Protein AF-A0A2S6EY50-F1 (afdb_monomer_lite)

Radius of gyration: 41.44 Å; chains: 1; bounding box: 105×92×117 Å

Organism: Legionella pneumophila (NCBI:txid446)

Secondary structure (DSSP, 8-state):
----------S--------HHHHHHHHHHHHHHHS-TTTT-TTGGG-HHHHHHHTT-HHHHHHHHHHTHHHHHHHHHHHHHS---TTS--HHHHHHHHHHHHHHHHHHHHHHHS-S--GGGGS---HHHHHHHHHHHHHHHTT--PPPHHHHHHHHHHHHHHHHTTT----EEEE---TT-HHHHHHHHHHHHHTPPTT-EEEEEEEGGGSS-EEEEEEEE-TTSPEEEEEEESS--THHHHHHHHHHHHHHHTT--EEEEEEE-----SSS-HHHHHHHHHHHHTTSSSGGGTS-SS----HHHHH--EEEEESSSS-EEEEE-SSGGGSEE--GGGS-HHHHTT-S-HHHHHHHHHH-TT--S-HHHHHHHHHHHTT--GGGHHHHSHHHHHHHHHHHHHHHHHHHHHHHHHHHHHTT-HHHHHHHTT----HIIIIIT-TTS-HHHHHHHHHHHHHHHHHHTT--TT--HHHHHTS-HHHHHHHHHHHHHHHHHHHTS-HHHHHHHHHTTT-TT-GGG---HHHHHHTT--S---HHHHHHHHS-HHHHHHHHHH----GGGS---TTGGGTTSSS---HHHHHHHHHHHHHHH--SSSHHHHHHHHHHHHHHHHHHHHPPP-PPEEEEEE-TT--HHHHHHHHHT-TT-SEEEEEETTS-EEEEETTSSSSEEE----HHHHHHHHHHHHHHHHHH---------SSS--EEEEES---HHHHHHHHHHTT--SS-HHHHHHHHHHHHHHHHHHHHHHHHHTT-HHHHHHHHHHHHHHHH-S-HHHHTTSPPPHHHHHHHHHHHHHHHHHHHHHHSGGGHHHHHHHHHHHHHHHHHHHTTSPPPHHHHHHHHHT-PPP---SS---PPPPEEEEGGGTEEEEEEESS-TTT-EEEEEEETTTTPP---TTSEEEEE---TTTHHHHHHHHHHHHHHHT--EEEEE-HHHHHHHHT-S--TTTT-SEEEESGGGTT--HHHHHHHHHHHHHHHHHHTPPPS-SS--TTSEE-SSSEEEEEHHHHTT-TTS-HHHHHHHTT-GGG-TTTTEEEETTTTEEEE---------

Foldseek 3Di:
DDDDDDDDPDDDPPPDPDLLLLLLLLLLLLLCVVPNLCVPPPPQPPDPQSVCSVVSPSLVSSLVCLLVVLLVVQLVVLPVVDPDDSNDGDPVNSVSNSVSVVLVVVLVVLVVVQAQFDLVQLVDLALLSLLVLLVQLVCVLVVNAFQFLNNCSSVQSSVQVSCVSSVALEHEEEFDFAQPFQLLSLLSVLVVLVPADEQHWYKYFGDGSRDSFTKIWIWHQYNVREIEIEIEWAQLDPSVLVSVLSNVVNNVVVVGHYAAAYERANLDHDSHYRSLLRVVLCVSCSSDSHSCVLADPDDDADVPQLPDQWDWDDPDPVDIDIDGGDCSVVYGHDYNLRGRLSSLLSRLDLVSSLVSLVVHPPRSDRSVSSSVSQCVVQVADPVPSCCSRPSNVVSSVSSVSSSVNSVVSSVVSVVVVCVLQVVLVCLVVVHQDPLCVVQVVDPVDDLVRSLVNLLVSLVSLCSSLVAALCDDLVSLLVDDLSSLVNLLVSLLSSLLSLLVDPPVRSVVVLVLLLPSRDSLSHDRVVSCVVVVVDDGDQSLRSNCVRHDLVVLLVSQLPDDRRPSNHDDLQCQVQLVDLAAGALVVLVVSLVVQCVSNVPDPPSLQVSLVVNLVSVVVSLVSLDDDDQFEFEKEFEPPDDPVNVLVVQLVDPLHQWYWYAYPVGWIWIAHPQAVVRIGTQDADPVLSVVLVVLLVVQCVVVVDDPDDDDDDDPTGMTISGRGDDLVSQLSNCVSRLHHRDYSSSLSSLSNLLSCLQVSLVSLLSNCVPPLLVSLVSCVVCVCSSPSDRPSSCVVRPDDPVSVVSVVSSVVSNVVNVVVVVCVVVVVVVVVVVVVVVVVVVVVCVPDDQDLLNVQLVVLPPDDDDPDPDDDPDAFDKADDVVLQWIWGWDADPDPQAGIKIKIFGNPPAQDPDPLQFKKKAFFFQLVCQSVLRSQVVVLCSVLVAGMKMADRSRNNVCCLVDSPVLCHLRRMMGGCRSPVVDALVSVQVSVVSSQVSCVVSVTDGSDQDHQQQWAQFARGITMHGCQACVPHSNQGVVRSCVSSVCQVVPSQNQWHQDPVVRGIDGDDPPDDDDD

InterPro domains:
  IPR005083 Serine/Threonine acetyltransferase YopJ-like [PF03421] (152-401)
  IPR038498 OspF/SpvC superfamily [G3DSA:3.30.2430.10] (868-1051)

Sequence (1073 aa):
MTSGKEESTLASQRLSKVKYSLDMAKLIIACNNKKTIFGDIKDQQNIELVKLIKNNDVEKLAYWLHFNSFVKYQLKKVIKSDAVEIGNPSTDLINKVNSILLNYLKEQQIKVKLDKYVASDFSTKDYLRLHEIAESFKRMTLGSSPVKSNDVLPLLNAKNRRLNALGRSQNFVAVSCANYASQSTVRKLAKNIKNLKKGERKQYVYYHFNENHAIGFDVEKDSNGVYKIFCFESAGDFKHYEALDLLYKDLSSLGLKFELKSCRSQLQKDQYNCSIFTMSALSELGKYEHVFDYLPEQYEEDQEPKHTKEVKIPVSLIQERVVKLDAMDKIGWIKLADMPTKIIAMNQSYHAMEASLKQSKDFDLDPATFCGLHKEKYHFEPNKAESTKYIDRRRKNIFQRVTLSIKTIEQEAYLEFLKNLPLLASINNGEVPDFKKEITDNKSMSLDEKLAYIEKLFFVIAEEKKIRRFSSSNDLKNMQPYYLKSLLLLRNEYLRLLSLKPREDYEKYFQNSEDSKSLLGYQLESACRELSIVGIESLQSVFKECFPKDFVIEYYHQNNYYEDLKIKNPIMEFFTKTTILDASKVSKELAVFEKEYGNGSDSSLFITTKILDFMNGAIRSCVFHEHSTSLIKAASGIEPDALLKSISSLPSVSNAYIFTDDGKFYFYHKENTPQLKEIVLDQQRLQKIIEIAKKEIKCTGYNPEEQFSLGNETVKEVSSFFRRPALNQISLLVECAPYSNKEKVKIYNIMEVREIYLQYLSKLLSKDKMLAAKHWNEWKKYLLDSLDVMKKDYPISQPVQDVIRKLDEAEKEFLTSSGQNNQSIQSKMQIALTRVIEKTHSFFKSKTLKDIITDYYYKEPEEVSDYGDSRPYANENHDNLNFKLKMFHVQDPKNTRWIEYERCKPPVVRNNELDWKFNLSIHKDDLPKAFPIIAELATRMNLGVFKVMSQGQANRVQNSTDKKMIGREVVLYCNPNKEFDASKWIDIIIEIENSLKKAGVRTSTDSCPSSNKKLGKYTSYTHEEWTHKRMDIAFTEGIVETALEDEDLFSDYEYSESSESPVKKTMTSKKLE

pLDDT: mean 82.59, std 14.67, range [25.67, 96.81]

Structure (mmCIF, N/CA/C/O backbone):
data_AF-A0A2S6EY50-F1
#
_entry.id   AF-A0A2S6EY50-F1
#
loop_
_atom_site.group_PDB
_atom_site.id
_atom_site.type_symbol
_atom_site.label_atom_id
_atom_site.label_alt_id
_atom_site.label_comp_id
_atom_site.label_asym_id
_atom_site.label_entity_id
_atom_site.label_seq_id
_atom_site.pdbx_PDB_ins_code
_atom_site.Cartn_x
_atom_site.Cartn_y
_atom_site.Cartn_z
_atom_site.occupancy
_atom_site.B_iso_or_equiv
_atom_site.auth_seq_id
_atom_site.auth_comp_id
_atom_site.auth_asym_id
_atom_site.auth_atom_id
_atom_site.pdbx_PDB_model_num
ATOM 1 N N . MET A 1 1 ? -52.257 56.921 56.110 1.00 36.34 1 MET A N 1
ATOM 2 C CA . MET A 1 1 ? -53.076 55.699 56.184 1.00 36.34 1 MET A CA 1
ATOM 3 C C . MET A 1 1 ? -52.451 54.713 55.190 1.00 36.34 1 MET A C 1
ATOM 5 O O . MET A 1 1 ? -52.796 54.798 54.026 1.00 36.34 1 MET A O 1
ATOM 9 N N . THR A 1 2 ? -51.384 53.928 55.431 1.00 29.80 2 THR A N 1
ATOM 10 C CA . THR A 1 2 ? -50.938 53.123 56.604 1.00 29.80 2 THR A CA 1
ATOM 11 C C . THR A 1 2 ? -52.097 52.333 57.206 1.00 29.80 2 THR A C 1
ATOM 13 O O . THR A 1 2 ? -53.101 52.954 57.528 1.00 29.80 2 THR A O 1
ATOM 16 N N . SER A 1 3 ? -52.094 51.007 57.356 1.00 29.00 3 SER A N 1
ATOM 17 C CA . SER A 1 3 ? -51.100 49.912 57.494 1.00 29.00 3 SER A CA 1
ATOM 18 C C . SER A 1 3 ? -51.759 48.613 56.938 1.00 29.00 3 SER A C 1
ATOM 20 O O . SER A 1 3 ? -52.964 48.621 56.725 1.00 29.00 3 SER A O 1
ATOM 22 N N . GLY A 1 4 ? -51.136 47.479 56.589 1.00 28.72 4 GLY A N 1
ATOM 23 C CA . GLY A 1 4 ? -50.000 46.726 57.134 1.00 28.72 4 GLY A CA 1
ATOM 24 C C . GLY A 1 4 ? -50.482 45.335 57.619 1.00 28.72 4 GLY A C 1
ATOM 25 O O . GLY A 1 4 ? -51.558 45.273 58.210 1.00 28.72 4 GLY A O 1
ATOM 26 N N . LYS A 1 5 ? -49.651 44.290 57.400 1.00 31.19 5 LYS A N 1
ATOM 27 C CA . LYS A 1 5 ? -49.636 42.891 57.930 1.00 31.19 5 LYS A CA 1
ATOM 28 C C . LYS A 1 5 ? -49.916 41.767 56.924 1.00 31.19 5 LYS A C 1
ATOM 30 O O . LYS A 1 5 ? -50.859 41.859 56.155 1.00 31.19 5 LYS A O 1
ATOM 35 N N . GLU A 1 6 ? -49.276 40.601 56.985 1.00 30.45 6 GLU A N 1
ATOM 36 C CA . GLU A 1 6 ? -47.940 40.134 57.408 1.00 30.45 6 GLU A CA 1
ATOM 37 C C . GLU A 1 6 ? -47.941 38.614 57.141 1.00 30.45 6 GLU A C 1
ATOM 39 O O . GLU A 1 6 ? -48.917 37.932 57.434 1.00 30.45 6 GLU A O 1
ATOM 44 N N . GLU A 1 7 ? -46.856 38.144 56.533 1.00 30.19 7 GLU A N 1
ATOM 45 C CA . GLU A 1 7 ? -46.173 36.851 56.686 1.00 30.19 7 GLU A CA 1
ATOM 46 C C . GLU A 1 7 ? -46.937 35.536 56.963 1.00 30.19 7 GLU A C 1
ATOM 48 O O . GLU A 1 7 ? -47.446 35.259 58.043 1.00 30.19 7 GLU A O 1
ATOM 53 N N . SER A 1 8 ? -46.759 34.609 56.016 1.00 25.67 8 SER A N 1
ATOM 54 C CA . SER A 1 8 ? -46.537 33.181 56.280 1.00 25.67 8 SER A CA 1
ATOM 55 C C . SER A 1 8 ? -45.513 32.658 55.260 1.00 25.67 8 SER A C 1
ATOM 57 O O . SER A 1 8 ? -45.819 31.865 54.370 1.00 25.67 8 SER A O 1
ATOM 59 N N . THR A 1 9 ? -44.279 33.152 55.360 1.00 30.80 9 THR A N 1
ATOM 60 C CA . THR A 1 9 ? -43.109 32.650 54.621 1.00 30.80 9 THR A CA 1
ATOM 61 C C . THR A 1 9 ? -42.271 31.790 55.557 1.00 30.80 9 THR A C 1
ATOM 63 O O . THR A 1 9 ? -41.308 32.258 56.150 1.00 30.80 9 THR A O 1
ATOM 66 N N . LEU A 1 10 ? -42.628 30.515 55.694 1.00 32.75 10 LEU A N 1
ATOM 67 C CA . LEU A 1 10 ? -41.773 29.496 56.302 1.00 32.75 10 LEU A CA 1
ATOM 68 C C . LEU A 1 10 ? -41.990 28.171 55.560 1.00 32.75 10 LEU A C 1
ATOM 70 O O . LEU A 1 10 ? -43.116 27.717 55.404 1.00 32.75 10 LEU A O 1
ATOM 74 N N . ALA A 1 11 ? -40.871 27.577 55.131 1.00 31.48 11 ALA A N 1
ATOM 75 C CA . ALA A 1 11 ? -40.711 26.259 54.504 1.00 31.48 11 ALA A CA 1
ATOM 76 C C . ALA A 1 11 ? -40.969 26.129 52.984 1.00 31.48 11 ALA A C 1
ATOM 78 O O . ALA A 1 11 ? -41.945 25.533 52.556 1.00 31.48 11 ALA A O 1
ATOM 79 N N . SER A 1 12 ? -40.000 26.562 52.160 1.00 29.45 12 SER A N 1
ATOM 80 C CA . SER A 1 12 ? -39.599 25.811 50.940 1.00 29.45 12 SER A CA 1
ATOM 81 C C . SER A 1 12 ? -38.230 26.231 50.352 1.00 29.45 12 SER A C 1
ATOM 83 O O . SER A 1 12 ? -37.932 25.963 49.189 1.00 29.45 12 SER A O 1
ATOM 85 N N . GLN A 1 13 ? -37.349 26.879 51.121 1.00 30.89 13 GLN A N 1
ATOM 86 C CA . GLN A 1 13 ? -35.990 27.209 50.667 1.00 30.89 13 GLN A CA 1
ATOM 87 C C . GLN A 1 13 ? -34.940 26.391 51.422 1.00 30.89 13 GLN A C 1
ATOM 89 O O . GLN A 1 13 ? -34.247 26.910 52.287 1.00 30.89 13 GLN A O 1
ATOM 94 N N . ARG A 1 14 ? -34.800 25.105 51.074 1.00 31.17 14 ARG A N 1
ATOM 95 C CA . ARG A 1 14 ? -33.561 24.326 51.268 1.00 31.17 14 ARG A CA 1
ATOM 96 C C . ARG A 1 14 ? -33.470 23.188 50.250 1.00 31.17 14 ARG A C 1
ATOM 98 O O . ARG A 1 14 ? -33.683 22.036 50.587 1.00 31.17 14 ARG A O 1
ATOM 105 N N . LEU A 1 15 ? -33.091 23.520 49.022 1.00 30.31 15 LEU A N 1
ATOM 106 C CA . LEU A 1 15 ? -32.315 22.636 48.143 1.00 30.31 15 LEU A CA 1
ATOM 107 C C . LEU A 1 15 ? -31.273 23.519 47.441 1.00 30.31 15 LEU A C 1
ATOM 109 O O . LEU A 1 15 ? -31.321 23.772 46.240 1.00 30.31 15 LEU A O 1
ATOM 113 N N . SER A 1 16 ? -30.357 24.082 48.235 1.00 31.67 16 SER A N 1
ATOM 114 C CA . SER A 1 16 ? -29.127 24.666 47.703 1.00 31.67 16 SER A CA 1
ATOM 115 C C . SER A 1 16 ? -28.309 23.555 47.034 1.00 31.67 16 SER A C 1
ATOM 117 O O . SER A 1 16 ? -28.288 22.421 47.508 1.00 31.67 16 SER A O 1
ATOM 119 N N . LYS A 1 17 ? -27.673 23.882 45.902 1.00 36.69 17 LYS A N 1
ATOM 120 C CA . LYS A 1 17 ? -26.815 23.006 45.083 1.00 36.69 17 LYS A CA 1
ATOM 121 C C . LYS A 1 17 ? -25.927 22.094 45.949 1.00 36.69 17 LYS A C 1
ATOM 123 O O . LYS A 1 17 ? -24.896 22.530 46.457 1.00 36.69 17 LYS A O 1
ATOM 128 N N . VAL A 1 18 ? -26.326 20.831 46.098 1.00 40.50 18 VAL A N 1
ATOM 129 C CA . VAL A 1 18 ? -25.564 19.798 46.813 1.00 40.50 18 VAL A CA 1
ATOM 130 C C . VAL A 1 18 ? -24.322 19.434 45.994 1.00 40.50 18 VAL A C 1
ATOM 132 O O . VAL A 1 18 ? -24.441 19.065 44.825 1.00 40.50 18 VAL A O 1
ATOM 135 N N . LYS A 1 19 ? -23.127 19.522 46.595 1.00 54.59 19 LYS A N 1
ATOM 136 C CA . LYS A 1 19 ? -21.876 18.990 46.024 1.00 54.59 19 LYS A CA 1
ATOM 137 C C . LYS A 1 19 ? -21.849 17.460 46.195 1.00 54.59 19 LYS A C 1
ATOM 139 O O . LYS A 1 19 ? -21.228 16.937 47.120 1.00 54.59 19 LYS A O 1
ATOM 144 N N . TYR A 1 20 ? -22.551 16.753 45.310 1.00 76.44 20 TYR A N 1
ATOM 145 C CA . TYR A 1 20 ? -22.767 15.301 45.339 1.00 76.44 20 TYR A CA 1
ATOM 146 C C . TYR A 1 20 ? -21.503 14.433 45.536 1.00 76.44 20 TYR A C 1
ATOM 148 O O . TYR A 1 20 ? -21.590 13.422 46.226 1.00 76.44 20 TYR A O 1
ATOM 156 N N . SER A 1 21 ? -20.336 14.759 44.968 1.00 87.69 21 SER A N 1
ATOM 157 C CA . SER A 1 21 ? -19.137 13.903 45.028 1.00 87.69 21 SER A CA 1
ATOM 158 C C . SER A 1 21 ? -18.362 13.995 46.346 1.00 87.69 21 SER A C 1
ATOM 160 O O . SER A 1 21 ? -17.913 12.967 46.854 1.00 87.69 21 SER A O 1
ATOM 162 N N . LEU A 1 22 ? -18.229 15.191 46.932 1.00 89.56 22 LEU A N 1
ATOM 163 C CA . LEU A 1 22 ? -17.631 15.374 48.263 1.00 89.56 22 LEU A CA 1
ATOM 164 C C . LEU A 1 22 ? -18.503 14.727 49.339 1.00 89.56 22 LEU A C 1
ATOM 166 O O . LEU A 1 22 ? -17.995 14.088 50.260 1.00 89.56 22 LEU A O 1
ATOM 170 N N . ASP A 1 23 ? -19.818 14.847 49.193 1.00 88.50 23 ASP A N 1
ATOM 171 C CA . ASP A 1 23 ? -20.774 14.224 50.098 1.00 88.50 23 ASP A CA 1
ATOM 172 C C . ASP A 1 23 ? -20.793 12.693 49.942 1.00 88.50 23 ASP A C 1
ATOM 174 O O . ASP A 1 23 ? -20.802 11.979 50.945 1.00 88.50 23 ASP A O 1
ATOM 178 N N . MET A 1 24 ? -20.652 12.167 48.716 1.00 90.75 24 MET A N 1
ATOM 179 C CA . MET A 1 24 ? -20.391 10.737 48.483 1.00 90.75 24 MET A CA 1
ATOM 180 C C . MET A 1 24 ? -19.086 10.264 49.134 1.00 90.75 24 MET A C 1
ATOM 182 O O . MET A 1 24 ? -19.060 9.193 49.735 1.00 90.75 24 MET A O 1
ATOM 186 N N . ALA A 1 25 ? -18.002 11.037 49.035 1.00 93.19 25 ALA A N 1
ATOM 187 C CA . ALA A 1 25 ? -16.725 10.688 49.656 1.00 93.19 25 ALA A CA 1
ATOM 188 C C . ALA A 1 25 ? -16.843 10.612 51.190 1.00 93.19 25 ALA A C 1
ATOM 190 O O . ALA A 1 25 ? -16.392 9.636 51.794 1.00 93.19 25 ALA A O 1
ATOM 191 N N . LYS A 1 26 ? -17.527 11.582 51.814 1.00 93.06 26 LYS A N 1
ATOM 192 C CA . LYS A 1 26 ? -17.846 11.552 53.253 1.00 93.06 26 LYS A CA 1
ATOM 193 C C . LYS A 1 26 ? -18.708 10.345 53.622 1.00 93.06 26 LYS A C 1
ATOM 195 O O . LYS A 1 26 ? -18.419 9.689 54.618 1.00 93.06 26 LYS A O 1
ATOM 200 N N . LEU A 1 27 ? -19.719 10.022 52.812 1.00 90.62 27 LEU A N 1
ATOM 201 C CA . LEU A 1 27 ? -20.578 8.856 53.028 1.00 90.62 27 LEU A CA 1
ATOM 202 C C . LEU A 1 27 ? -19.773 7.549 53.009 1.00 90.62 27 LEU A C 1
ATOM 204 O O . LEU A 1 27 ? -19.968 6.707 53.882 1.00 90.62 27 LEU A O 1
ATOM 208 N N . ILE A 1 28 ? -18.853 7.378 52.053 1.00 92.81 28 ILE A N 1
ATOM 209 C CA . ILE A 1 28 ? -17.983 6.191 51.979 1.00 92.81 28 ILE A CA 1
ATOM 210 C C . ILE A 1 28 ? -17.145 6.052 53.258 1.00 92.81 28 ILE A C 1
ATOM 212 O O . ILE A 1 28 ? -17.060 4.959 53.820 1.00 92.81 28 ILE A O 1
ATOM 216 N N . ILE A 1 29 ? -16.556 7.151 53.737 1.00 92.44 29 ILE A N 1
ATOM 217 C CA . ILE A 1 29 ? -15.769 7.169 54.979 1.00 92.44 29 ILE A CA 1
ATOM 218 C C . ILE A 1 29 ? -16.653 6.828 56.188 1.00 92.44 29 ILE A C 1
ATOM 220 O O . ILE A 1 29 ? -16.290 5.969 56.991 1.00 92.44 29 ILE A O 1
ATOM 224 N N . ALA A 1 30 ? -17.845 7.423 56.290 1.00 89.88 30 ALA A N 1
ATOM 225 C CA . ALA A 1 30 ? -18.796 7.135 57.364 1.00 89.88 30 ALA A CA 1
ATOM 226 C C . ALA A 1 30 ? -19.247 5.662 57.365 1.00 89.88 30 ALA A C 1
ATOM 228 O O . ALA A 1 30 ? -19.295 5.030 58.423 1.00 89.88 30 ALA A O 1
ATOM 229 N N . CYS A 1 31 ? -19.510 5.085 56.186 1.00 89.38 31 CYS A N 1
ATOM 230 C CA . CYS A 1 31 ? -19.821 3.661 56.040 1.00 89.38 31 CYS A CA 1
ATOM 231 C C . CYS A 1 31 ? -18.663 2.788 56.541 1.00 89.38 31 CYS A C 1
ATOM 233 O O . CYS A 1 31 ? -18.899 1.853 57.305 1.00 89.38 31 CYS A O 1
ATOM 235 N N . ASN A 1 32 ? -17.418 3.126 56.178 1.00 88.56 32 ASN A N 1
ATOM 236 C CA . ASN A 1 32 ? -16.232 2.395 56.624 1.00 88.56 32 ASN A CA 1
ATOM 237 C C . ASN A 1 32 ? -16.004 2.468 58.138 1.00 88.56 32 ASN A C 1
ATOM 239 O O . ASN A 1 32 ? -15.608 1.468 58.735 1.00 88.56 32 ASN A O 1
ATOM 243 N N . ASN A 1 33 ? -16.263 3.623 58.753 1.00 88.06 33 ASN A N 1
ATOM 244 C CA . ASN A 1 33 ? -16.094 3.812 60.195 1.00 88.06 33 ASN A CA 1
ATOM 245 C C . ASN A 1 33 ? -17.110 2.999 61.008 1.00 88.06 33 ASN A C 1
ATOM 247 O O . ASN A 1 33 ? -16.776 2.507 62.080 1.00 88.06 33 ASN A O 1
ATOM 251 N N . LYS A 1 34 ? -18.334 2.822 60.492 1.00 85.06 34 LYS A N 1
ATOM 252 C CA . LYS A 1 34 ? -19.365 1.990 61.135 1.00 85.06 34 LYS A CA 1
ATOM 253 C C . LYS A 1 34 ? -19.182 0.494 60.891 1.00 85.06 34 LYS A C 1
ATOM 255 O O . LYS A 1 34 ? -19.425 -0.312 61.782 1.00 85.06 34 LYS A O 1
ATOM 260 N N . LYS A 1 35 ? -18.804 0.114 59.671 1.00 82.88 35 LYS A N 1
ATOM 261 C CA . LYS A 1 35 ? -18.556 -1.273 59.275 1.00 82.88 35 LYS A CA 1
ATOM 262 C C . LYS A 1 35 ? -17.387 -1.280 58.310 1.00 82.88 35 LYS A C 1
ATOM 264 O O . LYS A 1 35 ? -17.539 -0.893 57.150 1.00 82.88 35 LYS A O 1
ATOM 269 N N . THR A 1 36 ? -16.234 -1.736 58.792 1.00 80.12 36 THR A N 1
ATOM 270 C CA . THR A 1 36 ? -15.002 -1.767 58.002 1.00 80.12 36 THR A CA 1
ATOM 271 C C . THR A 1 36 ? -15.253 -2.468 56.672 1.00 80.12 36 THR A C 1
ATOM 273 O O . THR A 1 36 ? -15.616 -3.642 56.633 1.00 80.12 36 THR A O 1
ATOM 276 N N . ILE A 1 37 ? -15.067 -1.739 55.570 1.00 73.56 37 ILE A N 1
ATOM 277 C CA . ILE A 1 37 ? -15.469 -2.208 54.234 1.00 73.56 37 ILE A CA 1
ATOM 278 C C . ILE A 1 37 ? -14.564 -3.356 53.767 1.00 73.56 37 ILE A C 1
ATOM 280 O O . ILE A 1 37 ? -14.992 -4.214 53.001 1.00 73.56 37 ILE A O 1
ATOM 284 N N . PHE A 1 38 ? -13.308 -3.381 54.229 1.00 71.19 38 PHE A N 1
ATOM 285 C CA . PHE A 1 38 ? -12.239 -4.182 53.623 1.00 71.19 38 PHE A CA 1
ATOM 286 C C . PHE A 1 38 ? -11.620 -5.252 54.530 1.00 71.19 38 PHE A C 1
ATOM 288 O O . PHE A 1 38 ? -10.571 -5.764 54.160 1.00 71.19 38 PHE A O 1
ATOM 295 N N . GLY A 1 39 ? -12.224 -5.596 55.676 1.00 61.50 39 GLY A N 1
ATOM 296 C CA . GLY A 1 39 ? -11.611 -6.434 56.727 1.00 61.50 39 GLY A CA 1
ATOM 297 C C . GLY A 1 39 ? -10.899 -7.713 56.249 1.00 61.50 39 GLY A C 1
ATOM 298 O O . GLY A 1 39 ? -9.824 -8.024 56.753 1.00 61.50 39 GLY A O 1
ATOM 299 N N . ASP A 1 40 ? -11.415 -8.373 55.207 1.00 60.41 40 ASP A N 1
ATOM 300 C CA . ASP A 1 40 ? -10.971 -9.711 54.778 1.00 60.41 40 ASP A CA 1
ATOM 301 C C . ASP A 1 40 ? -9.980 -9.734 53.592 1.00 60.41 40 ASP A C 1
ATOM 303 O O . ASP A 1 40 ? -9.587 -10.800 53.114 1.00 60.41 40 ASP A O 1
ATOM 307 N N . ILE A 1 41 ? -9.561 -8.577 53.062 1.00 64.50 41 ILE A N 1
ATOM 308 C CA . ILE A 1 41 ? -8.687 -8.528 51.874 1.00 64.50 41 ILE A CA 1
ATOM 309 C C . ILE A 1 41 ? -7.208 -8.577 52.299 1.00 64.50 41 ILE A C 1
ATOM 311 O O . ILE A 1 41 ? -6.703 -7.618 52.874 1.00 64.50 41 ILE A O 1
ATOM 315 N N . LYS A 1 42 ? -6.484 -9.661 51.983 1.00 56.66 42 LYS A N 1
ATOM 316 C CA . LYS A 1 42 ? -5.089 -9.883 52.434 1.00 56.66 42 LYS A CA 1
ATOM 317 C C . LYS A 1 42 ? -4.035 -8.899 51.868 1.00 56.66 42 LYS A C 1
ATOM 319 O O . LYS A 1 42 ? -3.017 -8.704 52.515 1.00 56.66 42 LYS A O 1
ATOM 324 N N . ASP A 1 43 ? -4.313 -8.196 50.758 1.00 58.91 43 ASP A N 1
ATOM 325 C CA . ASP A 1 43 ? -3.380 -7.261 50.076 1.00 58.91 43 ASP A CA 1
ATOM 326 C C . ASP A 1 43 ? -3.865 -5.789 50.044 1.00 58.91 43 ASP A C 1
ATOM 328 O O . ASP A 1 43 ? -3.773 -5.080 49.038 1.00 58.91 43 ASP A O 1
ATOM 332 N N . GLN A 1 44 ? -4.431 -5.297 51.149 1.00 60.56 44 GLN A N 1
ATOM 333 C CA . GLN A 1 44 ? -5.057 -3.963 51.229 1.00 60.56 44 GLN A CA 1
ATOM 334 C C . GLN A 1 44 ? -4.118 -2.768 50.995 1.00 60.56 44 GLN A C 1
ATOM 336 O O . GLN A 1 44 ? -4.579 -1.706 50.574 1.00 60.56 44 GLN A O 1
ATOM 341 N N . GLN A 1 45 ? -2.823 -2.892 51.301 1.00 53.94 45 GLN A N 1
ATOM 342 C CA . GLN A 1 45 ? -1.935 -1.728 51.419 1.00 53.94 45 GLN A CA 1
ATOM 343 C C . GLN A 1 45 ? -1.566 -1.071 50.083 1.00 53.94 45 GLN A C 1
ATOM 345 O O . GLN A 1 45 ? -1.147 0.079 50.088 1.00 53.94 45 GLN A O 1
ATOM 350 N N . ASN A 1 46 ? -1.754 -1.734 48.939 1.00 56.59 46 ASN A N 1
ATOM 351 C CA . ASN A 1 46 ? -1.329 -1.206 47.633 1.00 56.59 46 ASN A CA 1
ATOM 352 C C . ASN A 1 46 ? -2.457 -0.585 46.796 1.00 56.59 46 ASN A C 1
ATOM 354 O O . ASN A 1 46 ? -2.212 -0.094 45.695 1.00 56.59 46 ASN A O 1
ATOM 358 N N . ILE A 1 47 ? -3.688 -0.556 47.310 1.00 78.12 47 ILE A N 1
ATOM 359 C CA . ILE A 1 47 ? -4.849 -0.077 46.557 1.00 78.12 47 ILE A CA 1
ATOM 360 C C . ILE A 1 47 ? -5.148 1.383 46.910 1.00 78.12 47 ILE A C 1
ATOM 362 O O . ILE A 1 47 ? -5.460 1.697 48.055 1.00 78.12 47 ILE A O 1
ATOM 366 N N . GLU A 1 48 ? -5.111 2.266 45.905 1.00 87.69 48 GLU A N 1
ATOM 367 C CA . GLU A 1 48 ? -5.364 3.713 46.042 1.00 87.69 48 GLU A CA 1
ATOM 368 C C . GLU A 1 48 ? -6.649 4.009 46.832 1.00 87.69 48 GLU A C 1
ATOM 370 O O . GLU A 1 48 ? -6.597 4.719 47.829 1.00 87.69 48 GLU A O 1
ATOM 375 N N . LEU A 1 49 ? -7.775 3.389 46.458 1.00 89.81 49 LEU A N 1
ATOM 376 C CA . LEU A 1 49 ? -9.068 3.565 47.133 1.00 89.81 49 LEU A CA 1
ATOM 377 C C . LEU A 1 49 ? -8.997 3.267 48.642 1.00 89.81 49 LEU A C 1
ATOM 379 O O . LEU A 1 49 ? -9.542 4.017 49.445 1.00 89.81 49 LEU A O 1
ATOM 383 N N . VAL A 1 50 ? -8.307 2.191 49.030 1.00 86.94 50 VAL A N 1
ATOM 384 C CA . VAL A 1 50 ? -8.193 1.783 50.438 1.00 86.94 50 VAL A CA 1
ATOM 385 C C . VAL A 1 50 ? -7.360 2.796 51.224 1.00 86.94 50 VAL A C 1
ATOM 387 O O . VAL A 1 50 ? -7.737 3.145 52.341 1.00 86.94 50 VAL A O 1
ATOM 390 N N . LYS A 1 51 ? -6.266 3.305 50.638 1.00 87.75 51 LYS A N 1
ATOM 391 C CA . LYS A 1 51 ? -5.442 4.358 51.255 1.00 87.75 51 LYS A CA 1
ATOM 392 C C . LYS A 1 51 ? -6.246 5.636 51.480 1.00 87.75 51 LYS A C 1
ATOM 394 O O . LYS A 1 51 ? -6.206 6.185 52.574 1.00 87.75 51 LYS A O 1
ATOM 399 N N . LEU A 1 52 ? -7.001 6.072 50.470 1.00 91.56 52 LEU A N 1
ATOM 400 C CA . LEU A 1 52 ? -7.819 7.287 50.547 1.00 91.56 52 LEU A CA 1
ATOM 401 C C . LEU A 1 52 ? -8.876 7.197 51.656 1.00 91.56 52 LEU A C 1
ATOM 403 O O . LEU A 1 52 ? -9.038 8.141 52.424 1.00 91.56 52 LEU A O 1
ATOM 407 N N . ILE A 1 53 ? -9.540 6.043 51.786 1.00 90.69 53 ILE A N 1
ATOM 408 C CA . ILE A 1 53 ? -10.552 5.814 52.828 1.00 90.69 53 ILE A CA 1
ATOM 409 C C . ILE A 1 53 ? -9.911 5.751 54.222 1.00 90.69 53 ILE A C 1
ATOM 411 O O . ILE A 1 53 ? -10.403 6.406 55.133 1.00 90.69 53 ILE A O 1
ATOM 415 N N . LYS A 1 54 ? -8.804 5.012 54.402 1.00 86.88 54 LYS A N 1
ATOM 416 C CA . LYS A 1 54 ? -8.122 4.898 55.710 1.00 86.88 54 LYS A CA 1
ATOM 417 C C . LYS A 1 54 ? -7.536 6.225 56.194 1.00 86.88 54 LYS A C 1
ATOM 419 O O . LYS A 1 54 ? -7.546 6.486 57.391 1.00 86.88 54 LYS A O 1
ATOM 424 N N . ASN A 1 55 ? -7.058 7.058 55.271 1.00 89.81 55 ASN A N 1
ATOM 425 C CA . ASN A 1 55 ? -6.511 8.377 55.585 1.00 89.81 55 ASN A CA 1
ATOM 426 C C . ASN A 1 55 ? -7.596 9.452 55.772 1.00 89.81 55 ASN A C 1
ATOM 428 O O . ASN A 1 55 ? -7.255 10.599 56.040 1.00 89.81 55 ASN A O 1
ATOM 432 N N . ASN A 1 56 ? -8.882 9.106 55.618 1.00 91.25 56 ASN A N 1
ATOM 433 C CA . ASN A 1 56 ? -10.004 10.049 55.628 1.00 91.25 56 ASN A CA 1
ATOM 434 C C . ASN A 1 56 ? -9.831 11.222 54.632 1.00 91.25 56 ASN A C 1
ATOM 436 O O . ASN A 1 56 ? -10.279 12.338 54.891 1.00 91.25 56 ASN A O 1
ATOM 440 N N . ASP A 1 57 ? -9.188 10.979 53.482 1.00 92.88 57 ASP A N 1
ATOM 441 C CA . ASP A 1 57 ? -8.882 12.012 52.483 1.00 92.88 57 ASP A CA 1
ATOM 442 C C . ASP A 1 57 ? -10.083 12.243 51.550 1.00 92.88 57 ASP A C 1
ATOM 444 O O . ASP A 1 57 ? -10.211 11.640 50.480 1.00 92.88 57 ASP A O 1
ATOM 448 N N . VAL A 1 58 ? -11.004 13.103 51.993 1.00 92.19 58 VAL A N 1
ATOM 449 C CA . VAL A 1 58 ? -12.269 13.400 51.298 1.00 92.19 58 VAL A CA 1
ATOM 450 C C . VAL A 1 58 ? -12.034 13.984 49.901 1.00 92.19 58 VAL A C 1
ATOM 452 O O . VAL A 1 58 ? -12.728 13.609 48.955 1.00 92.19 58 VAL A O 1
ATOM 455 N N . GLU A 1 59 ? -11.069 14.893 49.750 1.00 90.69 59 GLU A N 1
ATOM 456 C CA . GLU A 1 59 ? -10.835 15.619 48.497 1.00 90.69 59 GLU A CA 1
ATOM 457 C C . GLU A 1 59 ? -10.246 14.701 47.421 1.00 90.69 59 GLU A C 1
ATOM 459 O O . GLU A 1 59 ? -10.789 14.610 46.311 1.00 90.69 59 GLU A O 1
ATOM 464 N N . LYS A 1 60 ? -9.198 13.933 47.753 1.00 92.75 60 LYS A N 1
ATOM 465 C CA . LYS A 1 60 ? -8.629 12.963 46.807 1.00 92.75 60 LYS A CA 1
ATOM 466 C C . LYS A 1 60 ? -9.592 11.808 46.529 1.00 92.75 60 LYS A C 1
ATOM 468 O O . LYS A 1 60 ? -9.598 11.286 45.411 1.00 92.75 60 LYS A O 1
ATOM 473 N N . LEU A 1 61 ? -10.451 11.431 47.483 1.00 94.06 61 LEU A N 1
ATOM 474 C CA . LEU A 1 61 ? -11.514 10.447 47.253 1.00 94.06 61 LEU A CA 1
ATOM 475 C C . LEU A 1 61 ? -12.600 10.975 46.300 1.00 94.06 61 LEU A C 1
ATOM 477 O O . LEU A 1 61 ? -13.047 10.236 45.421 1.00 94.06 61 LEU A O 1
ATOM 481 N N . ALA A 1 62 ? -12.978 12.252 46.390 1.00 92.94 62 ALA A N 1
ATOM 482 C CA . ALA A 1 62 ? -13.901 12.867 45.436 1.00 92.94 62 ALA A CA 1
ATOM 483 C C . ALA A 1 62 ? -13.295 12.955 44.022 1.00 92.94 62 ALA A C 1
ATOM 485 O O . ALA A 1 62 ? -13.959 12.610 43.040 1.00 92.94 62 ALA A O 1
ATOM 486 N N . TYR A 1 63 ? -12.011 13.317 43.902 1.00 94.38 63 TYR A N 1
ATOM 487 C CA . TYR A 1 63 ? -11.273 13.223 42.635 1.00 94.38 63 TYR A CA 1
ATOM 488 C C . TYR A 1 63 ? -11.291 11.789 42.078 1.00 94.38 63 TYR A C 1
ATOM 490 O O . TYR A 1 63 ? -11.580 11.566 40.896 1.00 94.38 63 TYR A O 1
ATOM 498 N N . TRP A 1 64 ? -11.031 10.801 42.939 1.00 94.88 64 TRP A N 1
ATOM 499 C CA . TRP A 1 64 ? -11.043 9.390 42.571 1.00 94.88 64 TRP A CA 1
ATOM 500 C C . TRP A 1 64 ? -12.413 8.940 42.047 1.00 94.88 64 TRP A C 1
ATOM 502 O O . TRP A 1 64 ? -12.460 8.209 41.054 1.00 94.88 64 TRP A O 1
ATOM 512 N N . LEU A 1 65 ? -13.512 9.395 42.658 1.00 94.12 65 LEU A N 1
ATOM 513 C CA . LEU A 1 65 ? -14.881 9.100 42.220 1.00 94.12 65 LEU A CA 1
ATOM 514 C C . LEU A 1 65 ? -15.168 9.662 40.824 1.00 94.12 65 LEU A C 1
ATOM 516 O O . LEU A 1 65 ? -15.695 8.945 39.976 1.00 94.12 65 LEU A O 1
ATOM 520 N N . HIS A 1 66 ? -14.770 10.906 40.549 1.00 92.38 66 HIS A N 1
ATOM 521 C CA . HIS A 1 66 ? -14.908 11.497 39.212 1.00 92.38 66 HIS A CA 1
ATOM 522 C C . HIS A 1 66 ? -14.108 10.724 38.161 1.00 92.38 66 HIS A C 1
ATOM 524 O O . HIS A 1 66 ? -14.635 10.374 37.105 1.00 92.38 66 HIS A O 1
ATOM 530 N N . PHE A 1 67 ? -12.854 10.372 38.455 1.00 91.56 67 PHE A N 1
ATOM 531 C CA . PHE A 1 67 ? -12.046 9.577 37.527 1.00 91.56 67 PHE A CA 1
ATOM 532 C C . PHE A 1 67 ? -12.588 8.143 37.340 1.00 91.56 67 PHE A C 1
ATOM 534 O O . PHE A 1 67 ? -12.469 7.559 36.259 1.00 91.56 67 PHE A O 1
ATOM 541 N N . ASN A 1 68 ? -13.229 7.576 38.366 1.00 92.88 68 ASN A N 1
ATOM 542 C CA . ASN A 1 68 ? -13.922 6.287 38.325 1.00 92.88 68 ASN A CA 1
ATOM 543 C C . ASN A 1 68 ? -15.437 6.469 38.151 1.00 92.88 68 ASN A C 1
ATOM 545 O O . ASN A 1 68 ? -16.228 5.887 38.892 1.00 92.88 68 ASN A O 1
ATOM 549 N N . SER A 1 69 ? -15.819 7.239 37.127 1.00 89.81 69 SER A N 1
ATOM 550 C CA . SER A 1 69 ? -17.198 7.661 36.827 1.00 89.81 69 SER A CA 1
ATOM 551 C C . SER A 1 69 ? -18.274 6.571 36.953 1.00 89.81 69 SER A C 1
ATOM 553 O O . SER A 1 69 ? -19.328 6.834 37.521 1.00 89.81 69 SER A O 1
ATOM 555 N N . PHE A 1 70 ? -18.001 5.328 36.540 1.00 91.00 70 PHE A N 1
ATOM 556 C CA . PHE A 1 70 ? -18.940 4.215 36.724 1.00 91.00 70 PHE A CA 1
ATOM 557 C C . PHE A 1 70 ? -19.242 3.890 38.201 1.00 91.00 70 PHE A C 1
ATOM 559 O O . PHE A 1 70 ? -20.388 3.632 38.554 1.00 91.00 70 PHE A O 1
ATOM 566 N N . VAL A 1 71 ? -18.240 3.924 39.087 1.00 92.81 71 VAL A N 1
ATOM 567 C CA . VAL A 1 71 ? -18.446 3.695 40.531 1.00 92.81 71 VAL A CA 1
ATOM 568 C C . VAL A 1 71 ? -19.274 4.834 41.121 1.00 92.81 71 VAL A C 1
ATOM 570 O O . VAL A 1 71 ? -20.245 4.580 41.829 1.00 92.81 71 VAL A O 1
ATOM 573 N N . LYS A 1 72 ? -18.944 6.083 40.768 1.00 91.88 72 LYS A N 1
ATOM 574 C CA . LYS A 1 72 ? -19.736 7.265 41.140 1.00 91.88 72 LYS A CA 1
ATOM 575 C C . LYS A 1 72 ? -21.186 7.135 40.665 1.00 91.88 72 LYS A C 1
ATOM 577 O O . LYS A 1 72 ? -22.101 7.400 41.435 1.00 91.88 72 LYS A O 1
ATOM 582 N N . TYR A 1 73 ? -21.404 6.687 39.431 1.00 90.19 73 TYR A N 1
ATOM 583 C CA . TYR A 1 73 ? -22.732 6.461 38.863 1.00 90.19 73 TYR A CA 1
ATOM 584 C C . TYR A 1 73 ? -23.546 5.429 39.659 1.00 90.19 73 TYR A C 1
ATOM 586 O O . TYR A 1 73 ? -24.689 5.703 40.024 1.00 90.19 73 TYR A O 1
ATOM 594 N N . GLN A 1 74 ? -22.950 4.281 39.995 1.00 90.88 74 GLN A N 1
ATOM 595 C CA . GLN A 1 74 ? -23.612 3.252 40.807 1.00 90.88 74 GLN A CA 1
ATOM 596 C C . GLN A 1 74 ? -23.967 3.768 42.209 1.00 90.88 74 GLN A C 1
ATOM 598 O O . GLN A 1 74 ? -25.079 3.558 42.689 1.00 90.88 74 GLN A O 1
ATOM 603 N N . LEU A 1 75 ? -23.060 4.518 42.842 1.00 90.50 75 LEU A N 1
ATOM 604 C CA . LEU A 1 75 ? -23.324 5.151 44.137 1.00 90.50 75 LEU A CA 1
ATOM 605 C C . LEU A 1 75 ? -24.442 6.198 44.041 1.00 90.50 75 LEU A C 1
ATOM 607 O O . LEU A 1 75 ? -25.314 6.245 44.904 1.00 90.50 75 LEU A O 1
ATOM 611 N N . LYS A 1 76 ? -24.471 6.995 42.967 1.00 87.56 76 LYS A N 1
ATOM 612 C CA . LYS A 1 76 ? -25.529 7.983 42.709 1.00 87.56 76 LYS A CA 1
ATOM 613 C C . LYS A 1 76 ? -26.905 7.328 42.586 1.00 87.56 76 LYS A C 1
ATOM 615 O O . LYS A 1 76 ? -27.864 7.883 43.113 1.00 87.56 76 LYS A O 1
ATOM 620 N N . LYS A 1 77 ? -27.007 6.162 41.933 1.00 86.31 77 LYS A N 1
ATOM 621 C CA . LYS A 1 77 ? -28.261 5.390 41.846 1.00 86.31 77 LYS A CA 1
ATOM 622 C C . LYS A 1 77 ? -28.769 4.989 43.229 1.00 86.31 77 LYS A C 1
ATOM 624 O O . LYS A 1 77 ? -29.926 5.247 43.536 1.00 86.31 77 LYS A O 1
ATOM 629 N N . VAL A 1 78 ? -27.890 4.441 44.068 1.00 85.00 78 VAL A N 1
ATOM 630 C CA . VAL A 1 78 ? -28.232 4.044 45.443 1.00 85.00 78 VAL A CA 1
ATOM 631 C C . VAL A 1 78 ? -28.668 5.247 46.286 1.00 85.00 78 VAL A C 1
ATOM 633 O O . VAL A 1 78 ? -29.676 5.185 46.981 1.00 85.00 78 VAL A O 1
ATOM 636 N N . ILE A 1 79 ? -27.951 6.368 46.187 1.00 82.06 79 ILE A N 1
ATOM 637 C CA . ILE A 1 79 ? -28.249 7.576 46.970 1.00 82.06 79 ILE A CA 1
ATOM 638 C C . ILE A 1 79 ? -29.561 8.232 46.532 1.00 82.06 79 ILE A C 1
ATOM 640 O O . ILE A 1 79 ? -30.283 8.747 47.371 1.00 82.06 79 ILE A O 1
ATOM 644 N N . LYS A 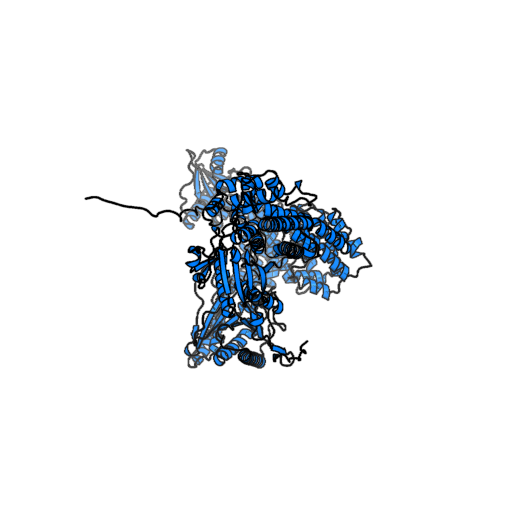1 80 ? -29.894 8.218 45.237 1.00 77.06 80 LYS A N 1
ATOM 645 C CA . LYS A 1 80 ? -31.177 8.750 44.751 1.00 77.06 80 LYS A CA 1
ATOM 646 C C . LYS A 1 80 ? -32.378 7.898 45.172 1.00 77.06 80 LYS A C 1
ATOM 648 O O . LYS A 1 80 ? -33.479 8.431 45.235 1.00 77.06 80 LYS A O 1
ATOM 653 N N . SER A 1 81 ? -32.182 6.600 45.413 1.00 68.19 81 SER A N 1
ATOM 654 C CA . SER A 1 81 ? -33.260 5.688 45.815 1.00 68.19 81 SER A CA 1
ATOM 655 C C . SER A 1 81 ? -33.585 5.708 47.312 1.00 68.19 81 SER A C 1
ATOM 657 O O . SER A 1 81 ? -34.652 5.237 47.686 1.00 68.19 81 SER A O 1
ATOM 659 N N . ASP A 1 82 ? -32.698 6.243 48.156 1.00 64.12 82 ASP A N 1
ATOM 660 C CA . ASP A 1 82 ? -32.826 6.209 49.616 1.00 64.12 82 ASP A CA 1
ATOM 661 C C . ASP A 1 82 ? -32.827 7.646 50.191 1.00 64.12 82 ASP A C 1
ATOM 663 O O . ASP A 1 82 ? -32.169 8.540 49.662 1.00 64.12 82 ASP A O 1
ATOM 667 N N . ALA A 1 83 ? -33.526 7.901 51.304 1.00 64.88 83 ALA A N 1
ATOM 668 C CA . ALA A 1 83 ? -33.336 9.142 52.062 1.00 64.88 83 ALA A CA 1
ATOM 669 C C . ALA A 1 83 ? -31.990 9.065 52.807 1.00 64.88 83 ALA A C 1
ATOM 671 O O . ALA A 1 83 ? -31.835 8.269 53.734 1.00 64.88 83 ALA A O 1
ATOM 672 N N . VAL A 1 84 ? -30.988 9.837 52.371 1.00 68.94 84 VAL A N 1
ATOM 673 C CA . VAL A 1 84 ? -29.599 9.674 52.836 1.00 68.94 84 VAL A CA 1
ATOM 674 C C . VAL A 1 84 ? -29.213 10.696 53.903 1.00 68.94 84 VAL A C 1
ATOM 676 O O . VAL A 1 84 ? -29.100 11.888 53.627 1.00 68.94 84 VAL A O 1
ATOM 679 N N . GLU A 1 85 ? -28.887 10.205 55.101 1.00 77.56 85 GLU A N 1
ATOM 680 C CA . GLU A 1 85 ? -28.187 10.965 56.140 1.00 77.56 85 GLU A CA 1
ATOM 681 C C . GLU A 1 85 ? -26.688 10.602 56.137 1.00 77.56 85 GLU A C 1
ATOM 683 O O . GLU A 1 85 ? -26.289 9.512 56.547 1.00 77.56 85 GLU A O 1
ATOM 688 N N . ILE A 1 86 ? -25.835 11.512 55.650 1.00 79.31 86 ILE A N 1
ATOM 689 C CA . ILE A 1 86 ? -24.404 11.243 55.384 1.00 79.31 86 ILE A CA 1
ATOM 690 C C . ILE A 1 86 ? -23.626 10.876 56.656 1.00 79.31 86 ILE A C 1
ATOM 692 O O . ILE A 1 86 ? -22.779 9.985 56.626 1.00 79.31 86 ILE A O 1
ATOM 696 N N . GLY A 1 87 ? -23.889 11.570 57.768 1.00 76.50 87 GLY A N 1
ATOM 697 C CA . GLY A 1 87 ? -23.171 11.366 59.031 1.00 76.50 87 GLY A CA 1
ATOM 698 C C . GLY A 1 87 ? -23.576 10.092 59.775 1.00 76.50 87 GLY A C 1
ATOM 699 O O . GLY A 1 87 ? -22.816 9.597 60.605 1.00 76.50 87 GLY A O 1
ATOM 700 N N . ASN A 1 88 ? -24.749 9.535 59.462 1.00 82.38 88 ASN A N 1
ATOM 701 C CA . ASN A 1 88 ? -25.327 8.402 60.171 1.00 82.38 88 ASN A CA 1
ATOM 702 C C . ASN A 1 88 ? -26.023 7.426 59.199 1.00 82.38 88 ASN A C 1
ATOM 704 O O . ASN A 1 88 ? -27.226 7.201 59.308 1.00 82.38 88 ASN A O 1
ATOM 708 N N . PRO A 1 89 ? -25.292 6.794 58.259 1.00 84.50 89 PRO A N 1
ATOM 709 C CA . PRO A 1 89 ? -25.919 5.963 57.235 1.00 84.50 89 PRO A CA 1
ATOM 710 C C . PRO A 1 89 ? -26.598 4.730 57.846 1.00 84.50 89 PRO A C 1
ATOM 712 O O . PRO A 1 89 ? -26.088 4.156 58.820 1.00 84.50 89 PRO A O 1
ATOM 715 N N . SER A 1 90 ? -27.734 4.328 57.269 1.00 85.88 90 SER A N 1
ATOM 716 C CA . SER A 1 90 ? -28.478 3.122 57.651 1.00 85.88 90 SER A CA 1
ATOM 717 C C . SER A 1 90 ? -27.707 1.846 57.296 1.00 85.88 90 SER A C 1
ATOM 719 O O . SER A 1 90 ? -26.853 1.846 56.407 1.00 85.88 90 SER A O 1
ATOM 721 N N . THR A 1 91 ? -28.017 0.731 57.963 1.00 86.50 91 THR A N 1
ATOM 722 C CA . THR A 1 91 ? -27.372 -0.570 57.704 1.00 86.50 91 THR A CA 1
ATOM 723 C C . THR A 1 91 ? -27.523 -1.017 56.247 1.00 86.50 91 THR A C 1
ATOM 725 O O . THR A 1 91 ? -26.565 -1.516 55.655 1.00 86.50 91 THR A O 1
ATOM 728 N N . ASP A 1 92 ? -28.688 -0.782 55.643 1.00 87.12 92 ASP A N 1
ATOM 729 C CA . ASP A 1 92 ? -28.950 -1.122 54.242 1.00 87.12 92 ASP A CA 1
ATOM 730 C C . ASP A 1 92 ? -28.100 -0.288 53.284 1.00 87.12 92 ASP A C 1
ATOM 732 O O . ASP A 1 92 ? -27.470 -0.842 52.380 1.00 87.12 92 ASP A O 1
ATOM 736 N N . LEU A 1 93 ? -28.007 1.026 53.517 1.00 86.31 93 LEU A N 1
ATOM 737 C CA . LEU A 1 93 ? -27.163 1.911 52.718 1.00 86.31 93 LEU A CA 1
ATOM 738 C C . LEU A 1 93 ? -25.683 1.519 52.833 1.00 86.31 93 LEU A C 1
ATOM 740 O O . LEU A 1 93 ? -24.996 1.425 51.815 1.00 86.31 93 LEU A O 1
ATOM 744 N N . ILE A 1 94 ? -25.210 1.210 54.048 1.00 88.56 94 ILE A N 1
ATOM 745 C CA . ILE A 1 94 ? -23.849 0.703 54.290 1.00 88.56 94 ILE A CA 1
ATOM 746 C C . ILE A 1 94 ? -23.606 -0.571 53.473 1.00 88.56 94 ILE A C 1
ATOM 748 O O . ILE A 1 94 ? -22.592 -0.679 52.785 1.00 88.56 94 ILE A O 1
ATOM 752 N N . ASN A 1 95 ? -24.531 -1.533 53.502 1.00 88.94 95 ASN A N 1
ATOM 753 C CA . ASN A 1 95 ? -24.385 -2.785 52.761 1.00 88.94 95 ASN A CA 1
ATOM 754 C C . ASN A 1 95 ? -24.369 -2.558 51.235 1.00 88.94 95 ASN A C 1
ATOM 756 O O . ASN A 1 95 ? -23.529 -3.149 50.550 1.00 88.94 95 ASN A O 1
ATOM 760 N N . LYS A 1 96 ? -25.227 -1.675 50.698 1.00 90.31 96 LYS A N 1
ATOM 761 C CA . LYS A 1 96 ? -25.247 -1.317 49.266 1.00 90.31 96 LYS A CA 1
ATOM 762 C C . LYS A 1 96 ? -23.940 -0.637 48.828 1.00 90.31 96 LYS A C 1
ATOM 764 O O . LYS A 1 96 ? -23.337 -1.057 47.838 1.00 90.31 96 LYS A O 1
ATOM 769 N N . VAL A 1 97 ? -23.464 0.365 49.578 1.00 90.38 97 VAL A N 1
ATOM 770 C CA . VAL A 1 97 ? -22.195 1.070 49.300 1.00 90.38 97 VAL A CA 1
ATOM 771 C C . VAL A 1 97 ? -21.012 0.102 49.372 1.00 90.38 97 VAL A C 1
ATOM 773 O O . VAL A 1 97 ? -20.206 0.043 48.440 1.00 90.38 97 VAL A O 1
ATOM 776 N N . ASN A 1 98 ? -20.937 -0.714 50.426 1.00 89.50 98 ASN A N 1
ATOM 777 C CA . ASN A 1 98 ? -19.866 -1.694 50.599 1.00 89.50 98 ASN A CA 1
ATOM 778 C C . ASN A 1 98 ? -19.850 -2.719 49.459 1.00 89.50 98 ASN A C 1
ATOM 780 O O . ASN A 1 98 ? -18.778 -3.037 48.950 1.00 89.50 98 ASN A O 1
ATOM 784 N N . SER A 1 99 ? -21.019 -3.189 49.011 1.00 90.75 99 SER A N 1
ATOM 785 C CA . SER A 1 99 ? -21.138 -4.113 47.876 1.00 90.75 99 SER A CA 1
ATOM 786 C C . SER A 1 99 ? -20.544 -3.527 46.589 1.00 90.75 99 SER A C 1
ATOM 788 O O . SER A 1 99 ? -19.725 -4.175 45.933 1.00 90.75 99 SER A O 1
ATOM 790 N N . ILE A 1 100 ? -20.863 -2.267 46.262 1.00 92.12 100 ILE A N 1
ATOM 791 C CA . ILE A 1 100 ? -20.323 -1.577 45.076 1.00 92.12 100 ILE A CA 1
ATOM 792 C C . ILE A 1 100 ? -18.790 -1.492 45.139 1.00 92.12 100 ILE A C 1
ATOM 794 O O . ILE A 1 100 ? -18.103 -1.823 44.167 1.00 92.12 100 ILE A O 1
ATOM 798 N N . LEU A 1 101 ? -18.239 -1.076 46.282 1.00 91.69 101 LEU A N 1
ATOM 799 C CA . LEU A 1 101 ? -16.792 -0.914 46.449 1.00 91.69 101 LEU A CA 1
ATOM 800 C C . LEU A 1 101 ? -16.059 -2.264 46.457 1.00 91.69 101 LEU A C 1
ATOM 802 O O . LEU A 1 101 ? -15.013 -2.396 45.819 1.00 91.69 101 LEU A O 1
ATOM 806 N N . LEU A 1 102 ? -16.617 -3.287 47.110 1.00 88.25 102 LEU A N 1
ATOM 807 C CA . LEU A 1 102 ? -16.066 -4.644 47.106 1.00 88.25 102 LEU A CA 1
ATOM 808 C C . LEU A 1 102 ? -16.060 -5.250 45.699 1.00 88.25 102 LEU A C 1
ATOM 810 O O . LEU A 1 102 ? -15.065 -5.863 45.310 1.00 88.25 102 LEU A O 1
ATOM 814 N N . ASN A 1 103 ? -17.115 -5.042 44.910 1.00 88.44 103 ASN A N 1
ATOM 815 C CA . ASN A 1 103 ? -17.166 -5.495 43.519 1.00 88.44 103 ASN A CA 1
ATOM 816 C C . ASN A 1 103 ? -16.089 -4.815 42.663 1.00 88.44 103 ASN A C 1
ATOM 818 O O . ASN A 1 103 ? -15.386 -5.493 41.910 1.00 88.44 103 ASN A O 1
ATOM 822 N N . TYR A 1 104 ? -15.883 -3.504 42.835 1.00 89.69 104 TYR A N 1
ATOM 823 C CA . TYR A 1 104 ? -14.780 -2.796 42.181 1.00 89.69 104 TYR A CA 1
ATOM 824 C C . TYR A 1 104 ? -13.415 -3.411 42.538 1.00 89.69 104 TYR A C 1
ATOM 826 O O . TYR A 1 104 ? -12.596 -3.645 41.648 1.00 89.69 104 TYR A O 1
ATOM 834 N N . LEU A 1 105 ? -13.164 -3.707 43.818 1.00 86.81 105 LEU A N 1
ATOM 835 C CA . LEU A 1 105 ? -11.896 -4.290 44.268 1.00 86.81 105 LEU A CA 1
ATOM 836 C C . LEU A 1 105 ? -11.665 -5.706 43.733 1.00 86.81 105 LEU A C 1
ATOM 838 O O . LEU A 1 105 ? -10.572 -5.989 43.237 1.00 86.81 105 LEU A O 1
ATOM 842 N N . LYS A 1 106 ? -12.690 -6.567 43.774 1.00 85.88 106 LYS A N 1
ATOM 843 C CA . LYS A 1 106 ? -12.643 -7.913 43.181 1.00 85.88 106 LYS A CA 1
ATOM 844 C C . LYS A 1 106 ? -12.273 -7.840 41.699 1.00 85.88 106 LYS A C 1
ATOM 846 O O . LYS A 1 106 ? -11.384 -8.558 41.246 1.00 85.88 106 LYS A O 1
ATOM 851 N N . GLU A 1 107 ? -12.876 -6.912 40.955 1.00 87.25 107 GLU A N 1
ATOM 852 C CA . GLU A 1 107 ? -12.552 -6.705 39.541 1.00 87.25 107 GLU A CA 1
ATOM 853 C C . GLU A 1 107 ? -11.081 -6.296 39.332 1.00 87.25 107 GLU A C 1
ATOM 855 O O . GLU A 1 107 ? -10.422 -6.799 38.418 1.00 87.25 107 GLU A O 1
ATOM 860 N N . GLN A 1 108 ? -10.532 -5.407 40.172 1.00 86.81 108 GLN A N 1
ATOM 861 C CA . GLN A 1 108 ? -9.114 -5.029 40.082 1.00 86.81 108 GLN A CA 1
ATOM 862 C C . GLN A 1 108 ? -8.182 -6.212 40.370 1.00 86.81 108 GLN A C 1
ATOM 864 O O . GLN A 1 108 ? -7.197 -6.387 39.654 1.00 86.81 108 GLN A O 1
ATOM 869 N N . GLN A 1 109 ? -8.503 -7.050 41.358 1.00 85.12 109 GLN A N 1
ATOM 870 C CA . GLN A 1 109 ? -7.718 -8.247 41.677 1.00 85.12 109 GLN A CA 1
ATOM 871 C C . GLN A 1 109 ? -7.708 -9.248 40.517 1.00 85.12 109 GLN A C 1
ATOM 873 O O . GLN A 1 109 ? -6.644 -9.744 40.144 1.00 85.12 109 GLN A O 1
ATOM 878 N N . ILE A 1 110 ? -8.862 -9.495 39.886 1.00 87.75 110 ILE A N 1
ATOM 879 C CA . ILE A 1 110 ? -8.940 -10.361 38.699 1.00 87.75 110 ILE A CA 1
ATOM 880 C C . ILE A 1 110 ? -8.093 -9.769 37.562 1.00 87.75 110 ILE A C 1
ATOM 882 O O . ILE A 1 110 ? -7.281 -10.465 36.957 1.00 87.75 110 ILE A O 1
ATOM 886 N N . LYS A 1 111 ? -8.188 -8.458 37.305 1.00 87.94 111 LYS A N 1
ATOM 887 C CA . LYS A 1 111 ? -7.419 -7.775 36.245 1.00 87.94 111 LYS A CA 1
ATOM 888 C C . LYS A 1 111 ? -5.901 -7.865 36.387 1.00 87.94 111 LYS A C 1
ATOM 890 O O . LYS A 1 111 ? -5.214 -7.729 35.365 1.00 87.94 111 LYS A O 1
ATOM 895 N N . VAL A 1 112 ? -5.391 -7.999 37.612 1.00 86.62 112 VAL A N 1
ATOM 896 C CA . VAL A 1 112 ? -3.959 -8.186 37.892 1.00 86.62 112 VAL A CA 1
ATOM 897 C C . VAL A 1 112 ? -3.511 -9.590 37.489 1.00 86.62 112 VAL A C 1
ATOM 899 O O . VAL A 1 112 ? -2.445 -9.710 36.899 1.00 86.62 112 VAL A O 1
ATOM 902 N N . LYS A 1 113 ? -4.350 -10.611 37.710 1.00 88.50 113 LYS A N 1
ATOM 903 C CA . LYS A 1 113 ? -4.064 -12.017 37.369 1.00 88.50 113 LYS A CA 1
ATOM 904 C C . LYS A 1 113 ? -4.178 -12.338 35.875 1.00 88.50 113 LYS A C 1
ATOM 906 O O . LYS A 1 113 ? -3.639 -13.338 35.430 1.00 88.50 113 LYS A O 1
ATOM 911 N N . LEU A 1 114 ? -4.898 -11.519 35.104 1.00 90.44 114 LEU A N 1
ATOM 912 C CA . LEU A 1 114 ? -5.081 -11.739 33.667 1.00 90.44 114 LEU A CA 1
ATOM 913 C C . LEU A 1 114 ? -3.885 -11.242 32.843 1.00 90.44 114 LEU A C 1
ATOM 915 O O . LEU A 1 114 ? -3.576 -10.036 32.851 1.00 90.44 114 LEU A O 1
ATOM 919 N N . ASP A 1 115 ? -3.328 -12.149 32.036 1.00 90.69 115 ASP A N 1
ATOM 920 C CA . ASP A 1 115 ? -2.299 -11.854 31.038 1.00 90.69 115 ASP A CA 1
ATOM 921 C C . ASP A 1 115 ? -2.738 -10.752 30.081 1.00 90.69 115 ASP A C 1
ATOM 923 O O . ASP A 1 115 ? -3.879 -10.721 29.599 1.00 90.69 115 ASP A O 1
ATOM 927 N N . LYS A 1 116 ? -1.819 -9.822 29.797 1.00 90.50 116 LYS A N 1
ATOM 928 C CA . LYS A 1 116 ? -2.115 -8.661 28.949 1.00 90.50 116 LYS A CA 1
ATOM 929 C C . LYS A 1 116 ? -2.295 -9.052 27.490 1.00 90.50 116 LYS A C 1
ATOM 931 O O . LYS A 1 116 ? -3.284 -8.602 26.923 1.00 90.50 116 LYS A O 1
ATOM 936 N N . TYR A 1 117 ? -1.404 -9.887 26.963 1.00 93.12 117 TYR A N 1
ATOM 937 C CA . TYR A 1 117 ? -1.430 -10.427 25.605 1.00 93.12 117 TYR A CA 1
ATOM 938 C C . TYR A 1 117 ? -0.920 -11.869 25.632 1.00 93.12 117 TYR A C 1
ATOM 940 O O . TYR A 1 117 ? -0.021 -12.173 26.414 1.00 93.12 117 TYR A O 1
ATOM 948 N N . VAL A 1 118 ? -1.498 -12.731 24.802 1.00 92.31 118 VAL A N 1
ATOM 949 C CA . VAL A 1 118 ? -1.113 -14.142 24.628 1.00 92.31 118 VAL A CA 1
ATOM 950 C C . VAL A 1 118 ? -1.039 -14.487 23.138 1.00 92.31 118 VAL A C 1
ATOM 952 O O . VAL A 1 118 ? -1.552 -13.739 22.309 1.00 92.31 118 VAL A O 1
ATOM 955 N N . ALA A 1 119 ? -0.444 -15.631 22.783 1.00 90.12 119 ALA A N 1
ATOM 956 C CA . ALA A 1 119 ? -0.258 -16.042 21.385 1.00 90.12 119 ALA A CA 1
ATOM 957 C C . ALA A 1 119 ? -1.561 -16.061 20.563 1.00 90.12 119 ALA A C 1
ATOM 959 O O . ALA A 1 119 ? -1.575 -15.620 19.417 1.00 90.12 119 ALA A O 1
ATOM 960 N N . SER A 1 120 ? -2.680 -16.497 21.155 1.00 91.06 120 SER A N 1
ATOM 961 C CA . SER A 1 120 ? -3.976 -16.533 20.463 1.00 91.06 120 SER A CA 1
ATOM 962 C C . SER A 1 120 ? -4.550 -15.151 20.130 1.00 91.06 120 SER A C 1
ATOM 964 O O . SER A 1 120 ? -5.431 -15.066 19.278 1.00 91.06 120 SER A O 1
ATOM 966 N N . ASP A 1 121 ? -4.047 -14.067 20.733 1.00 92.19 121 ASP A N 1
ATOM 967 C CA . ASP A 1 121 ? -4.529 -12.715 20.439 1.00 92.19 121 ASP A CA 1
ATOM 968 C C . ASP A 1 121 ? -4.060 -12.232 19.044 1.00 92.19 121 ASP A C 1
ATOM 970 O O . ASP A 1 121 ? -4.740 -11.421 18.417 1.00 92.19 121 ASP A O 1
ATOM 974 N N . PHE A 1 122 ? -2.947 -12.753 18.510 1.00 89.00 122 PHE A N 1
ATOM 975 C CA . PHE A 1 122 ? -2.320 -12.277 17.263 1.00 89.00 122 PHE A CA 1
ATOM 976 C C . PHE A 1 122 ? -2.887 -12.896 15.978 1.00 89.00 122 PHE A C 1
ATOM 978 O O . PHE A 1 122 ? -2.488 -12.508 14.886 1.00 89.00 122 PHE A O 1
ATOM 985 N N . SER A 1 123 ? -3.846 -13.824 16.080 1.00 84.00 123 SER A N 1
ATOM 986 C CA . SER A 1 123 ? -4.516 -14.488 14.940 1.00 84.00 123 SER A CA 1
ATOM 987 C C . SER A 1 123 ? -3.595 -15.277 13.989 1.00 84.00 123 SER A C 1
ATOM 989 O O . SER A 1 123 ? -4.058 -15.803 12.981 1.00 84.00 123 SER A O 1
ATOM 991 N N . THR A 1 124 ? -2.301 -15.394 14.297 1.00 84.88 124 THR A N 1
ATOM 992 C CA . THR A 1 124 ? -1.307 -16.137 13.518 1.00 84.88 124 THR A CA 1
ATOM 993 C C . THR A 1 124 ? -0.257 -16.750 14.442 1.00 84.88 124 THR A C 1
ATOM 995 O O . THR A 1 124 ? 0.031 -16.211 15.510 1.00 84.88 124 THR A O 1
ATOM 998 N N . LYS A 1 125 ? 0.308 -17.884 14.021 1.00 86.06 125 LYS A N 1
ATOM 999 C CA . LYS A 1 125 ? 1.509 -18.499 14.613 1.00 86.06 125 LYS A CA 1
ATOM 1000 C C . LYS A 1 125 ? 2.716 -18.440 13.670 1.00 86.06 125 LYS A C 1
ATOM 1002 O O . LYS A 1 125 ? 3.786 -18.913 14.027 1.00 86.06 125 LYS A O 1
ATOM 1007 N N . ASP A 1 126 ? 2.522 -17.907 12.463 1.00 87.69 126 ASP A N 1
ATOM 1008 C CA . ASP A 1 126 ? 3.581 -17.754 11.471 1.00 87.69 126 ASP A CA 1
ATOM 1009 C C . ASP A 1 126 ? 4.609 -16.718 11.937 1.00 87.69 126 ASP A C 1
ATOM 1011 O O . ASP A 1 126 ? 4.238 -15.610 12.335 1.00 87.69 126 ASP A O 1
ATOM 1015 N N . TYR A 1 127 ? 5.886 -17.096 11.891 1.00 88.25 127 TYR A N 1
ATOM 1016 C CA . TYR A 1 127 ? 6.987 -16.276 12.385 1.00 88.25 127 TYR A CA 1
ATOM 1017 C C . TYR A 1 127 ? 7.088 -14.935 11.649 1.00 88.25 127 TYR A C 1
ATOM 1019 O O . TYR A 1 127 ? 7.154 -13.905 12.315 1.00 88.25 127 TYR A O 1
ATOM 1027 N N . LEU A 1 128 ? 7.041 -14.923 10.311 1.00 85.38 128 LEU A N 1
ATOM 1028 C CA . LEU A 1 128 ? 7.196 -13.692 9.529 1.00 85.38 128 LEU A CA 1
ATOM 1029 C C . LEU A 1 128 ? 6.073 -12.706 9.844 1.00 85.38 128 LEU A C 1
ATOM 1031 O O . LEU A 1 128 ? 6.335 -11.558 10.197 1.00 85.38 128 LEU A O 1
ATOM 1035 N N . ARG A 1 129 ? 4.821 -13.178 9.856 1.00 85.94 129 ARG A N 1
ATOM 1036 C CA . ARG A 1 129 ? 3.681 -12.330 10.235 1.00 85.94 129 ARG A CA 1
ATOM 1037 C C . ARG A 1 129 ? 3.790 -11.809 11.670 1.00 85.94 129 ARG A C 1
ATOM 1039 O O . ARG A 1 129 ? 3.438 -10.660 11.931 1.00 85.94 129 ARG A O 1
ATOM 1046 N N . LEU A 1 130 ? 4.261 -12.624 12.617 1.00 89.19 130 LEU A N 1
ATOM 1047 C CA . LEU A 1 130 ? 4.491 -12.175 13.997 1.00 89.19 130 LEU A CA 1
ATOM 1048 C C . LEU A 1 130 ? 5.611 -11.130 14.073 1.00 89.19 130 LEU A C 1
ATOM 1050 O O . LEU A 1 130 ? 5.440 -10.125 14.764 1.00 89.19 130 LEU A O 1
ATOM 1054 N N . HIS A 1 131 ? 6.708 -11.331 13.342 1.00 87.94 131 HIS A N 1
ATOM 1055 C CA . HIS A 1 131 ? 7.827 -10.395 13.251 1.00 87.94 131 HIS A CA 1
ATOM 1056 C C . HIS A 1 131 ? 7.382 -9.043 12.674 1.00 87.94 131 HIS A C 1
ATOM 1058 O O . HIS A 1 131 ? 7.686 -7.988 13.236 1.00 87.94 131 HIS A O 1
ATOM 1064 N N . GLU A 1 132 ? 6.576 -9.051 11.608 1.00 85.25 132 GLU A N 1
ATOM 1065 C CA . GLU A 1 132 ? 5.992 -7.838 11.027 1.00 85.25 132 GLU A CA 1
ATOM 1066 C C . GLU A 1 132 ? 5.138 -7.065 12.040 1.00 85.25 132 GLU A C 1
ATOM 1068 O O . GLU A 1 132 ? 5.288 -5.844 12.181 1.00 85.25 132 GLU A O 1
ATOM 1073 N N . ILE A 1 133 ? 4.272 -7.771 12.778 1.00 87.12 133 ILE A N 1
ATOM 1074 C CA . ILE A 1 133 ? 3.445 -7.182 13.839 1.00 87.12 133 ILE A CA 1
ATOM 1075 C C . ILE A 1 133 ? 4.342 -6.606 14.946 1.00 87.12 133 ILE A C 1
ATOM 1077 O O . ILE A 1 133 ? 4.133 -5.468 15.381 1.00 87.12 133 ILE A O 1
ATOM 1081 N N . ALA A 1 134 ? 5.363 -7.346 15.386 1.00 87.75 134 ALA A N 1
ATOM 1082 C CA . ALA A 1 134 ? 6.286 -6.922 16.437 1.00 87.75 134 ALA A CA 1
ATOM 1083 C C . ALA A 1 134 ? 7.024 -5.635 16.052 1.00 87.75 134 ALA A C 1
ATOM 1085 O O . ALA A 1 134 ? 7.038 -4.658 16.811 1.00 87.75 134 ALA A O 1
ATOM 1086 N N . GLU A 1 135 ? 7.570 -5.597 14.839 1.00 85.50 135 GLU A N 1
ATOM 1087 C CA . GLU A 1 135 ? 8.244 -4.429 14.288 1.00 85.50 135 GLU A CA 1
ATOM 1088 C C . GLU A 1 135 ? 7.276 -3.253 14.075 1.00 85.50 135 GLU A C 1
ATOM 1090 O O . GLU A 1 135 ? 7.666 -2.099 14.273 1.00 85.50 135 GLU A O 1
ATOM 1095 N N . SER A 1 136 ? 6.005 -3.508 13.734 1.00 85.94 136 SER A N 1
ATOM 1096 C CA . SER A 1 136 ? 4.955 -2.477 13.672 1.00 85.94 136 SER A CA 1
ATOM 1097 C C . SER A 1 136 ? 4.756 -1.796 15.030 1.00 85.94 136 SER A C 1
ATOM 1099 O O . SER A 1 136 ? 4.929 -0.579 15.153 1.00 85.94 136 SER A O 1
ATOM 1101 N N . PHE A 1 137 ? 4.527 -2.573 16.093 1.00 86.81 137 PHE A N 1
ATOM 1102 C CA . PHE A 1 137 ? 4.349 -2.040 17.450 1.00 86.81 137 PHE A CA 1
ATOM 1103 C C . PHE A 1 137 ? 5.613 -1.386 18.024 1.00 86.81 137 PHE A C 1
ATOM 1105 O O . PHE A 1 137 ? 5.532 -0.405 18.773 1.00 86.81 137 PHE A O 1
ATOM 1112 N N . LYS A 1 138 ? 6.798 -1.879 17.658 1.00 85.56 138 LYS A N 1
ATOM 1113 C CA . LYS A 1 138 ? 8.074 -1.262 18.037 1.00 85.56 138 LYS A CA 1
ATOM 1114 C C . LYS A 1 138 ? 8.228 0.129 17.419 1.00 85.56 138 LYS A C 1
ATOM 1116 O O . LYS A 1 138 ? 8.551 1.071 18.141 1.00 85.56 138 LYS A O 1
ATOM 1121 N N . ARG A 1 139 ? 7.911 0.299 16.128 1.00 82.44 139 ARG A N 1
ATOM 1122 C CA . ARG A 1 139 ? 7.893 1.623 15.471 1.00 82.44 139 ARG A CA 1
ATOM 1123 C C . ARG A 1 139 ? 6.887 2.574 16.119 1.00 82.44 139 ARG A C 1
ATOM 1125 O O . ARG A 1 139 ? 7.211 3.738 16.343 1.00 82.44 139 ARG A O 1
ATOM 1132 N N . MET A 1 140 ? 5.701 2.084 16.485 1.00 82.19 140 MET A N 1
ATOM 1133 C CA . MET A 1 140 ? 4.699 2.884 17.208 1.00 82.19 140 MET A CA 1
ATOM 1134 C C . MET A 1 140 ? 5.188 3.313 18.598 1.00 82.19 140 MET A C 1
ATOM 1136 O O . MET A 1 140 ? 4.936 4.438 19.026 1.00 82.19 140 MET A O 1
ATOM 1140 N N . THR A 1 141 ? 5.936 2.453 19.298 1.00 78.44 141 THR A N 1
ATOM 1141 C CA . THR A 1 141 ? 6.546 2.783 20.599 1.00 78.44 141 THR A CA 1
ATOM 1142 C C . THR A 1 141 ? 7.560 3.925 20.485 1.00 78.44 141 THR A C 1
ATOM 1144 O O . THR A 1 141 ? 7.660 4.746 21.398 1.00 78.44 141 THR A O 1
ATOM 1147 N N . LEU A 1 142 ? 8.277 3.996 19.361 1.00 71.12 142 LEU A N 1
ATOM 1148 C CA . LEU A 1 142 ? 9.235 5.059 19.039 1.00 71.12 142 LEU A CA 1
ATOM 1149 C C . LEU A 1 142 ? 8.568 6.331 18.476 1.00 71.12 142 LEU A C 1
ATOM 1151 O O . LEU A 1 142 ? 9.260 7.303 18.194 1.00 71.12 142 LEU A O 1
ATOM 1155 N N . GLY A 1 143 ? 7.236 6.344 18.330 1.00 67.94 143 GLY A N 1
ATOM 1156 C CA . GLY A 1 143 ? 6.475 7.477 17.792 1.00 67.94 143 GLY A CA 1
ATOM 1157 C C . GLY A 1 143 ? 6.532 7.612 16.267 1.00 67.94 143 GLY A C 1
ATOM 1158 O O . GLY A 1 143 ? 6.127 8.637 15.734 1.00 67.94 143 GLY A O 1
ATOM 1159 N N . SER A 1 144 ? 7.028 6.596 15.555 1.00 65.81 144 SER A N 1
ATOM 1160 C CA . SER A 1 144 ? 7.345 6.681 14.122 1.00 65.81 144 SER A CA 1
ATOM 1161 C C . SER A 1 144 ? 6.224 6.200 13.193 1.00 65.81 144 SER A C 1
ATOM 1163 O O . SER A 1 144 ? 6.387 6.234 11.974 1.00 65.81 144 SER A O 1
ATOM 1165 N N . SER A 1 145 ? 5.113 5.666 13.712 1.00 73.25 145 SER A N 1
ATOM 1166 C CA . SER A 1 145 ? 4.025 5.130 12.877 1.00 73.25 145 SER A CA 1
ATOM 1167 C C . SER A 1 145 ? 2.656 5.176 13.579 1.00 73.25 145 SER A C 1
ATOM 1169 O O . SER A 1 145 ? 2.601 4.932 14.784 1.00 73.25 145 SER A O 1
ATOM 1171 N N . PRO A 1 146 ? 1.561 5.465 12.847 1.00 74.06 146 PRO A N 1
ATOM 1172 C CA . PRO A 1 146 ? 0.182 5.369 13.338 1.00 74.06 146 PRO A CA 1
ATOM 1173 C C . PRO A 1 146 ? -0.303 3.918 13.451 1.00 74.06 146 PRO A C 1
ATOM 1175 O O . PRO A 1 146 ? 0.211 3.041 12.758 1.00 74.06 146 PRO A O 1
ATOM 1178 N N . VAL A 1 147 ? -1.346 3.691 14.258 1.00 76.94 147 VAL A N 1
ATOM 1179 C CA . VAL A 1 147 ? -2.059 2.399 14.331 1.00 76.94 147 VAL A CA 1
ATOM 1180 C C . VAL A 1 147 ? -3.024 2.263 13.150 1.00 76.94 147 VAL A C 1
ATOM 1182 O O . VAL A 1 147 ? -3.991 3.024 13.069 1.00 76.94 147 VAL A O 1
ATOM 1185 N N . LYS A 1 148 ? -2.813 1.272 12.277 1.00 76.44 148 LYS A N 1
ATOM 1186 C CA . LYS A 1 148 ? -3.735 0.950 11.174 1.00 76.44 148 LYS A CA 1
ATOM 1187 C C . LYS A 1 148 ? -4.785 -0.077 11.605 1.00 76.44 148 LYS A C 1
ATOM 1189 O O . LYS A 1 148 ? -4.692 -0.671 12.679 1.00 76.44 148 LYS A O 1
ATOM 1194 N N . SER A 1 149 ? -5.780 -0.310 10.753 1.00 75.25 149 SER A N 1
ATOM 1195 C CA . SER A 1 149 ? -6.810 -1.343 10.950 1.00 75.25 149 SER A CA 1
ATOM 1196 C C . SER A 1 149 ? -6.215 -2.733 11.209 1.00 75.25 149 SER A C 1
ATOM 1198 O O . SER A 1 149 ? -6.588 -3.386 12.178 1.00 75.25 149 SER A O 1
ATOM 1200 N N . ASN A 1 150 ? -5.222 -3.153 10.422 1.00 74.12 150 ASN A N 1
ATOM 1201 C CA . ASN A 1 150 ? -4.580 -4.462 10.579 1.00 74.12 150 ASN A CA 1
ATOM 1202 C C . ASN A 1 150 ? -3.805 -4.592 11.904 1.00 74.12 150 ASN A C 1
ATOM 1204 O O . ASN A 1 150 ? -3.720 -5.684 12.462 1.00 74.12 150 ASN A O 1
ATOM 1208 N N . ASP A 1 151 ? -3.289 -3.484 12.444 1.00 79.69 151 ASP A N 1
ATOM 1209 C CA . ASP A 1 151 ? -2.535 -3.480 13.701 1.00 79.69 151 ASP A CA 1
ATOM 1210 C C . ASP A 1 151 ? -3.449 -3.563 14.940 1.00 79.69 151 ASP A C 1
ATOM 1212 O O . ASP A 1 151 ? -2.979 -3.847 16.042 1.00 79.69 151 ASP A O 1
ATOM 1216 N N . VAL A 1 152 ? -4.757 -3.296 14.809 1.00 85.75 152 VAL A N 1
ATOM 1217 C CA . VAL A 1 152 ? -5.659 -3.209 15.972 1.00 85.75 152 VAL A CA 1
ATOM 1218 C C . VAL A 1 152 ? -6.149 -4.567 16.462 1.00 85.75 152 VAL A C 1
ATOM 1220 O O . VAL A 1 152 ? -6.492 -4.698 17.638 1.00 85.75 152 VAL A O 1
ATOM 1223 N N . LEU A 1 153 ? -6.191 -5.581 15.593 1.00 87.94 153 LEU A N 1
ATOM 1224 C CA . LEU A 1 153 ? -6.787 -6.882 15.912 1.00 87.94 153 LEU A CA 1
ATOM 1225 C C . LEU A 1 153 ? -6.189 -7.522 17.178 1.00 87.94 153 LEU A C 1
ATOM 1227 O O . LEU A 1 153 ? -6.976 -7.909 18.047 1.00 87.94 153 LEU A O 1
ATOM 1231 N N . PRO A 1 154 ? -4.854 -7.538 17.389 1.00 90.25 154 PRO A N 1
ATOM 1232 C CA . PRO A 1 154 ? -4.280 -8.038 18.638 1.00 90.25 154 PRO A CA 1
ATOM 1233 C C . PRO A 1 154 ? -4.770 -7.284 19.880 1.00 90.25 154 PRO A C 1
ATOM 1235 O O . PRO A 1 154 ? -4.991 -7.881 20.936 1.00 90.25 154 PRO A O 1
ATOM 1238 N N . LEU A 1 155 ? -4.989 -5.970 19.761 1.00 91.25 155 LEU A N 1
ATOM 1239 C CA . LEU A 1 155 ? -5.496 -5.142 20.855 1.00 91.25 155 LEU A CA 1
ATOM 1240 C C . LEU A 1 155 ? -6.957 -5.474 21.177 1.00 91.25 155 LEU A C 1
ATOM 1242 O O . LEU A 1 155 ? -7.320 -5.528 22.355 1.00 91.25 155 LEU A O 1
ATOM 1246 N N . LEU A 1 156 ? -7.787 -5.700 20.153 1.00 91.56 156 LEU A N 1
ATOM 1247 C CA . LEU A 1 156 ? -9.197 -6.064 20.316 1.00 91.56 156 LEU A CA 1
ATOM 1248 C C . LEU A 1 156 ? -9.353 -7.475 20.884 1.00 91.56 156 LEU A C 1
ATOM 1250 O O . LEU A 1 156 ? -10.076 -7.653 21.861 1.00 91.56 156 LEU A O 1
ATOM 1254 N N . ASN A 1 157 ? -8.628 -8.456 20.347 1.00 91.94 157 ASN A N 1
ATOM 1255 C CA . ASN A 1 157 ? -8.692 -9.847 20.798 1.00 91.94 157 ASN A CA 1
ATOM 1256 C C . ASN A 1 157 ? -8.298 -9.976 22.274 1.00 91.94 157 ASN A C 1
ATOM 1258 O O . ASN A 1 157 ? -9.068 -10.499 23.086 1.00 91.94 157 ASN A O 1
ATOM 1262 N N . ALA A 1 158 ? -7.164 -9.378 22.655 1.00 92.25 158 ALA A N 1
ATOM 1263 C CA . ALA A 1 158 ? -6.719 -9.342 24.044 1.00 92.25 158 ALA A CA 1
ATOM 1264 C C . ALA A 1 158 ? -7.733 -8.640 24.956 1.00 92.25 158 ALA A C 1
ATOM 1266 O O . ALA A 1 158 ? -7.947 -9.030 26.110 1.00 92.25 158 ALA A O 1
ATOM 1267 N N . LYS A 1 159 ? -8.382 -7.585 24.453 1.00 91.31 159 LYS A N 1
ATOM 1268 C CA . LYS A 1 159 ? -9.414 -6.861 25.188 1.00 91.31 159 LYS A CA 1
ATOM 1269 C C . LYS A 1 159 ? -10.660 -7.719 25.403 1.00 91.31 159 LYS A C 1
ATOM 1271 O O . LYS A 1 159 ? -11.093 -7.825 26.549 1.00 91.31 159 LYS A O 1
ATOM 1276 N N . ASN A 1 160 ? -11.187 -8.344 24.354 1.00 92.06 160 ASN A N 1
ATOM 1277 C CA . ASN A 1 160 ? -12.372 -9.202 24.393 1.00 92.06 160 ASN A CA 1
ATOM 1278 C C . ASN A 1 160 ? -12.162 -10.406 25.307 1.00 92.06 160 ASN A C 1
ATOM 1280 O O . ASN A 1 160 ? -12.958 -10.633 26.214 1.00 92.06 160 ASN A O 1
ATOM 1284 N N . ARG A 1 161 ? -11.027 -11.104 25.173 1.00 92.44 161 ARG A N 1
ATOM 1285 C CA . ARG A 1 161 ? -10.643 -12.207 26.067 1.00 92.44 161 ARG A CA 1
ATOM 1286 C C . ARG A 1 161 ? -10.688 -11.783 27.534 1.00 92.44 161 ARG A C 1
ATOM 1288 O O . ARG A 1 161 ? -11.251 -12.475 28.380 1.00 92.44 161 ARG A O 1
ATOM 1295 N N . ARG A 1 162 ? -10.117 -10.617 27.845 1.00 91.25 162 ARG A N 1
ATOM 1296 C CA . ARG A 1 162 ? -10.083 -10.093 29.216 1.00 91.25 162 ARG A CA 1
ATOM 1297 C C . ARG A 1 162 ? -11.442 -9.590 29.699 1.00 91.25 162 ARG A C 1
ATOM 1299 O O . ARG A 1 162 ? -11.673 -9.625 30.899 1.00 91.25 162 ARG A O 1
ATOM 1306 N N . LEU A 1 163 ? -12.321 -9.113 28.819 1.00 88.25 163 LEU A N 1
ATOM 1307 C CA . LEU A 1 163 ? -13.694 -8.735 29.171 1.00 88.25 163 LEU A CA 1
ATOM 1308 C C . LEU A 1 163 ? -14.552 -9.968 29.466 1.00 88.25 163 LEU A C 1
ATOM 1310 O O . LEU A 1 163 ? -15.218 -9.989 30.500 1.00 88.25 163 LEU A O 1
ATOM 1314 N N . ASN A 1 164 ? -14.434 -11.016 28.650 1.00 88.88 164 ASN A N 1
ATOM 1315 C CA . ASN A 1 164 ? -15.087 -12.304 28.882 1.00 88.88 164 ASN A CA 1
ATOM 1316 C C . ASN A 1 164 ? -14.653 -12.912 30.223 1.00 88.88 164 ASN A C 1
ATOM 1318 O O . ASN A 1 164 ? -15.494 -13.324 31.015 1.00 88.88 164 ASN A O 1
ATOM 1322 N N . ALA A 1 165 ? -13.354 -12.872 30.542 1.00 89.50 165 ALA A N 1
ATOM 1323 C CA . ALA A 1 165 ? -12.835 -13.328 31.836 1.00 89.50 165 ALA A CA 1
ATOM 1324 C C . ALA A 1 165 ? -13.324 -12.491 33.039 1.00 89.50 165 ALA A C 1
ATOM 1326 O O . ALA A 1 165 ? -13.242 -12.938 34.180 1.00 89.50 165 ALA A O 1
ATOM 1327 N N . LEU A 1 166 ? -13.823 -11.274 32.797 1.00 85.69 166 LEU A N 1
ATOM 1328 C CA . LEU A 1 166 ? -14.464 -10.421 33.801 1.00 85.69 166 LEU A CA 1
ATOM 1329 C C . LEU A 1 166 ? -15.998 -10.560 33.804 1.00 85.69 166 LEU A C 1
ATOM 1331 O O . LEU A 1 166 ? -16.658 -9.793 34.500 1.00 85.69 166 LEU A O 1
ATOM 1335 N N . GLY A 1 167 ? -16.564 -11.488 33.024 1.00 82.88 167 GLY A N 1
ATOM 1336 C CA . GLY A 1 167 ? -18.009 -11.703 32.924 1.00 82.88 167 GLY A CA 1
ATOM 1337 C C . GLY A 1 167 ? -18.764 -10.572 32.222 1.00 82.88 167 GLY A C 1
ATOM 1338 O O . GLY A 1 167 ? -19.933 -10.346 32.516 1.00 82.88 167 GLY A O 1
ATOM 1339 N N . ARG A 1 168 ? -18.108 -9.815 31.332 1.00 79.12 168 ARG A N 1
ATOM 1340 C CA . ARG A 1 168 ? -18.741 -8.720 30.581 1.00 79.12 168 ARG A CA 1
ATOM 1341 C C . ARG A 1 168 ? -19.150 -9.185 29.189 1.00 79.12 168 ARG A C 1
ATOM 1343 O O . ARG A 1 168 ? -18.354 -9.810 28.503 1.00 79.12 168 ARG A O 1
ATOM 1350 N N . SER A 1 169 ? -20.350 -8.800 28.760 1.00 69.44 169 SER A N 1
ATOM 1351 C CA . SER A 1 169 ? -20.911 -9.106 27.434 1.00 69.44 169 SER A CA 1
ATOM 1352 C C . SER A 1 169 ? -20.365 -8.231 26.296 1.00 69.44 169 SER A C 1
ATOM 1354 O O . SER A 1 169 ? -20.669 -8.478 25.133 1.00 69.44 169 SER A O 1
ATOM 1356 N N . GLN A 1 170 ? -19.562 -7.209 26.611 1.00 74.38 170 GLN A N 1
ATOM 1357 C CA . GLN A 1 170 ? -18.966 -6.304 25.625 1.00 74.38 170 GLN A CA 1
ATOM 1358 C C . GLN A 1 170 ? -18.030 -7.061 24.680 1.00 74.38 170 GLN A C 1
ATOM 1360 O O . GLN A 1 170 ? -17.017 -7.610 25.118 1.00 74.38 170 GLN A O 1
ATOM 1365 N N . ASN A 1 171 ? -18.322 -6.996 23.383 1.00 85.00 171 ASN A N 1
ATOM 1366 C CA . ASN A 1 171 ? -17.466 -7.539 22.338 1.00 85.00 171 ASN A CA 1
ATOM 1367 C C . ASN A 1 171 ? -17.073 -6.436 21.349 1.00 85.00 171 ASN A C 1
ATOM 1369 O O . ASN A 1 171 ? -17.940 -5.839 20.707 1.00 85.00 171 ASN A O 1
ATOM 1373 N N . PHE A 1 172 ? -15.772 -6.170 21.251 1.00 90.69 172 PHE A N 1
ATOM 1374 C CA . PHE A 1 172 ? -15.190 -5.253 20.281 1.00 90.69 172 PHE A CA 1
ATOM 1375 C C . PHE A 1 172 ? -14.998 -5.942 18.932 1.00 90.69 172 PHE A C 1
ATOM 1377 O O . PHE A 1 172 ? -14.368 -6.995 18.857 1.00 90.69 172 PHE A O 1
ATOM 1384 N N . VAL A 1 173 ? -15.456 -5.304 17.862 1.00 91.81 173 VAL A N 1
ATOM 1385 C CA . VAL A 1 173 ? -15.323 -5.796 16.488 1.00 91.81 173 VAL A CA 1
ATOM 1386 C C . VAL A 1 173 ? -14.702 -4.700 15.626 1.00 91.81 173 VAL A C 1
ATOM 1388 O O . VAL A 1 173 ? -15.219 -3.586 15.573 1.00 91.81 173 VAL A O 1
ATOM 1391 N N . ALA A 1 174 ? -13.590 -4.991 14.949 1.00 89.69 174 ALA A N 1
ATOM 1392 C CA . ALA A 1 174 ? -13.067 -4.092 13.921 1.00 89.69 174 ALA A CA 1
ATOM 1393 C C . ALA A 1 174 ? -13.943 -4.190 12.667 1.00 89.69 174 ALA A C 1
ATOM 1395 O O . ALA A 1 174 ? -14.265 -5.292 12.222 1.00 89.69 174 ALA A O 1
ATOM 1396 N N . VAL A 1 175 ? -14.316 -3.045 12.097 1.00 89.12 175 VAL A N 1
ATOM 1397 C CA . VAL A 1 175 ? -15.056 -2.969 10.833 1.00 89.12 175 VAL A CA 1
ATOM 1398 C C . VAL A 1 175 ? -14.263 -2.110 9.861 1.00 89.12 175 VAL A C 1
ATOM 1400 O O . VAL A 1 175 ? -14.028 -0.927 10.104 1.00 89.12 175 VAL A O 1
ATOM 1403 N N . SER A 1 176 ? -13.850 -2.725 8.761 1.00 84.69 176 SER A N 1
ATOM 1404 C CA . SER A 1 176 ? -13.137 -2.092 7.657 1.00 84.69 176 SER A CA 1
ATOM 1405 C C . SER A 1 176 ? -13.487 -2.797 6.345 1.00 84.69 176 SER A C 1
ATOM 1407 O O . SER A 1 176 ? -13.835 -3.985 6.346 1.00 84.69 176 SER A O 1
ATOM 1409 N N . CYS A 1 177 ? -13.357 -2.059 5.248 1.00 75.31 177 CYS A N 1
ATOM 1410 C CA . CYS A 1 177 ? -13.222 -2.574 3.886 1.00 75.31 177 CYS A CA 1
ATOM 1411 C C . CYS A 1 177 ? -11.934 -1.994 3.280 1.00 75.31 177 CYS A C 1
ATOM 1413 O O . CYS A 1 177 ? -11.249 -1.188 3.913 1.00 75.31 177 CYS A O 1
ATOM 1415 N N . ALA A 1 178 ? -11.602 -2.364 2.045 1.00 65.31 178 ALA A N 1
ATOM 1416 C CA . ALA A 1 178 ? -10.444 -1.819 1.340 1.00 65.31 178 ALA A CA 1
ATOM 1417 C C . ALA A 1 178 ? -10.488 -0.277 1.179 1.00 65.31 178 ALA A C 1
ATOM 1419 O O . ALA A 1 178 ? -11.550 0.347 1.206 1.00 65.31 178 ALA A O 1
ATOM 1420 N N . ASN A 1 179 ? -9.311 0.340 0.978 1.00 56.75 179 ASN A N 1
ATOM 1421 C CA . ASN A 1 179 ? -9.032 1.787 1.111 1.00 56.75 179 ASN A CA 1
ATOM 1422 C C . ASN A 1 179 ? -9.772 2.752 0.149 1.00 56.75 179 ASN A C 1
ATOM 1424 O O . ASN A 1 179 ? -9.319 3.870 -0.097 1.00 56.75 179 ASN A O 1
ATOM 1428 N N . TYR A 1 180 ? -10.843 2.330 -0.506 1.00 52.69 180 TYR A N 1
ATOM 1429 C CA . TYR A 1 180 ? -11.614 3.132 -1.461 1.00 52.69 180 TYR A CA 1
ATOM 1430 C C . TYR A 1 180 ? -13.130 3.014 -1.249 1.00 52.69 180 TYR A C 1
ATOM 1432 O O . TYR A 1 180 ? -13.878 3.718 -1.914 1.00 52.69 180 TYR A O 1
ATOM 1440 N N . ALA A 1 181 ? -13.572 2.176 -0.308 1.00 55.81 181 ALA A N 1
ATOM 1441 C CA . ALA A 1 181 ? -14.952 1.717 -0.196 1.00 55.81 181 ALA A CA 1
ATOM 1442 C C . ALA A 1 181 ? -15.616 2.204 1.111 1.00 55.81 181 ALA A C 1
ATOM 1444 O O . ALA A 1 181 ? -15.987 1.404 1.978 1.00 55.81 181 ALA A O 1
ATOM 1445 N N . SER A 1 182 ? -15.722 3.528 1.314 1.00 68.12 182 SER A N 1
ATOM 1446 C CA . SER A 1 182 ? -16.328 4.086 2.540 1.00 68.12 182 SER A CA 1
ATOM 1447 C C . SER A 1 182 ? -17.791 3.674 2.687 1.00 68.12 182 SER A C 1
ATOM 1449 O O . SER A 1 182 ? -18.192 3.246 3.767 1.00 68.12 182 SER A O 1
ATOM 1451 N N . GLN A 1 183 ? -18.560 3.708 1.595 1.00 79.38 183 GLN A N 1
ATOM 1452 C CA . GLN A 1 183 ? -19.951 3.263 1.593 1.00 79.38 183 GLN A CA 1
ATOM 1453 C C . GLN A 1 183 ? -20.064 1.766 1.900 1.00 79.38 183 GLN A C 1
ATOM 1455 O O . GLN A 1 183 ? -20.846 1.389 2.764 1.00 79.38 183 GLN A O 1
ATOM 1460 N N . SER A 1 184 ? -19.219 0.919 1.306 1.00 79.69 184 SER A N 1
ATOM 1461 C CA . SER A 1 184 ? -19.183 -0.519 1.617 1.00 79.69 184 SER A CA 1
ATOM 1462 C C . SER A 1 184 ? -18.831 -0.801 3.083 1.00 79.69 184 SER A C 1
ATOM 1464 O O . SER A 1 184 ? -19.423 -1.678 3.709 1.00 79.69 184 SER A O 1
ATOM 1466 N N . THR A 1 185 ? -17.931 -0.011 3.682 1.00 83.81 185 THR A N 1
ATOM 1467 C CA . THR A 1 185 ? -17.609 -0.140 5.115 1.00 83.81 185 THR A CA 1
ATOM 1468 C C . THR A 1 185 ? -18.830 0.173 5.984 1.00 83.81 185 THR A C 1
ATOM 1470 O O . THR A 1 185 ? -19.082 -0.515 6.977 1.00 83.81 185 THR A O 1
ATOM 1473 N N . VAL A 1 186 ? -19.618 1.185 5.605 1.00 89.00 186 VAL A N 1
ATOM 1474 C CA . VAL A 1 186 ? -20.879 1.522 6.281 1.00 89.00 186 VAL A CA 1
ATOM 1475 C C . VAL A 1 186 ? -21.937 0.440 6.068 1.00 89.00 186 VAL A C 1
ATOM 1477 O O . VAL A 1 186 ? -22.539 0.017 7.053 1.00 89.00 186 VAL A O 1
ATOM 1480 N N . ARG A 1 187 ? -22.099 -0.095 4.851 1.00 87.19 187 ARG A N 1
ATOM 1481 C CA . ARG A 1 187 ? -23.003 -1.230 4.580 1.00 87.19 187 ARG A CA 1
ATOM 1482 C C . ARG A 1 187 ? -22.654 -2.436 5.452 1.00 87.19 187 ARG A C 1
ATOM 1484 O O . ARG A 1 187 ? -23.529 -3.017 6.095 1.00 87.19 187 ARG A O 1
ATOM 1491 N N . LYS A 1 188 ? -21.362 -2.769 5.561 1.00 88.94 188 LYS A N 1
ATOM 1492 C CA . LYS A 1 188 ? -20.849 -3.840 6.435 1.00 88.94 188 LYS A CA 1
ATOM 1493 C C . LYS A 1 188 ? -21.201 -3.584 7.903 1.00 88.94 188 LYS A C 1
ATOM 1495 O O . LYS A 1 188 ? -21.630 -4.502 8.604 1.00 88.94 188 LYS A O 1
ATOM 1500 N N . LEU A 1 189 ? -21.084 -2.339 8.374 1.00 92.81 189 LEU A N 1
ATOM 1501 C CA . LEU A 1 189 ? -21.534 -1.946 9.712 1.00 92.81 189 LEU A CA 1
ATOM 1502 C C . LEU A 1 189 ? -23.060 -2.088 9.868 1.00 92.81 189 LEU A C 1
ATOM 1504 O O . LEU A 1 189 ? -23.507 -2.702 10.833 1.00 92.81 189 LEU A O 1
ATOM 1508 N N . ALA A 1 190 ? -23.859 -1.590 8.923 1.00 93.69 190 ALA A N 1
ATOM 1509 C CA . ALA A 1 190 ? -25.319 -1.667 8.958 1.00 93.69 190 ALA A CA 1
ATOM 1510 C C . ALA A 1 190 ? -25.824 -3.123 8.969 1.00 93.69 190 ALA A C 1
ATOM 1512 O O . ALA A 1 190 ? -26.695 -3.468 9.771 1.00 93.69 190 ALA A O 1
ATOM 1513 N N . LYS A 1 191 ? -25.222 -4.009 8.163 1.00 91.00 191 LYS A N 1
ATOM 1514 C CA . LYS A 1 191 ? -25.502 -5.457 8.150 1.00 91.00 191 LYS A CA 1
ATOM 1515 C C . LYS A 1 191 ? -25.155 -6.107 9.493 1.00 91.00 191 LYS A C 1
ATOM 1517 O O . LYS A 1 191 ? -25.960 -6.860 10.043 1.00 91.00 191 LYS A O 1
ATOM 1522 N N . ASN A 1 192 ? -24.007 -5.754 10.076 1.00 92.25 192 ASN A N 1
ATOM 1523 C CA . ASN A 1 192 ? -23.626 -6.209 11.415 1.00 92.25 192 ASN A CA 1
ATOM 1524 C C . ASN A 1 192 ? -24.614 -5.754 12.499 1.00 92.25 192 ASN A C 1
ATOM 1526 O O . ASN A 1 192 ? -24.923 -6.543 13.392 1.00 92.25 192 ASN A O 1
ATOM 1530 N N . ILE A 1 193 ? -25.123 -4.520 12.412 1.00 94.94 193 ILE A N 1
ATOM 1531 C CA . ILE A 1 193 ? -26.144 -3.987 13.324 1.00 94.94 193 ILE A CA 1
ATOM 1532 C C . ILE A 1 193 ? -27.463 -4.742 13.144 1.00 94.94 193 ILE A C 1
ATOM 1534 O O . ILE A 1 193 ? -28.004 -5.258 14.120 1.00 94.94 193 ILE A O 1
ATOM 1538 N N . LYS A 1 194 ? -27.956 -4.886 11.907 1.00 93.88 194 LYS A N 1
ATOM 1539 C CA . LYS A 1 194 ? -29.193 -5.622 11.584 1.00 93.88 194 LYS A CA 1
ATOM 1540 C C . LYS A 1 194 ? -29.207 -7.018 12.216 1.00 93.88 194 LYS A C 1
ATOM 1542 O O . LYS A 1 194 ? -30.217 -7.412 12.800 1.00 93.88 194 LYS A O 1
ATOM 1547 N N . ASN A 1 195 ? -28.073 -7.716 12.161 1.00 92.38 195 ASN A N 1
ATOM 1548 C CA . ASN A 1 195 ? -27.916 -9.093 12.630 1.00 92.38 195 ASN A CA 1
ATOM 1549 C C . ASN A 1 195 ? -27.806 -9.254 14.158 1.00 92.38 195 ASN A C 1
ATOM 1551 O O . ASN A 1 195 ? -27.703 -10.386 14.634 1.00 92.38 195 ASN A O 1
ATOM 1555 N N . LEU A 1 196 ? -27.848 -8.169 14.940 1.00 93.25 196 LEU A N 1
ATOM 1556 C CA . LEU A 1 196 ? -27.896 -8.268 16.400 1.00 93.25 196 LEU A CA 1
ATOM 1557 C C . LEU A 1 196 ? -29.194 -8.942 16.876 1.00 93.25 196 LEU A C 1
ATOM 1559 O O . LEU A 1 196 ? -30.309 -8.625 16.430 1.00 93.25 196 LEU A O 1
ATOM 1563 N N . LYS A 1 197 ? -29.046 -9.864 17.829 1.00 92.75 197 LYS A N 1
ATOM 1564 C CA . LYS A 1 197 ? -30.157 -10.495 18.552 1.00 92.75 197 LYS A CA 1
ATOM 1565 C C . LYS A 1 197 ? -30.759 -9.511 19.558 1.00 92.75 197 LYS A C 1
ATOM 1567 O O . LYS A 1 197 ? -30.114 -8.555 19.975 1.00 92.75 197 LYS A O 1
ATOM 1572 N N . LYS A 1 198 ? -32.018 -9.726 19.954 1.00 92.06 198 LYS A N 1
ATOM 1573 C CA . LYS A 1 198 ? -32.645 -8.918 21.016 1.00 92.06 198 LYS A CA 1
ATOM 1574 C C . LYS A 1 198 ? -31.858 -9.078 22.323 1.00 92.06 198 LYS A C 1
ATOM 1576 O O . LYS A 1 198 ? -31.536 -10.204 22.696 1.00 92.06 198 LYS A O 1
ATOM 1581 N N . GLY A 1 199 ? -31.561 -7.966 22.989 1.00 87.25 199 GLY A N 1
ATOM 1582 C CA . GLY A 1 199 ? -30.705 -7.890 24.175 1.00 87.25 199 GLY A CA 1
ATOM 1583 C C . GLY A 1 199 ? -29.202 -7.992 23.888 1.00 87.25 199 GLY A C 1
ATOM 1584 O O . GLY A 1 199 ? -28.407 -8.000 24.825 1.00 87.25 199 GLY A O 1
ATOM 1585 N N . GLU A 1 200 ? -28.784 -8.102 22.622 1.00 89.69 200 GLU A N 1
ATOM 1586 C CA . GLU A 1 200 ? -27.366 -8.159 22.266 1.00 89.69 200 GLU A CA 1
ATOM 1587 C C . GLU A 1 200 ? -26.779 -6.751 22.140 1.00 89.69 200 GLU A C 1
ATOM 1589 O O . GLU A 1 200 ? -27.360 -5.870 21.500 1.00 89.69 200 GLU A O 1
ATOM 1594 N N . ARG A 1 201 ? -25.583 -6.574 22.710 1.00 90.88 201 ARG A N 1
ATOM 1595 C CA . ARG A 1 201 ? -24.792 -5.348 22.627 1.00 90.88 201 ARG A CA 1
ATOM 1596 C C . ARG A 1 201 ? -23.405 -5.638 22.061 1.00 90.88 201 ARG A C 1
ATOM 1598 O O . ARG A 1 201 ? -22.724 -6.555 22.522 1.00 90.88 201 ARG A O 1
ATOM 1605 N N . LYS A 1 202 ? -22.966 -4.845 21.085 1.00 93.44 202 LYS A N 1
ATOM 1606 C CA . LYS A 1 202 ? -21.628 -4.916 20.478 1.00 93.44 202 LYS A CA 1
ATOM 1607 C C . LYS A 1 202 ? -21.011 -3.533 20.352 1.00 93.44 202 LYS A C 1
ATOM 1609 O O . LYS A 1 202 ? -21.709 -2.534 20.213 1.00 93.44 202 LYS A O 1
ATOM 1614 N N . GLN A 1 203 ? -19.684 -3.492 20.379 1.00 94.25 203 GLN A N 1
ATOM 1615 C CA . GLN A 1 203 ? -18.919 -2.274 20.148 1.00 94.25 203 GLN A CA 1
ATOM 1616 C C . GLN A 1 203 ? -18.099 -2.434 18.870 1.00 94.25 203 GLN A C 1
ATOM 1618 O O . GLN A 1 203 ? -17.359 -3.403 18.725 1.00 94.25 203 GLN A O 1
ATOM 1623 N N . TYR A 1 204 ? -18.212 -1.492 17.942 1.00 94.31 204 TYR A N 1
ATOM 1624 C CA . TYR A 1 204 ? -17.507 -1.528 16.668 1.00 94.31 204 TYR A CA 1
ATOM 1625 C C . TYR A 1 204 ? -16.437 -0.440 16.618 1.00 94.31 204 TYR A C 1
ATOM 1627 O O . TYR A 1 204 ? -16.688 0.711 16.972 1.00 94.31 204 TYR A O 1
ATOM 1635 N N . VAL A 1 205 ? -15.239 -0.805 16.165 1.00 92.69 205 VAL A N 1
ATOM 1636 C CA . VAL A 1 205 ? -14.177 0.138 15.800 1.00 92.69 205 VAL A CA 1
ATOM 1637 C C . VAL A 1 205 ? -14.163 0.218 14.278 1.00 92.69 205 VAL A C 1
ATOM 1639 O O . VAL A 1 205 ? -13.665 -0.682 13.605 1.00 92.69 205 VAL A O 1
ATOM 1642 N N . TYR A 1 206 ? -14.780 1.267 13.752 1.00 91.31 206 TYR A N 1
ATOM 1643 C CA . TYR A 1 206 ? -14.971 1.516 12.329 1.00 91.31 206 TYR A CA 1
ATOM 1644 C C . TYR A 1 206 ? -13.777 2.281 11.756 1.00 91.31 206 TYR A C 1
ATOM 1646 O O . TYR A 1 206 ? -13.450 3.359 12.249 1.00 91.31 206 TYR A O 1
ATOM 1654 N N . TYR A 1 207 ? -13.151 1.761 10.701 1.00 86.50 207 TYR A N 1
ATOM 1655 C CA . TYR A 1 207 ? -12.038 2.413 10.007 1.00 86.50 207 TYR A CA 1
ATOM 1656 C C . TYR A 1 207 ? -12.501 3.001 8.678 1.00 86.50 207 TYR A C 1
ATOM 1658 O O . TYR A 1 207 ? -12.786 2.275 7.726 1.00 86.50 207 TYR A O 1
ATOM 1666 N N . HIS A 1 208 ? -12.542 4.329 8.599 1.00 77.06 208 HIS A N 1
ATOM 1667 C CA . HIS A 1 208 ? -12.952 5.019 7.380 1.00 77.06 208 HIS A CA 1
ATOM 1668 C C . HIS A 1 208 ? -11.830 4.945 6.328 1.00 77.06 208 HIS A C 1
ATOM 1670 O O . HIS A 1 208 ? -10.683 5.262 6.638 1.00 77.06 208 HIS A O 1
ATOM 1676 N N . PHE A 1 209 ? -12.141 4.494 5.105 1.00 70.38 209 PHE A N 1
ATOM 1677 C CA . PHE A 1 209 ? -11.163 4.254 4.024 1.00 70.38 209 PHE A CA 1
ATOM 1678 C C . PHE A 1 209 ? -9.948 3.397 4.431 1.00 70.38 209 PHE A C 1
ATOM 1680 O O . PHE A 1 209 ? -8.884 3.505 3.820 1.00 70.38 209 PHE A O 1
ATOM 1687 N N . ASN A 1 210 ? -10.086 2.539 5.450 1.00 65.88 210 ASN A N 1
ATOM 1688 C CA . ASN A 1 210 ? -8.979 1.740 5.990 1.00 65.88 210 ASN A CA 1
ATOM 1689 C C . ASN A 1 210 ? -7.746 2.585 6.394 1.00 65.88 210 ASN A C 1
ATOM 1691 O O . ASN A 1 210 ? -6.604 2.119 6.342 1.00 65.88 210 ASN A O 1
ATOM 1695 N N . GLU A 1 211 ? -7.967 3.858 6.729 1.00 68.88 211 GLU A N 1
ATOM 1696 C CA . GLU A 1 211 ? -6.918 4.801 7.099 1.00 68.88 211 GLU A CA 1
ATOM 1697 C C . GLU A 1 211 ? -6.543 4.671 8.586 1.00 68.88 211 GLU A C 1
ATOM 1699 O O . GLU A 1 211 ? -7.030 3.812 9.318 1.00 68.88 211 GLU A O 1
ATOM 1704 N N . ASN A 1 212 ? -5.681 5.569 9.064 1.00 73.62 212 ASN A N 1
ATOM 1705 C CA . ASN A 1 212 ? -5.310 5.680 10.480 1.00 73.62 212 ASN A CA 1
ATOM 1706 C C . ASN A 1 212 ? -6.440 6.267 11.356 1.00 73.62 212 ASN A C 1
ATOM 1708 O O . ASN A 1 212 ? -6.268 6.444 12.566 1.00 73.62 212 ASN A O 1
ATOM 1712 N N . HIS A 1 213 ? -7.577 6.617 10.747 1.00 83.94 213 HIS A N 1
ATOM 1713 C CA . HIS A 1 213 ? -8.724 7.208 11.418 1.00 83.94 213 HIS A CA 1
ATOM 1714 C C . HIS A 1 213 ? -9.754 6.138 11.807 1.00 83.94 213 HIS A C 1
ATOM 1716 O O . HIS A 1 213 ? -10.101 5.273 11.002 1.00 83.94 213 HIS A O 1
ATOM 1722 N N . ALA A 1 214 ? -10.254 6.214 13.044 1.00 87.81 214 ALA A N 1
ATOM 1723 C CA . ALA A 1 214 ? -11.182 5.236 13.601 1.00 87.81 214 ALA A CA 1
ATOM 1724 C C . ALA A 1 214 ? -12.321 5.904 14.382 1.00 87.81 214 ALA A C 1
ATOM 1726 O O . ALA A 1 214 ? -12.075 6.711 15.282 1.00 87.81 214 ALA A O 1
ATOM 1727 N N . ILE A 1 215 ? -13.549 5.479 14.092 1.00 91.88 215 ILE A N 1
ATOM 1728 C CA . ILE A 1 215 ? -14.799 5.923 14.715 1.00 91.88 215 ILE A CA 1
ATOM 1729 C C . ILE A 1 215 ? -15.339 4.779 15.579 1.00 91.88 215 ILE A C 1
ATOM 1731 O O . ILE A 1 215 ? -15.249 3.609 15.208 1.00 91.88 215 ILE A O 1
ATOM 1735 N N . GLY A 1 216 ? -15.860 5.089 16.761 1.00 94.31 216 GLY A N 1
ATOM 1736 C CA . GLY A 1 216 ? -16.407 4.094 17.677 1.00 94.31 216 GLY A CA 1
ATOM 1737 C C . GLY A 1 216 ? -17.918 4.047 17.625 1.00 94.31 216 GLY A C 1
ATOM 1738 O O . GLY A 1 216 ? -18.552 5.087 17.724 1.00 94.31 216 GLY A O 1
ATOM 1739 N N . PHE A 1 217 ? -18.489 2.850 17.573 1.00 95.62 217 PHE A N 1
ATOM 1740 C CA . PHE A 1 217 ? -19.925 2.642 17.726 1.00 95.62 217 PHE A CA 1
ATOM 1741 C C . PHE A 1 217 ? -20.189 1.713 18.904 1.00 95.62 217 PHE A C 1
ATOM 1743 O O . PHE A 1 217 ? -19.558 0.667 19.025 1.00 95.62 217 PHE A O 1
ATOM 1750 N N . ASP A 1 218 ? -21.127 2.080 19.762 1.00 94.56 218 ASP A N 1
ATOM 1751 C CA . ASP A 1 218 ? -21.706 1.223 20.790 1.00 94.56 218 ASP A CA 1
ATOM 1752 C C . ASP A 1 218 ? -23.162 0.975 20.407 1.00 94.56 218 ASP A C 1
ATOM 1754 O O . ASP A 1 218 ? -23.927 1.930 20.253 1.00 94.56 218 ASP A O 1
ATOM 1758 N N . VAL A 1 219 ? -23.512 -0.285 20.154 1.00 94.88 219 VAL A N 1
ATOM 1759 C CA . VAL A 1 219 ? -24.809 -0.653 19.590 1.00 94.88 219 VAL A CA 1
ATOM 1760 C C . VAL A 1 219 ? -25.460 -1.720 20.439 1.00 94.88 219 VAL A C 1
ATOM 1762 O O . VAL A 1 219 ? -24.894 -2.796 20.629 1.00 94.88 219 VAL A O 1
ATOM 1765 N N . GLU A 1 220 ? -26.682 -1.448 20.872 1.00 93.19 220 GLU A N 1
ATOM 1766 C CA . GLU A 1 220 ? -27.559 -2.415 21.518 1.00 93.19 220 GLU A CA 1
ATOM 1767 C C . GLU A 1 220 ? -28.859 -2.546 20.729 1.00 93.19 220 GLU A C 1
ATOM 1769 O O . GLU A 1 220 ? -29.416 -1.555 20.256 1.00 93.19 220 GLU A O 1
ATOM 1774 N N . LYS A 1 221 ? -29.371 -3.771 20.611 1.00 94.00 221 LYS A N 1
ATOM 1775 C CA . LYS A 1 221 ? -30.763 -4.002 20.226 1.00 94.00 221 LYS A CA 1
ATOM 1776 C C . LYS A 1 221 ? -31.563 -4.306 21.480 1.00 94.00 221 LYS A C 1
ATOM 1778 O O . LYS A 1 221 ? -31.409 -5.384 22.051 1.00 94.00 221 LYS A O 1
ATOM 1783 N N . ASP A 1 222 ? -32.414 -3.377 21.896 1.00 90.50 222 ASP A N 1
ATOM 1784 C CA . ASP A 1 222 ? -33.148 -3.521 23.149 1.00 90.50 222 ASP A CA 1
ATOM 1785 C C . ASP A 1 222 ? -34.212 -4.640 23.087 1.00 90.50 222 ASP A C 1
ATOM 1787 O O . ASP A 1 222 ? -34.453 -5.280 22.053 1.00 90.50 222 ASP A O 1
ATOM 1791 N N . SER A 1 223 ? -34.866 -4.904 24.220 1.00 88.50 223 SER A N 1
ATOM 1792 C CA . SER A 1 223 ? -35.923 -5.919 24.333 1.00 88.50 223 SER A CA 1
ATOM 1793 C C . SER A 1 223 ? -37.136 -5.639 23.430 1.00 88.50 223 SER A C 1
ATOM 1795 O O . SER A 1 223 ? -37.779 -6.582 22.952 1.00 88.50 223 SER A O 1
ATOM 1797 N N . ASN A 1 224 ? -37.402 -4.365 23.123 1.00 89.50 224 ASN A N 1
ATOM 1798 C CA . ASN A 1 224 ? -38.458 -3.919 22.213 1.00 89.50 224 ASN A CA 1
ATOM 1799 C C . ASN A 1 224 ? -38.053 -4.038 20.732 1.00 89.50 224 ASN A C 1
ATOM 1801 O O . ASN A 1 224 ? -38.889 -3.873 19.843 1.00 89.50 224 ASN A O 1
ATOM 1805 N N . GLY A 1 225 ? -36.793 -4.380 20.450 1.00 90.12 225 GLY A N 1
ATOM 1806 C CA . GLY A 1 225 ? -36.245 -4.499 19.104 1.00 90.12 225 GLY A CA 1
ATOM 1807 C C . GLY A 1 225 ? -35.831 -3.166 18.480 1.00 90.12 225 GLY A C 1
ATOM 1808 O O . GLY A 1 225 ? -35.627 -3.132 17.267 1.00 90.12 225 GLY A O 1
ATOM 1809 N N . VAL A 1 226 ? -35.713 -2.098 19.274 1.00 94.88 226 VAL A N 1
ATOM 1810 C CA . VAL A 1 226 ? -35.181 -0.801 18.841 1.00 94.88 226 VAL A CA 1
ATOM 1811 C C . VAL A 1 226 ? -33.660 -0.820 18.971 1.00 94.88 226 VAL A C 1
ATOM 1813 O O . VAL A 1 226 ? -33.111 -1.224 19.997 1.00 94.88 226 VAL A O 1
ATOM 1816 N N . TYR A 1 227 ? -32.969 -0.387 17.920 1.00 96.06 227 TYR A N 1
ATOM 1817 C CA . TYR A 1 227 ? -31.516 -0.264 17.927 1.00 96.06 227 TYR A CA 1
ATOM 1818 C C . TYR A 1 227 ? -31.111 1.065 18.554 1.00 96.06 227 TYR A C 1
ATOM 1820 O O . TYR A 1 227 ? -31.434 2.130 18.033 1.00 96.06 227 TYR A O 1
ATOM 1828 N N . LYS A 1 228 ? -30.374 1.014 19.655 1.00 95.06 228 LYS A N 1
ATOM 1829 C CA . LYS A 1 228 ? -29.772 2.187 20.281 1.00 95.06 228 LYS A CA 1
ATOM 1830 C C . LYS A 1 228 ? -28.309 2.246 19.872 1.00 95.06 228 LYS A C 1
ATOM 1832 O O . LYS A 1 228 ? -27.541 1.332 20.165 1.00 95.06 228 LYS A O 1
ATOM 1837 N N . ILE A 1 229 ? -27.945 3.297 19.146 1.00 96.12 229 ILE A N 1
ATOM 1838 C CA . ILE A 1 229 ? -26.626 3.454 18.537 1.00 96.12 229 ILE A CA 1
ATOM 1839 C C . ILE A 1 229 ? -25.996 4.725 19.088 1.00 96.12 229 ILE A C 1
ATOM 1841 O O . ILE A 1 229 ? -26.517 5.827 18.908 1.00 96.12 229 ILE A O 1
ATOM 1845 N N . PHE A 1 230 ? -24.848 4.577 19.736 1.00 96.12 230 PHE A N 1
ATOM 1846 C CA . PHE A 1 230 ? -24.020 5.696 20.151 1.00 96.12 230 PHE A CA 1
ATOM 1847 C C . PHE A 1 230 ? -22.716 5.710 19.367 1.00 96.12 230 PHE A C 1
ATOM 1849 O O . PHE A 1 230 ? -21.950 4.749 19.404 1.00 96.12 230 PHE A O 1
ATOM 1856 N N . CYS A 1 231 ? -22.451 6.816 18.688 1.00 96.25 231 CYS A N 1
ATOM 1857 C CA . CYS A 1 231 ? -21.219 7.052 17.963 1.00 96.25 231 CYS A CA 1
ATOM 1858 C C . CYS A 1 231 ? -20.280 7.965 18.762 1.00 96.25 231 CYS A C 1
ATOM 1860 O O . CYS A 1 231 ? -20.692 8.975 19.335 1.00 96.25 231 CYS A O 1
ATOM 1862 N N . PHE A 1 232 ? -19.000 7.618 18.790 1.00 94.88 232 PHE A N 1
ATOM 1863 C CA . PHE A 1 232 ? -17.946 8.401 19.411 1.00 94.88 232 PHE A CA 1
ATOM 1864 C C . PHE A 1 232 ? -16.806 8.613 18.426 1.00 94.88 232 PHE A C 1
ATOM 1866 O O . PHE A 1 232 ? -16.208 7.651 17.940 1.00 94.88 232 PHE A O 1
ATOM 1873 N N . GLU A 1 233 ? -16.446 9.870 18.199 1.00 93.06 233 GLU A N 1
ATOM 1874 C CA . GLU A 1 233 ? -15.337 10.221 17.326 1.00 93.06 233 GLU A CA 1
ATOM 1875 C C . GLU A 1 233 ? -14.345 11.142 18.047 1.00 93.06 233 GLU A C 1
ATOM 1877 O O . GLU A 1 233 ? -14.708 12.106 18.734 1.00 93.06 233 GLU A O 1
ATOM 1882 N N . SER A 1 234 ? -13.063 10.770 17.975 1.00 90.56 234 SER A N 1
ATOM 1883 C CA . SER A 1 234 ? -12.021 11.353 18.818 1.00 90.56 234 SER A CA 1
ATOM 1884 C C . SER A 1 234 ? -11.348 12.596 18.243 1.00 90.56 234 SER A C 1
ATOM 1886 O O . SER A 1 234 ? -10.884 13.413 19.030 1.00 90.56 234 SER A O 1
ATOM 1888 N N . ALA A 1 235 ? -11.238 12.728 16.923 1.00 87.69 235 ALA A N 1
ATOM 1889 C CA . ALA A 1 235 ? -10.374 13.700 16.249 1.00 87.69 235 ALA A CA 1
ATOM 1890 C C . ALA A 1 235 ? -11.100 14.964 15.770 1.00 87.69 235 ALA A C 1
ATOM 1892 O O . ALA A 1 235 ? -10.481 15.994 15.518 1.00 87.69 235 ALA A O 1
ATOM 1893 N N . GLY A 1 236 ? -12.421 14.909 15.650 1.00 84.31 236 GLY A N 1
ATOM 1894 C CA . GLY A 1 236 ? -13.203 15.921 14.966 1.00 84.31 236 GLY A CA 1
ATOM 1895 C C . GLY A 1 236 ? -13.141 15.826 13.443 1.00 84.31 236 GLY A C 1
ATOM 1896 O O . GLY A 1 236 ? -13.397 16.846 12.803 1.00 84.31 236 GLY A O 1
ATOM 1897 N N . ASP A 1 237 ? -12.808 14.666 12.871 1.00 85.75 237 ASP A N 1
ATOM 1898 C CA . ASP A 1 237 ? -12.648 14.483 11.421 1.00 85.75 237 ASP A CA 1
ATOM 1899 C C . ASP A 1 237 ? -13.992 14.617 10.673 1.00 85.75 237 ASP A C 1
ATOM 1901 O O . ASP A 1 237 ? -15.021 14.097 11.108 1.00 85.75 237 ASP A O 1
ATOM 1905 N N . PHE A 1 238 ? -13.996 15.298 9.523 1.00 84.31 238 PHE A N 1
ATOM 1906 C CA . PHE A 1 238 ? -15.193 15.486 8.696 1.00 84.31 238 PHE A CA 1
ATOM 1907 C C . PHE A 1 238 ? -15.733 14.180 8.090 1.00 84.31 238 PHE A C 1
ATOM 1909 O O . PHE A 1 238 ? -16.932 14.086 7.824 1.00 84.31 238 PHE A O 1
ATOM 1916 N N . LYS A 1 239 ? -14.892 13.148 7.932 1.00 85.69 239 LYS A N 1
ATOM 1917 C CA . LYS A 1 239 ? -15.293 11.794 7.495 1.00 85.69 239 LYS A CA 1
ATOM 1918 C C . LYS A 1 239 ? -16.320 11.152 8.430 1.00 85.69 239 LYS A C 1
ATOM 1920 O O . LYS A 1 239 ? -17.087 10.286 8.012 1.00 85.69 239 LYS A O 1
ATOM 1925 N N . HIS A 1 240 ? -16.365 11.594 9.686 1.00 89.44 240 HIS A N 1
ATOM 1926 C CA . HIS A 1 240 ? -17.372 11.185 10.656 1.00 89.44 240 HIS A CA 1
ATOM 1927 C C . HIS A 1 240 ? -18.795 11.517 10.204 1.00 89.44 240 HIS A C 1
ATOM 1929 O O . HIS A 1 240 ? -19.687 10.679 10.324 1.00 89.44 240 HIS A O 1
ATOM 1935 N N . TYR A 1 241 ? -19.000 12.718 9.659 1.00 91.38 241 TYR A N 1
ATOM 1936 C CA . TYR A 1 241 ? -20.319 13.173 9.229 1.00 91.38 241 TYR A CA 1
ATOM 1937 C C . TYR A 1 241 ? -20.857 12.328 8.081 1.00 91.38 241 TYR A C 1
ATOM 1939 O O . TYR A 1 241 ? -22.007 11.901 8.118 1.00 91.38 241 TYR A O 1
ATOM 1947 N N . GLU A 1 242 ? -20.007 12.022 7.102 1.00 89.19 242 GLU A N 1
ATOM 1948 C CA . GLU A 1 242 ? -20.382 11.128 6.012 1.00 89.19 242 GLU A CA 1
ATOM 1949 C C . GLU A 1 242 ? -20.702 9.718 6.520 1.00 89.19 242 GLU A C 1
ATOM 1951 O O . GLU A 1 242 ? -21.720 9.150 6.133 1.00 89.19 242 GLU A O 1
ATOM 1956 N N . ALA A 1 243 ? -19.864 9.152 7.396 1.00 90.62 243 ALA A N 1
ATOM 1957 C CA . ALA A 1 243 ? -20.098 7.812 7.930 1.00 90.62 243 ALA A CA 1
ATOM 1958 C C . ALA A 1 243 ? -21.457 7.712 8.646 1.00 90.62 243 ALA A C 1
ATOM 1960 O O . ALA A 1 243 ? -22.168 6.723 8.483 1.00 90.62 243 ALA A O 1
ATOM 1961 N N . LEU A 1 244 ? -21.837 8.747 9.401 1.00 94.00 244 LEU A N 1
ATOM 1962 C CA . LEU A 1 244 ? -23.135 8.822 10.069 1.00 94.00 244 LEU A CA 1
ATOM 1963 C C . LEU A 1 244 ? -24.304 9.025 9.104 1.00 94.00 244 LEU A C 1
ATOM 1965 O O . LEU A 1 244 ? -25.343 8.395 9.285 1.00 94.00 244 LEU A O 1
ATOM 1969 N N . ASP A 1 245 ? -24.149 9.892 8.100 1.00 93.00 245 ASP A N 1
ATOM 1970 C CA . ASP A 1 245 ? -25.184 10.146 7.095 1.00 93.00 245 ASP A CA 1
ATOM 1971 C C . ASP A 1 245 ? -25.519 8.872 6.314 1.00 93.00 245 ASP A C 1
ATOM 1973 O O . ASP A 1 245 ? -26.685 8.482 6.212 1.00 93.00 245 ASP A O 1
ATOM 1977 N N . LEU A 1 246 ? -24.480 8.181 5.838 1.00 91.19 246 LEU A N 1
ATOM 1978 C CA . LEU A 1 246 ? -24.607 6.903 5.147 1.00 91.19 246 LEU A CA 1
ATOM 1979 C C . LEU A 1 246 ? -25.217 5.840 6.064 1.00 91.19 246 LEU A C 1
ATOM 1981 O O . LEU A 1 246 ? -26.140 5.146 5.650 1.00 91.19 246 LEU A O 1
ATOM 1985 N N . LEU A 1 247 ? -24.769 5.747 7.323 1.00 94.69 247 LEU A N 1
ATOM 1986 C CA . LEU A 1 247 ? -25.298 4.752 8.257 1.00 94.69 247 LEU A CA 1
ATOM 1987 C C . LEU A 1 247 ? -26.783 4.993 8.531 1.00 94.69 247 LEU A C 1
ATOM 1989 O O . LEU A 1 247 ? -27.568 4.049 8.544 1.00 94.69 247 LEU A O 1
ATOM 1993 N N . TYR A 1 248 ? -27.186 6.251 8.718 1.00 95.94 248 TYR A N 1
ATOM 1994 C CA . TYR A 1 248 ? -28.589 6.605 8.906 1.00 95.94 248 TYR A CA 1
ATOM 1995 C C . TYR A 1 248 ? -29.431 6.191 7.692 1.00 95.94 248 TYR A C 1
ATOM 1997 O O . TYR A 1 248 ? -30.501 5.595 7.856 1.00 95.94 248 TYR A O 1
ATOM 2005 N N . LYS A 1 249 ? -28.954 6.493 6.477 1.00 92.62 249 LYS A N 1
ATOM 2006 C CA . LYS A 1 249 ? -29.623 6.138 5.217 1.00 92.62 249 LYS A CA 1
ATOM 2007 C C . LYS A 1 249 ? -29.756 4.622 5.054 1.00 92.62 249 LYS A C 1
ATOM 2009 O O . LYS A 1 249 ? -30.859 4.158 4.772 1.00 92.62 249 LYS A O 1
ATOM 2014 N N . ASP A 1 250 ? -28.694 3.864 5.319 1.00 91.56 250 ASP A N 1
ATOM 2015 C CA . ASP A 1 250 ? -28.684 2.400 5.204 1.00 91.56 250 ASP A CA 1
ATOM 2016 C C . ASP A 1 250 ? -29.584 1.727 6.253 1.00 91.56 250 ASP A C 1
ATOM 2018 O O . ASP A 1 250 ? -30.359 0.827 5.940 1.00 91.56 250 ASP A O 1
ATOM 2022 N N . LEU A 1 251 ? -29.561 2.173 7.512 1.00 95.19 251 LEU A N 1
ATOM 2023 C CA . LEU A 1 251 ? -30.456 1.618 8.536 1.00 95.19 251 LEU A CA 1
ATOM 2024 C C . LEU A 1 251 ? -31.930 1.944 8.246 1.00 95.19 251 LEU A C 1
ATOM 2026 O O . LEU A 1 251 ? -32.809 1.118 8.509 1.00 95.19 251 LEU A O 1
ATOM 2030 N N . SER A 1 252 ? -32.198 3.127 7.682 1.00 94.50 252 SER A N 1
ATOM 2031 C CA . SER A 1 252 ? -33.544 3.543 7.272 1.00 94.50 252 SER A CA 1
ATOM 2032 C C . SER A 1 252 ? -34.050 2.738 6.076 1.00 94.50 252 SER A C 1
ATOM 2034 O O . SER A 1 252 ? -35.201 2.303 6.087 1.00 94.50 252 SER A O 1
ATOM 2036 N N . SER A 1 253 ? -33.208 2.500 5.064 1.00 90.19 253 SER A N 1
ATOM 2037 C CA . SER A 1 253 ? -33.573 1.699 3.886 1.00 90.19 253 SER A CA 1
ATOM 2038 C C . SER A 1 253 ? -33.845 0.236 4.249 1.00 90.19 253 SER A C 1
ATOM 2040 O O . SER A 1 253 ? -34.721 -0.393 3.662 1.00 90.19 253 SER A O 1
ATOM 2042 N N . LEU A 1 254 ? -33.176 -0.278 5.286 1.00 89.62 254 LEU A N 1
ATOM 2043 C CA . LEU A 1 254 ? -33.433 -1.595 5.872 1.00 89.62 254 LEU A CA 1
ATOM 2044 C C . LEU A 1 254 ? -34.716 -1.665 6.726 1.00 89.62 254 LEU A C 1
ATOM 2046 O O . LEU A 1 254 ? -35.035 -2.737 7.246 1.00 89.62 254 LEU A O 1
ATOM 2050 N N . GLY A 1 255 ? -35.442 -0.555 6.906 1.00 92.31 255 GLY A N 1
ATOM 2051 C CA . GLY A 1 255 ? -36.684 -0.502 7.683 1.00 92.31 255 GLY A CA 1
ATOM 2052 C C . GLY A 1 255 ? -36.493 -0.721 9.189 1.00 92.31 255 GLY A C 1
ATOM 2053 O O . GLY A 1 255 ? -37.420 -1.157 9.876 1.00 92.31 255 GLY A O 1
ATOM 2054 N N . LEU A 1 256 ? -35.292 -0.467 9.718 1.00 94.12 256 LEU A N 1
ATOM 2055 C CA . LEU A 1 256 ? -34.986 -0.681 11.132 1.00 94.12 256 LEU A CA 1
ATOM 2056 C C . LEU A 1 256 ? -35.504 0.484 11.987 1.00 94.12 256 LEU A C 1
ATOM 2058 O O . LEU A 1 256 ? -35.441 1.645 11.594 1.00 94.12 256 LEU A O 1
ATOM 2062 N N . LYS A 1 257 ? -35.984 0.181 13.199 1.00 95.81 257 LYS A N 1
ATOM 2063 C CA . LYS A 1 257 ? -36.308 1.198 14.212 1.00 95.81 257 LYS A CA 1
ATOM 2064 C C . LYS A 1 257 ? -35.063 1.483 15.037 1.00 95.81 257 LYS A C 1
ATOM 2066 O O . LYS A 1 257 ? -34.596 0.584 15.735 1.00 95.81 257 LYS A O 1
ATOM 2071 N N . PHE A 1 258 ? -34.529 2.698 14.970 1.00 96.56 258 PHE A N 1
ATOM 2072 C CA . PHE A 1 258 ? -33.289 3.034 15.662 1.00 96.56 258 PHE A CA 1
ATOM 2073 C C . PHE A 1 258 ? -33.270 4.457 16.229 1.00 96.56 258 PHE A C 1
ATOM 2075 O O . PHE A 1 258 ? -33.958 5.349 15.740 1.00 96.56 258 PHE A O 1
ATOM 2082 N N . GLU A 1 259 ? -32.444 4.649 17.254 1.00 95.62 259 GLU A N 1
ATOM 2083 C CA . GLU A 1 259 ? -32.065 5.934 17.835 1.00 95.62 259 GLU A CA 1
ATOM 2084 C C . GLU A 1 259 ? -30.545 6.088 17.696 1.00 95.62 259 GLU A C 1
ATOM 2086 O O . GLU A 1 259 ? -29.788 5.260 18.209 1.00 95.62 259 GLU A O 1
ATOM 2091 N N . LEU A 1 260 ? -30.097 7.135 16.995 1.00 95.81 260 LEU A N 1
ATOM 2092 C CA . LEU A 1 260 ? -28.681 7.407 16.745 1.00 95.81 260 LEU A CA 1
ATOM 2093 C C . LEU A 1 260 ? -28.253 8.697 17.450 1.00 95.81 260 LEU A C 1
ATOM 2095 O O . LEU A 1 260 ? -28.746 9.782 17.138 1.00 95.81 260 LEU A O 1
ATOM 2099 N N . LYS A 1 261 ? -27.303 8.570 18.378 1.00 95.62 261 LYS A N 1
ATOM 2100 C CA . LYS A 1 261 ? -26.647 9.693 19.059 1.00 95.62 261 LYS A CA 1
ATOM 2101 C C . LYS A 1 261 ? -25.159 9.701 18.747 1.00 95.62 261 LYS A C 1
ATOM 2103 O O . LYS A 1 261 ? -24.563 8.636 18.613 1.00 95.62 261 LYS A O 1
ATOM 2108 N N . SER A 1 262 ? -24.545 10.875 18.653 1.00 95.44 262 SER A N 1
ATOM 2109 C CA . SER A 1 262 ? -23.120 11.002 18.343 1.00 95.44 262 SER A CA 1
ATOM 2110 C C . SER A 1 262 ? -22.422 12.073 19.172 1.00 95.44 262 SER A C 1
ATOM 2112 O O . SER A 1 262 ? -22.993 13.126 19.438 1.00 95.44 262 SER A O 1
ATOM 2114 N N . CYS A 1 263 ? -21.171 11.821 19.555 1.00 94.06 263 CYS A N 1
ATOM 2115 C CA . CYS A 1 263 ? -20.283 12.797 20.176 1.00 94.06 263 CYS A CA 1
ATOM 2116 C C . CYS A 1 263 ? -19.026 13.004 19.319 1.00 94.06 263 CYS A C 1
ATOM 2118 O O . CYS A 1 263 ? -18.214 12.088 19.160 1.00 94.06 263 CYS A O 1
ATOM 2120 N N . ARG A 1 264 ? -18.843 14.229 18.808 1.00 91.25 264 ARG A N 1
ATOM 2121 C CA . ARG A 1 264 ? -17.604 14.692 18.164 1.00 91.25 264 ARG A CA 1
ATOM 2122 C C . ARG A 1 264 ? -16.734 15.364 19.221 1.00 91.25 264 ARG A C 1
ATOM 2124 O O . ARG A 1 264 ? -17.012 16.478 19.649 1.00 91.25 264 ARG A O 1
ATOM 2131 N N . SER A 1 265 ? -15.701 14.671 19.683 1.00 88.56 265 SER A N 1
ATOM 2132 C CA . SER A 1 265 ? -15.045 15.042 20.943 1.00 88.56 265 SER A CA 1
ATOM 2133 C C . SER A 1 265 ? -13.798 15.922 20.797 1.00 88.56 265 SER A C 1
ATOM 2135 O O . SER A 1 265 ? -13.442 16.610 21.752 1.00 88.56 265 SER A O 1
ATOM 2137 N N . GLN A 1 266 ? -13.120 15.895 19.639 1.00 88.44 266 GLN A N 1
ATOM 2138 C CA . GLN A 1 266 ? -11.847 16.607 19.397 1.00 88.44 266 GLN A CA 1
ATOM 2139 C C . GLN A 1 266 ? -10.778 16.378 20.496 1.00 88.44 266 GLN A C 1
ATOM 2141 O O . GLN A 1 266 ? -9.928 17.232 20.771 1.00 88.44 266 GLN A O 1
ATOM 2146 N N . LEU A 1 267 ? -10.832 15.228 21.178 1.00 88.62 267 LEU A N 1
ATOM 2147 C CA . LEU A 1 267 ? -9.872 14.849 22.218 1.00 88.62 267 LEU A CA 1
ATOM 2148 C C . LEU A 1 267 ? -8.494 14.529 21.639 1.00 88.62 267 LEU A C 1
ATOM 2150 O O . LEU A 1 267 ? -7.491 14.726 22.328 1.00 88.62 267 LEU A O 1
ATOM 2154 N N . GLN A 1 268 ? -8.470 14.019 20.411 1.00 83.62 268 GLN A N 1
ATOM 2155 C CA . GLN A 1 268 ? -7.290 13.615 19.672 1.00 83.62 268 GLN A CA 1
ATOM 2156 C C . GLN A 1 268 ? -6.953 14.699 18.639 1.00 83.62 268 GLN A C 1
ATOM 2158 O O . GLN A 1 268 ? -7.803 15.124 17.870 1.00 83.62 268 GLN A O 1
ATOM 2163 N N . LYS A 1 269 ? -5.721 15.204 18.688 1.00 75.19 269 LYS A N 1
ATOM 2164 C CA . LYS A 1 269 ? -5.222 16.316 17.862 1.00 75.19 269 LYS A CA 1
ATOM 2165 C C . LYS A 1 269 ? -3.990 15.941 17.039 1.00 75.19 269 LYS A C 1
ATOM 2167 O O . LYS A 1 269 ? -3.603 16.693 16.152 1.00 75.19 269 LYS A O 1
ATOM 2172 N N . ASP A 1 270 ? -3.357 14.808 17.349 1.00 70.25 270 ASP A N 1
ATOM 2173 C CA . ASP A 1 270 ? -2.290 14.232 16.523 1.00 70.25 270 ASP A CA 1
ATOM 2174 C C . ASP A 1 270 ? -2.872 13.453 15.323 1.00 70.25 270 ASP A C 1
ATOM 2176 O O . ASP A 1 270 ? -4.079 13.308 15.211 1.00 70.25 270 ASP A O 1
ATOM 2180 N N . GLN A 1 271 ? -2.068 12.959 14.380 1.00 60.28 271 GLN A N 1
ATOM 2181 C CA . GLN A 1 271 ? -2.586 12.164 13.246 1.00 60.28 271 GLN A CA 1
ATOM 2182 C C . GLN A 1 271 ? -2.565 10.647 13.509 1.00 60.28 271 GLN A C 1
ATOM 2184 O O . GLN A 1 271 ? -2.867 9.855 12.617 1.00 60.28 271 GLN A O 1
ATOM 2189 N N . TYR A 1 272 ? -2.172 10.209 14.711 1.00 64.69 272 TYR A N 1
ATOM 2190 C CA . TYR A 1 272 ? -1.568 8.883 14.859 1.00 64.69 272 TYR A CA 1
ATOM 2191 C C . TYR A 1 272 ? -2.382 7.863 15.671 1.00 64.69 272 TYR A C 1
ATOM 2193 O O . TYR A 1 272 ? -2.001 6.692 15.689 1.00 64.69 272 TYR A O 1
ATOM 2201 N N . ASN A 1 273 ? -3.468 8.256 16.361 1.00 73.31 273 ASN A N 1
ATOM 2202 C CA . ASN A 1 273 ? -3.988 7.442 17.480 1.00 73.31 273 ASN A CA 1
ATOM 2203 C C . ASN A 1 273 ? -5.505 7.376 17.672 1.00 73.31 273 ASN A C 1
ATOM 2205 O O . ASN A 1 273 ? -5.945 6.958 18.747 1.00 73.31 273 ASN A O 1
ATOM 2209 N N . CYS A 1 274 ? -6.309 7.738 16.672 1.00 83.31 274 CYS A N 1
ATOM 2210 C CA . CYS A 1 274 ? -7.774 7.730 16.787 1.00 83.31 274 CYS A CA 1
ATOM 2211 C C . CYS A 1 274 ? -8.315 6.416 17.384 1.00 83.31 274 CYS A C 1
ATOM 2213 O O . CYS A 1 274 ? -9.108 6.436 18.322 1.00 83.31 274 CYS A O 1
ATOM 2215 N N . SER A 1 275 ? -7.798 5.264 16.946 1.00 86.88 275 SER A N 1
ATOM 2216 C CA . SER A 1 275 ? -8.216 3.941 17.436 1.00 86.88 275 SER A CA 1
ATOM 2217 C C . SER A 1 275 ? -8.024 3.749 18.946 1.00 86.88 275 SER A C 1
ATOM 2219 O O . SER A 1 275 ? -8.912 3.222 19.613 1.00 86.88 275 SER A O 1
ATOM 2221 N N . ILE A 1 276 ? -6.919 4.224 19.532 1.00 88.38 276 ILE A N 1
ATOM 2222 C CA . ILE A 1 276 ? -6.641 4.086 20.973 1.00 88.38 276 ILE A CA 1
ATOM 2223 C C . ILE A 1 276 ? -7.577 4.961 21.813 1.00 88.38 276 ILE A C 1
ATOM 2225 O O . ILE A 1 276 ? -8.040 4.520 22.876 1.00 88.38 276 ILE A O 1
ATOM 2229 N N . PHE A 1 277 ? -7.864 6.181 21.348 1.00 90.75 277 PHE A N 1
ATOM 2230 C CA . PHE A 1 277 ? -8.827 7.082 21.988 1.00 90.75 277 PHE A CA 1
ATOM 2231 C C . PHE A 1 277 ? -10.229 6.481 21.926 1.00 90.75 277 PHE A C 1
ATOM 2233 O O . PHE A 1 277 ? -10.865 6.299 22.966 1.00 90.75 277 PHE A O 1
ATOM 2240 N N . THR A 1 278 ? -10.651 6.074 20.731 1.00 91.81 278 THR A N 1
ATOM 2241 C CA . THR A 1 278 ? -11.937 5.433 20.462 1.00 91.81 278 THR A CA 1
ATOM 2242 C C . THR A 1 278 ? -12.135 4.174 21.309 1.00 91.81 278 THR A C 1
ATOM 2244 O O . THR A 1 278 ? -13.101 4.078 22.064 1.00 91.81 278 THR A O 1
ATOM 2247 N N . MET A 1 279 ? -11.181 3.237 21.309 1.00 91.44 279 MET A N 1
ATOM 2248 C CA . MET A 1 279 ? -11.243 2.031 22.146 1.00 91.44 279 MET A CA 1
ATOM 2249 C C . MET A 1 279 ? -11.285 2.347 23.646 1.00 91.44 279 MET A C 1
ATOM 2251 O O . MET A 1 279 ? -11.910 1.618 24.424 1.00 91.44 279 MET A O 1
ATOM 2255 N N . SER A 1 280 ? -10.591 3.402 24.086 1.00 91.50 280 SER A N 1
ATOM 2256 C CA . SER A 1 280 ? -10.572 3.810 25.494 1.00 91.50 280 SER A CA 1
ATOM 2257 C C . SER A 1 280 ? -11.897 4.437 25.926 1.00 91.50 280 SER A C 1
ATOM 2259 O O . SER A 1 280 ? -12.356 4.119 27.025 1.00 91.50 280 SER A O 1
ATOM 2261 N N . ALA A 1 281 ? -12.526 5.240 25.063 1.00 93.12 281 ALA A N 1
ATOM 2262 C CA . ALA A 1 281 ? -13.868 5.780 25.264 1.00 93.12 281 ALA A CA 1
ATOM 2263 C C . ALA A 1 281 ? -14.910 4.656 25.312 1.00 93.12 281 ALA A C 1
ATOM 2265 O O . ALA A 1 281 ? -15.565 4.482 26.337 1.00 93.12 281 ALA A O 1
ATOM 2266 N N . LEU A 1 282 ? -14.972 3.811 24.278 1.00 93.06 282 LEU A N 1
ATOM 2267 C CA . LEU A 1 282 ? -15.876 2.657 24.221 1.00 93.06 282 LEU A CA 1
ATOM 2268 C C . LEU A 1 282 ? -15.693 1.727 25.429 1.00 93.06 282 LEU A C 1
ATOM 2270 O O . LEU A 1 282 ? -16.662 1.284 26.031 1.00 93.06 282 LEU A O 1
ATOM 2274 N N . SER A 1 283 ? -14.456 1.496 25.881 1.00 91.00 283 SER A N 1
ATOM 2275 C CA . SER A 1 283 ? -14.195 0.711 27.099 1.00 91.00 283 SER A CA 1
ATOM 2276 C C . SER A 1 283 ? -14.786 1.317 28.375 1.00 91.00 283 SER A C 1
ATOM 2278 O O . SER A 1 283 ? -15.011 0.588 29.344 1.00 91.00 283 SER A O 1
ATOM 2280 N N . GLU A 1 284 ? -14.922 2.642 28.443 1.00 90.88 284 GLU A N 1
ATOM 2281 C CA . GLU A 1 284 ? -15.567 3.312 29.571 1.00 90.88 284 GLU A CA 1
ATOM 2282 C C . GLU A 1 284 ? -17.089 3.239 29.441 1.00 90.88 284 GLU A C 1
ATOM 2284 O O . GLU A 1 284 ? -17.744 2.840 30.401 1.00 90.88 284 GLU A O 1
ATOM 2289 N N . LEU A 1 285 ? -17.624 3.527 28.251 1.00 90.88 285 LEU A N 1
ATOM 2290 C CA . LEU A 1 285 ? -19.060 3.473 27.942 1.00 90.88 285 LEU A CA 1
ATOM 2291 C C . LEU A 1 285 ? -19.634 2.052 28.058 1.00 90.88 285 LEU A C 1
ATOM 2293 O O . LEU A 1 285 ? -20.766 1.859 28.495 1.00 90.88 285 LEU A O 1
ATOM 2297 N N . GLY A 1 286 ? -18.816 1.041 27.767 1.00 88.56 286 GLY A N 1
ATOM 2298 C CA . GLY A 1 286 ? -19.171 -0.367 27.904 1.00 88.56 286 GLY A CA 1
ATOM 2299 C C . GLY A 1 286 ? -19.602 -0.735 29.323 1.00 88.56 286 GLY A C 1
ATOM 2300 O O . GLY A 1 286 ? -20.432 -1.615 29.497 1.00 88.56 286 GLY A O 1
ATOM 2301 N N . LYS A 1 287 ? -19.068 -0.067 30.354 1.00 87.81 287 LYS A N 1
ATOM 2302 C CA . LYS A 1 287 ? -19.338 -0.417 31.759 1.00 87.81 287 LYS A CA 1
ATOM 2303 C C . LYS A 1 287 ? -20.780 -0.170 32.194 1.00 87.81 287 LYS A C 1
ATOM 2305 O O . LYS A 1 287 ? -21.221 -0.820 33.135 1.00 87.81 287 LYS A O 1
ATOM 2310 N N . TYR A 1 288 ? -21.453 0.792 31.576 1.00 88.00 288 TYR A N 1
ATOM 2311 C CA . TYR A 1 288 ? -22.860 1.085 31.839 1.00 88.00 288 TYR A CA 1
ATOM 2312 C C . TYR A 1 288 ? -23.726 -0.023 31.241 1.00 88.00 288 TYR A C 1
ATOM 2314 O O . TYR A 1 288 ? -23.268 -0.705 30.331 1.00 88.00 288 TYR A O 1
ATOM 2322 N N . GLU A 1 289 ? -24.938 -0.227 31.752 1.00 82.81 289 GLU A N 1
ATOM 2323 C CA . GLU A 1 289 ? -25.859 -1.241 31.216 1.00 82.81 289 GLU A CA 1
ATOM 2324 C C . GLU A 1 289 ? -26.205 -0.910 29.761 1.00 82.81 289 GLU A C 1
ATOM 2326 O O . GLU A 1 289 ? -25.885 -1.694 28.867 1.00 82.81 289 GLU A O 1
ATOM 2331 N N . HIS A 1 290 ? -26.622 0.334 29.526 1.00 83.19 290 HIS A N 1
ATOM 2332 C CA . HIS A 1 290 ? -26.621 0.984 28.228 1.00 83.19 290 HIS A CA 1
ATOM 2333 C C . HIS A 1 290 ? -25.920 2.354 28.295 1.00 83.19 290 HIS A C 1
ATOM 2335 O O . HIS A 1 290 ? -25.901 3.032 29.324 1.00 83.19 290 HIS A O 1
ATOM 2341 N N . VAL A 1 291 ? -25.318 2.796 27.188 1.00 83.50 291 VAL A N 1
ATOM 2342 C CA . VAL A 1 291 ? -24.584 4.075 27.136 1.00 83.50 291 VAL A CA 1
ATOM 2343 C C . VAL A 1 291 ? -25.486 5.287 27.391 1.00 83.50 291 VAL A C 1
ATOM 2345 O O . VAL A 1 291 ? -25.068 6.244 28.044 1.00 83.50 291 VAL A O 1
ATOM 2348 N N . PHE A 1 292 ? -26.746 5.225 26.950 1.00 87.25 292 PHE A N 1
ATOM 2349 C CA . PHE A 1 292 ? -27.723 6.287 27.216 1.00 87.25 292 PHE A CA 1
ATOM 2350 C C . PHE A 1 292 ? -28.091 6.395 28.698 1.00 87.25 292 PHE A C 1
ATOM 2352 O O . PHE A 1 292 ? -28.508 7.468 29.109 1.00 87.25 292 PHE A O 1
ATOM 2359 N N . ASP A 1 293 ? -27.875 5.358 29.515 1.00 84.50 293 ASP A N 1
ATOM 2360 C CA . ASP A 1 293 ? -28.222 5.403 30.943 1.00 84.50 293 ASP A CA 1
ATOM 2361 C C . ASP A 1 293 ? -27.311 6.333 31.748 1.00 84.50 293 ASP A C 1
ATOM 2363 O O . ASP A 1 293 ? -27.627 6.676 32.891 1.00 84.50 293 ASP A O 1
ATOM 2367 N N . TYR A 1 294 ? -26.142 6.673 31.198 1.00 85.00 294 TYR A N 1
ATOM 2368 C CA . TYR A 1 294 ? -25.268 7.694 31.765 1.00 85.00 294 TYR A CA 1
ATOM 2369 C C . TYR A 1 294 ? -25.646 9.102 31.297 1.00 85.00 294 TYR A C 1
ATOM 2371 O O . TYR A 1 294 ? -25.433 10.061 32.041 1.00 85.00 294 TYR A O 1
ATOM 2379 N N . LEU A 1 295 ? -26.177 9.236 30.076 1.00 82.88 295 LEU A N 1
ATOM 2380 C CA . LEU A 1 295 ? -26.522 10.539 29.521 1.00 82.88 295 LEU A CA 1
ATOM 2381 C C . LEU A 1 295 ? -27.624 11.200 30.368 1.00 82.88 295 LEU A C 1
ATOM 2383 O O . LEU A 1 295 ? -28.493 10.506 30.901 1.00 82.88 295 LEU A O 1
ATOM 2387 N N . PRO A 1 296 ? -27.610 12.535 30.512 1.00 72.25 296 PRO A N 1
ATOM 2388 C CA . PRO A 1 296 ? -28.688 13.236 31.197 1.00 72.25 296 PRO A CA 1
ATOM 2389 C C . PRO A 1 296 ? -30.027 12.984 30.491 1.00 72.25 296 PRO A C 1
ATOM 2391 O O . PRO A 1 296 ? -30.070 12.950 29.263 1.00 72.25 296 PRO A O 1
ATOM 2394 N N . GLU A 1 297 ? -31.130 12.893 31.241 1.00 69.88 297 GLU A N 1
ATOM 2395 C CA . GLU A 1 297 ? -32.482 12.817 30.651 1.00 69.88 297 GLU A CA 1
ATOM 2396 C C . GLU A 1 297 ? -32.784 14.032 29.758 1.00 69.88 297 GLU A C 1
ATOM 2398 O O . GLU A 1 297 ? -33.455 13.908 28.738 1.00 69.88 297 GLU A O 1
ATOM 2403 N N . GLN A 1 298 ? -32.243 15.199 30.123 1.00 73.75 298 GLN A N 1
ATOM 2404 C CA . GLN A 1 298 ? -32.267 16.421 29.324 1.00 73.75 298 GLN A CA 1
ATOM 2405 C C . GLN A 1 298 ? -30.841 16.951 29.163 1.00 73.75 298 GLN A C 1
ATOM 2407 O O . GLN A 1 298 ? -30.208 17.368 30.138 1.00 73.75 298 GLN A O 1
ATOM 2412 N N . TYR A 1 299 ? -30.339 16.953 27.931 1.00 79.69 299 TYR A N 1
ATOM 2413 C CA . TYR A 1 299 ? -29.055 17.546 27.563 1.00 79.69 299 TYR A CA 1
ATOM 2414 C C . TYR A 1 299 ? -29.251 18.560 26.434 1.00 79.69 299 TYR A C 1
ATOM 2416 O O . TYR A 1 299 ? -30.225 18.508 25.686 1.00 79.69 299 TYR A O 1
ATOM 2424 N N . GLU A 1 300 ? -28.329 19.513 26.335 1.00 85.25 300 GLU A N 1
ATOM 2425 C CA . GLU A 1 300 ? -28.333 20.484 25.243 1.00 85.25 300 GLU A CA 1
ATOM 2426 C C . GLU A 1 300 ? -27.531 19.928 24.077 1.00 85.25 300 GLU A C 1
ATOM 2428 O O . GLU A 1 300 ? -26.331 19.682 24.211 1.00 85.25 300 GLU A O 1
ATOM 2433 N N . GLU A 1 301 ? -28.184 19.768 22.930 1.00 89.12 301 GLU A N 1
ATOM 2434 C CA . GLU A 1 301 ? -27.512 19.290 21.729 1.00 89.12 301 GLU A CA 1
ATOM 2435 C C . GLU A 1 301 ? -26.443 20.268 21.234 1.00 89.12 301 GLU A C 1
ATOM 2437 O O . GLU A 1 301 ? -26.604 21.493 21.306 1.00 89.12 301 GLU A O 1
ATOM 2442 N N . ASP A 1 302 ? -25.363 19.715 20.686 1.00 88.56 302 ASP A N 1
ATOM 2443 C CA . ASP A 1 302 ? -24.403 20.485 19.900 1.00 88.56 302 ASP A CA 1
ATOM 2444 C C . ASP A 1 302 ? -25.037 20.900 18.560 1.00 88.56 302 ASP A C 1
ATOM 2446 O O . ASP A 1 302 ? -25.401 20.057 17.737 1.00 88.56 302 ASP A O 1
ATOM 2450 N N . GLN A 1 303 ? -25.213 22.209 18.358 1.00 88.88 303 GLN A N 1
ATOM 2451 C CA . GLN A 1 303 ? -25.918 22.748 17.193 1.00 88.88 303 GLN A CA 1
ATOM 2452 C C . GLN A 1 303 ? -25.031 22.831 15.944 1.00 88.88 303 GLN A C 1
ATOM 2454 O O . GLN A 1 303 ? -25.557 22.778 14.833 1.00 88.88 303 GLN A O 1
ATOM 2459 N N . GLU A 1 304 ? -23.703 22.941 16.087 1.00 88.50 304 GLU A N 1
ATOM 2460 C CA . GLU A 1 304 ? -22.793 23.089 14.937 1.00 88.50 304 GLU A CA 1
ATOM 2461 C C . GLU A 1 304 ? -22.885 21.875 13.981 1.00 88.50 304 GLU A C 1
ATOM 2463 O O . GLU A 1 304 ? -23.178 22.069 12.794 1.00 88.50 304 GLU A O 1
ATOM 2468 N N . PRO A 1 305 ? -22.758 20.619 14.458 1.00 88.88 305 PRO A N 1
ATOM 2469 C CA . PRO A 1 305 ? -22.977 19.434 13.628 1.00 88.88 305 PRO A CA 1
ATOM 2470 C C . PRO A 1 305 ? -24.359 19.383 12.971 1.00 88.88 305 PRO A C 1
ATOM 2472 O O . PRO A 1 305 ? -24.487 19.041 11.796 1.00 88.88 305 PRO A O 1
ATOM 2475 N N . LYS A 1 306 ? -25.401 19.762 13.718 1.00 88.94 306 LYS A N 1
ATOM 2476 C CA . LYS A 1 306 ? -26.805 19.651 13.306 1.00 88.94 306 LYS A CA 1
ATOM 2477 C C . LYS A 1 306 ? -27.132 20.505 12.078 1.00 88.94 306 LYS A C 1
ATOM 2479 O O . LYS A 1 306 ? -27.937 20.110 11.234 1.00 88.94 306 LYS A O 1
ATOM 2484 N N . HIS A 1 307 ? -26.493 21.669 11.971 1.00 90.19 307 HIS A N 1
ATOM 2485 C CA . HIS A 1 307 ? -26.666 22.602 10.857 1.00 90.19 307 HIS A CA 1
ATOM 2486 C C . HIS A 1 307 ? -25.705 22.355 9.686 1.00 90.19 307 HIS A C 1
ATOM 2488 O O . HIS A 1 307 ? -25.822 23.015 8.653 1.00 90.19 307 HIS A O 1
ATOM 2494 N N . THR A 1 308 ? -24.785 21.395 9.803 1.00 90.69 308 THR A N 1
ATOM 2495 C CA . THR A 1 308 ? -23.847 21.066 8.726 1.00 90.69 308 THR A CA 1
ATOM 2496 C C . THR A 1 308 ? -24.576 20.308 7.611 1.00 90.69 308 THR A C 1
ATOM 2498 O O . THR A 1 308 ? -25.071 19.202 7.818 1.00 90.69 308 THR A O 1
ATOM 2501 N N . LYS A 1 309 ? -24.656 20.905 6.415 1.00 91.94 309 LYS A N 1
ATOM 2502 C CA . LYS A 1 309 ? -25.315 20.311 5.230 1.00 91.94 309 LYS A CA 1
ATOM 2503 C C . LYS A 1 309 ? -24.343 19.812 4.162 1.00 91.94 309 LYS A C 1
ATOM 2505 O O . LYS A 1 309 ? -24.738 19.061 3.274 1.00 91.94 309 LYS A O 1
ATOM 2510 N N . GLU A 1 310 ? -23.080 20.211 4.244 1.00 92.69 310 GLU A N 1
ATOM 2511 C CA . GLU A 1 310 ? -22.052 19.857 3.273 1.00 92.69 310 GLU A CA 1
ATOM 2512 C C . GLU A 1 310 ? -20.680 19.793 3.950 1.00 92.69 310 GLU A C 1
ATOM 2514 O O . GLU A 1 310 ? -20.377 20.619 4.813 1.00 92.69 310 GLU A O 1
ATOM 2519 N N . VAL A 1 311 ? -19.848 18.827 3.552 1.00 89.50 311 VAL A N 1
ATOM 2520 C CA . VAL A 1 311 ? -18.446 18.710 3.984 1.00 89.50 311 VAL A CA 1
ATOM 2521 C C . VAL A 1 311 ? -17.525 18.414 2.805 1.00 89.50 311 VAL A C 1
ATOM 2523 O O . VAL A 1 311 ? -17.917 17.759 1.839 1.00 89.50 311 VAL A O 1
ATOM 2526 N N . LYS A 1 312 ? -16.275 18.878 2.892 1.00 86.88 312 LYS A N 1
ATOM 2527 C CA . LYS A 1 312 ? -15.221 18.579 1.915 1.00 86.88 312 LYS A CA 1
ATOM 2528 C C . LYS A 1 312 ? -14.312 17.482 2.456 1.00 86.88 312 LYS A C 1
ATOM 2530 O O . LYS A 1 312 ? -13.801 17.601 3.567 1.00 86.88 312 LYS A O 1
ATOM 2535 N N . ILE A 1 313 ? -14.120 16.418 1.679 1.00 80.12 313 ILE A N 1
ATOM 2536 C CA . ILE A 1 313 ? -13.273 15.275 2.034 1.00 80.12 313 ILE A CA 1
ATOM 2537 C C . ILE A 1 313 ? -12.090 15.211 1.059 1.00 80.12 313 ILE A C 1
ATOM 2539 O O . ILE A 1 313 ? -12.318 15.101 -0.150 1.00 80.12 313 ILE A O 1
ATOM 2543 N N . PRO A 1 314 ? -10.836 15.246 1.541 1.00 68.50 314 PRO A N 1
ATOM 2544 C CA . PRO A 1 314 ? -9.666 15.104 0.681 1.00 68.50 314 PRO A CA 1
ATOM 2545 C C . PRO A 1 314 ? -9.607 13.692 0.082 1.00 68.50 314 PRO A C 1
ATOM 2547 O O . PRO A 1 314 ? -9.701 12.697 0.799 1.00 68.50 314 PRO A O 1
ATOM 2550 N N . VAL A 1 315 ? -9.460 13.614 -1.242 1.00 65.00 315 VAL A N 1
ATOM 2551 C CA . VAL A 1 315 ? -9.299 12.370 -2.021 1.00 65.00 315 VAL A CA 1
ATOM 2552 C C . VAL A 1 315 ? -7.827 12.159 -2.397 1.00 65.00 315 VAL A C 1
ATOM 2554 O O . VAL A 1 315 ? -7.354 11.026 -2.462 1.00 65.00 315 VAL A O 1
ATOM 2557 N N . SER A 1 316 ? -7.085 13.248 -2.617 1.00 57.25 316 SER A N 1
ATOM 2558 C CA . SER A 1 316 ? -5.636 13.259 -2.846 1.00 57.25 316 SER A CA 1
ATOM 2559 C C . SER A 1 316 ? -5.025 14.575 -2.346 1.00 57.25 316 SER A C 1
ATOM 2561 O O . SER A 1 316 ? -5.744 15.444 -1.859 1.00 57.25 316 SER A O 1
ATOM 2563 N N . LEU A 1 317 ? -3.706 14.754 -2.500 1.00 55.12 317 LEU A N 1
ATOM 2564 C CA . LEU A 1 317 ? -3.015 16.006 -2.148 1.00 55.12 317 LEU A CA 1
ATOM 2565 C C . LEU A 1 317 ? -3.552 17.244 -2.890 1.00 55.12 317 LEU A C 1
ATOM 2567 O O . LEU A 1 317 ? -3.298 18.359 -2.451 1.00 55.12 317 LEU A O 1
ATOM 2571 N N . ILE A 1 318 ? -4.257 17.058 -4.011 1.00 56.31 318 ILE A N 1
ATOM 2572 C CA . ILE A 1 318 ? -4.680 18.146 -4.911 1.00 56.31 318 ILE A CA 1
ATOM 2573 C C . ILE A 1 318 ? -6.197 18.112 -5.173 1.00 56.31 318 ILE A C 1
ATOM 2575 O O . ILE A 1 318 ? -6.737 19.003 -5.823 1.00 56.31 318 ILE A O 1
ATOM 2579 N N . GLN A 1 319 ? -6.910 17.089 -4.687 1.00 60.03 319 GLN A N 1
ATOM 2580 C CA . GLN A 1 319 ? -8.321 16.876 -5.002 1.00 60.03 319 GLN A CA 1
ATOM 2581 C C . GLN A 1 319 ? -9.151 16.666 -3.737 1.00 60.03 319 GLN A C 1
ATOM 2583 O O . GLN A 1 319 ? -8.867 15.783 -2.929 1.00 60.03 319 GLN A O 1
ATOM 2588 N N . GLU A 1 320 ? -10.235 17.428 -3.624 1.00 76.62 320 GLU A N 1
ATOM 2589 C CA . GLU A 1 320 ? -11.265 17.277 -2.598 1.00 76.62 320 GLU A CA 1
ATOM 2590 C C . GLU A 1 320 ? -12.596 16.912 -3.257 1.00 76.62 320 GLU A C 1
ATOM 2592 O O . GLU A 1 320 ? -12.916 17.401 -4.344 1.00 76.62 320 GLU A O 1
ATOM 2597 N N . ARG A 1 321 ? -13.392 16.069 -2.594 1.00 81.94 321 ARG A N 1
ATOM 2598 C CA . ARG A 1 321 ? -14.784 15.824 -2.977 1.00 81.94 321 ARG A CA 1
ATOM 2599 C C . ARG A 1 321 ? -15.730 16.488 -1.994 1.00 81.94 321 ARG A C 1
ATOM 2601 O O . ARG A 1 321 ? -15.511 16.468 -0.786 1.00 81.94 321 ARG A O 1
ATOM 2608 N N . VAL A 1 322 ? -16.806 17.032 -2.534 1.00 85.44 322 VAL A N 1
ATOM 2609 C CA . VAL A 1 322 ? -17.896 17.624 -1.766 1.00 85.44 322 VAL A CA 1
ATOM 2610 C C . VAL A 1 322 ? -18.943 16.551 -1.474 1.00 85.44 322 VAL A C 1
ATOM 2612 O O . VAL A 1 322 ? -19.404 15.876 -2.395 1.00 85.44 322 VAL A O 1
ATOM 2615 N N . VAL A 1 323 ? -19.326 16.403 -0.207 1.00 84.88 323 VAL A N 1
ATOM 2616 C CA . VAL A 1 323 ? -20.348 15.456 0.257 1.00 84.88 323 VAL A CA 1
ATOM 2617 C C . VAL A 1 323 ? -21.514 16.225 0.857 1.00 84.88 323 VAL A C 1
ATOM 2619 O O . VAL A 1 323 ? -21.326 17.005 1.789 1.00 84.88 323 VAL A O 1
ATOM 2622 N N . LYS A 1 324 ? -22.720 15.987 0.334 1.00 90.56 324 LYS A N 1
ATOM 2623 C CA . LYS A 1 324 ? -23.971 16.524 0.884 1.00 90.56 324 LYS A CA 1
ATOM 2624 C C . LYS A 1 324 ? -24.503 15.607 1.980 1.00 90.56 324 LYS A C 1
ATOM 2626 O O . LYS A 1 324 ? -24.449 14.389 1.829 1.00 90.56 324 LYS A O 1
ATOM 2631 N N . LEU A 1 325 ? -25.010 16.204 3.054 1.00 91.94 325 LEU A N 1
ATOM 2632 C CA . LEU A 1 325 ? -25.455 15.510 4.258 1.00 91.94 325 LEU A CA 1
ATOM 2633 C C . LEU A 1 325 ? -26.936 15.812 4.517 1.00 91.94 325 LEU A C 1
ATOM 2635 O O . LEU A 1 325 ? -27.320 16.970 4.698 1.00 91.94 325 LEU A O 1
ATOM 2639 N N . ASP A 1 326 ? -27.758 14.765 4.575 1.00 91.94 326 ASP A N 1
ATOM 2640 C CA . ASP A 1 326 ? -29.222 14.868 4.634 1.00 91.94 326 ASP A CA 1
ATOM 2641 C C . ASP A 1 326 ? -29.802 14.423 5.986 1.00 91.94 326 ASP A C 1
ATOM 2643 O O . ASP A 1 326 ? -30.970 14.681 6.273 1.00 91.94 326 ASP A O 1
ATOM 2647 N N . ALA A 1 327 ? -29.015 13.726 6.812 1.00 93.19 327 ALA A N 1
ATOM 2648 C CA . ALA A 1 327 ? -29.477 13.130 8.065 1.00 93.19 327 ALA A CA 1
ATOM 2649 C C . ALA A 1 327 ? -28.962 13.826 9.337 1.00 93.19 327 ALA A C 1
ATOM 2651 O O . ALA A 1 327 ? -29.327 13.408 10.435 1.00 93.19 327 ALA A O 1
ATOM 2652 N N . MET A 1 328 ? -28.132 14.873 9.234 1.00 93.56 328 MET A N 1
ATOM 2653 C CA . MET A 1 328 ? -27.462 15.467 10.408 1.00 93.56 328 MET A CA 1
ATOM 2654 C C . MET A 1 328 ? -28.431 16.034 11.452 1.00 93.56 328 MET A C 1
ATOM 2656 O O . MET A 1 328 ? -28.141 15.969 12.644 1.00 93.56 328 MET A O 1
ATOM 2660 N N . ASP A 1 329 ? -29.593 16.539 11.033 1.00 92.75 329 ASP A N 1
ATOM 2661 C CA . ASP A 1 329 ? -30.648 17.047 11.920 1.00 92.75 329 ASP A CA 1
ATOM 2662 C C . ASP A 1 329 ? -31.450 15.949 12.634 1.00 92.75 329 ASP A C 1
ATOM 2664 O O . ASP A 1 329 ? -32.151 16.238 13.604 1.00 92.75 329 ASP A O 1
ATOM 2668 N N . LYS A 1 330 ? -31.312 14.694 12.190 1.00 94.69 330 LYS A N 1
ATOM 2669 C CA . LYS A 1 330 ? -31.992 13.512 12.741 1.00 94.69 330 LYS A CA 1
ATOM 2670 C C . LYS A 1 330 ? -31.132 12.743 13.748 1.00 94.69 330 LYS A C 1
ATOM 2672 O O . LYS A 1 330 ? -31.588 11.747 14.307 1.00 94.69 330 LYS A O 1
ATOM 2677 N N . ILE A 1 331 ? -29.888 13.174 13.947 1.00 94.81 331 ILE A N 1
ATOM 2678 C CA . ILE A 1 331 ? -28.923 12.575 14.872 1.00 94.81 331 ILE A CA 1
ATOM 2679 C C . ILE A 1 331 ? -28.891 13.415 16.146 1.00 94.81 331 ILE A C 1
ATOM 2681 O O . ILE A 1 331 ? -28.766 14.637 16.083 1.00 94.81 331 ILE A O 1
ATOM 2685 N N . GLY A 1 332 ? -28.968 12.764 17.308 1.00 94.50 332 GLY A N 1
ATOM 2686 C CA . GLY A 1 332 ? -28.811 13.449 18.590 1.00 94.50 332 GLY A CA 1
ATOM 2687 C C . GLY A 1 332 ? -27.339 13.758 18.870 1.00 94.50 332 GLY A C 1
ATOM 2688 O O . GLY A 1 332 ? -26.540 12.842 19.066 1.00 94.50 332 GLY A O 1
ATOM 2689 N N . TRP A 1 333 ? -26.961 15.034 18.907 1.00 93.88 333 TRP A N 1
ATOM 2690 C CA . TRP A 1 333 ? -25.561 15.445 19.066 1.00 93.88 333 TRP A CA 1
ATOM 2691 C C . TRP A 1 333 ? -25.203 15.740 20.520 1.00 93.88 333 TRP A C 1
ATOM 2693 O O . TRP A 1 333 ? -25.707 16.691 21.111 1.00 93.88 333 TRP A O 1
ATOM 2703 N N . ILE A 1 334 ? -24.309 14.939 21.100 1.00 93.56 334 ILE A N 1
ATOM 2704 C CA . ILE A 1 334 ? -23.904 15.037 22.503 1.00 93.56 334 ILE A CA 1
ATOM 2705 C C . ILE A 1 334 ? -22.594 15.813 22.634 1.00 93.56 334 ILE A C 1
ATOM 2707 O O . ILE A 1 334 ? -21.582 15.458 22.021 1.00 93.56 334 ILE A O 1
ATOM 2711 N N . LYS A 1 335 ? -22.584 16.831 23.499 1.00 92.62 335 LYS A N 1
ATOM 2712 C CA . LYS A 1 335 ? -21.375 17.595 23.829 1.00 92.62 335 LYS A CA 1
ATOM 2713 C C . LYS A 1 335 ? -20.400 16.738 24.639 1.00 92.62 335 LYS A C 1
ATOM 2715 O O . LYS A 1 335 ? -20.800 15.937 25.483 1.00 92.62 335 LYS A O 1
ATOM 2720 N N . LEU A 1 336 ? -19.096 16.970 24.467 1.00 92.12 336 LEU A N 1
ATOM 2721 C CA . LEU A 1 336 ? -18.064 16.311 25.282 1.00 92.12 336 LEU A CA 1
ATOM 2722 C C . LEU A 1 336 ? -18.265 16.553 26.792 1.00 92.12 336 LEU A C 1
ATOM 2724 O O . LEU A 1 336 ? -17.956 15.677 27.594 1.00 92.12 336 LEU A O 1
ATOM 2728 N N . ALA A 1 337 ? -18.797 17.713 27.186 1.00 92.06 337 ALA A N 1
ATOM 2729 C CA . ALA A 1 337 ? -19.058 18.057 28.586 1.00 92.06 337 ALA A CA 1
ATOM 2730 C C . ALA A 1 337 ? -20.092 17.137 29.273 1.00 92.06 337 ALA A C 1
ATOM 2732 O O . ALA A 1 337 ? -20.073 17.011 30.499 1.00 92.06 337 ALA A O 1
ATOM 2733 N N . ASP A 1 338 ? -20.949 16.465 28.499 1.00 90.88 338 ASP A N 1
ATOM 2734 C CA . ASP A 1 338 ? -21.948 15.511 28.998 1.00 90.88 338 ASP A CA 1
ATOM 2735 C C . ASP A 1 338 ? -21.428 14.058 29.011 1.00 90.88 338 ASP A C 1
ATOM 2737 O O . ASP A 1 338 ? -22.125 13.140 29.445 1.00 90.88 338 ASP A O 1
ATOM 2741 N N . MET A 1 339 ? -20.191 13.824 28.555 1.00 91.81 339 MET A N 1
ATOM 2742 C CA . MET A 1 339 ? -19.534 12.516 28.633 1.00 91.81 339 MET A CA 1
ATOM 2743 C C . MET A 1 339 ? -18.965 12.253 30.036 1.00 91.81 339 MET A C 1
ATOM 2745 O O . MET A 1 339 ? -18.647 13.193 30.767 1.00 91.81 339 MET A O 1
ATOM 2749 N N . PRO A 1 340 ? -18.729 10.978 30.411 1.00 91.81 340 PRO A N 1
ATOM 2750 C CA . PRO A 1 340 ? -18.064 10.647 31.664 1.00 91.81 340 PRO A CA 1
ATOM 2751 C C . PRO A 1 340 ? -16.762 11.426 31.872 1.00 91.81 340 PRO A C 1
ATOM 2753 O O . PRO A 1 340 ? -15.927 11.494 30.968 1.00 91.81 340 PRO A O 1
ATOM 2756 N N . THR A 1 341 ? -16.517 11.920 33.092 1.00 92.56 341 THR A N 1
ATOM 2757 C CA . THR A 1 341 ? -15.320 12.720 33.433 1.00 92.56 341 THR A CA 1
ATOM 2758 C C . THR A 1 341 ? -14.010 12.062 33.003 1.00 92.56 341 THR A C 1
ATOM 2760 O O . THR A 1 341 ? -13.052 12.731 32.625 1.00 92.56 341 THR A O 1
ATOM 2763 N N . LYS A 1 342 ? -13.950 10.728 33.011 1.00 92.31 342 LYS A N 1
ATOM 2764 C CA . LYS A 1 342 ? -12.779 9.987 32.543 1.00 92.31 342 LYS A CA 1
ATOM 2765 C C . LYS A 1 342 ? -12.521 10.134 31.040 1.00 92.31 342 LYS A C 1
ATOM 2767 O O . LYS A 1 342 ? -11.361 10.125 30.642 1.00 92.31 342 LYS A O 1
ATOM 2772 N N . ILE A 1 343 ? -13.571 10.253 30.226 1.00 94.00 343 ILE A N 1
ATOM 2773 C CA . ILE A 1 343 ? -13.469 10.550 28.792 1.00 94.00 343 ILE A CA 1
ATOM 2774 C C . ILE A 1 34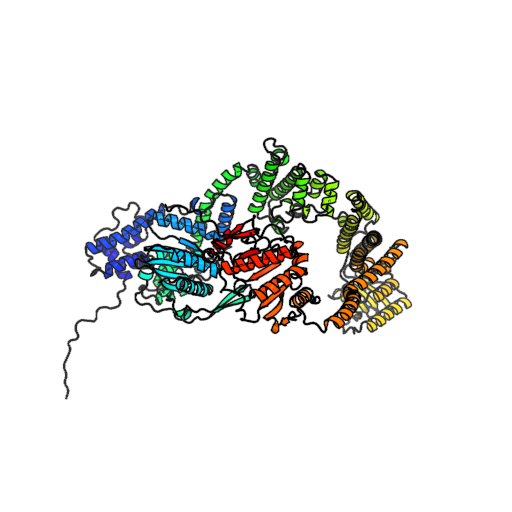3 ? -12.975 11.985 28.606 1.00 94.00 343 ILE A C 1
ATOM 2776 O O . ILE A 1 343 ? -12.004 12.192 27.883 1.00 94.00 343 ILE A O 1
ATOM 2780 N N . ILE A 1 344 ? -13.541 12.949 29.341 1.00 94.12 344 ILE A N 1
ATOM 2781 C CA . ILE A 1 344 ? -13.079 14.350 29.339 1.00 94.12 344 ILE A CA 1
ATOM 2782 C C . ILE A 1 344 ? -11.589 14.441 29.724 1.00 94.12 344 ILE A C 1
ATOM 2784 O O . ILE A 1 344 ? -10.815 15.155 29.087 1.00 94.12 344 ILE A O 1
ATOM 2788 N N . ALA A 1 345 ? -11.150 13.655 30.711 1.00 92.69 345 ALA A N 1
ATOM 2789 C CA . ALA A 1 345 ? -9.758 13.596 31.159 1.00 92.69 345 ALA A CA 1
ATOM 2790 C C . ALA A 1 345 ? -8.777 13.005 30.122 1.00 92.69 345 ALA A C 1
ATOM 2792 O O . ALA A 1 345 ? -7.564 13.080 30.316 1.00 92.69 345 ALA A O 1
ATOM 2793 N N . MET A 1 346 ? -9.263 12.426 29.016 1.00 92.50 346 MET A N 1
ATOM 2794 C CA . MET A 1 346 ? -8.411 11.998 27.898 1.00 92.50 346 MET A CA 1
ATOM 2795 C C . MET A 1 346 ? -7.994 13.151 26.980 1.00 92.50 346 MET A C 1
ATOM 2797 O O . MET A 1 346 ? -7.166 12.925 26.104 1.00 92.50 346 MET A O 1
ATOM 2801 N N . ASN A 1 347 ? -8.545 14.360 27.144 1.00 89.44 347 ASN A N 1
ATOM 2802 C CA . ASN A 1 347 ? -8.241 15.499 26.272 1.00 89.44 347 ASN A CA 1
ATOM 2803 C C . ASN A 1 347 ? -6.731 15.728 26.208 1.00 89.44 347 ASN A C 1
ATOM 2805 O O . ASN A 1 347 ? -6.084 15.627 27.242 1.00 89.44 347 ASN A O 1
ATOM 2809 N N . GLN A 1 348 ? -6.155 16.078 25.055 1.00 85.12 348 GLN A N 1
ATOM 2810 C CA . GLN A 1 348 ? -4.717 16.356 24.938 1.00 85.12 348 GLN A CA 1
ATOM 2811 C C . GLN A 1 348 ? -4.283 17.717 25.521 1.00 85.12 348 GLN A C 1
ATOM 2813 O O . GLN A 1 348 ? -3.154 17.859 25.986 1.00 85.12 348 GLN A O 1
ATOM 2818 N N . SER A 1 349 ? -5.200 18.670 25.737 1.00 87.25 349 SER A N 1
ATOM 2819 C CA . SER A 1 349 ? -4.937 19.947 26.436 1.00 87.25 349 SER A CA 1
ATOM 2820 C C . SER A 1 349 ? -5.590 20.010 27.824 1.00 87.25 349 SER A C 1
ATOM 2822 O O . SER A 1 349 ? -6.759 19.676 27.981 1.00 87.25 349 SER A O 1
ATOM 2824 N N . TYR A 1 350 ? -4.831 20.389 28.864 1.00 90.75 350 TYR A N 1
ATOM 2825 C CA . TYR A 1 350 ? -5.404 20.592 30.209 1.00 90.75 350 TYR A CA 1
ATOM 2826 C C . TYR A 1 350 ? -6.337 21.804 30.252 1.00 90.75 350 TYR A C 1
ATOM 2828 O O . TYR A 1 350 ? -7.329 21.765 30.962 1.00 90.75 350 TYR A O 1
ATOM 2836 N N . HIS A 1 351 ? -6.072 22.831 29.442 1.00 91.44 351 HIS A N 1
ATOM 2837 C CA . HIS A 1 351 ? -6.974 23.972 29.302 1.00 91.44 351 HIS A CA 1
ATOM 2838 C C . HIS A 1 351 ? -8.320 23.544 28.697 1.00 91.44 351 HIS A C 1
ATOM 2840 O O . HIS A 1 351 ? -9.379 23.890 29.208 1.00 91.44 351 HIS A O 1
ATOM 2846 N N . ALA A 1 352 ? -8.295 22.745 27.624 1.00 91.12 352 ALA A N 1
ATOM 2847 C CA . ALA A 1 352 ? -9.525 22.247 27.002 1.00 91.12 352 ALA A CA 1
ATOM 2848 C C . ALA A 1 352 ? -10.277 21.253 27.908 1.00 91.12 352 ALA A C 1
ATOM 2850 O O . ALA A 1 352 ? -11.507 21.259 27.948 1.00 91.12 352 ALA A O 1
ATOM 2851 N N . MET A 1 353 ? -9.541 20.439 28.673 1.00 93.38 353 MET A N 1
ATOM 2852 C CA . MET A 1 353 ? -10.103 19.593 29.726 1.00 93.38 353 MET A CA 1
ATOM 2853 C C . MET A 1 353 ? -10.826 20.435 30.783 1.00 93.38 353 MET A C 1
ATOM 2855 O O . MET A 1 353 ? -11.996 20.191 31.048 1.00 93.38 353 MET A O 1
ATOM 2859 N N . GLU A 1 354 ? -10.166 21.449 31.345 1.00 95.75 354 GLU A N 1
ATOM 2860 C CA . GLU A 1 354 ? -10.747 22.340 32.352 1.00 95.75 354 GLU A CA 1
ATOM 2861 C C . GLU A 1 354 ? -11.999 23.057 31.826 1.00 95.75 354 GLU A C 1
ATOM 2863 O O . GLU A 1 354 ? -13.019 23.095 32.512 1.00 95.75 354 GLU A O 1
ATOM 2868 N N . ALA A 1 355 ? -11.959 23.562 30.589 1.00 94.81 355 ALA A N 1
ATOM 2869 C CA . ALA A 1 355 ? -13.108 24.190 29.938 1.00 94.81 355 ALA A CA 1
ATOM 2870 C C . ALA A 1 355 ? -14.296 23.223 29.789 1.00 94.81 355 ALA A C 1
ATOM 2872 O O . ALA A 1 355 ? -15.430 23.592 30.088 1.00 94.81 355 ALA A O 1
ATOM 2873 N N . SER A 1 356 ? -14.034 21.972 29.399 1.00 93.62 356 SER A N 1
ATOM 2874 C CA . SER A 1 356 ? -15.072 20.937 29.283 1.00 93.62 356 SER A CA 1
ATOM 2875 C C . SER A 1 356 ? -15.664 20.570 30.650 1.00 93.62 356 SER A C 1
ATOM 2877 O O . SER A 1 356 ? -16.871 20.385 30.770 1.00 93.62 356 SER A O 1
ATOM 2879 N N . LEU A 1 357 ? -14.834 20.510 31.699 1.00 94.06 357 LEU A N 1
ATOM 2880 C CA . LEU A 1 357 ? -15.285 20.253 33.071 1.00 94.06 357 LEU A CA 1
ATOM 2881 C C . LEU A 1 357 ? -16.143 21.399 33.623 1.00 94.06 357 LEU A C 1
ATOM 2883 O O . LEU A 1 357 ? -17.146 21.128 34.272 1.00 94.06 357 LEU A O 1
ATOM 2887 N N . LYS A 1 358 ? -15.804 22.663 33.323 1.00 94.00 358 LYS A N 1
ATOM 2888 C CA . LYS A 1 358 ? -16.612 23.842 33.705 1.00 94.00 358 LYS A CA 1
ATOM 2889 C C . LYS A 1 358 ? -18.029 23.800 33.132 1.00 94.00 358 LYS A C 1
ATOM 2891 O O . LYS A 1 358 ? -18.953 24.308 33.757 1.00 94.00 358 LYS A O 1
ATOM 2896 N N . GLN A 1 359 ? -18.187 23.221 31.945 1.00 91.38 359 GLN A N 1
ATOM 2897 C CA . GLN A 1 359 ? -19.478 23.092 31.267 1.00 91.38 359 GLN A CA 1
ATOM 2898 C C . GLN A 1 359 ? -20.260 21.841 31.700 1.00 91.38 359 GLN A C 1
ATOM 2900 O O . GLN A 1 359 ? -21.452 21.740 31.419 1.00 91.38 359 GLN A O 1
ATOM 2905 N N . SER A 1 360 ? -19.610 20.882 32.365 1.00 89.19 360 SER A N 1
ATOM 2906 C CA . SER A 1 360 ? -20.214 19.593 32.696 1.00 89.19 360 SER A CA 1
ATOM 2907 C C . SER A 1 360 ? -21.196 19.704 33.861 1.00 89.19 360 SER A C 1
ATOM 2909 O O . SER A 1 360 ? -20.829 20.089 34.970 1.00 89.19 360 SER A O 1
ATOM 2911 N N . LYS A 1 361 ? -22.450 19.292 33.637 1.00 82.69 361 LYS A N 1
ATOM 2912 C CA . LYS A 1 361 ? -23.511 19.320 34.662 1.00 82.69 361 LYS A CA 1
ATOM 2913 C C . LYS A 1 361 ? -23.333 18.250 35.752 1.00 82.69 361 LYS A C 1
ATOM 2915 O O . LYS A 1 361 ? -23.860 18.410 36.850 1.00 82.69 361 LYS A O 1
ATOM 2920 N N . ASP A 1 362 ? -22.610 17.161 35.470 1.00 79.69 362 ASP A N 1
ATOM 2921 C CA . ASP A 1 362 ? -22.311 16.095 36.448 1.00 79.69 362 ASP A CA 1
ATOM 2922 C C . ASP A 1 362 ? -20.999 16.353 37.221 1.00 79.69 362 ASP A C 1
ATOM 2924 O O . ASP A 1 362 ? -20.649 15.587 38.127 1.00 79.69 362 ASP A O 1
ATOM 2928 N N . PHE A 1 363 ? -20.269 17.425 36.892 1.00 88.50 363 PHE A N 1
ATOM 2929 C CA . PHE A 1 363 ? -19.018 17.799 37.542 1.00 88.50 363 PHE A CA 1
ATOM 2930 C C . PHE A 1 363 ? -19.233 18.875 38.616 1.00 88.50 363 PHE A C 1
ATOM 2932 O O . PHE A 1 363 ? -19.805 19.927 38.359 1.00 88.50 363 PHE A O 1
ATOM 2939 N N . ASP A 1 364 ? -18.780 18.604 39.841 1.00 87.56 364 ASP A N 1
ATOM 2940 C CA . ASP A 1 364 ? -19.077 19.421 41.029 1.00 87.56 364 ASP A CA 1
ATOM 2941 C C . ASP A 1 364 ? -17.857 19.691 41.931 1.00 87.56 364 ASP A C 1
ATOM 2943 O O . ASP A 1 364 ? -17.995 20.249 43.024 1.00 87.56 364 ASP A O 1
ATOM 2947 N N . LEU A 1 365 ? -16.662 19.306 41.476 1.00 88.75 365 LEU A N 1
ATOM 2948 C CA . LEU A 1 365 ? -15.399 19.777 42.040 1.00 88.75 365 LEU A CA 1
ATOM 2949 C C . LEU A 1 365 ? -14.960 21.067 41.348 1.00 88.75 365 LEU A C 1
ATOM 2951 O O . LEU A 1 365 ? -15.474 21.421 40.290 1.00 88.75 365 LEU A O 1
ATOM 2955 N N . ASP A 1 366 ? -13.975 21.751 41.926 1.00 90.75 366 ASP A N 1
ATOM 2956 C CA . ASP A 1 366 ? -13.287 22.815 41.202 1.00 90.75 366 ASP A CA 1
ATOM 2957 C C . ASP A 1 366 ? -12.463 22.215 40.034 1.00 90.75 366 ASP A C 1
ATOM 2959 O O . ASP A 1 366 ? -11.639 21.315 40.257 1.00 90.75 366 ASP A O 1
ATOM 2963 N N . PRO A 1 367 ? -12.677 22.658 38.777 1.00 94.19 367 PRO A N 1
ATOM 2964 C CA . PRO A 1 367 ? -11.959 22.133 37.616 1.00 94.19 367 PRO A CA 1
ATOM 2965 C C . PRO A 1 367 ? -10.437 22.300 37.691 1.00 94.19 367 PRO A C 1
ATOM 2967 O O . PRO A 1 367 ? -9.714 21.411 37.227 1.00 94.19 367 PRO A O 1
ATOM 2970 N N . ALA A 1 368 ? -9.940 23.393 38.283 1.00 94.19 368 ALA A N 1
ATOM 2971 C CA . ALA A 1 368 ? -8.506 23.631 38.419 1.00 94.19 368 ALA A CA 1
ATOM 2972 C C . ALA A 1 368 ? -7.892 22.680 39.457 1.00 94.19 368 ALA A C 1
ATOM 2974 O O . ALA A 1 368 ? -6.870 22.049 39.168 1.00 94.19 368 ALA A O 1
ATOM 2975 N N . THR A 1 369 ? -8.564 22.466 40.594 1.00 91.56 369 THR A N 1
ATOM 2976 C CA . THR A 1 369 ? -8.196 21.444 41.587 1.00 91.56 369 THR A CA 1
ATOM 2977 C C . THR A 1 369 ? -8.138 20.049 40.965 1.00 91.56 369 THR A C 1
ATOM 2979 O O . THR A 1 369 ? -7.142 19.339 41.125 1.00 91.56 369 THR A O 1
ATOM 2982 N N . PHE A 1 370 ? -9.155 19.648 40.192 1.00 94.38 370 PHE A N 1
ATOM 2983 C CA . PHE A 1 370 ? -9.148 18.342 39.521 1.00 94.38 370 PHE A CA 1
ATOM 2984 C C . PHE A 1 370 ? -7.985 18.214 38.535 1.00 94.38 370 PHE A C 1
ATOM 2986 O O . PHE A 1 370 ? -7.307 17.186 38.518 1.00 94.38 370 PHE A O 1
ATOM 2993 N N . CYS A 1 371 ? -7.716 19.251 37.737 1.00 94.62 371 CYS A N 1
ATOM 2994 C CA . CYS A 1 371 ? -6.566 19.269 36.835 1.00 94.62 371 CYS A CA 1
ATOM 2995 C C . CYS A 1 371 ? -5.235 19.170 37.596 1.00 94.62 371 CYS A C 1
ATOM 2997 O O . CYS A 1 371 ? -4.341 18.460 37.139 1.00 94.62 371 CYS A O 1
ATOM 2999 N N . GLY A 1 372 ? -5.104 19.836 38.748 1.00 94.25 372 GLY A N 1
ATOM 3000 C CA . GLY A 1 372 ? -3.933 19.753 39.626 1.00 94.25 372 GLY A CA 1
ATOM 3001 C C . GLY A 1 372 ? -3.680 18.329 40.126 1.00 94.25 372 GLY A C 1
ATOM 3002 O O . GLY A 1 372 ? -2.613 17.768 39.873 1.00 94.25 372 GLY A O 1
ATOM 3003 N N . LEU A 1 373 ? -4.697 17.700 40.722 1.00 93.31 373 LEU A N 1
ATOM 3004 C CA . LEU A 1 373 ? -4.628 16.309 41.193 1.00 93.31 373 LEU A CA 1
ATOM 3005 C C . LEU A 1 373 ? -4.386 15.315 40.043 1.00 93.31 373 LEU A C 1
ATOM 3007 O O . LEU A 1 373 ? -3.672 14.322 40.198 1.00 93.31 373 LEU A O 1
ATOM 3011 N N . HIS A 1 374 ? -4.942 15.584 38.858 1.00 93.69 374 HIS A N 1
ATOM 3012 C CA . HIS A 1 374 ? -4.706 14.766 37.669 1.00 93.69 374 HIS A CA 1
ATOM 3013 C C . HIS A 1 374 ? -3.255 14.854 37.184 1.00 93.69 374 HIS A C 1
ATOM 3015 O O . HIS A 1 374 ? -2.648 13.825 36.877 1.00 93.69 374 HIS A O 1
ATOM 3021 N N . LYS A 1 375 ? -2.677 16.062 37.166 1.00 93.88 375 LYS A N 1
ATOM 3022 C CA . LYS A 1 375 ? -1.260 16.285 36.847 1.00 93.88 375 LYS A CA 1
ATOM 3023 C C . LYS A 1 375 ? -0.343 15.582 37.845 1.00 93.88 375 LYS A C 1
ATOM 3025 O O . LYS A 1 375 ? 0.586 14.910 37.404 1.00 93.88 375 LYS A O 1
ATOM 3030 N N . GLU A 1 376 ? -0.629 15.682 39.145 1.00 92.19 376 GLU A N 1
ATOM 3031 C CA . GLU A 1 376 ? 0.120 14.997 40.211 1.00 92.19 376 GLU A CA 1
ATOM 3032 C C . GLU A 1 376 ? 0.103 13.477 39.993 1.00 92.19 376 GLU A C 1
ATOM 3034 O O . GLU A 1 376 ? 1.157 12.849 39.871 1.00 92.19 376 GLU A O 1
ATOM 3039 N N . LYS A 1 377 ? -1.093 12.891 39.835 1.00 89.69 377 LYS A N 1
ATOM 3040 C CA . LYS A 1 377 ? -1.278 11.442 39.654 1.00 89.69 377 LYS A CA 1
ATOM 3041 C C . LYS A 1 377 ? -0.534 10.882 38.444 1.00 89.69 377 LYS A C 1
ATOM 3043 O O . LYS A 1 377 ? -0.061 9.746 38.477 1.00 89.69 377 LYS A O 1
ATOM 3048 N N . TYR A 1 378 ? -0.470 11.649 37.359 1.00 88.69 378 TYR A N 1
ATOM 3049 C CA . TYR A 1 378 ? 0.176 11.226 36.121 1.00 88.69 378 TYR A CA 1
ATOM 3050 C C . TYR A 1 378 ? 1.547 11.867 35.899 1.00 88.69 378 TYR A C 1
ATOM 3052 O O . TYR A 1 378 ? 2.067 11.737 34.791 1.00 88.69 378 TYR A O 1
ATOM 3060 N N . HIS A 1 379 ? 2.163 12.449 36.934 1.00 91.00 379 HIS A N 1
ATOM 3061 C CA . HIS A 1 379 ? 3.502 13.052 36.884 1.00 91.00 379 HIS A CA 1
ATOM 3062 C C . HIS A 1 379 ? 3.698 13.919 35.632 1.00 91.00 379 HIS A C 1
ATOM 3064 O O . HIS A 1 379 ? 4.616 13.708 34.842 1.00 91.00 379 HIS A O 1
ATOM 3070 N N . PHE A 1 380 ? 2.751 14.826 35.396 1.00 91.06 380 PHE A N 1
ATOM 3071 C CA . PHE A 1 380 ? 2.768 15.677 34.215 1.00 91.06 380 PHE A CA 1
ATOM 3072 C C . PHE A 1 380 ? 3.945 16.656 34.261 1.00 91.06 380 PHE A C 1
ATOM 3074 O O . PHE A 1 380 ? 4.104 17.397 35.229 1.00 91.06 380 PHE A O 1
ATOM 3081 N N . GLU A 1 381 ? 4.706 16.715 33.171 1.00 89.56 381 GLU A N 1
ATOM 3082 C CA . GLU A 1 381 ? 5.793 17.672 32.981 1.00 89.56 381 GLU A CA 1
ATOM 3083 C C . GLU A 1 381 ? 5.412 18.634 31.845 1.00 89.56 381 GLU A C 1
ATOM 3085 O O . GLU A 1 381 ? 5.242 18.175 30.710 1.00 89.56 381 GLU A O 1
ATOM 3090 N N . PRO A 1 382 ? 5.310 19.957 32.092 1.00 85.81 382 PRO A N 1
ATOM 3091 C CA . PRO A 1 382 ? 4.967 20.936 31.056 1.00 85.81 382 PRO A CA 1
ATOM 3092 C C . PRO A 1 382 ? 5.874 20.851 29.822 1.00 85.81 382 PRO A C 1
ATOM 3094 O O . PRO A 1 382 ? 5.388 20.860 28.695 1.00 85.81 382 PRO A O 1
ATOM 3097 N N . ASN A 1 383 ? 7.177 20.652 30.040 1.00 86.06 383 ASN A N 1
ATOM 3098 C CA . ASN A 1 383 ? 8.189 20.571 28.982 1.00 86.06 383 ASN A CA 1
ATOM 3099 C C . ASN A 1 383 ? 8.147 19.245 28.196 1.00 86.06 383 ASN A C 1
ATOM 3101 O O . ASN A 1 383 ? 8.862 19.092 27.212 1.00 86.06 383 ASN A O 1
ATOM 3105 N N . LYS A 1 384 ? 7.333 18.271 28.627 1.00 83.38 384 LYS A N 1
ATOM 3106 C CA . LYS A 1 384 ? 7.136 16.972 27.963 1.00 83.38 384 LYS A CA 1
ATOM 3107 C C . LYS A 1 384 ? 5.650 16.627 27.848 1.00 83.38 384 LYS A C 1
ATOM 3109 O O . LYS A 1 384 ? 5.265 15.462 28.021 1.00 83.38 384 LYS A O 1
ATOM 3114 N N . ALA A 1 385 ? 4.810 17.633 27.601 1.00 75.75 385 ALA A N 1
ATOM 3115 C CA . ALA A 1 385 ? 3.356 17.502 27.671 1.00 75.75 385 ALA A CA 1
ATOM 3116 C C . ALA A 1 385 ? 2.802 16.341 26.821 1.00 75.75 385 ALA A C 1
ATOM 3118 O O . ALA A 1 385 ? 1.942 15.599 27.293 1.00 75.75 385 ALA A O 1
ATOM 3119 N N . GLU A 1 386 ? 3.364 16.122 25.630 1.00 73.44 386 GLU A N 1
ATOM 3120 C CA . GLU A 1 386 ? 2.951 15.079 24.675 1.00 73.44 386 GLU A CA 1
ATOM 3121 C C . GLU A 1 386 ? 3.257 13.642 25.128 1.00 73.44 386 GLU A C 1
ATOM 3123 O O . GLU A 1 386 ? 2.700 12.684 24.600 1.00 73.44 386 GLU A O 1
ATOM 3128 N N . SER A 1 387 ? 4.154 13.460 26.103 1.00 76.44 387 SER A N 1
ATOM 3129 C CA . SER A 1 387 ? 4.564 12.129 26.581 1.00 76.44 387 SER A CA 1
ATOM 3130 C C . SER A 1 387 ? 4.137 11.830 28.018 1.00 76.44 387 SER A C 1
ATOM 3132 O O . SER A 1 387 ? 4.097 10.664 28.422 1.00 76.44 387 SER A O 1
ATOM 3134 N N . THR A 1 388 ? 3.808 12.865 28.797 1.00 84.25 388 THR A N 1
ATOM 3135 C CA . THR A 1 388 ? 3.465 12.736 30.223 1.00 84.25 388 THR A CA 1
ATOM 3136 C C . THR A 1 388 ? 1.971 12.851 30.500 1.00 84.25 388 THR A C 1
ATOM 3138 O O . THR A 1 388 ? 1.526 12.563 31.613 1.00 84.25 388 THR A O 1
ATOM 3141 N N . LYS A 1 389 ? 1.154 13.186 29.497 1.00 87.81 389 LYS A N 1
ATOM 3142 C CA . LYS A 1 389 ? -0.295 13.199 29.666 1.00 87.81 389 LYS A CA 1
ATOM 3143 C C . LYS A 1 389 ? -0.890 11.797 29.802 1.00 87.81 389 LYS A C 1
ATOM 3145 O O . LYS A 1 389 ? -0.381 10.827 29.246 1.00 87.81 389 LYS A O 1
ATOM 3150 N N . TYR A 1 390 ? -2.005 11.694 30.531 1.00 89.06 390 TYR A N 1
ATOM 3151 C CA . TYR A 1 390 ? -2.712 10.444 30.814 1.00 89.06 390 TYR A CA 1
ATOM 3152 C C . TYR A 1 390 ? -2.883 9.529 29.590 1.00 89.06 390 TYR A C 1
ATOM 3154 O O . TYR A 1 390 ? -2.489 8.358 29.640 1.00 89.06 390 TYR A O 1
ATOM 3162 N N . ILE A 1 391 ? -3.473 10.039 28.505 1.00 87.00 391 ILE A N 1
ATOM 3163 C CA . ILE A 1 391 ? -3.804 9.216 27.337 1.00 87.00 391 ILE A CA 1
ATOM 3164 C C . ILE A 1 391 ? -2.553 8.796 26.556 1.00 87.00 391 ILE A C 1
ATOM 3166 O O . ILE A 1 391 ? -2.447 7.636 26.158 1.00 87.00 391 ILE A O 1
ATOM 3170 N N . ASP A 1 392 ? -1.554 9.671 26.447 1.00 84.38 392 ASP A N 1
ATOM 3171 C CA . ASP A 1 392 ? -0.294 9.377 25.763 1.00 84.38 392 ASP A CA 1
ATOM 3172 C C . ASP A 1 392 ? 0.563 8.380 26.557 1.00 84.38 392 ASP A C 1
ATOM 3174 O O . ASP A 1 392 ? 1.113 7.430 25.992 1.00 84.38 392 ASP A O 1
ATOM 3178 N N . ARG A 1 393 ? 0.592 8.497 27.893 1.00 86.31 393 ARG A N 1
ATOM 3179 C CA . ARG A 1 393 ? 1.194 7.483 28.775 1.00 86.31 393 ARG A CA 1
ATOM 3180 C C . ARG A 1 393 ? 0.479 6.143 28.641 1.00 86.31 393 ARG A C 1
ATOM 3182 O O . ARG A 1 393 ? 1.128 5.099 28.592 1.00 86.31 393 ARG A O 1
ATOM 3189 N N . ARG A 1 394 ? -0.856 6.145 28.570 1.00 87.50 394 ARG A N 1
ATOM 3190 C CA . ARG A 1 394 ? -1.650 4.926 28.352 1.00 87.50 394 ARG A CA 1
ATOM 3191 C C . ARG A 1 394 ? -1.313 4.283 27.007 1.00 87.50 394 ARG A C 1
ATOM 3193 O O . ARG A 1 394 ? -1.083 3.077 26.990 1.00 87.50 394 ARG A O 1
ATOM 3200 N N . ARG A 1 395 ? -1.235 5.065 25.927 1.00 85.75 395 ARG A N 1
ATOM 3201 C CA . ARG A 1 395 ? -0.799 4.622 24.594 1.00 85.75 395 ARG A CA 1
ATOM 3202 C C . ARG A 1 395 ? 0.587 3.979 24.652 1.00 85.75 395 ARG A C 1
ATOM 3204 O O . ARG A 1 395 ? 0.734 2.818 24.281 1.00 85.75 395 ARG A O 1
ATOM 3211 N N . LYS A 1 396 ? 1.578 4.686 25.204 1.00 85.81 396 LYS A N 1
ATOM 3212 C CA . LYS A 1 396 ? 2.952 4.179 25.360 1.00 85.81 396 LYS A CA 1
ATOM 3213 C C . LYS A 1 396 ? 2.986 2.856 26.129 1.00 85.81 396 LYS A C 1
ATOM 3215 O O . LYS A 1 396 ? 3.619 1.905 25.687 1.00 85.81 396 LYS A O 1
ATOM 3220 N N . ASN A 1 397 ? 2.243 2.766 27.231 1.00 88.25 397 ASN A N 1
ATOM 3221 C CA . ASN A 1 397 ? 2.150 1.545 28.032 1.00 88.25 397 ASN A CA 1
ATOM 3222 C C . ASN A 1 397 ? 1.483 0.381 27.280 1.00 88.25 397 ASN A C 1
ATOM 3224 O O . ASN A 1 397 ? 1.828 -0.772 27.532 1.00 88.25 397 ASN A O 1
ATOM 3228 N N . ILE A 1 398 ? 0.506 0.652 26.406 1.00 89.19 398 ILE A N 1
ATOM 3229 C CA . ILE A 1 398 ? -0.112 -0.373 25.553 1.00 89.19 398 ILE A CA 1
ATOM 3230 C C . ILE A 1 398 ? 0.946 -0.940 24.612 1.00 89.19 398 ILE A C 1
ATOM 3232 O O . ILE A 1 398 ? 1.165 -2.148 24.642 1.00 89.19 398 ILE A O 1
ATOM 3236 N N . PHE A 1 399 ? 1.634 -0.083 23.855 1.00 89.38 399 PHE A N 1
ATOM 3237 C CA . PHE A 1 399 ? 2.624 -0.525 22.872 1.00 89.38 399 PHE A CA 1
ATOM 3238 C C . PHE A 1 399 ? 3.805 -1.241 23.526 1.00 89.38 399 PHE A C 1
ATOM 3240 O O . PHE A 1 399 ? 4.125 -2.353 23.127 1.00 89.38 399 PHE A O 1
ATOM 3247 N N . GLN A 1 400 ? 4.352 -0.700 24.619 1.00 89.31 400 GLN A N 1
ATOM 3248 C CA . GLN A 1 400 ? 5.420 -1.363 25.375 1.00 89.31 400 GLN A CA 1
ATOM 3249 C C . GLN A 1 400 ? 5.019 -2.764 25.845 1.00 89.31 400 GLN A C 1
ATOM 3251 O O . GLN A 1 400 ? 5.815 -3.694 25.763 1.00 89.31 400 GLN A O 1
ATOM 3256 N N . ARG A 1 401 ? 3.782 -2.940 26.326 1.00 90.94 401 ARG A N 1
ATOM 3257 C CA . ARG A 1 401 ? 3.299 -4.255 26.766 1.00 90.94 401 ARG A CA 1
ATOM 3258 C C . ARG A 1 401 ? 3.110 -5.221 25.605 1.00 90.94 401 ARG A C 1
ATOM 3260 O O . ARG A 1 401 ? 3.444 -6.384 25.774 1.00 90.94 401 ARG A O 1
ATOM 3267 N N . VAL A 1 402 ? 2.607 -4.757 24.458 1.00 91.12 402 VAL A N 1
ATOM 3268 C CA . VAL A 1 402 ? 2.516 -5.601 23.255 1.00 91.12 402 VAL A CA 1
ATOM 3269 C C . VAL A 1 402 ? 3.911 -6.028 22.817 1.00 91.12 402 VAL A C 1
ATOM 3271 O O . VAL A 1 402 ? 4.143 -7.219 22.673 1.00 91.12 402 VAL A O 1
ATOM 3274 N N . THR A 1 403 ? 4.852 -5.087 22.687 1.00 89.94 403 THR A N 1
ATOM 3275 C CA . THR A 1 403 ? 6.237 -5.366 22.278 1.00 89.94 403 THR A CA 1
ATOM 3276 C C . THR A 1 403 ? 6.942 -6.333 23.231 1.00 89.94 403 THR A C 1
ATOM 3278 O O . THR A 1 403 ? 7.658 -7.221 22.782 1.00 89.94 403 THR A O 1
ATOM 3281 N N . LEU A 1 404 ? 6.728 -6.203 24.543 1.00 90.31 404 LEU A N 1
ATOM 3282 C CA . LEU A 1 404 ? 7.281 -7.144 25.520 1.00 90.31 404 LEU A CA 1
ATOM 3283 C C . LEU A 1 404 ? 6.661 -8.540 25.391 1.00 90.31 404 LEU A C 1
ATOM 3285 O O . LEU A 1 404 ? 7.393 -9.523 25.401 1.00 90.31 404 LEU A O 1
ATOM 3289 N N . SER A 1 405 ? 5.335 -8.632 25.262 1.00 90.88 405 SER A N 1
ATOM 3290 C CA . SER A 1 405 ? 4.641 -9.919 25.159 1.00 90.88 405 SER A CA 1
ATOM 3291 C C . SER A 1 405 ? 4.912 -10.636 23.837 1.00 90.88 405 SER A C 1
ATOM 3293 O O . SER A 1 405 ? 5.114 -11.847 23.840 1.00 90.88 405 SER A O 1
ATOM 3295 N N . ILE A 1 406 ? 4.936 -9.910 22.713 1.00 91.12 406 ILE A N 1
ATOM 3296 C CA . ILE A 1 406 ? 5.150 -10.515 21.395 1.00 91.12 406 ILE A CA 1
ATOM 3297 C C . ILE A 1 406 ? 6.567 -11.057 21.247 1.00 91.12 406 ILE A C 1
ATOM 3299 O O . ILE A 1 406 ? 6.727 -12.078 20.603 1.00 91.12 406 ILE A O 1
ATOM 3303 N N . LYS A 1 407 ? 7.572 -10.463 21.906 1.00 89.88 407 LYS A N 1
ATOM 3304 C CA . LYS A 1 407 ? 8.965 -10.926 21.824 1.00 89.88 407 LYS A CA 1
ATOM 3305 C C . LYS A 1 407 ? 9.116 -12.409 22.184 1.00 89.88 407 LYS A C 1
ATOM 3307 O O . LYS A 1 407 ? 9.811 -13.135 21.485 1.00 89.88 407 LYS A O 1
ATOM 3312 N N . THR A 1 408 ? 8.474 -12.864 23.262 1.00 89.19 408 THR A N 1
ATOM 3313 C CA . THR A 1 408 ? 8.533 -14.277 23.674 1.00 89.19 408 THR A CA 1
ATOM 3314 C C . THR A 1 408 ? 7.784 -15.176 22.691 1.00 89.19 408 THR A C 1
ATOM 3316 O O . THR A 1 408 ? 8.302 -16.213 22.297 1.00 89.19 408 THR A O 1
ATOM 3319 N N . ILE A 1 409 ? 6.602 -14.746 22.241 1.00 91.81 409 ILE A N 1
ATOM 3320 C CA . ILE A 1 409 ? 5.762 -15.492 21.289 1.00 91.81 409 ILE A CA 1
ATOM 3321 C C . ILE A 1 409 ? 6.469 -15.635 19.931 1.00 91.81 409 ILE A C 1
ATOM 3323 O O . ILE A 1 409 ? 6.482 -16.705 19.333 1.00 91.81 409 ILE A O 1
ATOM 3327 N N . GLU A 1 410 ? 7.079 -14.553 19.454 1.00 91.25 410 GLU A N 1
ATOM 3328 C CA . GLU A 1 410 ? 7.871 -14.501 18.230 1.00 91.25 410 GLU A CA 1
ATOM 3329 C C . GLU A 1 410 ? 9.107 -15.395 18.339 1.00 91.25 410 GLU A C 1
ATOM 3331 O O . GLU A 1 410 ? 9.409 -16.118 17.399 1.00 91.25 410 GLU A O 1
ATOM 3336 N N . GLN A 1 411 ? 9.794 -15.402 19.487 1.00 90.69 411 GLN A N 1
ATOM 3337 C CA . GLN A 1 411 ? 10.950 -16.270 19.708 1.00 90.69 411 GLN A CA 1
ATOM 3338 C C . GLN A 1 411 ? 10.567 -17.757 19.666 1.00 90.69 411 GLN A C 1
ATOM 3340 O O . GLN A 1 411 ? 11.280 -18.551 19.058 1.00 90.69 411 GLN A O 1
ATOM 3345 N N . GLU A 1 412 ? 9.439 -18.140 20.266 1.00 90.81 412 GLU A N 1
ATOM 3346 C CA . GLU A 1 412 ? 8.911 -19.507 20.170 1.00 90.81 412 GLU A CA 1
ATOM 3347 C C . GLU A 1 412 ? 8.556 -19.872 18.720 1.00 90.81 412 GLU A C 1
ATOM 3349 O O . GLU A 1 412 ? 8.947 -20.937 18.238 1.00 90.81 412 GLU A O 1
ATOM 3354 N N . ALA A 1 413 ? 7.881 -18.970 17.998 1.00 90.75 413 ALA A N 1
ATOM 3355 C CA . ALA A 1 413 ? 7.552 -19.164 16.587 1.00 90.75 413 ALA A CA 1
ATOM 3356 C C . ALA A 1 413 ? 8.809 -19.263 15.708 1.00 90.75 413 ALA A C 1
ATOM 3358 O O . ALA A 1 413 ? 8.860 -20.095 14.806 1.00 90.75 413 ALA A O 1
ATOM 3359 N N . TYR A 1 414 ? 9.838 -18.463 15.993 1.00 90.56 414 TYR A N 1
ATOM 3360 C CA . TYR A 1 414 ? 11.121 -18.489 15.298 1.00 90.56 414 TYR A CA 1
ATOM 3361 C C . TYR A 1 414 ? 11.846 -19.823 15.499 1.00 90.56 414 TYR A C 1
ATOM 3363 O O . TYR A 1 414 ? 12.315 -20.412 14.531 1.00 90.56 414 TYR A O 1
ATOM 3371 N N . LEU A 1 415 ? 11.893 -20.350 16.728 1.00 91.62 415 LEU A N 1
ATOM 3372 C CA . LEU A 1 415 ? 12.508 -21.655 17.002 1.00 91.62 415 LEU A CA 1
ATOM 3373 C C . LEU A 1 415 ? 11.800 -22.798 16.261 1.00 91.62 415 LEU A C 1
ATOM 3375 O O . LEU A 1 415 ? 12.465 -23.698 15.750 1.00 91.62 415 LEU A O 1
ATOM 3379 N N . GLU A 1 416 ? 10.470 -22.757 16.166 1.00 90.69 416 GLU A N 1
ATOM 3380 C CA . GLU A 1 416 ? 9.714 -23.724 15.364 1.00 90.69 416 GLU A CA 1
ATOM 3381 C C . GLU A 1 416 ? 9.974 -23.540 13.863 1.00 90.69 416 GLU A C 1
ATOM 3383 O O . GLU A 1 416 ? 10.147 -24.510 13.126 1.00 90.69 416 GLU A O 1
ATOM 3388 N N . PHE A 1 417 ? 10.063 -22.290 13.408 1.00 90.69 417 PHE A N 1
ATOM 3389 C CA . PHE A 1 417 ? 10.348 -21.951 12.020 1.00 90.69 417 PHE A CA 1
ATOM 3390 C C . PHE A 1 417 ? 11.739 -22.430 11.577 1.00 90.69 417 PHE A C 1
ATOM 3392 O O . PHE A 1 417 ? 11.877 -22.999 10.492 1.00 90.69 417 PHE A O 1
ATOM 3399 N N . LEU A 1 418 ? 12.746 -22.299 12.447 1.00 91.06 418 LEU A N 1
ATOM 3400 C CA . LEU A 1 418 ? 14.116 -22.757 12.213 1.00 91.06 418 LEU A CA 1
ATOM 3401 C C . LEU A 1 418 ? 14.231 -24.268 11.999 1.00 91.06 418 LEU A C 1
ATOM 3403 O O . LEU A 1 418 ? 15.127 -24.694 11.276 1.00 91.06 418 LEU A O 1
ATOM 3407 N N . LYS A 1 419 ? 13.320 -25.088 12.541 1.00 89.44 419 LYS A N 1
ATOM 3408 C CA . LYS A 1 419 ? 13.310 -26.537 12.258 1.00 89.44 419 LYS A CA 1
ATOM 3409 C C . LYS A 1 419 ? 13.148 -26.832 10.766 1.00 89.44 419 LYS A C 1
ATOM 3411 O O . LYS A 1 419 ? 13.675 -27.826 10.283 1.00 89.44 419 LYS A O 1
ATOM 3416 N N . ASN A 1 420 ? 12.449 -25.956 10.042 1.00 87.38 420 ASN A N 1
ATOM 3417 C CA . ASN A 1 420 ? 12.220 -26.077 8.602 1.00 87.38 420 ASN A CA 1
ATOM 3418 C C . ASN A 1 420 ? 13.243 -25.305 7.753 1.00 87.38 420 ASN A C 1
ATOM 3420 O O . ASN A 1 420 ? 13.258 -25.473 6.538 1.00 87.38 420 ASN A O 1
ATOM 3424 N N . LEU A 1 421 ? 14.052 -24.433 8.362 1.00 91.69 421 LEU A N 1
ATOM 3425 C CA . LEU A 1 421 ? 15.072 -23.608 7.701 1.00 91.69 421 LEU A CA 1
ATOM 3426 C C . LEU A 1 421 ? 16.332 -23.508 8.581 1.00 91.69 421 LEU A C 1
ATOM 3428 O O . LEU A 1 421 ? 16.691 -22.413 9.021 1.00 91.69 421 LEU A O 1
ATOM 3432 N N . PRO A 1 422 ? 17.024 -24.624 8.868 1.00 91.12 422 PRO A N 1
ATOM 3433 C CA . PRO A 1 422 ? 18.143 -24.639 9.812 1.00 91.12 422 PRO A CA 1
ATOM 3434 C C . PRO A 1 422 ? 19.280 -23.684 9.421 1.00 91.12 422 PRO A C 1
ATOM 3436 O O . PRO A 1 422 ? 19.889 -23.064 10.291 1.00 91.12 422 PRO A O 1
ATOM 3439 N N . LEU A 1 423 ? 19.521 -23.487 8.118 1.00 94.69 423 LEU A N 1
ATOM 3440 C CA . LEU A 1 423 ? 20.571 -22.581 7.632 1.00 94.69 423 LEU A CA 1
ATOM 3441 C C . LEU A 1 423 ? 20.307 -21.106 7.969 1.00 94.69 423 LEU A C 1
ATOM 3443 O O . LEU A 1 423 ? 21.255 -20.327 8.060 1.00 94.69 423 LEU A O 1
ATOM 3447 N N . LEU A 1 424 ? 19.046 -20.717 8.199 1.00 93.12 424 LEU A N 1
ATOM 3448 C CA . LEU A 1 424 ? 18.706 -19.357 8.618 1.00 93.12 424 LEU A CA 1
ATOM 3449 C C . LEU A 1 424 ? 19.336 -19.018 9.974 1.00 93.12 424 LEU A C 1
ATOM 3451 O O . LEU A 1 424 ? 19.792 -17.893 10.166 1.00 93.12 424 LEU A O 1
ATOM 3455 N N . ALA A 1 425 ? 19.416 -19.988 10.893 1.00 90.88 425 ALA A N 1
ATOM 3456 C CA . ALA A 1 425 ? 20.020 -19.786 12.208 1.00 90.88 425 ALA A CA 1
ATOM 3457 C C . ALA A 1 425 ? 21.509 -19.428 12.096 1.00 90.88 425 ALA A C 1
ATOM 3459 O O . ALA A 1 425 ? 21.948 -18.453 12.701 1.00 90.88 425 ALA A O 1
ATOM 3460 N N . SER A 1 426 ? 22.264 -20.173 11.281 1.00 91.94 426 SER A N 1
ATOM 3461 C CA . SER A 1 426 ? 23.680 -19.893 11.006 1.00 91.94 426 SER A CA 1
ATOM 3462 C C . SER A 1 426 ? 23.875 -18.515 10.376 1.00 91.94 426 SER A C 1
ATOM 3464 O O . SER A 1 426 ? 24.699 -17.733 10.849 1.00 91.94 426 SER A O 1
ATOM 3466 N N . ILE A 1 427 ? 23.062 -18.168 9.371 1.00 93.62 427 ILE A N 1
ATOM 3467 C CA . ILE A 1 427 ? 23.135 -16.854 8.713 1.00 93.62 427 ILE A CA 1
ATOM 3468 C C . ILE A 1 427 ? 22.846 -15.726 9.707 1.00 93.62 427 ILE A C 1
ATOM 3470 O O . ILE A 1 427 ? 23.581 -14.740 9.758 1.00 93.62 427 ILE A O 1
ATOM 3474 N N . ASN A 1 428 ? 21.818 -15.878 10.544 1.00 89.31 428 ASN A N 1
ATOM 3475 C CA . ASN A 1 428 ? 21.469 -14.889 11.564 1.00 89.31 428 ASN A CA 1
ATOM 3476 C C . ASN A 1 428 ? 22.545 -14.749 12.660 1.00 89.31 428 ASN A C 1
ATOM 3478 O O . ASN A 1 428 ? 22.658 -13.677 13.256 1.00 89.31 428 ASN A O 1
ATOM 3482 N N . ASN A 1 429 ? 23.382 -15.771 12.867 1.00 89.75 429 ASN A N 1
ATOM 3483 C CA . ASN A 1 429 ? 24.559 -15.726 13.742 1.00 89.75 429 ASN A CA 1
ATOM 3484 C C . ASN A 1 429 ? 25.813 -15.127 13.070 1.00 89.75 429 ASN A C 1
ATOM 3486 O O . ASN A 1 429 ? 26.865 -15.048 13.702 1.00 89.75 429 ASN A O 1
ATOM 3490 N N . GLY A 1 430 ? 25.713 -14.666 11.819 1.00 91.00 430 GLY A N 1
ATOM 3491 C CA . GLY A 1 430 ? 26.815 -14.040 11.084 1.00 91.00 430 GLY A CA 1
ATOM 3492 C C . GLY A 1 430 ? 27.677 -15.008 10.273 1.00 91.00 430 GLY A C 1
ATOM 3493 O O . GLY A 1 430 ? 28.705 -14.597 9.734 1.00 91.00 430 GLY A O 1
ATOM 3494 N N . GLU A 1 431 ? 27.276 -16.274 10.165 1.00 92.94 431 GLU A N 1
ATOM 3495 C CA . GLU A 1 431 ? 27.962 -17.272 9.346 1.00 92.94 431 GLU A CA 1
ATOM 3496 C C . GLU A 1 431 ? 27.461 -17.226 7.894 1.00 92.94 431 GLU A C 1
ATOM 3498 O O . GLU A 1 431 ? 26.337 -16.817 7.611 1.00 92.94 431 GLU A O 1
ATOM 3503 N N . VAL A 1 432 ? 28.290 -17.671 6.948 1.00 92.62 432 VAL A N 1
ATOM 3504 C CA . VAL A 1 432 ? 27.873 -17.899 5.557 1.00 92.62 432 VAL A CA 1
ATOM 3505 C C . VAL A 1 432 ? 27.992 -19.398 5.294 1.00 92.62 432 VAL A C 1
ATOM 3507 O O . VAL A 1 432 ? 29.115 -19.871 5.100 1.00 92.62 432 VAL A O 1
ATOM 3510 N N . PRO A 1 433 ? 26.878 -20.153 5.333 1.00 93.75 433 PRO A N 1
ATOM 3511 C CA . PRO A 1 433 ? 26.898 -21.589 5.092 1.00 93.75 433 PRO A CA 1
ATOM 3512 C C . PRO A 1 433 ? 27.457 -21.948 3.713 1.00 93.75 433 PRO A C 1
ATOM 3514 O O . PRO A 1 433 ? 27.324 -21.192 2.748 1.00 93.75 433 PRO A O 1
ATOM 3517 N N . ASP A 1 434 ? 28.024 -23.147 3.606 1.00 94.00 434 ASP A N 1
ATOM 3518 C CA . ASP A 1 434 ? 28.356 -23.747 2.316 1.00 94.00 434 ASP A CA 1
ATOM 3519 C C . ASP A 1 434 ? 27.073 -24.290 1.668 1.00 94.00 434 ASP A C 1
ATOM 3521 O O . ASP A 1 434 ? 26.713 -25.456 1.820 1.00 94.00 434 ASP A O 1
ATOM 3525 N N . PHE A 1 435 ? 26.337 -23.419 0.974 1.00 95.44 435 PHE A N 1
ATOM 3526 C CA . PHE A 1 435 ? 25.050 -23.776 0.367 1.00 95.44 435 PHE A CA 1
ATOM 3527 C C . PHE A 1 435 ? 25.153 -24.915 -0.649 1.00 95.44 435 PHE A C 1
ATOM 3529 O O . PHE A 1 435 ? 24.195 -25.675 -0.798 1.00 95.44 435 PHE A O 1
ATOM 3536 N N . LYS A 1 436 ? 26.308 -25.078 -1.304 1.00 94.00 436 LYS A N 1
ATOM 3537 C CA . LYS A 1 436 ? 26.530 -26.204 -2.208 1.00 94.00 436 LYS A CA 1
ATOM 3538 C C . LYS A 1 436 ? 26.505 -27.512 -1.423 1.00 94.00 436 LYS A C 1
ATOM 3540 O O . LYS A 1 436 ? 25.730 -28.404 -1.750 1.00 94.00 436 LYS A O 1
ATOM 3545 N N . LYS A 1 437 ? 27.287 -27.605 -0.347 1.00 95.44 437 LYS A N 1
ATOM 3546 C CA . LYS A 1 437 ? 27.324 -28.801 0.503 1.00 95.44 437 LYS A CA 1
ATOM 3547 C C . LYS A 1 437 ? 25.982 -29.070 1.195 1.00 95.44 437 LYS A C 1
ATOM 3549 O O . LYS A 1 437 ? 25.520 -30.208 1.223 1.00 95.44 437 LYS A O 1
ATOM 3554 N N . GLU A 1 438 ? 25.372 -28.034 1.764 1.00 95.44 438 GLU A N 1
ATOM 3555 C CA . GLU A 1 438 ? 24.184 -28.165 2.618 1.00 95.44 438 GLU A CA 1
ATOM 3556 C C . GLU A 1 438 ? 22.882 -28.376 1.821 1.00 95.44 438 GLU A C 1
ATOM 3558 O O . GLU A 1 438 ? 21.955 -29.023 2.313 1.00 95.44 438 GLU A O 1
ATOM 3563 N N . ILE A 1 439 ? 22.801 -27.853 0.588 1.00 95.38 439 ILE A N 1
ATOM 3564 C CA . ILE A 1 439 ? 21.591 -27.903 -0.250 1.00 95.38 439 ILE A CA 1
ATOM 3565 C C . ILE A 1 439 ? 21.852 -28.670 -1.549 1.00 95.38 439 ILE A C 1
ATOM 3567 O O . ILE A 1 439 ? 21.213 -29.693 -1.796 1.00 95.38 439 ILE A O 1
ATOM 3571 N N . THR A 1 440 ? 22.777 -28.200 -2.387 1.00 91.56 440 THR A N 1
ATOM 3572 C CA . THR A 1 440 ? 22.991 -28.742 -3.742 1.00 91.56 440 THR A CA 1
ATOM 3573 C C . THR A 1 440 ? 23.411 -30.214 -3.712 1.00 91.56 440 THR A C 1
ATOM 3575 O O . THR A 1 440 ? 22.802 -31.042 -4.394 1.00 91.56 440 THR A O 1
ATOM 3578 N N . ASP A 1 441 ? 24.350 -30.576 -2.842 1.00 94.38 441 ASP A N 1
ATOM 3579 C CA . ASP A 1 441 ? 24.893 -31.931 -2.699 1.00 94.38 441 ASP A CA 1
ATOM 3580 C C . ASP A 1 441 ? 24.060 -32.816 -1.747 1.00 94.38 441 ASP A C 1
ATOM 3582 O O . ASP A 1 441 ? 24.325 -34.014 -1.595 1.00 94.38 441 ASP A O 1
ATOM 3586 N N . ASN A 1 442 ? 23.013 -32.262 -1.125 1.00 93.25 442 ASN A N 1
ATOM 3587 C CA . ASN A 1 442 ? 22.165 -32.991 -0.190 1.00 93.25 442 ASN A CA 1
ATOM 3588 C C . ASN A 1 442 ? 21.316 -34.042 -0.924 1.00 93.25 442 ASN A C 1
ATOM 3590 O O . ASN A 1 442 ? 20.406 -33.719 -1.688 1.00 93.25 442 ASN A O 1
ATOM 3594 N N . LYS A 1 443 ? 21.609 -35.324 -0.689 1.00 92.81 443 LYS A N 1
ATOM 3595 C CA . LYS A 1 443 ? 20.922 -36.453 -1.343 1.00 92.81 443 LYS A CA 1
ATOM 3596 C C . LYS A 1 443 ? 19.531 -36.748 -0.780 1.00 92.81 443 LYS A C 1
ATOM 3598 O O . LYS A 1 443 ? 18.785 -37.487 -1.410 1.00 92.81 443 LYS A O 1
ATOM 3603 N N . SER A 1 444 ? 19.199 -36.213 0.397 1.00 93.12 444 SER A N 1
ATOM 3604 C CA . SER A 1 444 ? 17.888 -36.423 1.028 1.00 93.12 444 SER A CA 1
ATOM 3605 C C . SER A 1 444 ? 16.783 -35.545 0.438 1.00 93.12 444 SER A C 1
ATOM 3607 O O . SER A 1 444 ? 15.613 -35.842 0.646 1.00 93.12 444 SER A O 1
ATOM 3609 N N . MET A 1 445 ? 17.151 -34.500 -0.310 1.00 93.31 445 MET A N 1
ATOM 3610 C CA . MET A 1 445 ? 16.221 -33.581 -0.960 1.00 93.31 445 MET A CA 1
ATOM 3611 C C . MET A 1 445 ? 16.179 -33.848 -2.466 1.00 93.31 445 MET A C 1
ATOM 3613 O O . MET A 1 445 ? 17.218 -33.960 -3.125 1.00 93.31 445 MET A O 1
ATOM 3617 N N . SER A 1 446 ? 14.977 -33.892 -3.026 1.00 96.38 446 SER A N 1
ATOM 3618 C CA . SER A 1 446 ? 14.752 -33.822 -4.468 1.00 96.38 446 SER A CA 1
ATOM 3619 C C . SER A 1 446 ? 15.141 -32.448 -5.031 1.00 96.38 446 SER A C 1
ATOM 3621 O O . SER A 1 446 ? 15.334 -31.477 -4.297 1.00 96.38 446 SER A O 1
ATOM 3623 N N . LEU A 1 447 ? 15.256 -32.347 -6.358 1.00 95.25 447 LEU A N 1
ATOM 3624 C CA . LEU A 1 447 ? 15.588 -31.084 -7.024 1.00 95.25 447 LEU A CA 1
ATOM 3625 C C . LEU A 1 447 ? 14.558 -29.978 -6.728 1.00 95.25 447 LEU A C 1
ATOM 3627 O O . LEU A 1 447 ? 14.943 -28.845 -6.449 1.00 95.25 447 LEU A O 1
ATOM 3631 N N . ASP A 1 448 ? 13.266 -30.316 -6.740 1.00 93.75 448 ASP A N 1
ATOM 3632 C CA . ASP A 1 448 ? 12.183 -29.377 -6.423 1.00 93.75 448 ASP A CA 1
ATOM 3633 C C . ASP A 1 448 ? 12.225 -28.908 -4.971 1.00 93.75 448 ASP A C 1
ATOM 3635 O O . ASP A 1 448 ? 12.076 -27.718 -4.700 1.00 93.75 448 ASP A O 1
ATOM 3639 N N . GLU A 1 449 ? 12.502 -29.816 -4.034 1.00 95.06 449 GLU A N 1
ATOM 3640 C CA . GLU A 1 449 ? 12.658 -29.457 -2.623 1.00 95.06 449 GLU A CA 1
ATOM 3641 C C . GLU A 1 449 ? 13.852 -28.523 -2.405 1.00 95.06 449 GLU A C 1
ATOM 3643 O O . GLU A 1 449 ? 13.752 -27.592 -1.609 1.00 95.06 449 GLU A O 1
ATOM 3648 N N . LYS A 1 450 ? 14.963 -28.712 -3.131 1.00 96.81 450 LYS A N 1
ATOM 3649 C CA . LYS A 1 450 ? 16.129 -27.811 -3.067 1.00 96.81 450 LYS A CA 1
ATOM 3650 C C . LYS A 1 450 ? 15.799 -26.412 -3.577 1.00 96.81 450 LYS A C 1
ATOM 3652 O O . LYS A 1 450 ? 16.119 -25.434 -2.902 1.00 96.81 450 LYS A O 1
ATOM 3657 N N . LEU A 1 451 ? 15.142 -26.316 -4.735 1.00 94.81 451 LEU A N 1
ATOM 3658 C CA . LEU A 1 451 ? 14.720 -25.038 -5.318 1.00 94.81 451 LEU A CA 1
ATOM 3659 C C . LEU A 1 451 ? 13.753 -24.299 -4.382 1.00 94.81 451 LEU A C 1
ATOM 3661 O O . LEU A 1 451 ? 13.998 -23.140 -4.047 1.00 94.81 451 LEU A O 1
ATOM 3665 N N . ALA A 1 452 ? 12.723 -24.990 -3.882 1.00 93.19 452 ALA A N 1
ATOM 3666 C CA . ALA A 1 452 ? 11.747 -24.422 -2.953 1.00 93.19 452 ALA A CA 1
ATOM 3667 C C . ALA A 1 452 ? 12.380 -24.005 -1.613 1.00 93.19 452 ALA A C 1
ATOM 3669 O O . ALA A 1 452 ? 12.020 -22.972 -1.043 1.00 93.19 452 ALA A O 1
ATOM 3670 N N . TYR A 1 453 ? 13.344 -24.779 -1.105 1.00 94.94 453 TYR A N 1
ATOM 3671 C CA . TYR A 1 453 ? 14.072 -24.443 0.118 1.00 94.94 453 TYR A CA 1
ATOM 3672 C C . TYR A 1 453 ? 14.921 -23.177 -0.056 1.00 94.94 453 TYR A C 1
ATOM 3674 O O . TYR A 1 453 ? 14.877 -22.297 0.806 1.00 94.94 453 TYR A O 1
ATOM 3682 N N . ILE A 1 454 ? 15.651 -23.047 -1.174 1.00 96.44 454 ILE A N 1
ATOM 3683 C CA . ILE A 1 454 ? 16.432 -21.838 -1.472 1.00 96.44 454 ILE A CA 1
ATOM 3684 C C . ILE A 1 454 ? 15.520 -20.625 -1.633 1.00 96.44 454 ILE A C 1
ATOM 3686 O O . ILE A 1 454 ? 15.812 -19.589 -1.042 1.00 96.44 454 ILE A O 1
ATOM 3690 N N . GLU A 1 455 ? 14.416 -20.741 -2.377 1.00 93.44 455 GLU A N 1
ATOM 3691 C CA . GLU A 1 455 ? 13.438 -19.654 -2.514 1.00 93.44 455 GLU A CA 1
ATOM 3692 C C . GLU A 1 455 ? 12.934 -19.195 -1.152 1.00 93.44 455 GLU A C 1
ATOM 3694 O O . GLU A 1 455 ? 13.006 -18.010 -0.826 1.00 93.44 455 GLU A O 1
ATOM 3699 N N . LYS A 1 456 ? 12.482 -20.139 -0.323 1.00 92.44 456 LYS A N 1
ATOM 3700 C CA . LYS A 1 456 ? 11.962 -19.830 1.005 1.00 92.44 456 LYS A CA 1
ATOM 3701 C C . LYS A 1 456 ? 13.022 -19.154 1.877 1.00 92.44 456 LYS A C 1
ATOM 3703 O O . LYS A 1 456 ? 12.728 -18.137 2.498 1.00 92.44 456 LYS A O 1
ATOM 3708 N N . LEU A 1 457 ? 14.249 -19.677 1.904 1.00 94.94 457 LEU A N 1
ATOM 3709 C CA . LEU A 1 457 ? 15.349 -19.100 2.678 1.00 94.94 457 LEU A CA 1
ATOM 3710 C C . LEU A 1 457 ? 15.730 -17.699 2.177 1.00 94.94 457 LEU A C 1
ATOM 3712 O O . LEU A 1 457 ? 15.906 -16.784 2.981 1.00 94.94 457 LEU A O 1
ATOM 3716 N N . PHE A 1 458 ? 15.815 -17.514 0.859 1.00 94.81 458 PHE A N 1
ATOM 3717 C CA . PHE A 1 458 ? 16.127 -16.232 0.235 1.00 94.81 458 PHE A CA 1
ATOM 3718 C C . PHE A 1 458 ? 15.069 -15.177 0.573 1.00 94.81 458 PHE A C 1
ATOM 3720 O O . PHE A 1 458 ? 15.416 -14.088 1.033 1.00 94.81 458 PHE A O 1
ATOM 3727 N N . PHE A 1 459 ? 13.783 -15.493 0.382 1.00 91.31 459 PHE A N 1
ATOM 3728 C CA . PHE A 1 459 ? 12.699 -14.537 0.616 1.00 91.31 459 PHE A CA 1
ATOM 3729 C C . PHE A 1 459 ? 12.530 -14.184 2.087 1.00 91.31 459 PHE A C 1
ATOM 3731 O O . PHE A 1 459 ? 12.324 -13.014 2.385 1.00 91.31 459 PHE A O 1
ATOM 3738 N N . VAL A 1 460 ? 12.719 -15.139 3.001 1.00 91.00 460 VAL A N 1
ATOM 3739 C CA . VAL A 1 460 ? 12.732 -14.864 4.446 1.00 91.00 460 VAL A CA 1
ATOM 3740 C C . VAL A 1 460 ? 13.808 -13.840 4.803 1.00 91.00 460 VAL A C 1
ATOM 3742 O O . VAL A 1 460 ? 13.513 -12.843 5.456 1.00 91.00 460 VAL A O 1
ATOM 3745 N N . ILE A 1 461 ? 15.048 -14.040 4.340 1.00 91.00 461 ILE A N 1
ATOM 3746 C CA . ILE A 1 461 ? 16.146 -13.103 4.619 1.00 91.00 461 ILE A CA 1
ATOM 3747 C C . ILE A 1 461 ? 15.850 -11.740 3.980 1.00 91.00 461 ILE A C 1
ATOM 3749 O O . ILE A 1 461 ? 16.034 -10.701 4.616 1.00 91.00 461 ILE A O 1
ATOM 3753 N N . ALA A 1 462 ? 15.378 -11.724 2.731 1.00 89.31 462 ALA A N 1
ATOM 3754 C CA . ALA A 1 462 ? 15.035 -10.488 2.041 1.00 89.31 462 ALA A CA 1
ATOM 3755 C C . ALA A 1 462 ? 13.924 -9.710 2.771 1.00 89.31 462 ALA A C 1
ATOM 3757 O O . ALA A 1 462 ? 14.036 -8.495 2.923 1.00 89.31 462 ALA A O 1
ATOM 3758 N N . GLU A 1 463 ? 12.893 -10.392 3.267 1.00 85.88 463 GLU A N 1
ATOM 3759 C CA . GLU A 1 463 ? 11.770 -9.799 3.997 1.00 85.88 463 GLU A CA 1
ATOM 3760 C C . GLU A 1 463 ? 12.197 -9.272 5.374 1.00 85.88 463 GLU A C 1
ATOM 3762 O O . GLU A 1 463 ? 12.009 -8.084 5.654 1.00 85.88 463 GLU A O 1
ATOM 3767 N N . GLU A 1 464 ? 12.880 -10.093 6.185 1.00 83.62 464 GLU A N 1
ATOM 3768 C CA . GLU A 1 464 ? 13.415 -9.693 7.497 1.00 83.62 464 GLU A CA 1
ATOM 3769 C C . GLU A 1 464 ? 14.316 -8.455 7.393 1.00 83.62 464 GLU A C 1
ATOM 3771 O O . GLU A 1 464 ? 14.277 -7.561 8.244 1.00 83.62 464 GLU A O 1
ATOM 3776 N N . LYS A 1 465 ? 15.148 -8.385 6.343 1.00 85.00 465 LYS A N 1
ATOM 3777 C CA . LYS A 1 465 ? 16.089 -7.273 6.137 1.00 85.00 465 LYS A CA 1
ATOM 3778 C C . LYS A 1 465 ? 15.550 -6.174 5.222 1.00 85.00 465 LYS A C 1
ATOM 3780 O O . LYS A 1 465 ? 16.287 -5.238 4.914 1.00 85.00 465 LYS A O 1
ATOM 3785 N N . LYS A 1 466 ? 14.272 -6.244 4.829 1.00 81.12 466 LYS A N 1
ATOM 3786 C CA . LYS A 1 466 ? 13.569 -5.254 3.988 1.00 81.12 466 LYS A CA 1
ATOM 3787 C C . LYS A 1 466 ? 14.258 -4.973 2.647 1.00 81.12 466 LYS A C 1
ATOM 3789 O O . LYS A 1 466 ? 14.199 -3.857 2.128 1.00 81.12 466 LYS A O 1
ATOM 3794 N N . ILE A 1 467 ? 14.882 -5.992 2.071 1.00 82.94 467 ILE A N 1
ATOM 3795 C CA . ILE A 1 467 ? 15.482 -5.954 0.741 1.00 82.94 467 ILE A CA 1
ATOM 3796 C C . ILE A 1 467 ? 14.372 -6.129 -0.284 1.00 82.94 467 ILE A C 1
ATOM 3798 O O . ILE A 1 467 ? 13.619 -7.101 -0.269 1.00 82.94 467 ILE A O 1
ATOM 3802 N N . ARG A 1 468 ? 14.286 -5.181 -1.208 1.00 82.00 468 ARG A N 1
ATOM 3803 C CA . ARG A 1 468 ? 13.356 -5.200 -2.332 1.00 82.00 468 ARG A CA 1
ATOM 3804 C C . ARG A 1 468 ? 14.129 -5.441 -3.619 1.00 82.00 468 ARG A C 1
ATOM 3806 O O . ARG A 1 468 ? 15.314 -5.130 -3.713 1.00 82.00 468 ARG A O 1
ATOM 3813 N N . ARG A 1 469 ? 13.413 -5.903 -4.644 1.00 75.19 469 ARG A N 1
ATOM 3814 C CA . ARG A 1 469 ? 13.939 -6.114 -6.002 1.00 75.19 469 ARG A CA 1
ATOM 3815 C C . ARG A 1 469 ? 14.746 -4.913 -6.528 1.00 75.19 469 ARG A C 1
ATOM 3817 O O . ARG A 1 469 ? 15.808 -5.098 -7.110 1.00 75.19 469 ARG A O 1
ATOM 3824 N N . PHE A 1 470 ? 14.244 -3.703 -6.263 1.00 75.25 470 PHE A N 1
ATOM 3825 C CA . PHE A 1 470 ? 14.824 -2.416 -6.668 1.00 75.25 470 PHE A CA 1
ATOM 3826 C C . PHE A 1 470 ? 15.285 -1.573 -5.466 1.00 75.25 470 PHE A C 1
ATOM 3828 O O . PHE A 1 470 ? 15.110 -0.354 -5.460 1.00 75.25 470 PHE A O 1
ATOM 3835 N N . SER A 1 471 ? 15.786 -2.209 -4.402 1.00 72.69 471 SER A N 1
ATOM 3836 C CA . SER A 1 471 ? 16.380 -1.472 -3.281 1.00 72.69 471 SER A CA 1
ATOM 3837 C C . SER A 1 471 ? 17.486 -0.543 -3.780 1.00 72.69 471 SER A C 1
ATOM 3839 O O . SER A 1 471 ? 18.313 -0.942 -4.599 1.00 72.69 471 SER A O 1
ATOM 3841 N N . SER A 1 472 ? 17.505 0.698 -3.288 1.00 62.91 472 SER A N 1
ATOM 3842 C CA . SER A 1 472 ? 18.569 1.629 -3.656 1.00 62.91 472 SER A CA 1
ATOM 3843 C C . SER A 1 472 ? 19.907 1.134 -3.100 1.00 62.91 472 SER A C 1
ATOM 3845 O O . SER A 1 472 ? 19.951 0.474 -2.057 1.00 62.91 472 SER A O 1
ATOM 3847 N N . SER A 1 473 ? 21.021 1.479 -3.752 1.00 65.25 473 SER A N 1
ATOM 3848 C CA . SER A 1 473 ? 22.355 1.128 -3.241 1.00 65.25 473 SER A CA 1
ATOM 3849 C C . SER A 1 473 ? 22.590 1.669 -1.826 1.00 65.25 473 SER A C 1
ATOM 3851 O O . SER A 1 473 ? 23.279 1.036 -1.032 1.00 65.25 473 SER A O 1
ATOM 3853 N N . ASN A 1 474 ? 21.952 2.785 -1.462 1.00 66.25 474 ASN A N 1
ATOM 3854 C CA . ASN A 1 474 ? 22.016 3.352 -0.115 1.00 66.25 474 ASN A CA 1
ATOM 3855 C C . ASN A 1 474 ? 21.300 2.500 0.943 1.00 66.25 474 ASN A C 1
ATOM 3857 O O . ASN A 1 474 ? 21.801 2.398 2.062 1.00 66.25 474 ASN A O 1
ATOM 3861 N N . ASP A 1 475 ? 20.182 1.854 0.602 1.00 70.00 475 ASP A N 1
ATOM 3862 C CA . ASP A 1 475 ? 19.480 0.958 1.531 1.00 70.00 475 ASP A CA 1
ATOM 3863 C C . ASP A 1 475 ? 20.321 -0.291 1.830 1.00 70.00 475 ASP A C 1
ATOM 3865 O O . ASP A 1 475 ? 20.383 -0.756 2.969 1.00 70.00 475 ASP A O 1
ATOM 3869 N N . LEU A 1 476 ? 21.018 -0.803 0.811 1.00 74.88 476 LEU A N 1
ATOM 3870 C CA . LEU A 1 476 ? 21.840 -2.011 0.907 1.00 74.88 476 LEU A CA 1
ATOM 3871 C C . LEU A 1 476 ? 23.199 -1.760 1.580 1.00 74.88 476 LEU A C 1
ATOM 3873 O O . LEU A 1 476 ? 23.725 -2.663 2.225 1.00 74.88 476 LEU A O 1
ATOM 3877 N N . LYS A 1 477 ? 23.748 -0.538 1.512 1.00 70.44 477 LYS A N 1
ATOM 3878 C CA . LYS A 1 477 ? 25.012 -0.157 2.182 1.00 70.44 477 LYS A CA 1
ATOM 3879 C C . LYS A 1 477 ? 24.995 -0.323 3.695 1.00 70.44 477 LYS A C 1
ATOM 3881 O O . LYS A 1 477 ? 26.027 -0.612 4.289 1.00 70.44 477 LYS A O 1
ATOM 3886 N N . ASN A 1 478 ? 23.835 -0.132 4.317 1.00 72.25 478 ASN A N 1
ATOM 3887 C CA . ASN A 1 478 ? 23.688 -0.241 5.768 1.00 72.25 478 ASN A CA 1
ATOM 3888 C C . ASN A 1 478 ? 23.550 -1.698 6.244 1.00 72.25 478 ASN A C 1
ATOM 3890 O O . ASN A 1 478 ? 23.406 -1.951 7.441 1.00 72.25 478 ASN A O 1
ATOM 3894 N N . MET A 1 479 ? 23.560 -2.662 5.319 1.00 80.94 479 MET A N 1
ATOM 3895 C CA . MET A 1 479 ? 23.394 -4.073 5.624 1.00 80.94 479 MET A CA 1
ATOM 3896 C C . MET A 1 479 ? 24.710 -4.733 6.023 1.00 80.94 479 MET A C 1
ATOM 3898 O O . MET A 1 479 ? 25.778 -4.417 5.504 1.00 80.94 479 MET A O 1
ATOM 3902 N N . GLN A 1 480 ? 24.620 -5.717 6.917 1.00 86.50 480 GLN A N 1
ATOM 3903 C CA . GLN A 1 480 ? 25.778 -6.532 7.254 1.00 86.50 480 GLN A CA 1
ATOM 3904 C C . GLN A 1 480 ? 26.233 -7.361 6.035 1.00 86.50 480 GLN A C 1
ATOM 3906 O O . GLN A 1 480 ? 25.391 -8.014 5.406 1.00 86.50 480 GLN A O 1
ATOM 3911 N N . PRO A 1 481 ? 27.544 -7.402 5.717 1.00 88.06 481 PRO A N 1
ATOM 3912 C CA . PRO A 1 481 ? 28.054 -8.049 4.505 1.00 88.06 481 PRO A CA 1
ATOM 3913 C C . PRO A 1 481 ? 27.663 -9.523 4.340 1.00 88.06 481 PRO A C 1
ATOM 3915 O O . PRO A 1 481 ? 27.466 -9.987 3.217 1.00 88.06 481 PRO A O 1
ATOM 3918 N N . TYR A 1 482 ? 27.522 -10.267 5.442 1.00 88.88 482 TYR A N 1
ATOM 3919 C CA . TYR A 1 482 ? 27.200 -11.695 5.404 1.00 88.88 482 TYR A CA 1
ATOM 3920 C C . TYR A 1 482 ? 25.774 -11.988 4.902 1.00 88.88 482 TYR A C 1
ATOM 3922 O O . TYR A 1 482 ? 25.579 -13.015 4.253 1.00 88.88 482 TYR A O 1
ATOM 3930 N N . TYR A 1 483 ? 24.794 -11.091 5.102 1.00 91.50 483 TYR A N 1
ATOM 3931 C CA . TYR A 1 483 ? 23.445 -11.262 4.536 1.00 91.50 483 TYR A CA 1
ATOM 3932 C C . TYR A 1 483 ? 23.462 -11.109 3.017 1.00 91.50 483 TYR A C 1
ATOM 3934 O O . TYR A 1 483 ? 22.951 -11.970 2.305 1.00 91.50 483 TYR A O 1
ATOM 3942 N N . LEU A 1 484 ? 24.105 -10.050 2.513 1.00 89.88 484 LEU A N 1
ATOM 3943 C CA . LEU A 1 484 ? 24.235 -9.814 1.073 1.00 89.88 484 LEU A CA 1
ATOM 3944 C C . LEU A 1 484 ? 25.019 -10.938 0.390 1.00 89.88 484 LEU A C 1
ATOM 3946 O O . LEU A 1 484 ? 24.597 -11.445 -0.649 1.00 89.88 484 LEU A O 1
ATOM 3950 N N . LYS A 1 485 ? 26.120 -11.379 1.010 1.00 91.88 485 LYS A N 1
ATOM 3951 C CA . LYS A 1 485 ? 26.900 -12.527 0.540 1.00 91.88 485 LYS A CA 1
ATOM 3952 C C . LYS A 1 485 ? 26.060 -13.807 0.506 1.00 91.88 485 LYS A C 1
ATOM 3954 O O . LYS A 1 485 ? 26.103 -14.519 -0.492 1.00 91.88 485 LYS A O 1
ATOM 3959 N N . SER A 1 486 ? 25.272 -14.078 1.547 1.00 94.44 486 SER A N 1
ATOM 3960 C CA . SER A 1 486 ? 24.405 -15.262 1.599 1.00 94.44 486 SER A CA 1
ATOM 3961 C C . SER A 1 486 ? 23.332 -15.243 0.511 1.00 94.44 486 SER A C 1
ATOM 3963 O O . SER A 1 486 ? 23.145 -16.243 -0.173 1.00 94.44 486 SER A O 1
ATOM 3965 N N . LEU A 1 487 ? 22.675 -14.101 0.292 1.00 93.88 487 LEU A N 1
ATOM 3966 C CA . LEU A 1 487 ? 21.663 -13.946 -0.758 1.00 93.88 487 LEU A CA 1
ATOM 3967 C C . LEU A 1 487 ? 22.246 -14.138 -2.162 1.00 93.88 487 LEU A C 1
ATOM 3969 O O . LEU A 1 487 ? 21.638 -14.826 -2.979 1.00 93.88 487 LEU A O 1
ATOM 3973 N N . LEU A 1 488 ? 23.430 -13.579 -2.441 1.00 92.62 488 LEU A N 1
ATOM 3974 C CA . LEU A 1 488 ? 24.122 -13.800 -3.714 1.00 92.62 488 LEU A CA 1
ATOM 3975 C C . LEU A 1 488 ? 24.442 -15.279 -3.948 1.00 92.62 488 LEU A C 1
ATOM 3977 O O . LEU A 1 488 ? 24.192 -15.793 -5.035 1.00 92.62 488 LEU A O 1
ATOM 3981 N N . LEU A 1 489 ? 24.977 -15.966 -2.936 1.00 94.62 489 LEU A N 1
ATOM 3982 C CA . LEU A 1 489 ? 25.332 -17.380 -3.053 1.00 94.62 489 LEU A CA 1
ATOM 3983 C C . LEU A 1 489 ? 24.092 -18.266 -3.214 1.00 94.62 489 LEU A C 1
ATOM 3985 O O . LEU A 1 489 ? 24.080 -19.114 -4.099 1.00 94.62 489 LEU A O 1
ATOM 3989 N N . LEU A 1 490 ? 23.028 -18.026 -2.440 1.00 95.88 490 LEU A N 1
ATOM 3990 C CA . LEU A 1 490 ? 21.739 -18.710 -2.600 1.00 95.88 490 LEU A CA 1
ATOM 3991 C C . LEU A 1 490 ? 21.176 -18.520 -4.009 1.00 95.88 490 LEU A C 1
ATOM 3993 O O . LEU A 1 490 ? 20.746 -19.482 -4.637 1.00 95.88 490 LEU A O 1
ATOM 3997 N N . ARG A 1 491 ? 21.226 -17.292 -4.536 1.00 94.12 491 ARG A N 1
ATOM 3998 C CA . ARG A 1 491 ? 20.782 -16.979 -5.899 1.00 94.12 491 ARG A CA 1
ATOM 3999 C C . ARG A 1 491 ? 21.593 -17.726 -6.958 1.00 94.12 491 ARG A C 1
ATOM 4001 O O . ARG A 1 491 ? 21.017 -18.231 -7.919 1.00 94.12 491 ARG A O 1
ATOM 4008 N N . ASN A 1 492 ? 22.907 -17.818 -6.776 1.00 95.00 492 ASN A N 1
ATOM 4009 C CA . ASN A 1 492 ? 23.773 -18.563 -7.681 1.00 95.00 492 ASN A CA 1
ATOM 4010 C C . ASN A 1 492 ? 23.500 -20.074 -7.602 1.00 95.00 492 ASN A C 1
ATOM 4012 O O . ASN A 1 492 ? 23.354 -20.706 -8.642 1.00 95.00 492 ASN A O 1
ATOM 4016 N N . GLU A 1 493 ? 23.368 -20.660 -6.407 1.00 96.25 493 GLU A N 1
ATOM 4017 C CA . GLU A 1 493 ? 23.011 -22.081 -6.247 1.00 96.25 493 GLU A CA 1
ATOM 4018 C C . GLU A 1 493 ? 21.630 -22.400 -6.826 1.00 96.25 493 GLU A C 1
ATOM 4020 O O . GLU A 1 493 ? 21.470 -23.415 -7.503 1.00 96.25 493 GLU A O 1
ATOM 4025 N N . TYR A 1 494 ? 20.652 -21.508 -6.651 1.00 96.06 494 TYR A N 1
ATOM 4026 C CA . TYR A 1 494 ? 19.344 -21.642 -7.287 1.00 96.06 494 TYR A CA 1
ATOM 4027 C C . TYR A 1 494 ? 19.468 -21.729 -8.808 1.00 96.06 494 TYR A C 1
ATOM 4029 O O . TYR A 1 494 ? 18.873 -22.608 -9.424 1.00 96.06 494 TYR A O 1
ATOM 4037 N N . LEU A 1 495 ? 20.273 -20.851 -9.417 1.00 94.50 495 LEU A N 1
ATOM 4038 C CA . LEU A 1 495 ? 20.477 -20.845 -10.863 1.00 94.50 495 LEU A CA 1
ATOM 4039 C C . LEU A 1 495 ? 21.156 -22.135 -11.362 1.00 94.50 495 LEU A C 1
ATOM 4041 O O . LEU A 1 495 ? 20.775 -22.640 -12.418 1.00 94.50 495 LEU A O 1
ATOM 4045 N N . ARG A 1 496 ? 22.104 -22.695 -10.593 1.00 95.94 496 ARG A N 1
ATOM 4046 C CA . ARG A 1 496 ? 22.734 -23.996 -10.897 1.00 95.94 496 ARG A CA 1
ATOM 4047 C C . ARG A 1 496 ? 21.736 -25.144 -10.825 1.00 95.94 496 ARG A C 1
ATOM 4049 O O . ARG A 1 496 ? 21.710 -25.992 -11.703 1.00 95.94 496 ARG A O 1
ATOM 4056 N N . LEU A 1 497 ? 20.897 -25.176 -9.793 1.00 96.38 497 LEU A N 1
ATOM 4057 C CA . LEU A 1 497 ? 19.869 -26.209 -9.647 1.00 96.38 497 LEU A CA 1
ATOM 4058 C C . LEU A 1 497 ? 18.786 -26.082 -10.723 1.00 96.38 497 LEU A C 1
ATOM 4060 O O . LEU A 1 497 ? 18.337 -27.090 -11.263 1.00 96.38 497 LEU A O 1
ATOM 4064 N N . LEU A 1 498 ? 18.400 -24.856 -11.080 1.00 94.69 498 LEU A N 1
ATOM 4065 C CA . LEU A 1 498 ? 17.431 -24.605 -12.143 1.00 94.69 498 LEU A CA 1
ATOM 4066 C C . LEU A 1 498 ? 17.924 -25.151 -13.489 1.00 94.69 498 LEU A C 1
ATOM 4068 O O . LEU A 1 498 ? 17.119 -25.671 -14.254 1.00 94.69 498 LEU A O 1
ATOM 4072 N N . SER A 1 499 ? 19.230 -25.104 -13.771 1.00 95.00 499 SER A N 1
ATOM 4073 C CA . SER A 1 499 ? 19.778 -25.647 -15.022 1.00 95.00 499 SER A CA 1
ATOM 4074 C C . SER A 1 499 ? 19.735 -27.178 -15.109 1.00 95.00 499 SER A C 1
ATOM 4076 O O . SER A 1 499 ? 19.828 -27.729 -16.204 1.00 95.00 499 SER A O 1
ATOM 4078 N N . LEU A 1 500 ? 19.553 -27.871 -13.978 1.00 95.31 500 LEU A N 1
ATOM 4079 C CA . LEU A 1 500 ? 19.361 -29.325 -13.931 1.00 95.31 500 LEU A CA 1
ATOM 4080 C C . LEU A 1 500 ? 17.926 -29.746 -14.276 1.00 95.31 500 LEU A C 1
ATOM 4082 O O . LEU A 1 500 ? 17.654 -30.942 -14.408 1.00 95.31 500 LEU A O 1
ATOM 4086 N N . LYS A 1 501 ? 16.993 -28.793 -14.391 1.00 95.00 501 LYS A N 1
ATOM 4087 C CA . LYS A 1 501 ? 15.630 -29.066 -14.848 1.00 95.00 501 LYS A CA 1
ATOM 4088 C C . LYS A 1 501 ? 15.597 -29.386 -16.349 1.00 95.00 501 LYS A C 1
ATOM 4090 O O . LYS A 1 501 ? 16.486 -28.961 -17.089 1.00 95.00 501 LYS A O 1
ATOM 4095 N N . PRO A 1 502 ? 14.567 -30.111 -16.824 1.00 95.00 502 PRO A N 1
ATOM 4096 C CA . PRO A 1 502 ? 14.291 -30.224 -18.251 1.00 95.00 502 PRO A CA 1
ATOM 4097 C C . PRO A 1 502 ? 14.240 -28.848 -18.923 1.00 95.00 502 PRO A C 1
ATOM 4099 O O . PRO A 1 502 ? 13.809 -27.868 -18.314 1.00 95.00 502 PRO A O 1
ATOM 4102 N N . ARG A 1 503 ? 14.647 -28.783 -20.195 1.00 92.50 503 ARG A N 1
ATOM 4103 C CA . ARG A 1 503 ? 14.715 -27.525 -20.954 1.00 92.50 503 ARG A CA 1
ATOM 4104 C C . ARG A 1 503 ? 13.410 -26.741 -20.945 1.00 92.50 503 ARG A C 1
ATOM 4106 O O . ARG A 1 503 ? 13.422 -25.552 -20.650 1.00 92.50 503 ARG A O 1
ATOM 4113 N N . GLU A 1 504 ? 12.300 -27.438 -21.155 1.00 91.81 504 GLU A N 1
ATOM 4114 C CA . GLU A 1 504 ? 10.951 -26.866 -21.124 1.00 91.81 504 GLU A CA 1
ATOM 4115 C C . GLU A 1 504 ? 10.646 -26.145 -19.797 1.00 91.81 504 GLU A C 1
ATOM 4117 O O . GLU A 1 504 ? 10.026 -25.081 -19.794 1.00 91.81 504 GLU A O 1
ATOM 4122 N N . ASP A 1 505 ? 11.124 -26.679 -18.669 1.00 89.00 505 ASP A N 1
ATOM 4123 C CA . ASP A 1 505 ? 10.851 -26.133 -17.338 1.00 89.00 505 ASP A CA 1
ATOM 4124 C C . ASP A 1 505 ? 11.647 -24.851 -17.073 1.00 89.00 505 ASP A C 1
ATOM 4126 O O . ASP A 1 505 ? 11.078 -23.854 -16.614 1.00 89.00 505 ASP A O 1
ATOM 4130 N N . TYR A 1 506 ? 12.955 -24.840 -17.367 1.00 89.94 506 TYR A N 1
ATOM 4131 C CA . TYR A 1 506 ? 13.745 -23.624 -17.170 1.00 89.94 506 TYR A CA 1
ATOM 4132 C C . TYR A 1 506 ? 13.424 -22.555 -18.222 1.00 89.94 506 TYR A C 1
ATOM 4134 O O . TYR A 1 506 ? 13.416 -21.371 -17.893 1.00 89.94 506 TYR A O 1
ATOM 4142 N N . GLU A 1 507 ? 13.076 -22.925 -19.457 1.00 88.94 507 GLU A N 1
ATOM 4143 C CA . GLU A 1 507 ? 12.598 -21.972 -20.467 1.00 88.94 507 GLU A CA 1
ATOM 4144 C C . GLU A 1 507 ? 11.313 -21.295 -20.004 1.00 88.94 507 GLU A C 1
ATOM 4146 O O . GLU A 1 507 ? 11.220 -20.065 -20.000 1.00 88.94 507 GLU A O 1
ATOM 4151 N N . LYS A 1 508 ? 10.355 -22.084 -19.509 1.00 86.94 508 LYS A N 1
ATOM 4152 C CA . LYS A 1 508 ? 9.114 -21.571 -18.927 1.00 86.94 508 LYS A CA 1
ATOM 4153 C C . LYS A 1 508 ? 9.370 -20.658 -17.727 1.00 86.94 508 LYS A C 1
ATOM 4155 O O . LYS A 1 508 ? 8.648 -19.674 -17.551 1.00 86.94 508 LYS A O 1
ATOM 4160 N N . TYR A 1 509 ? 10.385 -20.947 -16.912 1.00 86.56 509 TYR A N 1
ATOM 4161 C CA . TYR A 1 509 ? 10.793 -20.064 -15.818 1.00 86.56 509 TYR A CA 1
ATOM 4162 C C . TYR A 1 509 ? 11.253 -18.692 -16.337 1.00 86.56 509 TYR A C 1
ATOM 4164 O O . TYR A 1 509 ? 10.802 -17.657 -15.844 1.00 86.56 509 TYR A O 1
ATOM 4172 N N . PHE A 1 510 ? 12.109 -18.662 -17.364 1.00 85.38 510 PHE A N 1
ATOM 4173 C CA . PHE A 1 510 ? 12.623 -17.411 -17.934 1.00 85.38 510 PHE A CA 1
ATOM 4174 C C . PHE A 1 510 ? 11.599 -16.652 -18.797 1.00 85.38 510 PHE A C 1
ATOM 4176 O O . PHE A 1 510 ? 11.686 -15.427 -18.879 1.00 85.38 510 PHE A O 1
ATOM 4183 N N . GLN A 1 511 ? 10.607 -17.336 -19.379 1.00 78.25 511 GLN A N 1
ATOM 4184 C CA . GLN A 1 511 ? 9.515 -16.722 -20.148 1.00 78.25 511 GLN A CA 1
ATOM 4185 C C . GLN A 1 511 ? 8.477 -15.995 -19.264 1.00 78.25 511 GLN A C 1
ATOM 4187 O O . GLN A 1 511 ? 7.865 -15.028 -19.713 1.00 78.25 511 GLN A O 1
ATOM 4192 N N . ASN A 1 512 ? 8.291 -16.404 -18.002 1.00 64.06 512 ASN A N 1
ATOM 4193 C CA . ASN A 1 512 ? 7.305 -15.828 -17.066 1.00 64.06 512 ASN A CA 1
ATOM 4194 C C . ASN A 1 512 ? 7.890 -14.716 -16.157 1.00 64.06 512 ASN A C 1
ATOM 4196 O O . ASN A 1 512 ? 7.592 -14.631 -14.967 1.00 64.06 512 ASN A O 1
ATOM 4200 N N . SER A 1 513 ? 8.737 -13.848 -16.713 1.00 55.44 513 SER A N 1
ATOM 4201 C CA . SER A 1 513 ? 9.644 -12.916 -16.005 1.00 55.44 513 SER A CA 1
ATOM 4202 C C . SER A 1 513 ? 9.005 -11.705 -15.291 1.00 55.44 513 SER A C 1
ATOM 4204 O O . SER A 1 513 ? 9.694 -10.922 -14.624 1.00 55.44 513 SER A O 1
ATOM 4206 N N . GLU A 1 514 ? 7.691 -11.553 -15.418 1.00 53.16 514 GLU A N 1
ATOM 4207 C CA . GLU A 1 514 ? 6.862 -10.535 -14.762 1.00 53.16 514 GLU A CA 1
ATOM 4208 C C . GLU A 1 514 ? 6.610 -10.808 -13.281 1.00 53.16 514 GLU A C 1
ATOM 4210 O O . GLU A 1 514 ? 6.222 -9.903 -12.538 1.00 53.16 514 GLU A O 1
ATOM 4215 N N . ASP A 1 515 ? 6.811 -12.051 -12.838 1.00 53.50 515 ASP A N 1
ATOM 4216 C CA . ASP A 1 515 ? 6.432 -12.426 -11.489 1.00 53.50 515 ASP A CA 1
ATOM 4217 C C . ASP A 1 515 ? 7.329 -11.677 -10.496 1.00 53.50 515 ASP A C 1
ATOM 4219 O O . ASP A 1 515 ? 8.556 -11.830 -10.452 1.00 53.50 515 ASP A O 1
ATOM 4223 N N . SER A 1 516 ? 6.716 -10.854 -9.645 1.00 53.28 516 SER A N 1
ATOM 4224 C CA . SER A 1 516 ? 7.380 -10.107 -8.567 1.00 53.28 516 SER A CA 1
ATOM 4225 C C . SER A 1 516 ? 8.046 -11.015 -7.516 1.00 53.28 516 SER A C 1
ATOM 4227 O O . SER A 1 516 ? 8.478 -10.533 -6.472 1.00 53.28 516 SER A O 1
ATOM 4229 N N . LYS A 1 517 ? 8.094 -12.324 -7.784 1.00 64.81 517 LYS A N 1
ATOM 4230 C CA . LYS A 1 517 ? 8.491 -13.431 -6.923 1.00 64.81 517 LYS A CA 1
ATOM 4231 C C . LYS A 1 517 ? 9.752 -14.161 -7.399 1.00 64.81 517 LYS A C 1
ATOM 4233 O O . LYS A 1 517 ? 10.104 -15.157 -6.787 1.00 64.81 517 LYS A O 1
ATOM 4238 N N . SER A 1 518 ? 10.444 -13.723 -8.458 1.00 85.75 518 SER A N 1
ATOM 4239 C CA . SER A 1 518 ? 11.736 -14.333 -8.822 1.00 85.75 518 SER A CA 1
ATOM 4240 C C . SER A 1 518 ? 12.893 -13.737 -8.014 1.00 85.75 518 SER A C 1
ATOM 4242 O O . SER A 1 518 ? 13.120 -12.522 -8.022 1.00 85.75 518 SER A O 1
ATOM 4244 N N . LEU A 1 519 ? 13.690 -14.604 -7.381 1.00 89.88 519 LEU A N 1
ATOM 4245 C CA . LEU A 1 519 ? 14.915 -14.215 -6.673 1.00 89.88 519 LEU A CA 1
ATOM 4246 C C . LEU A 1 519 ? 16.025 -13.709 -7.617 1.00 89.88 519 LEU A C 1
ATOM 4248 O O . LEU A 1 519 ? 16.889 -12.938 -7.194 1.00 89.88 519 LEU A O 1
ATOM 4252 N N . LEU A 1 520 ? 15.966 -14.043 -8.916 1.00 89.31 520 LEU A N 1
ATOM 4253 C CA . LEU A 1 520 ? 16.884 -13.508 -9.935 1.00 89.31 520 LEU A CA 1
ATOM 4254 C C . LEU A 1 520 ? 16.626 -12.020 -10.219 1.00 89.31 520 LEU A C 1
ATOM 4256 O O . LEU A 1 520 ? 17.490 -11.327 -10.753 1.00 89.31 520 LEU A O 1
ATOM 4260 N N . GLY A 1 521 ? 15.450 -11.508 -9.836 1.00 86.38 521 GLY A N 1
ATOM 4261 C CA . GLY A 1 521 ? 15.080 -10.107 -10.004 1.00 86.38 521 GLY A CA 1
ATOM 4262 C C . GLY A 1 521 ? 15.836 -9.128 -9.111 1.00 86.38 521 GLY A C 1
ATOM 4263 O O . GLY A 1 521 ? 15.832 -7.936 -9.416 1.00 86.38 521 GLY A O 1
ATOM 4264 N N . TYR A 1 522 ? 16.444 -9.596 -8.021 1.00 88.12 522 TYR A N 1
ATOM 4265 C CA . TYR A 1 522 ? 17.083 -8.743 -7.020 1.00 88.12 522 TYR A CA 1
ATOM 4266 C C . TYR A 1 522 ? 18.421 -8.198 -7.520 1.00 88.12 522 TYR A C 1
ATOM 4268 O O . TYR A 1 522 ? 19.269 -8.968 -7.954 1.00 88.12 522 TYR A O 1
ATOM 4276 N N . GLN A 1 523 ? 18.630 -6.885 -7.417 1.00 88.25 523 GLN A N 1
ATOM 4277 C CA . GLN A 1 523 ? 19.873 -6.216 -7.820 1.00 88.25 523 GLN A CA 1
ATOM 4278 C C . GLN A 1 523 ? 20.869 -6.192 -6.651 1.00 88.25 523 GLN A C 1
ATOM 4280 O O . GLN A 1 523 ? 20.834 -5.290 -5.817 1.00 88.25 523 GLN A O 1
ATOM 4285 N N . LEU A 1 524 ? 21.727 -7.209 -6.553 1.00 87.94 524 LEU A N 1
ATOM 4286 C CA . LEU A 1 524 ? 22.615 -7.410 -5.398 1.00 87.94 524 LEU A CA 1
ATOM 4287 C C . LEU A 1 524 ? 24.089 -7.131 -5.730 1.00 87.94 524 LEU A C 1
ATOM 4289 O O . LEU A 1 524 ? 24.842 -6.688 -4.862 1.00 87.94 524 LEU A O 1
ATOM 4293 N N . GLU A 1 525 ? 24.522 -7.349 -6.978 1.00 88.31 525 GLU A N 1
ATOM 4294 C CA . GLU A 1 525 ? 25.948 -7.278 -7.340 1.00 88.31 525 GLU A CA 1
ATOM 4295 C C . GLU A 1 525 ? 26.549 -5.872 -7.234 1.00 88.31 525 GLU A C 1
ATOM 4297 O O . GLU A 1 525 ? 27.721 -5.724 -6.880 1.00 88.31 525 GLU A O 1
ATOM 4302 N N . SER A 1 526 ? 25.784 -4.826 -7.555 1.00 83.25 526 SER A N 1
ATOM 4303 C CA . SER A 1 526 ? 26.250 -3.436 -7.446 1.00 83.25 526 SER A CA 1
ATOM 4304 C C . SER A 1 526 ? 26.598 -3.076 -5.999 1.00 83.25 526 SER A C 1
ATOM 4306 O O . SER A 1 526 ? 27.715 -2.636 -5.732 1.00 83.25 526 SER A O 1
ATOM 4308 N N . ALA A 1 527 ? 25.692 -3.360 -5.059 1.00 82.19 527 ALA A N 1
ATOM 4309 C CA . ALA A 1 527 ? 25.898 -3.117 -3.635 1.00 82.19 527 ALA A CA 1
ATOM 4310 C C . ALA A 1 527 ? 27.081 -3.924 -3.075 1.00 82.19 527 ALA A C 1
ATOM 4312 O O . ALA A 1 527 ? 27.890 -3.393 -2.316 1.00 82.19 527 ALA A O 1
ATOM 4313 N N . CYS A 1 528 ? 27.236 -5.185 -3.488 1.00 82.75 528 CYS A N 1
ATOM 4314 C CA . CYS A 1 528 ? 28.364 -6.014 -3.062 1.00 82.75 528 CYS A CA 1
ATOM 4315 C C . CYS A 1 528 ? 29.718 -5.498 -3.565 1.00 82.75 528 CYS A C 1
ATOM 4317 O O . CYS A 1 528 ? 30.6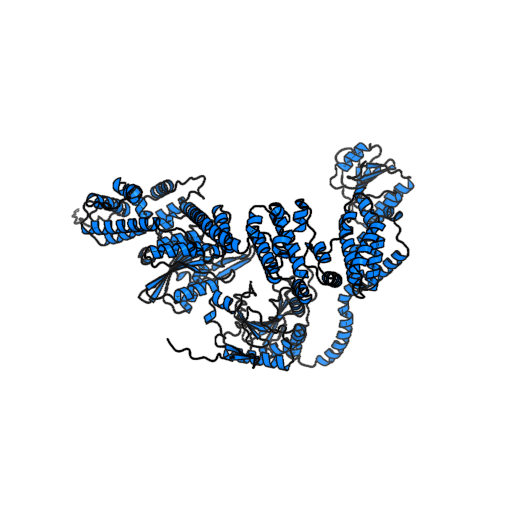86 -5.525 -2.803 1.00 82.75 528 CYS A O 1
ATOM 4319 N N . ARG A 1 529 ? 29.787 -4.978 -4.800 1.00 81.94 529 ARG A N 1
ATOM 4320 C CA . ARG A 1 529 ? 31.001 -4.329 -5.327 1.00 81.94 529 ARG A CA 1
ATOM 4321 C C . ARG A 1 529 ? 31.375 -3.085 -4.525 1.00 81.94 529 ARG A C 1
ATOM 4323 O O . ARG A 1 529 ? 32.540 -2.919 -4.184 1.00 81.94 529 ARG A O 1
ATOM 4330 N N . GLU A 1 530 ? 30.400 -2.245 -4.185 1.00 79.69 530 GLU A N 1
ATOM 4331 C CA . GLU A 1 530 ? 30.633 -1.039 -3.377 1.00 79.69 530 GLU A CA 1
ATOM 4332 C C . GLU A 1 530 ? 31.098 -1.367 -1.945 1.00 79.69 530 GLU A C 1
ATOM 4334 O O . GLU A 1 530 ? 31.900 -0.630 -1.375 1.00 79.69 530 GLU A O 1
ATOM 4339 N N . LEU A 1 531 ? 30.652 -2.495 -1.380 1.00 79.69 531 LEU A N 1
ATOM 4340 C CA . LEU A 1 531 ? 31.041 -2.977 -0.047 1.00 79.69 531 LEU A CA 1
ATOM 4341 C C . LEU A 1 531 ? 32.300 -3.865 -0.041 1.00 79.69 531 LEU A C 1
ATOM 4343 O O . LEU A 1 531 ? 32.627 -4.450 0.989 1.00 79.69 531 LEU A O 1
ATOM 4347 N N . SER A 1 532 ? 33.016 -3.977 -1.166 1.00 81.94 532 SER A N 1
ATOM 4348 C CA . SER A 1 532 ? 34.211 -4.829 -1.308 1.00 81.94 532 SER A CA 1
ATOM 4349 C C . SER A 1 532 ? 33.982 -6.313 -0.964 1.00 81.94 532 SER A C 1
ATOM 4351 O O . SER A 1 532 ? 34.887 -6.998 -0.485 1.00 81.94 532 SER A O 1
ATOM 4353 N N . ILE A 1 533 ? 32.780 -6.842 -1.209 1.00 82.94 533 ILE A N 1
ATOM 4354 C CA . ILE A 1 533 ? 32.498 -8.276 -1.064 1.00 82.94 533 ILE A CA 1
ATOM 4355 C C . ILE A 1 533 ? 33.075 -8.994 -2.291 1.00 82.94 533 ILE A C 1
ATOM 4357 O O . ILE A 1 533 ? 3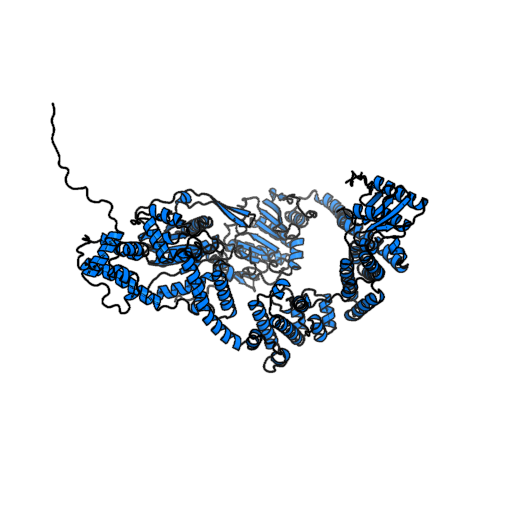2.518 -8.922 -3.385 1.00 82.94 533 ILE A O 1
ATOM 4361 N N . VAL A 1 534 ? 34.212 -9.667 -2.109 1.00 78.06 534 VAL A N 1
ATOM 4362 C CA . VAL A 1 534 ? 34.989 -10.313 -3.182 1.00 78.06 534 VAL A CA 1
ATOM 4363 C C . VAL A 1 534 ? 34.822 -11.838 -3.207 1.00 78.06 534 VAL A C 1
ATOM 4365 O O . VAL A 1 534 ? 34.437 -12.452 -2.211 1.00 78.06 534 VAL A O 1
ATOM 4368 N N . GLY A 1 535 ? 35.147 -12.454 -4.349 1.00 77.12 535 GLY A N 1
ATOM 4369 C CA . GLY A 1 535 ? 35.210 -13.915 -4.502 1.00 77.12 535 GLY A CA 1
ATOM 4370 C C . GLY A 1 535 ? 33.871 -14.608 -4.773 1.00 77.12 535 GLY A C 1
ATOM 4371 O O . GLY A 1 535 ? 33.754 -15.800 -4.516 1.00 77.12 535 GLY A O 1
ATOM 4372 N N . ILE A 1 536 ? 32.863 -13.878 -5.262 1.00 84.56 536 ILE A N 1
ATOM 4373 C CA . ILE A 1 536 ? 31.568 -14.440 -5.672 1.00 84.56 536 ILE A CA 1
ATOM 4374 C C . ILE A 1 536 ? 31.441 -14.305 -7.188 1.00 84.56 536 ILE A C 1
ATOM 4376 O O . ILE A 1 536 ? 31.626 -13.217 -7.735 1.00 84.56 536 ILE A O 1
ATOM 4380 N N . GLU A 1 537 ? 31.124 -15.407 -7.863 1.00 89.38 537 GLU A N 1
ATOM 4381 C CA . GLU A 1 537 ? 30.855 -15.411 -9.300 1.00 89.38 537 GLU A CA 1
ATOM 4382 C C . GLU A 1 537 ? 29.626 -14.558 -9.623 1.00 89.38 537 GLU A C 1
ATOM 4384 O O . GLU A 1 537 ? 28.609 -14.618 -8.928 1.00 89.38 537 GLU A O 1
ATOM 4389 N N . SER A 1 538 ? 29.705 -13.764 -10.694 1.00 89.75 538 SER A N 1
ATOM 4390 C CA . SER A 1 538 ? 28.534 -13.017 -11.160 1.00 89.75 538 SER A CA 1
ATOM 4391 C C . SER A 1 538 ? 27.448 -13.962 -11.664 1.00 89.75 538 SER A C 1
ATOM 4393 O O . SER A 1 538 ? 27.754 -15.002 -12.252 1.00 89.75 538 SER A O 1
ATOM 4395 N N . LEU A 1 539 ? 26.190 -13.558 -11.518 1.00 91.44 539 LEU A N 1
ATOM 4396 C CA . LEU A 1 539 ? 25.028 -14.316 -11.969 1.00 91.44 539 LEU A CA 1
ATOM 4397 C C . LEU A 1 539 ? 25.110 -14.626 -13.470 1.00 91.44 539 LEU A C 1
ATOM 4399 O O . LEU A 1 539 ? 24.801 -15.734 -13.896 1.00 91.44 539 LEU A O 1
ATOM 4403 N N . GLN A 1 540 ? 25.616 -13.670 -14.258 1.00 91.75 540 GLN A N 1
ATOM 4404 C CA . GLN A 1 540 ? 25.918 -13.855 -15.677 1.00 91.75 540 GLN A CA 1
ATOM 4405 C C . GLN A 1 540 ? 26.913 -15.000 -15.933 1.00 91.75 540 GLN A C 1
ATOM 4407 O O . GLN A 1 540 ? 26.730 -15.773 -16.871 1.00 91.75 540 GLN A O 1
ATOM 4412 N N . SER A 1 541 ? 27.970 -15.110 -15.124 1.00 91.81 541 SER A N 1
ATOM 4413 C CA . SER A 1 541 ? 28.976 -16.171 -15.266 1.00 91.81 541 SER A CA 1
ATOM 4414 C C . SER A 1 541 ? 28.372 -17.539 -14.967 1.00 91.81 541 SER A C 1
ATOM 4416 O O . SER A 1 541 ? 28.512 -18.451 -15.775 1.00 91.81 541 SER A O 1
ATOM 4418 N N . VAL A 1 542 ? 27.633 -17.645 -13.859 1.00 93.94 542 VAL A N 1
ATOM 4419 C CA . VAL A 1 542 ? 26.949 -18.885 -13.459 1.00 93.94 542 VAL A CA 1
ATOM 4420 C C . VAL A 1 542 ? 25.949 -19.319 -14.532 1.00 93.94 542 VAL A C 1
ATOM 4422 O O . VAL A 1 542 ? 25.885 -20.493 -14.879 1.00 93.94 542 VAL A O 1
ATOM 4425 N N . PHE A 1 543 ? 25.211 -18.376 -15.124 1.00 93.38 543 PHE A N 1
ATOM 4426 C CA . PHE A 1 543 ? 24.276 -18.668 -16.211 1.00 93.38 543 PHE A CA 1
ATOM 4427 C C . PHE A 1 543 ? 24.963 -19.282 -17.433 1.00 93.38 543 PHE A C 1
ATOM 4429 O O . PHE A 1 543 ? 24.523 -20.309 -17.940 1.00 93.38 543 PHE A O 1
ATOM 4436 N N . LYS A 1 544 ? 26.066 -18.675 -17.887 1.00 91.94 544 LYS A N 1
ATOM 4437 C CA . LYS A 1 544 ? 26.830 -19.169 -19.040 1.00 91.94 544 LYS A CA 1
ATOM 4438 C C . LYS A 1 544 ? 27.464 -20.534 -18.792 1.00 91.94 544 LYS A C 1
ATOM 4440 O O . LYS A 1 544 ? 27.605 -21.310 -19.728 1.00 91.94 544 LYS A O 1
ATOM 4445 N N . GLU A 1 545 ? 27.885 -20.791 -17.559 1.00 94.25 545 GLU A N 1
ATOM 4446 C CA . GLU A 1 545 ? 28.482 -22.065 -17.163 1.00 94.25 545 GLU A CA 1
ATOM 4447 C C . GLU A 1 545 ? 27.445 -23.192 -17.128 1.00 94.25 545 GLU A C 1
ATOM 4449 O O . GLU A 1 545 ? 27.717 -24.302 -17.579 1.00 94.25 545 GLU A O 1
ATOM 4454 N N . CYS A 1 546 ? 26.257 -22.912 -16.588 1.00 93.88 546 CYS A N 1
ATOM 4455 C CA . CYS A 1 546 ? 25.310 -23.955 -16.200 1.00 93.88 546 CYS A CA 1
ATOM 4456 C C . CYS A 1 546 ? 24.312 -24.338 -17.294 1.00 93.88 546 CYS A C 1
ATOM 4458 O O . CYS A 1 546 ? 23.733 -25.423 -17.224 1.00 93.88 546 CYS A O 1
ATOM 4460 N N . PHE A 1 547 ? 24.081 -23.464 -18.275 1.00 94.00 547 PHE A N 1
ATOM 4461 C CA . PHE A 1 547 ? 23.071 -23.664 -19.311 1.00 94.00 547 PHE A CA 1
ATOM 4462 C C . PHE A 1 547 ? 23.684 -23.955 -20.691 1.00 94.00 547 PHE A C 1
ATOM 4464 O O . PHE A 1 547 ? 24.776 -23.471 -20.999 1.00 94.00 547 PHE A O 1
ATOM 4471 N N . PRO A 1 548 ? 22.975 -24.700 -21.565 1.00 92.69 548 PRO A N 1
ATOM 4472 C CA . PRO A 1 548 ? 23.401 -24.915 -22.944 1.00 92.69 548 PRO A CA 1
ATOM 4473 C C . PRO A 1 548 ? 23.641 -23.599 -23.696 1.00 92.69 548 PRO A C 1
ATOM 4475 O O . PRO A 1 548 ? 22.865 -22.648 -23.585 1.00 92.69 548 PRO A O 1
ATOM 4478 N N . LYS A 1 549 ? 24.717 -23.546 -24.491 1.00 88.19 549 LYS A N 1
ATOM 4479 C CA . LYS A 1 549 ? 25.145 -22.321 -25.188 1.00 88.19 549 LYS A CA 1
ATOM 4480 C C . LYS A 1 549 ? 24.064 -21.754 -26.114 1.00 88.19 549 LYS A C 1
ATOM 4482 O O . LYS A 1 549 ? 23.916 -20.539 -26.203 1.00 88.19 549 LYS A O 1
ATOM 4487 N N . ASP A 1 550 ? 23.335 -22.617 -26.811 1.00 87.44 550 ASP A N 1
ATOM 4488 C CA . ASP A 1 550 ? 22.223 -22.241 -27.684 1.00 87.44 550 ASP A CA 1
ATOM 4489 C C . ASP A 1 550 ? 21.084 -21.575 -26.901 1.00 87.44 550 ASP A C 1
ATOM 4491 O O . ASP A 1 550 ? 20.628 -20.506 -27.304 1.00 87.44 550 ASP A O 1
ATOM 4495 N N . PHE A 1 551 ? 20.707 -22.122 -25.741 1.00 88.75 551 PHE A N 1
ATOM 4496 C CA . PHE A 1 551 ? 19.709 -21.503 -24.864 1.00 88.75 551 PHE A CA 1
ATOM 4497 C C . PHE A 1 551 ? 20.186 -20.159 -24.292 1.00 88.75 551 PHE A C 1
ATOM 4499 O O . PHE A 1 551 ? 19.420 -19.202 -24.256 1.00 88.75 551 PHE A O 1
ATOM 4506 N N . VAL A 1 552 ? 21.454 -20.036 -23.884 1.00 88.88 552 VAL A N 1
ATOM 4507 C CA . VAL A 1 552 ? 22.008 -18.758 -23.392 1.00 88.88 552 VAL A CA 1
ATOM 4508 C C . VAL A 1 552 ? 21.917 -17.665 -24.464 1.00 88.88 552 VAL A C 1
ATOM 4510 O O . VAL A 1 552 ? 21.551 -16.527 -24.162 1.00 88.88 552 VAL A O 1
ATOM 4513 N N . ILE A 1 553 ? 22.228 -18.003 -25.719 1.00 85.69 553 ILE A N 1
ATOM 4514 C CA . ILE A 1 553 ? 22.106 -17.086 -26.861 1.00 85.69 553 ILE A CA 1
ATOM 4515 C C . ILE A 1 553 ? 20.636 -16.706 -27.078 1.00 85.69 553 ILE A C 1
ATOM 4517 O O . ILE A 1 553 ? 20.317 -15.519 -27.154 1.00 85.69 553 ILE A O 1
ATOM 4521 N N . GLU A 1 554 ? 19.741 -17.695 -27.116 1.00 85.00 554 GLU A N 1
ATOM 4522 C CA . GLU A 1 554 ? 18.299 -17.485 -27.267 1.00 85.00 554 GLU A CA 1
ATOM 4523 C C . GLU A 1 554 ? 17.730 -16.580 -26.164 1.00 85.00 554 GLU A C 1
ATOM 4525 O O . GLU A 1 554 ? 17.031 -15.604 -26.456 1.00 85.00 554 GLU A O 1
ATOM 4530 N N . TYR A 1 555 ? 18.098 -16.836 -24.906 1.00 86.75 555 TYR A N 1
ATOM 4531 C CA . TYR A 1 555 ? 17.688 -16.036 -23.758 1.00 86.75 555 TYR A CA 1
ATOM 4532 C C . TYR A 1 555 ? 18.050 -14.566 -23.953 1.00 86.75 555 TYR A C 1
ATOM 4534 O O . TYR A 1 555 ? 17.192 -13.704 -23.780 1.00 86.75 555 TYR A O 1
ATOM 4542 N N . TYR A 1 556 ? 19.288 -14.258 -24.346 1.00 86.06 556 TYR A N 1
ATOM 4543 C CA . TYR A 1 556 ? 19.703 -12.870 -24.534 1.00 86.06 556 TYR A CA 1
ATOM 4544 C C . TYR A 1 556 ? 19.065 -12.198 -25.747 1.00 86.06 556 TYR A C 1
ATOM 4546 O O . TYR A 1 556 ? 18.878 -10.981 -25.721 1.00 86.06 556 TYR A O 1
ATOM 4554 N N . HIS A 1 557 ? 18.703 -12.963 -26.778 1.00 80.31 557 HIS A N 1
ATOM 4555 C CA . HIS A 1 557 ? 17.961 -12.440 -27.923 1.00 80.31 557 HIS A CA 1
ATOM 4556 C C . HIS A 1 557 ? 16.530 -12.042 -27.545 1.00 80.31 557 HIS A C 1
ATOM 4558 O O . HIS A 1 557 ? 16.015 -11.055 -28.069 1.00 80.31 557 HIS A O 1
ATOM 4564 N N . GLN A 1 558 ? 15.897 -12.795 -26.642 1.00 76.44 558 GLN A N 1
ATOM 4565 C CA . GLN A 1 558 ? 14.477 -12.652 -26.314 1.00 76.44 558 GLN A CA 1
ATOM 4566 C C . GLN A 1 558 ? 14.206 -11.847 -25.028 1.00 76.44 558 GLN A C 1
ATOM 4568 O O . GLN A 1 558 ? 13.162 -11.206 -24.920 1.00 76.44 558 GLN A O 1
ATOM 4573 N N . ASN A 1 559 ? 15.116 -11.852 -24.046 1.00 67.00 559 ASN A N 1
ATOM 4574 C CA . ASN A 1 559 ? 14.847 -11.398 -22.675 1.00 67.00 559 ASN A CA 1
ATOM 4575 C C . ASN A 1 559 ? 15.817 -10.308 -22.188 1.00 67.00 559 ASN A C 1
ATOM 4577 O O . ASN A 1 559 ? 17.017 -10.342 -22.451 1.00 67.00 559 ASN A O 1
ATOM 4581 N N . ASN A 1 560 ? 15.309 -9.349 -21.398 1.00 59.81 560 ASN A N 1
ATOM 4582 C CA . ASN A 1 560 ? 16.126 -8.268 -20.813 1.00 59.81 560 ASN A CA 1
ATOM 4583 C C . ASN A 1 560 ? 15.683 -7.846 -19.391 1.00 59.81 560 ASN A C 1
ATOM 4585 O O . ASN A 1 560 ? 15.852 -6.692 -18.991 1.00 59.81 560 ASN A O 1
ATOM 4589 N N . TYR A 1 561 ? 15.075 -8.765 -18.635 1.00 71.19 561 TYR A N 1
ATOM 4590 C CA . TYR A 1 561 ? 14.322 -8.437 -17.414 1.00 71.19 561 TYR A CA 1
ATOM 4591 C C . TYR A 1 561 ? 15.149 -8.430 -16.117 1.00 71.19 561 TYR A C 1
ATOM 4593 O O . TYR A 1 561 ? 14.834 -7.679 -15.191 1.00 71.19 561 TYR A O 1
ATOM 4601 N N . TYR A 1 562 ? 16.191 -9.260 -16.024 1.00 84.25 562 TYR A N 1
ATOM 4602 C CA . TYR A 1 562 ? 16.997 -9.426 -14.809 1.00 84.25 562 TYR A CA 1
ATOM 4603 C C . TYR A 1 562 ? 18.316 -8.656 -14.920 1.00 84.25 562 TYR A C 1
ATOM 4605 O O . TYR A 1 562 ? 19.184 -9.038 -15.698 1.00 84.25 562 TYR A O 1
ATOM 4613 N N . GLU A 1 563 ? 18.466 -7.577 -14.145 1.00 84.25 563 GLU A N 1
ATOM 4614 C CA . GLU A 1 563 ? 19.593 -6.633 -14.251 1.00 84.25 563 GLU A CA 1
ATOM 4615 C C . GLU A 1 563 ? 20.964 -7.301 -14.084 1.00 84.25 563 GLU A C 1
ATOM 4617 O O . GLU A 1 563 ? 21.808 -7.180 -14.966 1.00 84.25 563 GLU A O 1
ATOM 4622 N N . ASP A 1 564 ? 21.165 -8.064 -13.003 1.00 87.62 564 ASP A N 1
ATOM 4623 C CA . ASP A 1 564 ? 22.444 -8.736 -12.709 1.00 87.62 564 ASP A CA 1
ATOM 4624 C C . ASP A 1 564 ? 22.763 -9.873 -13.705 1.00 87.62 564 ASP A C 1
ATOM 4626 O O . ASP A 1 564 ? 23.895 -10.351 -13.767 1.00 87.62 564 ASP A O 1
ATOM 4630 N N . LEU A 1 565 ? 21.779 -10.297 -14.510 1.00 89.06 565 LEU A N 1
ATOM 4631 C CA . LEU A 1 565 ? 21.937 -11.312 -15.553 1.00 89.06 565 LEU A CA 1
ATOM 4632 C C . LEU A 1 565 ? 22.204 -10.704 -16.943 1.00 89.06 565 LEU A C 1
ATOM 4634 O O . LEU A 1 565 ? 22.556 -11.442 -17.866 1.00 89.06 565 LEU A O 1
ATOM 4638 N N . LYS A 1 566 ? 22.042 -9.382 -17.121 1.00 88.00 566 LYS A N 1
ATOM 4639 C CA . LYS A 1 566 ? 22.257 -8.700 -18.408 1.00 88.00 566 LYS A CA 1
ATOM 4640 C C . LYS A 1 566 ? 23.695 -8.845 -18.887 1.00 88.00 566 LYS A C 1
ATOM 4642 O O . LYS A 1 566 ? 24.640 -8.923 -18.102 1.00 88.00 566 LYS A O 1
ATOM 4647 N N . ILE A 1 567 ? 23.866 -8.793 -20.207 1.00 86.56 567 ILE A N 1
ATOM 4648 C CA . ILE A 1 567 ? 25.196 -8.707 -20.800 1.00 86.56 567 ILE A CA 1
ATOM 4649 C C . ILE A 1 567 ? 25.820 -7.366 -20.408 1.00 86.56 567 ILE A C 1
ATOM 4651 O O . ILE A 1 567 ? 25.349 -6.303 -20.819 1.00 86.56 567 ILE A O 1
ATOM 4655 N N . LYS A 1 568 ? 26.888 -7.427 -19.611 1.00 85.44 568 LYS A N 1
ATOM 4656 C CA . LYS A 1 568 ? 27.678 -6.255 -19.228 1.00 85.44 568 LYS A CA 1
ATOM 4657 C C . LYS A 1 568 ? 28.403 -5.693 -20.452 1.00 85.44 568 LYS A C 1
ATOM 4659 O O . LYS A 1 568 ? 28.887 -6.454 -21.284 1.00 85.44 568 LYS A O 1
ATOM 4664 N N . ASN A 1 569 ? 28.473 -4.365 -20.551 1.00 87.94 569 ASN A N 1
ATOM 4665 C CA . ASN A 1 569 ? 29.149 -3.684 -21.654 1.00 87.94 569 ASN A CA 1
ATOM 4666 C C . ASN A 1 569 ? 30.670 -3.948 -21.580 1.00 87.94 569 ASN A C 1
ATOM 4668 O O . ASN A 1 569 ? 31.311 -3.415 -20.669 1.00 87.94 569 ASN A O 1
ATOM 4672 N N . PRO A 1 570 ? 31.253 -4.720 -22.519 1.00 87.00 570 PRO A N 1
ATOM 4673 C CA . PRO A 1 570 ? 32.649 -5.149 -22.437 1.00 87.00 570 PRO A CA 1
ATOM 4674 C C . PRO A 1 570 ? 33.641 -4.014 -22.717 1.00 87.00 570 PRO A C 1
ATOM 4676 O O . PRO A 1 570 ? 34.812 -4.126 -22.374 1.00 87.00 570 PRO A O 1
ATOM 4679 N N . ILE A 1 571 ? 33.190 -2.910 -23.324 1.00 88.44 571 ILE A N 1
ATOM 4680 C CA . ILE A 1 571 ? 34.074 -1.814 -23.732 1.00 88.44 571 ILE A CA 1
ATOM 4681 C C . ILE A 1 571 ? 34.039 -0.617 -22.782 1.00 88.44 571 ILE A C 1
ATOM 4683 O O . ILE A 1 571 ? 34.881 0.268 -22.903 1.00 88.44 571 ILE A O 1
ATOM 4687 N N . MET A 1 572 ? 33.109 -0.574 -21.821 1.00 85.69 572 MET A N 1
ATOM 4688 C CA . MET A 1 572 ? 32.903 0.601 -20.961 1.00 85.69 572 MET A CA 1
ATOM 4689 C C . MET A 1 572 ? 34.162 0.994 -20.168 1.00 85.69 572 MET A C 1
ATOM 4691 O O . MET A 1 572 ? 34.443 2.178 -19.988 1.00 85.69 572 MET A O 1
ATOM 4695 N N . GLU A 1 573 ? 34.959 0.015 -19.737 1.00 81.38 573 GLU A N 1
ATOM 4696 C CA . GLU A 1 573 ? 36.194 0.243 -18.972 1.00 81.38 573 GLU A CA 1
ATOM 4697 C C . GLU A 1 573 ? 37.298 0.955 -19.773 1.00 81.38 573 GLU A C 1
ATOM 4699 O O . GLU A 1 573 ? 38.208 1.544 -19.186 1.00 81.38 573 GLU A O 1
ATOM 4704 N N . PHE A 1 574 ? 37.233 0.951 -21.110 1.00 82.81 574 PHE A N 1
ATOM 4705 C CA . PHE A 1 574 ? 38.190 1.693 -21.937 1.00 82.81 574 PHE A CA 1
ATOM 4706 C C . PHE A 1 574 ? 37.912 3.201 -21.950 1.00 82.81 574 PHE A C 1
ATOM 4708 O O . PHE A 1 574 ? 38.834 3.983 -22.174 1.00 82.81 574 PHE A O 1
ATOM 4715 N N . PHE A 1 575 ? 36.674 3.617 -21.664 1.00 77.25 575 PHE A N 1
ATOM 4716 C CA . PHE A 1 575 ? 36.221 5.009 -21.774 1.00 77.25 575 PHE A CA 1
ATOM 4717 C C . PHE A 1 575 ? 36.313 5.795 -20.454 1.00 77.25 575 PHE A C 1
ATOM 4719 O O . PHE A 1 575 ? 36.089 7.004 -20.435 1.00 77.25 575 PHE A O 1
ATOM 4726 N N . THR A 1 576 ? 36.697 5.148 -19.349 1.00 66.12 576 THR A N 1
ATOM 4727 C CA . THR A 1 576 ? 36.860 5.779 -18.024 1.00 66.12 576 THR A CA 1
ATOM 4728 C C . THR A 1 576 ? 38.249 6.397 -17.790 1.00 66.12 576 THR A C 1
ATOM 4730 O O . THR A 1 576 ? 38.490 6.984 -16.734 1.00 66.12 576 THR A O 1
ATOM 4733 N N . LYS A 1 577 ? 39.176 6.296 -18.756 1.00 64.50 577 LYS A N 1
ATOM 4734 C CA . LYS A 1 577 ? 40.583 6.729 -18.631 1.00 64.50 577 LYS A CA 1
ATOM 4735 C C . LYS A 1 577 ? 40.825 8.142 -19.180 1.00 64.50 577 LYS A C 1
ATOM 4737 O O . LYS A 1 577 ? 40.189 8.570 -20.135 1.00 64.50 577 LYS A O 1
ATOM 4742 N N . THR A 1 578 ? 41.813 8.851 -18.625 1.00 67.44 578 THR A N 1
ATOM 4743 C CA . THR A 1 578 ? 42.295 10.165 -19.116 1.00 67.44 578 THR A CA 1
ATOM 4744 C C . THR A 1 578 ? 43.235 10.063 -20.324 1.00 67.44 578 THR A C 1
ATOM 4746 O O . THR A 1 578 ? 43.941 11.018 -20.635 1.00 67.44 578 THR A O 1
ATOM 4749 N N . THR A 1 579 ? 43.286 8.911 -20.992 1.00 80.31 579 THR A N 1
ATOM 4750 C CA . THR A 1 579 ? 44.177 8.625 -22.124 1.00 80.31 579 THR A CA 1
ATOM 4751 C C . THR A 1 579 ? 43.368 8.311 -23.374 1.00 80.31 579 THR A C 1
ATOM 4753 O O . THR A 1 579 ? 42.267 7.769 -23.263 1.00 80.31 579 THR A O 1
ATOM 4756 N N . ILE A 1 580 ? 43.937 8.610 -24.545 1.00 83.50 580 ILE A N 1
ATOM 4757 C CA . ILE A 1 580 ? 43.351 8.232 -25.836 1.00 83.50 580 ILE A CA 1
ATOM 4758 C C . ILE A 1 580 ? 43.251 6.703 -25.903 1.00 83.50 580 ILE A C 1
ATOM 4760 O O . ILE A 1 580 ? 44.183 5.993 -25.510 1.00 83.50 580 ILE A O 1
ATOM 4764 N N . LEU A 1 581 ? 42.092 6.205 -26.320 1.00 87.75 581 LEU A N 1
ATOM 4765 C CA . LEU A 1 581 ? 41.822 4.781 -26.438 1.00 87.75 581 LEU A CA 1
ATOM 4766 C C . LEU A 1 581 ? 42.468 4.194 -27.690 1.00 87.75 581 LEU A C 1
ATOM 4768 O O . LEU A 1 581 ? 42.707 4.876 -28.677 1.00 87.75 581 LEU A O 1
ATOM 4772 N N . ASP A 1 582 ? 42.705 2.890 -27.644 1.00 86.62 582 ASP A N 1
ATOM 4773 C CA . ASP A 1 582 ? 43.203 2.121 -28.777 1.00 86.62 582 ASP A CA 1
ATOM 4774 C C . ASP A 1 582 ? 42.019 1.431 -29.468 1.00 86.62 582 ASP A C 1
ATOM 4776 O O . ASP A 1 582 ? 41.437 0.480 -28.928 1.00 86.62 582 ASP A O 1
ATOM 4780 N N . ALA A 1 583 ? 41.657 1.917 -30.658 1.00 86.00 583 ALA A N 1
ATOM 4781 C CA . ALA A 1 583 ? 40.541 1.404 -31.451 1.00 86.00 583 ALA A CA 1
ATOM 4782 C C . ALA A 1 583 ? 40.667 -0.102 -31.758 1.00 86.00 583 ALA A C 1
ATOM 4784 O O . ALA A 1 583 ? 39.657 -0.808 -31.873 1.00 86.00 583 ALA A O 1
ATOM 4785 N N . SER A 1 584 ? 41.895 -0.633 -31.828 1.00 87.75 584 SER A N 1
ATOM 4786 C CA . SER A 1 584 ? 42.133 -2.060 -32.069 1.00 87.75 584 SER A CA 1
ATOM 4787 C C . SER A 1 584 ? 41.692 -2.930 -30.887 1.00 87.75 584 SER A C 1
ATOM 4789 O O . SER A 1 584 ? 41.141 -4.014 -31.090 1.00 87.75 584 SER A O 1
ATOM 4791 N N . LYS A 1 585 ? 41.839 -2.438 -29.647 1.00 89.38 585 LYS A N 1
ATOM 4792 C CA . LYS A 1 585 ? 41.376 -3.136 -28.435 1.00 89.38 585 LYS A CA 1
ATOM 4793 C C . LYS A 1 585 ? 39.858 -3.165 -28.356 1.00 89.38 585 LYS A C 1
ATOM 4795 O O . LYS A 1 585 ? 39.292 -4.221 -28.094 1.00 89.38 585 LYS A O 1
ATOM 4800 N N . VAL A 1 586 ? 39.206 -2.040 -28.660 1.00 89.88 586 VAL A N 1
ATOM 4801 C CA . VAL A 1 586 ? 37.738 -1.966 -28.747 1.00 89.88 586 VAL A CA 1
ATOM 4802 C C . VAL A 1 586 ? 37.230 -2.942 -29.808 1.00 89.88 586 VAL A C 1
ATOM 4804 O O . VAL A 1 586 ? 36.362 -3.761 -29.525 1.00 89.88 586 VAL A O 1
ATOM 4807 N N . SER A 1 587 ? 37.827 -2.928 -31.002 1.00 89.62 587 SER A N 1
ATOM 4808 C CA . SER A 1 587 ? 37.459 -3.842 -32.091 1.00 89.62 587 SER A CA 1
ATOM 4809 C C . SER A 1 587 ? 37.627 -5.311 -31.703 1.00 89.62 587 SER A C 1
ATOM 4811 O O . SER A 1 587 ? 36.770 -6.131 -32.026 1.00 89.62 587 SER A O 1
ATOM 4813 N N . LYS A 1 588 ? 38.704 -5.651 -30.985 1.00 91.25 588 LYS A N 1
ATOM 4814 C CA . LYS A 1 588 ? 38.966 -7.016 -30.519 1.00 91.25 588 LYS A CA 1
ATOM 4815 C C . LYS A 1 588 ? 37.909 -7.496 -29.523 1.00 91.25 588 LYS A C 1
ATOM 4817 O O . LYS A 1 588 ? 37.414 -8.605 -29.689 1.00 91.25 588 LYS A O 1
ATOM 4822 N N . GLU A 1 589 ? 37.531 -6.676 -28.544 1.00 90.56 589 GLU A N 1
ATOM 4823 C CA . GLU A 1 589 ? 36.476 -7.031 -27.580 1.00 90.56 589 GLU A CA 1
ATOM 4824 C C . GLU A 1 589 ? 35.105 -7.179 -28.253 1.00 90.56 589 GLU A C 1
ATOM 4826 O O . GLU A 1 589 ? 34.369 -8.127 -27.979 1.00 90.56 589 GLU A O 1
ATOM 4831 N N . LEU A 1 590 ? 34.781 -6.300 -29.207 1.00 91.19 590 LEU A N 1
ATOM 4832 C CA . LEU A 1 590 ? 33.554 -6.430 -29.995 1.00 91.19 590 LEU A CA 1
ATOM 4833 C C . LEU A 1 590 ? 33.561 -7.701 -30.858 1.00 91.19 590 LEU A C 1
ATOM 4835 O O . LEU A 1 590 ? 32.544 -8.381 -30.932 1.00 91.19 590 LEU A O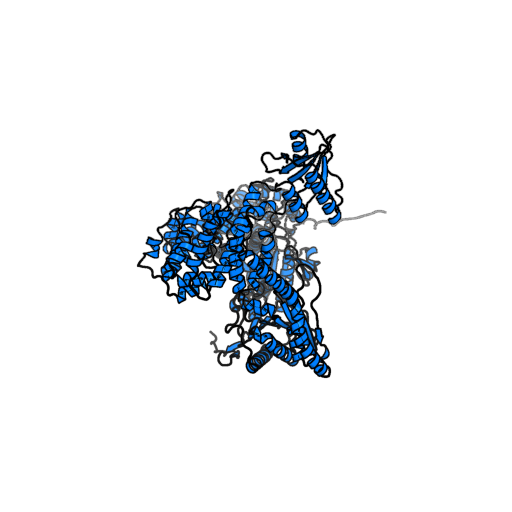 1
ATOM 4839 N N . ALA A 1 591 ? 34.698 -8.074 -31.453 1.00 88.75 591 ALA A N 1
ATOM 4840 C CA . ALA A 1 591 ? 34.825 -9.312 -32.225 1.00 88.75 591 ALA A CA 1
ATOM 4841 C C . ALA A 1 591 ? 34.709 -10.574 -31.348 1.00 88.75 591 ALA A C 1
ATOM 4843 O O . ALA A 1 591 ? 34.154 -11.585 -31.782 1.00 88.75 591 ALA A O 1
ATOM 4844 N N . VAL A 1 592 ? 35.204 -10.529 -30.103 1.00 89.69 592 VAL A N 1
ATOM 4845 C CA . VAL A 1 592 ? 34.991 -11.603 -29.116 1.00 89.69 592 VAL A CA 1
ATOM 4846 C C . VAL A 1 592 ? 33.499 -11.753 -28.823 1.00 89.69 592 VAL A C 1
ATOM 4848 O O . VAL A 1 592 ? 32.987 -12.872 -28.873 1.00 89.69 592 VAL A O 1
ATOM 4851 N N . PHE A 1 593 ? 32.791 -10.640 -28.610 1.00 88.81 593 PHE A N 1
ATOM 4852 C CA . PHE A 1 593 ? 31.341 -10.637 -28.425 1.00 88.81 593 PHE A CA 1
ATOM 4853 C C . PHE A 1 593 ? 30.594 -11.184 -29.655 1.00 88.81 593 PHE A C 1
ATOM 4855 O O . PHE A 1 593 ? 29.747 -12.068 -29.514 1.00 88.81 593 PHE A O 1
ATOM 4862 N N . GLU A 1 594 ? 30.941 -10.735 -30.868 1.00 86.88 594 GLU A N 1
ATOM 4863 C CA . GLU A 1 594 ? 30.369 -11.263 -32.116 1.00 86.88 594 GLU A CA 1
ATOM 4864 C C . GLU A 1 594 ? 30.566 -12.781 -32.222 1.00 86.88 594 GLU A C 1
ATOM 4866 O O . GLU A 1 594 ? 29.631 -13.497 -32.560 1.00 86.88 594 GLU A O 1
ATOM 4871 N N . LYS A 1 595 ? 31.754 -13.301 -31.895 1.00 86.19 595 LYS A N 1
ATOM 4872 C CA . LYS A 1 595 ? 32.037 -14.744 -31.940 1.00 86.19 595 LYS A CA 1
ATOM 4873 C C . LYS A 1 595 ? 31.269 -15.531 -30.875 1.00 86.19 595 LYS A C 1
ATOM 4875 O O . LYS A 1 595 ? 30.915 -16.691 -31.096 1.00 86.19 595 LYS A O 1
ATOM 4880 N N . GLU A 1 596 ? 31.054 -14.941 -29.705 1.00 84.38 596 GLU A N 1
ATOM 4881 C CA . GLU A 1 596 ? 30.384 -15.606 -28.591 1.00 84.38 596 GLU A CA 1
ATOM 4882 C C . GLU A 1 596 ? 28.891 -15.835 -28.884 1.00 84.38 596 GLU A C 1
ATOM 4884 O O . GLU A 1 596 ? 28.413 -16.955 -28.680 1.00 84.38 596 GLU A O 1
ATOM 4889 N N . TYR A 1 597 ? 28.203 -14.830 -29.445 1.00 82.75 597 TYR A N 1
ATOM 4890 C CA . TYR A 1 597 ? 26.749 -14.844 -29.688 1.00 82.75 597 TYR A CA 1
ATOM 4891 C C . TYR A 1 597 ? 26.347 -14.981 -31.177 1.00 82.75 597 TYR A C 1
ATOM 4893 O O . TYR A 1 597 ? 25.165 -15.062 -31.498 1.00 82.75 597 TYR A O 1
ATOM 4901 N N . GLY A 1 598 ? 27.321 -15.053 -32.094 1.00 70.19 598 GLY A N 1
ATOM 4902 C CA . GLY A 1 598 ? 27.192 -14.992 -33.563 1.00 70.19 598 GLY A CA 1
ATOM 4903 C C . GLY A 1 598 ? 26.611 -16.172 -34.322 1.00 70.19 598 GLY A C 1
ATOM 4904 O O . GLY A 1 598 ? 26.423 -16.059 -35.531 1.00 70.19 598 GLY A O 1
ATOM 4905 N N . ASN A 1 599 ? 26.312 -17.298 -33.683 1.00 58.47 599 ASN A N 1
ATOM 4906 C CA . ASN A 1 599 ? 25.970 -18.514 -34.423 1.00 58.47 599 ASN A CA 1
ATOM 4907 C C . ASN A 1 599 ? 24.460 -18.597 -34.721 1.00 58.47 599 ASN A C 1
ATOM 4909 O O . ASN A 1 599 ? 23.679 -18.953 -33.847 1.00 58.47 599 ASN A O 1
ATOM 4913 N N . GLY A 1 600 ? 24.063 -18.271 -35.959 1.00 55.88 600 GLY A N 1
ATOM 4914 C CA . GLY A 1 600 ? 22.695 -18.393 -36.494 1.00 55.88 600 GLY A CA 1
ATOM 4915 C C . GLY A 1 600 ? 22.449 -17.452 -37.687 1.00 55.88 600 GLY A C 1
ATOM 4916 O O . GLY A 1 600 ? 23.138 -16.448 -37.828 1.00 55.88 600 GLY A O 1
ATOM 4917 N N . SER A 1 601 ? 21.490 -17.743 -38.573 1.00 48.22 601 SER A N 1
ATOM 4918 C CA . SER A 1 601 ? 21.115 -16.815 -39.662 1.00 48.22 601 SER A CA 1
ATOM 4919 C C . SER A 1 601 ? 20.376 -15.567 -39.144 1.00 48.22 601 SER A C 1
ATOM 4921 O O . SER A 1 601 ? 20.557 -14.478 -39.689 1.00 48.22 601 SER A O 1
ATOM 4923 N N . ASP A 1 602 ? 19.644 -15.704 -38.030 1.00 51.28 602 ASP A N 1
ATOM 4924 C CA . ASP A 1 602 ? 18.821 -14.645 -37.416 1.00 51.28 602 ASP A CA 1
ATOM 4925 C C . ASP A 1 602 ? 19.518 -13.895 -36.257 1.00 51.28 602 ASP A C 1
ATOM 4927 O O . ASP A 1 602 ? 19.050 -12.849 -35.809 1.00 51.28 602 ASP A O 1
ATOM 4931 N N . SER A 1 603 ? 20.686 -14.360 -35.793 1.00 60.94 603 SER A N 1
ATOM 4932 C CA . SER A 1 603 ? 21.467 -13.748 -34.693 1.00 60.94 603 SER A CA 1
ATOM 4933 C C . SER A 1 603 ? 22.128 -12.417 -35.078 1.00 60.94 603 SER A C 1
ATOM 4935 O O . SER A 1 603 ? 22.579 -11.639 -34.236 1.00 60.94 603 SER A O 1
ATOM 4937 N N . SER A 1 604 ? 22.175 -12.119 -36.373 1.00 69.56 604 SER A N 1
ATOM 4938 C CA . SER A 1 604 ? 23.007 -11.052 -36.907 1.00 69.56 604 SER A CA 1
ATOM 4939 C C . SER A 1 604 ? 22.458 -9.640 -36.623 1.00 69.56 604 SER A C 1
ATOM 4941 O O . SER A 1 604 ? 23.249 -8.693 -36.563 1.00 69.56 604 SER A O 1
ATOM 4943 N N . LEU A 1 605 ? 21.139 -9.470 -36.453 1.00 79.81 605 LEU A N 1
ATOM 4944 C CA . LEU A 1 605 ? 20.514 -8.178 -36.127 1.00 79.81 605 LEU A CA 1
ATOM 4945 C C . LEU A 1 605 ? 20.716 -7.830 -34.647 1.00 79.81 605 LEU A C 1
ATOM 4947 O O . LEU A 1 605 ? 21.244 -6.762 -34.347 1.00 79.81 605 LEU A O 1
ATOM 4951 N N . PHE A 1 606 ? 20.403 -8.768 -33.745 1.00 84.06 606 PHE A N 1
ATOM 4952 C CA . PHE A 1 606 ? 20.590 -8.615 -32.298 1.00 84.06 606 PHE A CA 1
ATOM 4953 C C . PHE A 1 606 ? 22.012 -8.171 -31.942 1.00 84.06 606 PHE A C 1
ATOM 4955 O O . PHE A 1 606 ? 22.193 -7.184 -31.232 1.00 84.06 606 PHE A O 1
ATOM 4962 N N . ILE A 1 607 ? 23.023 -8.861 -32.476 1.00 86.12 607 ILE A N 1
ATOM 4963 C CA . ILE A 1 607 ? 24.436 -8.571 -32.195 1.00 86.12 607 ILE A CA 1
ATOM 4964 C C . ILE A 1 607 ? 24.804 -7.167 -32.652 1.00 86.12 607 ILE A C 1
ATOM 4966 O O . ILE A 1 607 ? 25.426 -6.418 -31.904 1.00 86.12 607 ILE A O 1
ATOM 4970 N N . THR A 1 608 ? 24.389 -6.797 -33.866 1.00 86.38 608 THR A N 1
ATOM 4971 C CA . THR A 1 608 ? 24.692 -5.477 -34.428 1.00 86.38 608 THR A CA 1
ATOM 4972 C C . THR A 1 608 ? 24.060 -4.379 -33.570 1.00 86.38 608 THR A C 1
ATOM 4974 O O . THR A 1 608 ? 24.737 -3.418 -33.209 1.00 86.38 608 THR A O 1
ATOM 4977 N N . THR A 1 609 ? 22.797 -4.547 -33.167 1.00 87.44 609 THR A N 1
ATOM 4978 C CA . THR A 1 609 ? 22.099 -3.604 -32.284 1.00 87.44 609 THR A CA 1
ATOM 4979 C C . THR A 1 609 ? 22.734 -3.540 -30.894 1.00 87.44 609 THR A C 1
ATOM 4981 O O . THR A 1 609 ? 22.956 -2.447 -30.385 1.00 87.44 609 THR A O 1
ATOM 4984 N N . LYS A 1 610 ? 23.111 -4.674 -30.289 1.00 88.75 610 LYS A N 1
ATOM 4985 C CA . LYS A 1 610 ? 23.773 -4.688 -28.974 1.00 88.75 610 LYS A CA 1
ATOM 4986 C C . LYS A 1 610 ? 25.154 -4.054 -28.983 1.00 88.75 610 LYS A C 1
ATOM 4988 O O . LYS A 1 610 ? 25.495 -3.342 -28.043 1.00 88.75 610 LYS A O 1
ATOM 4993 N N . ILE A 1 611 ? 25.934 -4.263 -30.039 1.00 91.31 611 ILE A N 1
ATOM 4994 C CA . ILE A 1 611 ? 27.222 -3.587 -30.203 1.00 91.31 611 ILE A CA 1
ATOM 4995 C C . ILE A 1 611 ? 27.016 -2.076 -30.314 1.00 91.31 611 ILE A C 1
ATOM 4997 O O . ILE A 1 611 ? 27.724 -1.317 -29.652 1.00 91.31 611 ILE A O 1
ATOM 5001 N N . LEU A 1 612 ? 26.016 -1.631 -31.081 1.00 91.44 612 LEU A N 1
ATOM 5002 C CA . LEU A 1 612 ? 25.659 -0.216 -31.141 1.00 91.44 612 LEU A CA 1
ATOM 5003 C C . LEU A 1 612 ? 25.209 0.308 -29.771 1.00 91.44 612 LEU A C 1
ATOM 5005 O O . LEU A 1 612 ? 25.661 1.377 -29.384 1.00 91.44 612 LEU A O 1
ATOM 5009 N N . ASP A 1 613 ? 24.424 -0.439 -28.990 1.00 89.62 613 ASP A N 1
ATOM 5010 C CA . ASP A 1 613 ? 24.048 -0.062 -27.617 1.00 89.62 613 ASP A CA 1
ATOM 5011 C C . ASP A 1 613 ? 25.267 0.083 -26.689 1.00 89.62 613 ASP A C 1
ATOM 5013 O O . ASP A 1 613 ? 25.362 1.053 -25.930 1.00 89.62 613 ASP A O 1
ATOM 5017 N N . PHE A 1 614 ? 26.226 -0.847 -26.756 1.00 91.75 614 PHE A N 1
ATOM 5018 C CA . PHE A 1 614 ? 27.475 -0.759 -25.995 1.00 91.75 614 PHE A CA 1
ATOM 5019 C C . PHE A 1 614 ? 28.277 0.485 -26.368 1.00 91.75 614 PHE A C 1
ATOM 5021 O O . PHE A 1 614 ? 28.743 1.214 -25.487 1.00 91.75 614 PHE A O 1
ATOM 5028 N N . MET A 1 615 ? 28.388 0.756 -27.667 1.00 91.06 615 MET A N 1
ATOM 5029 C CA . MET A 1 615 ? 29.072 1.933 -28.187 1.00 91.06 615 MET A CA 1
ATOM 5030 C C . MET A 1 615 ? 28.330 3.220 -27.823 1.00 91.06 615 MET A C 1
ATOM 5032 O O . MET A 1 615 ? 28.965 4.186 -27.425 1.00 91.06 615 MET A O 1
ATOM 5036 N N . ASN A 1 616 ? 26.999 3.233 -27.860 1.00 90.69 616 ASN A N 1
ATOM 5037 C CA . ASN A 1 616 ? 26.164 4.360 -27.442 1.00 90.69 616 ASN A CA 1
ATOM 5038 C C . ASN A 1 616 ? 26.396 4.702 -25.965 1.00 90.69 616 ASN A C 1
ATOM 5040 O O . ASN A 1 616 ? 26.592 5.867 -25.620 1.00 90.69 616 ASN A O 1
ATOM 5044 N N . GLY A 1 617 ? 26.405 3.694 -25.085 1.00 86.38 617 GLY A N 1
ATOM 5045 C CA . GLY A 1 617 ? 26.713 3.876 -23.663 1.00 86.38 617 GLY A CA 1
ATOM 5046 C C . GLY A 1 617 ? 28.117 4.444 -23.439 1.00 86.38 617 GLY A C 1
ATOM 5047 O O . GLY A 1 617 ? 28.291 5.378 -22.655 1.00 86.38 617 GLY A O 1
ATOM 5048 N N . ALA A 1 618 ? 29.098 3.938 -24.188 1.00 84.88 618 ALA A N 1
ATOM 5049 C CA . ALA A 1 618 ? 30.470 4.426 -24.153 1.00 84.88 618 ALA A CA 1
ATOM 5050 C C . ALA A 1 618 ? 30.593 5.874 -24.670 1.00 84.88 618 ALA A C 1
ATOM 5052 O O . ALA A 1 618 ? 31.133 6.729 -23.969 1.00 84.88 618 ALA A O 1
ATOM 5053 N N . ILE A 1 619 ? 30.018 6.192 -25.835 1.00 87.44 619 ILE A N 1
ATOM 5054 C CA . ILE A 1 619 ? 30.024 7.539 -26.428 1.00 87.44 619 ILE A CA 1
ATOM 5055 C C . ILE A 1 619 ? 29.330 8.532 -25.491 1.00 87.44 619 ILE A C 1
ATOM 5057 O O . ILE A 1 619 ? 29.877 9.606 -25.256 1.00 87.44 619 ILE A O 1
ATOM 5061 N N . ARG A 1 620 ? 28.192 8.177 -24.874 1.00 87.06 620 ARG A N 1
ATOM 5062 C CA . ARG A 1 620 ? 27.506 9.017 -23.866 1.00 87.06 620 ARG A CA 1
ATOM 5063 C C . ARG A 1 620 ? 28.429 9.443 -22.725 1.00 87.06 620 ARG A C 1
ATOM 5065 O O . ARG A 1 620 ? 28.335 10.581 -22.283 1.00 87.06 620 ARG A O 1
ATOM 5072 N N . SER A 1 621 ? 29.341 8.579 -22.275 1.00 82.12 621 SER A N 1
ATOM 5073 C CA . SER A 1 621 ? 30.320 8.938 -21.233 1.00 82.12 621 SER A CA 1
ATOM 5074 C C . SER A 1 621 ? 31.381 9.954 -21.697 1.00 82.12 621 SER A C 1
ATOM 5076 O O . SER A 1 621 ? 32.031 10.614 -20.876 1.00 82.12 621 SER A O 1
ATOM 5078 N N . CYS A 1 622 ? 31.527 10.116 -23.016 1.00 83.31 622 CYS A N 1
ATOM 5079 C CA . CYS A 1 622 ? 32.442 11.048 -23.668 1.00 83.31 622 CYS A CA 1
ATOM 5080 C C . CYS A 1 622 ? 31.788 12.327 -24.198 1.00 83.31 622 CYS A C 1
ATOM 5082 O O . CYS A 1 622 ? 32.508 13.289 -24.461 1.00 83.31 622 CYS A O 1
ATOM 5084 N N . VAL A 1 623 ? 30.462 12.361 -24.343 1.00 79.56 623 VAL A N 1
ATOM 5085 C CA . VAL A 1 623 ? 29.734 13.555 -24.788 1.00 79.56 623 VAL A CA 1
ATOM 5086 C C . VAL A 1 623 ? 29.783 14.631 -23.701 1.00 79.56 623 VAL A C 1
ATOM 5088 O O . VAL A 1 623 ? 29.445 14.384 -22.545 1.00 79.56 623 VAL A O 1
ATOM 5091 N N . PHE A 1 624 ? 30.183 15.842 -24.088 1.00 65.88 624 PHE A N 1
ATOM 5092 C CA . PHE A 1 624 ? 30.116 17.041 -23.253 1.00 65.88 624 PHE A CA 1
ATOM 5093 C C . PHE A 1 624 ? 28.942 17.933 -23.669 1.00 65.88 624 PHE A C 1
ATOM 5095 O O . PHE A 1 624 ? 28.459 17.860 -24.801 1.00 65.88 624 PHE A O 1
ATOM 5102 N N . HIS A 1 625 ? 28.497 18.790 -22.752 1.00 58.28 625 HIS A N 1
ATOM 5103 C CA . HIS A 1 625 ? 27.564 19.869 -23.069 1.00 58.28 625 HIS A CA 1
ATOM 5104 C C . HIS A 1 625 ? 28.249 20.914 -23.972 1.00 58.28 625 HIS A C 1
ATOM 5106 O O . HIS A 1 625 ? 29.461 21.096 -23.905 1.00 58.28 625 HIS A O 1
ATOM 5112 N N . GLU A 1 626 ? 27.496 21.579 -24.854 1.00 55.91 626 GLU A N 1
ATOM 5113 C CA . GLU A 1 626 ? 28.048 22.608 -25.747 1.00 55.91 626 GLU A CA 1
ATOM 5114 C C . GLU A 1 626 ? 28.606 23.787 -24.935 1.00 55.91 626 GLU A C 1
ATOM 5116 O O . GLU A 1 626 ? 27.853 24.542 -24.325 1.00 55.91 626 GLU A O 1
ATOM 5121 N N . HIS A 1 627 ? 29.932 23.936 -24.922 1.00 62.44 627 HIS A N 1
ATOM 5122 C CA . HIS A 1 627 ? 30.613 25.034 -24.238 1.00 62.44 627 HIS A CA 1
ATOM 5123 C C . HIS A 1 627 ? 30.659 26.287 -25.109 1.00 62.44 627 HIS A C 1
ATOM 5125 O O . HIS A 1 627 ? 31.018 26.230 -26.292 1.00 62.44 627 HIS A O 1
ATOM 5131 N N . SER A 1 628 ? 30.333 27.435 -24.516 1.00 73.94 628 SER A N 1
ATOM 5132 C CA . SER A 1 628 ? 30.394 28.713 -25.205 1.00 73.94 628 SER A CA 1
ATOM 5133 C C . SER A 1 628 ? 31.825 29.240 -25.293 1.00 73.94 628 SER A C 1
ATOM 5135 O O . SER A 1 628 ? 32.466 29.443 -24.269 1.00 73.94 628 SER A O 1
ATOM 5137 N N . THR A 1 629 ? 32.345 29.442 -26.512 1.00 87.38 629 THR A N 1
ATOM 5138 C CA . THR A 1 629 ? 33.642 30.116 -26.721 1.00 87.38 629 THR A CA 1
ATOM 5139 C C . THR A 1 629 ? 33.418 31.583 -27.045 1.00 87.38 629 THR A C 1
ATOM 5141 O O . THR A 1 629 ? 32.809 31.879 -28.077 1.00 87.38 629 THR A O 1
ATOM 5144 N N . SER A 1 630 ? 33.952 32.469 -26.204 1.00 86.38 630 SER A N 1
ATOM 5145 C CA . SER A 1 630 ? 33.895 33.919 -26.413 1.00 86.38 630 SER A CA 1
ATOM 5146 C C . SER A 1 630 ? 35.080 34.440 -27.234 1.00 86.38 630 SER A C 1
ATOM 5148 O O . SER A 1 630 ? 36.158 33.838 -27.268 1.00 86.38 630 SER A O 1
ATOM 5150 N N . LEU A 1 631 ? 34.898 35.603 -27.863 1.00 86.38 631 LEU A N 1
ATOM 5151 C CA . LEU A 1 631 ? 35.982 36.448 -28.366 1.00 86.38 631 LEU A CA 1
ATOM 5152 C C . LEU A 1 631 ? 36.069 37.712 -27.525 1.00 86.38 631 LEU A C 1
ATOM 5154 O O . LEU A 1 631 ? 35.082 38.428 -27.387 1.00 86.38 631 LEU A O 1
ATOM 5158 N N . ILE A 1 632 ? 37.260 38.021 -27.037 1.00 87.75 632 ILE A N 1
ATOM 5159 C CA . ILE A 1 632 ? 37.539 39.156 -26.167 1.00 87.75 632 ILE A CA 1
ATOM 5160 C C . ILE A 1 632 ? 38.578 40.058 -26.839 1.00 87.75 632 ILE A C 1
ATOM 5162 O O . ILE A 1 632 ? 39.521 39.590 -27.471 1.00 87.75 632 ILE A O 1
ATOM 5166 N N . LYS A 1 633 ? 38.405 41.365 -26.699 1.00 85.88 633 LYS A N 1
ATOM 5167 C CA . LYS A 1 633 ? 39.358 42.406 -27.066 1.00 85.88 633 LYS A CA 1
ATOM 5168 C C . LYS A 1 633 ? 40.011 42.960 -25.800 1.00 85.88 633 LYS A C 1
ATOM 5170 O O . LYS A 1 633 ? 39.304 43.227 -24.840 1.00 85.88 633 LYS A O 1
ATOM 5175 N N . ALA A 1 634 ? 41.314 43.193 -25.799 1.00 86.19 634 ALA A N 1
ATOM 5176 C CA . ALA A 1 634 ? 42.040 43.833 -24.702 1.00 86.19 634 ALA A CA 1
ATOM 5177 C C . ALA A 1 634 ? 42.887 45.011 -25.219 1.00 86.19 634 ALA A C 1
ATOM 5179 O O . ALA A 1 634 ? 43.238 45.053 -26.398 1.00 86.19 634 ALA A O 1
ATOM 5180 N N . ALA A 1 635 ? 43.211 45.988 -24.375 1.00 82.50 635 ALA A N 1
ATOM 5181 C CA . ALA A 1 635 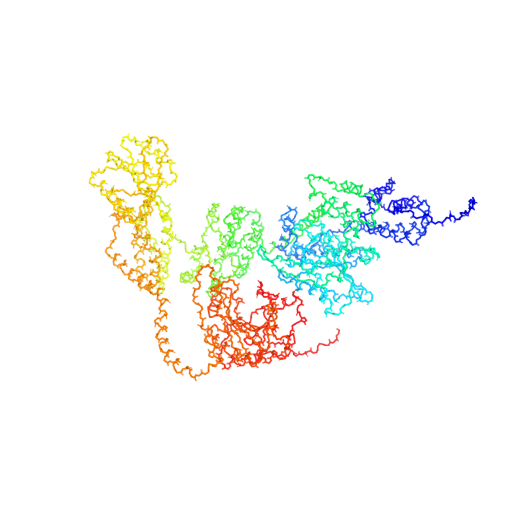? 44.128 47.054 -24.773 1.00 82.50 635 ALA A CA 1
ATOM 5182 C C . ALA A 1 635 ? 45.575 46.570 -24.861 1.00 82.50 635 ALA A C 1
ATOM 5184 O O . ALA A 1 635 ? 45.971 45.568 -24.265 1.00 82.50 635 ALA A O 1
ATOM 5185 N N . SER A 1 636 ? 46.374 47.332 -25.602 1.00 78.69 636 SER A N 1
ATOM 5186 C CA . SER A 1 636 ? 47.821 47.168 -25.696 1.00 78.69 636 SER A CA 1
ATOM 5187 C C . SER A 1 636 ? 48.501 47.371 -24.338 1.00 78.69 636 SER A C 1
ATOM 5189 O O . SER A 1 636 ? 48.135 48.290 -23.604 1.00 78.69 636 SER A O 1
ATOM 5191 N N . GLY A 1 637 ? 49.540 46.584 -24.046 1.00 74.56 637 GLY A N 1
ATOM 5192 C CA . GLY A 1 637 ? 50.402 46.785 -22.871 1.00 74.56 637 GLY A CA 1
ATOM 5193 C C . GLY A 1 637 ? 49.899 46.186 -21.550 1.00 74.56 637 GLY A C 1
ATOM 5194 O O . GLY A 1 637 ? 50.484 46.476 -20.511 1.00 74.56 637 GLY A O 1
ATOM 5195 N N . ILE A 1 638 ? 48.845 45.361 -21.564 1.00 80.62 638 ILE A N 1
ATOM 5196 C CA . ILE A 1 638 ? 48.409 44.589 -20.388 1.00 80.62 638 ILE A CA 1
ATOM 5197 C C . ILE A 1 638 ? 49.313 43.357 -20.229 1.00 80.62 638 ILE A C 1
ATOM 5199 O O . ILE A 1 638 ? 49.445 42.558 -21.156 1.00 80.62 638 ILE A O 1
ATOM 5203 N N . GLU A 1 639 ? 49.908 43.184 -19.047 1.00 83.50 639 GLU A N 1
ATOM 5204 C CA . GLU A 1 639 ? 50.730 42.010 -18.733 1.00 83.50 639 GLU A CA 1
ATOM 5205 C C . GLU A 1 639 ? 49.886 40.715 -18.675 1.00 83.50 639 GLU A C 1
ATOM 5207 O O . GLU A 1 639 ? 48.753 40.750 -18.177 1.00 83.50 639 GLU A O 1
ATOM 5212 N N . PRO A 1 640 ? 50.408 39.550 -19.117 1.00 84.75 640 PRO A N 1
ATOM 5213 C CA . PRO A 1 640 ? 49.649 38.294 -19.178 1.00 84.75 640 PRO A CA 1
ATOM 5214 C C . PRO A 1 640 ? 48.990 37.869 -17.857 1.00 84.75 640 PRO A C 1
ATOM 5216 O O . PRO A 1 640 ? 47.867 37.363 -17.869 1.00 84.75 640 PRO A O 1
ATOM 5219 N N . ASP A 1 641 ? 49.642 38.111 -16.717 1.00 85.69 641 ASP A N 1
ATOM 5220 C CA . ASP A 1 641 ? 49.099 37.776 -15.393 1.00 85.69 641 ASP A CA 1
ATOM 5221 C C . ASP A 1 641 ? 47.905 38.665 -15.009 1.00 85.69 641 ASP A C 1
ATOM 5223 O O . ASP A 1 641 ? 46.930 38.185 -14.422 1.00 85.69 641 ASP A O 1
ATOM 5227 N N . ALA A 1 642 ? 47.942 39.950 -15.382 1.00 83.94 642 ALA A N 1
ATOM 5228 C CA . ALA A 1 642 ? 46.825 40.874 -15.188 1.00 83.94 642 ALA A CA 1
ATOM 5229 C C . ALA A 1 642 ? 45.650 40.498 -16.103 1.00 83.94 642 ALA A C 1
ATOM 5231 O O . ALA A 1 642 ? 44.513 40.394 -15.644 1.00 83.94 642 ALA A O 1
ATOM 5232 N N . LEU A 1 643 ? 45.937 40.167 -17.369 1.00 86.50 643 LEU A N 1
ATOM 5233 C CA . LEU A 1 643 ? 44.936 39.689 -18.323 1.00 86.50 643 LEU A CA 1
ATOM 5234 C C . LEU A 1 643 ? 44.255 38.395 -17.840 1.00 86.50 643 LEU A C 1
ATOM 5236 O O . LEU A 1 643 ? 43.027 38.285 -17.876 1.00 86.50 643 LEU A O 1
ATOM 5240 N N . LEU A 1 644 ? 45.033 37.431 -17.335 1.00 88.12 644 LEU A N 1
ATOM 5241 C CA . LEU A 1 644 ? 44.515 36.183 -16.774 1.00 88.12 644 LEU A CA 1
ATOM 5242 C C . LEU A 1 644 ? 43.636 36.430 -15.542 1.00 88.12 644 LEU A C 1
ATOM 5244 O O . LEU A 1 644 ? 42.580 35.802 -15.419 1.00 88.12 644 LEU A O 1
ATOM 5248 N N . LYS A 1 645 ? 44.047 37.328 -14.638 1.00 85.00 645 LYS A N 1
ATOM 5249 C CA . LYS A 1 645 ? 43.284 37.680 -13.431 1.00 85.00 645 LYS A CA 1
ATOM 5250 C C . LYS A 1 645 ? 41.939 38.315 -13.783 1.00 85.00 645 LYS A C 1
ATOM 5252 O O . LYS A 1 645 ? 40.918 37.914 -13.222 1.00 85.00 645 LYS A O 1
ATOM 5257 N N . SER A 1 646 ? 41.933 39.237 -14.743 1.00 83.88 646 SER A N 1
ATOM 5258 C CA . SER A 1 646 ? 40.727 39.938 -15.186 1.00 83.88 646 SER A CA 1
ATOM 5259 C C . SER A 1 646 ? 39.722 38.977 -15.824 1.00 83.88 646 SER A C 1
ATOM 5261 O O . SER A 1 646 ? 38.549 38.998 -15.460 1.00 83.88 646 SER A O 1
ATOM 5263 N N . ILE A 1 647 ? 40.176 38.031 -16.651 1.00 84.94 647 ILE A N 1
ATOM 5264 C CA . ILE A 1 647 ? 39.295 37.035 -17.287 1.00 84.94 647 ILE A CA 1
ATOM 5265 C C . ILE A 1 647 ? 38.842 35.945 -16.303 1.00 84.94 647 ILE A C 1
ATOM 5267 O O . ILE A 1 647 ? 37.668 35.586 -16.283 1.00 84.94 647 ILE A O 1
ATOM 5271 N N . SER A 1 648 ? 39.733 35.444 -15.441 1.00 82.31 648 SER A N 1
ATOM 5272 C CA . SER A 1 648 ? 39.407 34.361 -14.492 1.00 82.31 648 SER A CA 1
ATOM 5273 C C . SER A 1 648 ? 38.449 34.783 -13.376 1.00 82.31 648 SER A C 1
ATOM 5275 O O . SER A 1 648 ? 37.862 33.925 -12.718 1.00 82.31 648 SER A O 1
ATOM 5277 N N . SER A 1 649 ? 38.288 36.090 -13.151 1.00 77.56 649 SER A N 1
ATOM 5278 C CA . SER A 1 649 ? 37.309 36.641 -12.210 1.00 77.56 649 SER A CA 1
ATOM 5279 C C . SER A 1 649 ? 35.859 36.575 -12.719 1.00 77.56 649 SER A C 1
ATOM 5281 O O . SER A 1 649 ? 34.930 36.793 -11.939 1.00 77.56 649 SER A O 1
ATOM 5283 N N . LEU A 1 650 ? 35.649 36.240 -14.000 1.00 73.50 650 LEU A N 1
ATOM 5284 C CA . LEU A 1 650 ? 34.345 36.260 -14.661 1.00 73.50 650 LEU A CA 1
ATOM 5285 C C . LEU A 1 650 ? 33.635 34.895 -14.565 1.00 73.50 650 LEU A C 1
ATOM 5287 O O . LEU A 1 650 ? 34.144 33.902 -15.087 1.00 73.50 650 LEU A O 1
ATOM 5291 N N . PRO A 1 651 ? 32.430 34.809 -13.964 1.00 67.06 651 PRO A N 1
ATOM 5292 C CA . PRO A 1 651 ? 31.716 33.537 -13.811 1.00 67.06 651 PRO A CA 1
ATOM 5293 C C . PRO A 1 651 ? 31.237 32.916 -15.133 1.00 67.06 651 PRO A C 1
ATOM 5295 O O . PRO A 1 651 ? 31.031 31.705 -15.190 1.00 67.06 651 PRO A O 1
ATOM 5298 N N . SER A 1 652 ? 31.028 33.734 -16.171 1.00 71.56 652 SER A N 1
ATOM 5299 C CA . SER A 1 652 ? 30.414 33.347 -17.450 1.00 71.56 652 SER A CA 1
ATOM 5300 C C . SER A 1 652 ? 31.407 32.911 -18.533 1.00 71.56 652 SER A C 1
ATOM 5302 O O . SER A 1 652 ? 30.982 32.334 -19.531 1.00 71.56 652 SER A O 1
ATOM 5304 N N . VAL A 1 653 ? 32.714 33.145 -18.354 1.00 80.56 653 VAL A N 1
ATOM 5305 C CA . VAL A 1 653 ? 33.739 32.833 -19.364 1.00 80.56 653 VAL A CA 1
ATOM 5306 C C . VAL A 1 653 ? 34.534 31.601 -18.935 1.00 80.56 653 VAL A C 1
ATOM 5308 O O . VAL A 1 653 ? 35.417 31.673 -18.084 1.00 80.56 653 VAL A O 1
ATOM 5311 N N . SER A 1 654 ? 34.244 30.447 -19.537 1.00 84.31 654 SER A N 1
ATOM 5312 C CA . SER A 1 654 ? 35.027 29.216 -19.339 1.00 84.31 654 SER A CA 1
ATOM 5313 C C . SER A 1 654 ? 36.227 29.120 -20.282 1.00 84.31 654 SER A C 1
ATOM 5315 O O . SER A 1 654 ? 37.268 28.570 -19.909 1.00 84.31 654 SER A O 1
ATOM 5317 N N . ASN A 1 655 ? 36.087 29.666 -21.491 1.00 88.81 655 ASN A N 1
ATOM 5318 C CA . ASN A 1 655 ? 37.081 29.618 -22.553 1.00 88.81 655 ASN A CA 1
ATOM 5319 C C . ASN A 1 655 ? 36.880 30.778 -23.538 1.00 88.81 655 ASN A C 1
ATOM 5321 O O . ASN A 1 655 ? 35.756 31.085 -23.938 1.00 88.81 655 ASN A O 1
ATOM 5325 N N . ALA A 1 656 ? 37.973 31.423 -23.940 1.00 89.75 656 ALA A N 1
ATOM 5326 C CA . ALA A 1 656 ? 37.921 32.596 -24.803 1.00 89.75 656 ALA A CA 1
ATOM 5327 C C . ALA A 1 656 ? 39.158 32.722 -25.691 1.00 89.75 656 ALA A C 1
ATOM 5329 O O . ALA A 1 656 ? 40.277 32.427 -25.272 1.00 89.75 656 ALA A O 1
ATOM 5330 N N . TYR A 1 657 ? 38.958 33.225 -26.902 1.00 91.25 657 TYR A N 1
ATOM 5331 C CA . TYR A 1 657 ? 40.026 33.803 -27.706 1.00 91.25 657 TYR A CA 1
ATOM 5332 C C . TYR A 1 657 ? 40.131 35.293 -27.389 1.00 91.25 657 TYR A C 1
ATOM 5334 O O . TYR A 1 657 ? 39.111 35.970 -27.308 1.00 91.25 657 TYR A O 1
ATOM 5342 N N . ILE A 1 658 ? 41.337 35.815 -27.197 1.00 90.62 658 ILE A N 1
ATOM 5343 C CA . ILE A 1 658 ? 41.564 37.198 -26.772 1.00 90.62 658 ILE A CA 1
ATOM 5344 C C . ILE A 1 658 ? 42.529 37.854 -27.749 1.00 90.62 658 ILE A C 1
ATOM 5346 O O . ILE A 1 658 ? 43.596 37.307 -27.997 1.00 90.62 658 ILE A O 1
ATOM 5350 N N . PHE A 1 659 ? 42.197 39.025 -28.279 1.00 89.31 659 PHE A N 1
ATOM 5351 C CA . PHE A 1 659 ? 43.111 39.810 -29.106 1.00 89.31 659 PHE A CA 1
ATOM 5352 C C . PHE A 1 659 ? 43.378 41.173 -28.476 1.00 89.31 659 PHE A C 1
ATOM 5354 O O . PHE A 1 659 ? 42.457 41.813 -27.968 1.00 89.31 659 PHE A O 1
ATOM 5361 N N . THR A 1 660 ? 44.624 41.628 -28.512 1.00 86.88 660 THR A N 1
ATOM 5362 C CA . THR A 1 660 ? 45.034 42.918 -27.950 1.00 86.88 660 THR A CA 1
ATOM 5363 C C . THR A 1 660 ? 45.217 43.981 -29.039 1.00 86.88 660 THR A C 1
ATOM 5365 O O . THR A 1 660 ? 45.455 43.658 -30.205 1.00 86.88 660 THR A O 1
ATOM 5368 N N . ASP A 1 661 ? 45.119 45.267 -28.681 1.00 82.44 661 ASP A N 1
ATOM 5369 C CA . ASP A 1 661 ? 45.322 46.381 -29.628 1.00 82.44 661 ASP A CA 1
ATOM 5370 C C . ASP A 1 661 ? 46.749 46.448 -30.214 1.00 82.44 661 ASP A C 1
ATOM 5372 O O . ASP A 1 661 ? 46.928 46.962 -31.316 1.00 82.44 661 ASP A O 1
ATOM 5376 N N . ASP A 1 662 ? 47.755 45.892 -29.528 1.00 82.50 662 ASP A N 1
ATOM 5377 C CA . ASP A 1 662 ? 49.135 45.747 -30.028 1.00 82.50 662 ASP A CA 1
ATOM 5378 C C . ASP A 1 662 ? 49.335 44.512 -30.928 1.00 82.50 662 ASP A C 1
ATOM 5380 O O . ASP A 1 662 ? 50.455 44.223 -31.347 1.00 82.50 662 ASP A O 1
ATOM 5384 N N . GLY A 1 663 ? 48.257 43.799 -31.269 1.00 80.38 663 GLY A N 1
ATOM 5385 C CA . GLY A 1 663 ? 48.274 42.717 -32.252 1.00 80.38 663 GLY A CA 1
ATOM 5386 C C . GLY A 1 663 ? 48.659 41.342 -31.703 1.00 80.38 663 GLY A C 1
ATOM 5387 O O . GLY A 1 663 ? 48.943 40.447 -32.499 1.00 80.38 663 GLY A O 1
ATOM 5388 N N . LYS A 1 664 ? 48.648 41.140 -30.380 1.00 87.75 664 LYS A N 1
ATOM 5389 C CA . LYS A 1 664 ? 48.841 39.813 -29.774 1.00 87.75 664 LYS A CA 1
ATOM 5390 C C . LYS A 1 664 ? 47.521 39.050 -29.690 1.00 87.75 664 LYS A C 1
ATOM 5392 O O . LYS A 1 664 ? 46.436 39.635 -29.645 1.00 87.75 664 LYS A O 1
ATOM 5397 N N . PHE A 1 665 ? 47.614 37.722 -29.665 1.00 90.56 665 PHE A N 1
ATOM 5398 C CA . PHE A 1 665 ? 46.462 36.831 -29.574 1.00 90.56 665 PHE A CA 1
ATOM 5399 C C . PHE A 1 665 ? 46.689 35.782 -28.489 1.00 90.56 665 PHE A C 1
ATOM 5401 O O . PHE A 1 665 ? 47.732 35.137 -28.448 1.00 90.56 665 PHE A O 1
ATOM 5408 N N . TYR A 1 666 ? 45.709 35.587 -27.619 1.00 91.38 666 TYR A N 1
ATOM 5409 C CA . TYR A 1 666 ? 45.754 34.632 -26.525 1.00 91.38 666 TYR A CA 1
ATOM 5410 C C . TYR A 1 666 ? 44.552 33.697 -26.580 1.00 91.38 666 TYR A C 1
ATOM 5412 O O . TYR A 1 666 ? 43.482 34.034 -27.086 1.00 91.38 666 TYR A O 1
ATOM 5420 N N . PHE A 1 667 ? 44.720 32.513 -26.011 1.00 91.62 667 PHE A N 1
ATOM 5421 C CA . PHE A 1 667 ? 43.634 31.598 -25.720 1.00 91.62 667 PHE A CA 1
ATOM 5422 C C . PHE A 1 667 ? 43.569 31.343 -24.217 1.00 91.62 667 PHE A C 1
ATOM 5424 O O . PHE A 1 667 ? 44.564 30.959 -23.599 1.00 91.62 667 PHE A O 1
ATOM 5431 N N . TYR A 1 668 ? 42.389 31.561 -23.648 1.00 90.62 668 TYR A N 1
ATOM 5432 C CA . TYR A 1 668 ? 42.060 31.277 -22.262 1.00 90.62 668 TYR A CA 1
ATOM 5433 C C . TYR A 1 668 ? 41.187 30.031 -22.164 1.00 90.62 668 TYR A C 1
ATOM 5435 O O . TYR A 1 668 ? 40.214 29.888 -22.904 1.00 90.62 668 TYR A O 1
ATOM 5443 N N . HIS A 1 669 ? 41.498 29.165 -21.203 1.00 89.69 669 HIS A N 1
ATOM 5444 C CA . HIS A 1 669 ? 40.634 28.070 -20.787 1.00 89.69 669 HIS A CA 1
ATOM 5445 C C . HIS A 1 669 ? 40.825 27.795 -19.295 1.00 89.69 669 HIS A C 1
ATOM 5447 O O . HIS A 1 669 ? 41.936 27.495 -18.850 1.00 89.69 669 HIS A O 1
ATOM 5453 N N . LYS A 1 670 ? 39.734 27.817 -18.527 1.00 87.00 670 LYS A N 1
ATOM 5454 C CA . LYS A 1 670 ? 39.754 27.690 -17.060 1.00 87.00 670 LYS A CA 1
ATOM 5455 C C . LYS A 1 670 ? 40.467 26.430 -16.552 1.00 87.00 670 LYS A C 1
ATOM 5457 O O . LYS A 1 670 ? 41.114 26.464 -15.511 1.00 87.00 670 LYS A O 1
ATOM 5462 N N . GLU A 1 671 ? 40.360 25.317 -17.275 1.00 83.62 671 GLU A N 1
ATOM 5463 C CA . GLU A 1 671 ? 40.987 24.038 -16.894 1.00 83.62 671 GLU A CA 1
ATOM 5464 C C . GLU A 1 671 ? 42.400 23.794 -17.465 1.00 83.62 671 GLU A C 1
ATOM 5466 O O . GLU A 1 671 ? 42.998 22.760 -17.167 1.00 83.62 671 GLU A O 1
ATOM 5471 N N . ASN A 1 672 ? 42.938 24.687 -18.305 1.00 84.31 672 ASN A N 1
ATOM 5472 C CA . ASN A 1 672 ? 44.265 24.483 -18.899 1.00 84.31 672 ASN A CA 1
ATOM 5473 C C . ASN A 1 672 ? 45.396 24.875 -17.940 1.00 84.31 672 ASN A C 1
ATOM 5475 O O . ASN A 1 672 ? 45.217 25.648 -17.003 1.00 84.31 672 ASN A O 1
ATOM 5479 N N . THR A 1 673 ? 46.596 24.348 -18.184 1.00 81.81 673 THR A N 1
ATOM 5480 C CA . THR A 1 673 ? 47.817 24.735 -17.465 1.00 81.81 673 THR A CA 1
ATOM 5481 C C . THR A 1 673 ? 48.940 24.974 -18.485 1.00 81.81 673 THR A C 1
ATOM 5483 O O . THR A 1 673 ? 49.398 24.000 -19.086 1.00 81.81 673 THR A O 1
ATOM 5486 N N . PRO A 1 674 ? 49.371 26.233 -18.722 1.00 85.94 674 PRO A N 1
ATOM 5487 C CA . PRO A 1 674 ? 48.810 27.479 -18.176 1.00 85.94 674 PRO A CA 1
ATOM 5488 C C . PRO A 1 674 ? 47.388 27.773 -18.701 1.00 85.94 674 PRO A C 1
ATOM 5490 O O . PRO A 1 674 ? 47.025 27.343 -19.796 1.00 85.94 674 PRO A O 1
ATOM 5493 N N . GLN A 1 675 ? 46.578 28.491 -17.911 1.00 88.88 675 GLN A N 1
ATOM 5494 C CA . GLN A 1 675 ? 45.183 28.831 -18.250 1.00 88.88 675 GLN A CA 1
ATOM 5495 C C . GLN A 1 675 ? 45.077 29.834 -19.402 1.00 88.88 675 GLN A C 1
ATOM 5497 O O . GLN A 1 675 ? 44.125 29.776 -20.174 1.00 88.88 675 GLN A O 1
ATOM 5502 N N . LEU A 1 676 ? 46.053 30.736 -19.518 1.00 91.56 676 LEU A N 1
ATOM 5503 C CA . LEU A 1 676 ? 46.193 31.693 -20.608 1.00 91.56 676 LEU A CA 1
ATOM 5504 C C . LEU A 1 676 ? 47.446 31.336 -21.409 1.00 91.56 676 LEU A C 1
ATOM 5506 O O . LEU A 1 676 ? 48.526 31.175 -20.841 1.00 91.56 676 LEU A O 1
ATOM 5510 N N . LYS A 1 677 ? 47.301 31.201 -22.725 1.00 90.06 677 LYS A N 1
ATOM 5511 C CA . LYS A 1 677 ? 48.392 30.848 -23.635 1.00 90.06 677 LYS A CA 1
ATOM 5512 C C . LYS A 1 677 ? 48.435 31.824 -24.802 1.00 90.06 677 LYS A C 1
ATOM 5514 O O . LYS A 1 677 ? 47.428 31.993 -25.484 1.00 90.06 677 LYS A O 1
ATOM 5519 N N . GLU A 1 678 ? 49.594 32.420 -25.059 1.00 90.94 678 GLU A N 1
ATOM 5520 C CA . GLU A 1 678 ? 49.814 33.227 -26.263 1.00 90.94 678 GLU A CA 1
ATOM 5521 C C . GLU A 1 678 ? 49.858 32.338 -27.513 1.00 90.94 678 GLU A C 1
ATOM 5523 O O . GLU A 1 678 ? 50.456 31.257 -27.511 1.00 90.94 678 GLU A O 1
ATOM 5528 N N . ILE A 1 679 ? 49.207 32.790 -28.580 1.00 90.75 679 ILE A N 1
ATOM 5529 C CA . ILE A 1 679 ? 49.213 32.171 -29.900 1.00 90.75 679 ILE A CA 1
ATOM 5530 C C . ILE A 1 679 ? 49.871 33.161 -30.858 1.00 90.75 679 ILE A C 1
ATOM 5532 O O . ILE A 1 679 ? 49.337 34.234 -31.132 1.00 90.75 679 ILE A O 1
ATOM 5536 N N . VAL A 1 680 ? 51.025 32.775 -31.396 1.00 88.44 680 VAL A N 1
ATOM 5537 C CA . VAL A 1 680 ? 51.766 33.590 -32.360 1.00 88.44 680 VAL A CA 1
ATOM 5538 C C . VAL A 1 680 ? 51.041 33.556 -33.707 1.00 88.44 680 VAL A C 1
ATOM 5540 O O . VAL A 1 680 ? 50.937 32.500 -34.329 1.00 88.44 680 VAL A O 1
ATOM 5543 N N . LEU A 1 681 ? 50.540 34.709 -34.157 1.00 86.19 681 LEU A N 1
ATOM 5544 C CA . LEU A 1 681 ? 49.829 34.869 -35.428 1.00 86.19 681 LEU A CA 1
ATOM 5545 C C . LEU A 1 681 ? 50.418 36.027 -36.229 1.00 86.19 681 LEU A C 1
ATOM 5547 O O . LEU A 1 681 ? 50.788 37.058 -35.673 1.00 86.19 681 LEU A O 1
ATOM 5551 N N . ASP A 1 682 ? 50.454 35.877 -37.552 1.00 87.19 682 ASP A N 1
ATOM 5552 C CA . ASP A 1 682 ? 50.719 37.002 -38.443 1.00 87.19 682 ASP A CA 1
ATOM 5553 C C . ASP A 1 682 ? 49.508 37.958 -38.516 1.00 87.19 682 ASP A C 1
ATOM 5555 O O . ASP A 1 682 ? 48.361 37.601 -38.213 1.00 87.19 682 ASP A O 1
ATOM 5559 N N . GLN A 1 683 ? 49.763 39.195 -38.950 1.00 81.50 683 GLN A N 1
ATOM 5560 C CA . GLN A 1 683 ? 48.741 40.241 -39.031 1.00 81.50 683 GLN A CA 1
ATOM 5561 C C . GLN A 1 683 ? 47.583 39.861 -39.972 1.00 81.50 683 GLN A C 1
ATOM 5563 O O . GLN A 1 683 ? 46.443 40.253 -39.727 1.00 81.50 683 GLN A O 1
ATOM 5568 N N . GLN A 1 684 ? 47.834 39.074 -41.026 1.00 87.94 684 GLN A N 1
ATOM 5569 C CA . GLN A 1 684 ? 46.793 38.661 -41.972 1.00 87.94 684 GLN A CA 1
ATOM 5570 C C . GLN A 1 684 ? 45.822 37.649 -41.345 1.00 87.94 684 GLN A C 1
ATOM 5572 O O . GLN A 1 684 ? 44.610 37.761 -41.540 1.00 87.94 684 GLN A O 1
ATOM 5577 N N . ARG A 1 685 ? 46.317 36.674 -40.574 1.00 88.31 685 ARG A N 1
ATOM 5578 C CA . ARG A 1 685 ? 45.494 35.685 -39.854 1.00 88.31 685 ARG A CA 1
ATOM 5579 C C . ARG A 1 685 ? 44.654 36.340 -38.767 1.00 88.31 685 ARG A C 1
ATOM 5581 O O . ARG A 1 685 ? 43.471 36.025 -38.656 1.00 88.31 685 ARG A O 1
ATOM 5588 N N . LEU A 1 686 ? 45.231 37.282 -38.019 1.00 85.75 686 LEU A N 1
ATOM 5589 C CA . LEU A 1 686 ? 44.500 38.027 -36.994 1.00 85.75 686 LEU A CA 1
ATOM 5590 C C . LEU A 1 686 ? 43.338 38.831 -37.600 1.00 85.75 686 LEU A C 1
ATOM 5592 O O . LEU A 1 686 ? 42.218 38.773 -37.090 1.00 85.75 686 LEU A O 1
ATOM 5596 N N . GLN A 1 687 ? 43.566 39.514 -38.728 1.00 84.06 687 GLN A N 1
ATOM 5597 C CA . GLN A 1 687 ? 42.495 40.233 -39.427 1.00 84.06 687 GLN A CA 1
ATOM 5598 C C . GLN A 1 687 ? 41.386 39.292 -39.914 1.00 84.06 687 GLN A C 1
ATOM 5600 O O . GLN A 1 687 ? 40.209 39.593 -39.722 1.00 84.06 687 GLN A O 1
ATOM 5605 N N . LYS A 1 688 ? 41.732 38.110 -40.440 1.00 89.38 688 LYS A N 1
ATOM 5606 C CA . LYS A 1 688 ? 40.737 37.096 -40.835 1.00 89.38 688 LYS A CA 1
ATOM 5607 C C . LYS A 1 688 ? 39.878 36.617 -39.662 1.00 89.38 688 LYS A C 1
ATOM 5609 O O . LYS A 1 688 ? 38.672 36.470 -39.822 1.00 89.38 688 LYS A O 1
ATOM 5614 N N . ILE A 1 689 ? 40.459 36.408 -38.478 1.00 87.38 689 ILE A N 1
ATOM 5615 C CA . ILE A 1 689 ? 39.699 36.031 -37.269 1.00 87.38 689 ILE A CA 1
ATOM 5616 C C . ILE A 1 689 ? 38.687 37.127 -36.905 1.00 87.38 689 ILE A C 1
ATOM 5618 O O . ILE A 1 689 ? 37.522 36.831 -36.630 1.00 87.38 689 ILE A O 1
ATOM 5622 N N . ILE A 1 690 ? 39.105 38.395 -36.961 1.00 82.25 690 ILE A N 1
ATOM 5623 C CA . ILE A 1 690 ? 38.233 39.550 -36.698 1.00 82.25 690 ILE A CA 1
ATOM 5624 C C . ILE A 1 690 ? 37.106 39.637 -37.741 1.00 82.25 690 ILE A C 1
ATOM 5626 O O . ILE A 1 690 ? 35.959 39.911 -37.385 1.00 82.25 690 ILE A O 1
ATOM 5630 N N . GLU A 1 691 ? 37.394 39.390 -39.020 1.00 85.81 691 GLU A N 1
ATOM 5631 C CA . GLU A 1 691 ? 36.387 39.349 -40.088 1.00 85.81 691 GLU A CA 1
ATOM 5632 C C . GLU A 1 691 ? 35.359 38.229 -39.883 1.00 85.81 691 GLU A C 1
ATOM 5634 O O . GLU A 1 691 ? 34.155 38.475 -40.008 1.00 85.81 691 GLU A O 1
ATOM 5639 N N . ILE A 1 692 ? 35.813 37.024 -39.520 1.00 88.00 692 ILE A N 1
ATOM 5640 C CA . ILE A 1 692 ? 34.942 35.880 -39.209 1.00 88.00 692 ILE A CA 1
ATOM 5641 C C . ILE A 1 692 ? 34.003 36.237 -38.056 1.00 88.00 692 ILE A C 1
ATOM 5643 O O . ILE A 1 692 ? 32.793 36.037 -38.165 1.00 88.00 692 ILE A O 1
ATOM 5647 N N . ALA A 1 693 ? 34.531 36.836 -36.988 1.00 82.12 693 ALA A N 1
ATOM 5648 C CA . ALA A 1 693 ? 33.729 37.257 -35.846 1.00 82.12 693 ALA A CA 1
ATOM 5649 C C . ALA A 1 693 ? 32.710 38.348 -36.208 1.00 82.12 693 ALA A C 1
ATOM 5651 O O . ALA A 1 693 ? 31.543 38.236 -35.844 1.00 82.12 693 ALA A O 1
ATOM 5652 N N . LYS A 1 694 ? 33.102 39.364 -36.989 1.00 80.62 694 LYS A N 1
ATOM 5653 C CA . LYS A 1 694 ? 32.177 40.401 -37.487 1.00 80.62 694 LYS A CA 1
ATOM 5654 C C . LYS A 1 694 ? 31.040 39.807 -38.318 1.00 80.62 694 LYS A C 1
ATOM 5656 O O . LYS A 1 694 ? 29.893 40.236 -38.191 1.00 80.62 694 LYS A O 1
ATOM 5661 N N . LYS A 1 695 ? 31.350 38.827 -39.173 1.00 83.19 695 LYS A N 1
ATOM 5662 C CA . LYS A 1 695 ? 30.351 38.122 -39.983 1.00 83.19 695 LYS A CA 1
ATOM 5663 C C . LYS A 1 695 ? 29.396 37.316 -39.104 1.00 83.19 695 LYS A C 1
ATOM 5665 O O . LYS A 1 695 ? 28.190 37.389 -39.315 1.00 83.19 695 LYS A O 1
ATOM 5670 N N . GLU A 1 696 ? 29.923 36.611 -38.108 1.00 81.44 696 GLU A N 1
ATOM 5671 C CA . GLU A 1 696 ? 29.132 35.833 -37.153 1.00 81.44 696 GLU A CA 1
ATOM 5672 C C . GLU A 1 696 ? 28.170 36.726 -36.354 1.00 81.44 696 GLU A C 1
ATOM 5674 O O . GLU A 1 696 ? 26.972 36.459 -36.340 1.00 81.44 696 GLU A O 1
ATOM 5679 N N . ILE A 1 697 ? 28.655 37.836 -35.785 1.00 74.88 697 ILE A N 1
ATOM 5680 C CA . ILE A 1 697 ? 27.842 38.826 -35.050 1.00 74.88 697 ILE A CA 1
ATOM 5681 C C . ILE A 1 697 ? 26.697 39.355 -35.927 1.00 74.88 697 ILE A C 1
ATOM 5683 O O . ILE A 1 697 ? 25.546 39.436 -35.496 1.00 74.88 697 ILE A O 1
ATOM 5687 N N . LYS A 1 698 ? 26.988 39.659 -37.198 1.00 76.50 698 LYS A N 1
ATOM 5688 C CA . LYS A 1 698 ? 25.977 40.117 -38.159 1.00 76.50 698 LYS A CA 1
ATOM 5689 C C . LYS A 1 698 ? 24.928 39.040 -38.465 1.00 76.50 698 LYS A C 1
ATOM 5691 O O . LYS A 1 698 ? 23.763 39.369 -38.664 1.00 76.50 698 LYS A O 1
ATOM 5696 N N . CYS A 1 699 ? 25.330 37.771 -38.528 1.00 72.06 699 CYS A N 1
ATOM 5697 C CA . CYS A 1 699 ? 24.442 36.646 -38.822 1.00 72.06 699 CYS A CA 1
ATOM 5698 C C . CYS A 1 699 ? 23.591 36.200 -37.622 1.00 72.06 699 CYS A C 1
ATOM 5700 O O . CYS A 1 699 ? 22.528 35.615 -37.827 1.00 72.06 699 CYS A O 1
ATOM 5702 N N . THR A 1 700 ? 24.041 36.428 -36.387 1.00 68.25 700 THR A N 1
ATOM 5703 C CA . THR A 1 700 ? 23.338 35.987 -35.170 1.00 68.25 700 THR A CA 1
ATOM 5704 C C . THR A 1 700 ? 22.339 37.013 -34.639 1.00 68.25 700 THR A C 1
ATOM 5706 O O . THR A 1 700 ? 21.457 36.628 -33.877 1.00 68.25 700 THR A O 1
ATOM 5709 N N . GLY A 1 701 ? 22.449 38.290 -35.029 1.00 59.19 701 GLY A N 1
ATOM 5710 C CA . GLY A 1 701 ? 21.564 39.368 -34.564 1.00 59.19 701 GLY A CA 1
ATOM 5711 C C . GLY A 1 701 ? 21.754 39.745 -33.088 1.00 59.19 701 GLY A C 1
ATOM 5712 O O . GLY A 1 701 ? 21.025 40.589 -32.575 1.00 59.19 701 GLY A O 1
ATOM 5713 N N . TYR A 1 702 ? 22.731 39.136 -32.411 1.00 55.34 702 TYR A N 1
ATOM 5714 C CA . TYR A 1 702 ? 23.102 39.454 -31.039 1.00 55.34 702 TYR A CA 1
ATOM 5715 C C . TYR A 1 702 ? 23.986 40.702 -31.036 1.00 55.34 702 TYR A C 1
ATOM 5717 O O . TYR A 1 702 ? 25.098 40.684 -31.564 1.00 55.34 702 TYR A O 1
ATOM 5725 N N . ASN A 1 703 ? 23.497 41.779 -30.427 1.00 54.34 703 ASN A N 1
ATOM 5726 C CA . ASN A 1 703 ? 24.321 42.923 -30.059 1.00 54.34 703 ASN A CA 1
ATOM 5727 C C . ASN A 1 703 ? 24.895 42.593 -28.672 1.00 54.34 703 ASN A C 1
ATOM 5729 O O . ASN A 1 703 ? 24.097 42.465 -27.744 1.00 54.34 703 ASN A O 1
ATOM 5733 N N . PRO A 1 704 ? 26.210 42.359 -28.501 1.00 54.44 704 PRO A N 1
ATOM 5734 C CA . PRO A 1 704 ? 26.769 42.134 -27.174 1.00 54.44 704 PRO A CA 1
ATOM 5735 C C . PRO A 1 704 ? 26.673 43.453 -26.399 1.00 54.44 704 PRO A C 1
ATOM 5737 O O . PRO A 1 704 ? 27.552 44.311 -26.491 1.00 54.44 704 PRO A O 1
ATOM 5740 N N . GLU A 1 705 ? 25.551 43.656 -25.709 1.00 47.88 705 GLU A N 1
ATOM 5741 C CA . GLU A 1 705 ? 25.443 44.689 -24.690 1.00 47.88 705 GLU A CA 1
ATOM 5742 C C . GLU A 1 705 ? 26.474 44.373 -23.600 1.00 47.88 705 GLU A C 1
ATOM 5744 O O . GLU A 1 705 ? 26.603 43.241 -23.142 1.00 47.88 705 GLU A O 1
ATOM 5749 N N . GLU A 1 706 ? 27.274 45.395 -23.311 1.00 59.16 706 GLU A N 1
ATOM 5750 C CA . GLU A 1 706 ? 28.414 45.484 -22.400 1.00 59.16 706 GLU A CA 1
ATOM 5751 C C . GLU A 1 706 ? 28.541 44.401 -21.315 1.00 59.16 706 GLU A C 1
ATOM 5753 O O . GLU A 1 706 ? 27.670 44.284 -20.455 1.00 59.16 706 GLU A O 1
ATOM 5758 N N . GLN A 1 707 ? 29.711 43.741 -21.260 1.00 53.16 707 GLN A N 1
ATOM 5759 C CA . GLN A 1 707 ? 30.428 43.385 -20.018 1.00 53.16 707 GLN A CA 1
ATOM 5760 C C . GLN A 1 707 ? 31.842 42.837 -20.352 1.00 53.16 707 GLN A C 1
ATOM 5762 O O . GLN A 1 707 ? 32.010 42.118 -21.329 1.00 53.16 707 GLN A O 1
ATOM 5767 N N . PHE A 1 708 ? 32.942 43.191 -19.671 1.00 51.25 708 PHE A N 1
ATOM 5768 C CA . PHE A 1 708 ? 33.105 43.695 -18.303 1.00 51.25 708 PHE A CA 1
ATOM 5769 C C . PHE A 1 708 ? 34.001 44.944 -18.195 1.00 51.25 708 PHE A C 1
ATOM 5771 O O . PHE A 1 708 ? 35.054 45.024 -18.814 1.00 51.25 708 PHE A O 1
ATOM 5778 N N . SER A 1 709 ? 33.608 45.865 -17.311 1.00 50.66 709 SER A N 1
ATOM 5779 C CA . SER A 1 709 ? 34.439 46.915 -16.706 1.00 50.66 709 SER A CA 1
ATOM 5780 C C . SER A 1 709 ? 34.332 46.754 -15.197 1.00 50.66 709 SER A C 1
ATOM 5782 O O . SER A 1 709 ? 33.214 46.783 -14.689 1.00 50.66 709 SER A O 1
ATOM 5784 N N . LEU A 1 710 ? 35.459 46.629 -14.491 1.00 49.94 710 LEU A N 1
ATOM 5785 C CA . LEU A 1 710 ? 35.541 46.956 -13.063 1.00 49.94 710 LEU A CA 1
ATOM 5786 C C . LEU A 1 710 ? 36.938 47.516 -12.738 1.00 49.94 710 LEU A C 1
ATOM 5788 O O . LEU A 1 710 ? 37.778 46.848 -12.142 1.00 49.94 710 LEU A O 1
ATOM 5792 N N . GLY A 1 711 ? 37.170 48.768 -13.147 1.00 54.41 711 GLY A N 1
ATOM 5793 C CA . GLY A 1 711 ? 38.426 49.513 -12.960 1.00 54.41 711 GLY A CA 1
ATOM 5794 C C . GLY A 1 711 ? 39.140 49.794 -14.283 1.00 54.41 711 GLY A C 1
ATOM 5795 O O . GLY A 1 711 ? 38.741 49.251 -15.305 1.00 54.41 711 GLY A O 1
ATOM 5796 N N . ASN A 1 712 ? 40.160 50.662 -14.278 1.00 53.94 712 ASN A N 1
ATOM 5797 C CA . ASN A 1 712 ? 40.946 51.095 -15.451 1.00 53.94 712 ASN A CA 1
ATOM 5798 C C . ASN A 1 712 ? 41.762 49.958 -16.123 1.00 53.94 712 ASN A C 1
ATOM 5800 O O . ASN A 1 712 ? 42.961 50.102 -16.345 1.00 53.94 712 ASN A O 1
ATOM 5804 N N . GLU A 1 713 ? 41.134 48.838 -16.470 1.00 60.38 713 GLU A N 1
ATOM 5805 C CA . GLU A 1 713 ? 41.715 47.761 -17.267 1.00 60.38 713 GLU A CA 1
ATOM 5806 C C . GLU A 1 713 ? 40.776 47.440 -18.437 1.00 60.38 713 GLU A C 1
ATOM 5808 O O . GLU A 1 713 ? 39.642 46.987 -18.295 1.00 60.38 713 GLU A O 1
ATOM 5813 N N . THR A 1 714 ? 41.250 47.773 -19.628 1.00 67.38 714 THR A N 1
ATOM 5814 C CA . THR A 1 714 ? 40.530 47.879 -20.897 1.00 67.38 714 THR A CA 1
ATOM 5815 C C . THR A 1 714 ? 40.381 46.516 -21.584 1.00 67.38 714 THR A C 1
ATOM 5817 O O . THR A 1 714 ? 41.084 46.212 -22.546 1.00 67.38 714 THR A O 1
ATOM 5820 N N . VAL A 1 715 ? 39.445 45.688 -21.110 1.00 75.50 715 VAL A N 1
ATOM 5821 C CA . VAL A 1 715 ? 39.047 44.405 -21.727 1.00 75.50 715 VAL A CA 1
ATOM 5822 C C . VAL A 1 715 ? 37.558 44.451 -22.109 1.00 75.50 715 VAL A C 1
ATOM 5824 O O . VAL A 1 715 ? 36.734 44.907 -21.329 1.00 75.50 715 VAL A O 1
ATOM 5827 N N . LYS A 1 716 ? 37.187 44.012 -23.316 1.00 77.44 716 LYS A N 1
ATOM 5828 C CA . LYS A 1 716 ? 35.823 44.073 -23.867 1.00 77.44 716 LYS A CA 1
ATOM 5829 C C . LYS A 1 716 ? 35.459 42.788 -24.609 1.00 77.44 716 LYS A C 1
ATOM 5831 O O . LYS A 1 716 ? 36.177 42.386 -25.517 1.00 77.44 716 LYS A O 1
ATOM 5836 N N . GLU A 1 717 ? 34.316 42.179 -24.310 1.00 76.62 717 GLU A N 1
ATOM 5837 C CA . GLU A 1 717 ? 33.793 41.059 -25.101 1.00 76.62 717 GLU A CA 1
ATOM 5838 C C . GLU A 1 717 ? 33.286 41.528 -26.481 1.00 76.62 717 GLU A C 1
ATOM 5840 O O . GLU A 1 717 ? 32.604 42.545 -26.614 1.00 76.62 717 GLU A O 1
ATOM 5845 N N . VAL A 1 718 ? 33.664 40.799 -27.531 1.00 75.88 718 VAL A N 1
ATOM 5846 C CA . VAL A 1 718 ? 33.302 41.062 -28.935 1.00 75.88 718 VAL A CA 1
ATOM 5847 C C . VAL A 1 718 ? 32.252 40.069 -29.428 1.00 75.88 718 VAL A C 1
ATOM 5849 O O . VAL A 1 718 ? 31.414 40.424 -30.251 1.00 75.88 718 VAL A O 1
ATOM 5852 N N . SER A 1 719 ? 32.276 38.833 -28.929 1.00 77.25 719 SER A N 1
ATOM 5853 C CA . SER A 1 719 ? 31.266 37.810 -29.205 1.00 77.25 719 SER A CA 1
ATOM 5854 C C . SER A 1 719 ? 31.146 36.880 -28.004 1.00 77.25 719 SER A C 1
ATOM 5856 O O . SER A 1 719 ? 32.168 36.388 -27.530 1.00 77.25 719 SER A O 1
ATOM 5858 N N . SER A 1 720 ? 29.917 36.629 -27.547 1.00 71.31 720 SER A N 1
ATOM 5859 C CA . SER A 1 720 ? 29.628 35.763 -26.395 1.00 71.31 720 SER A CA 1
ATOM 5860 C C . SER A 1 720 ? 29.542 34.277 -26.730 1.00 71.31 720 SER A C 1
ATOM 5862 O O . SER A 1 720 ? 29.653 33.428 -25.848 1.00 71.31 720 SER A O 1
ATOM 5864 N N . PHE A 1 721 ? 29.366 33.937 -28.010 1.00 78.00 721 PHE A N 1
ATOM 5865 C CA . PHE A 1 721 ? 29.361 32.554 -28.462 1.00 78.00 721 PHE A CA 1
ATOM 5866 C C . PHE A 1 721 ? 29.617 32.429 -29.963 1.00 78.00 721 PHE A C 1
ATOM 5868 O O . PHE A 1 721 ? 28.848 32.939 -30.780 1.00 78.00 721 PHE A O 1
ATOM 5875 N N . PHE A 1 722 ? 30.640 31.660 -30.336 1.00 82.81 722 PHE A N 1
ATOM 5876 C CA . PHE A 1 722 ? 30.838 31.238 -31.721 1.00 82.81 722 PHE A CA 1
ATOM 5877 C C . PHE A 1 722 ? 30.015 30.003 -32.081 1.00 82.81 722 PHE A C 1
ATOM 5879 O O . PHE A 1 722 ? 30.219 28.929 -31.508 1.00 82.81 722 PHE A O 1
ATOM 5886 N N . ARG A 1 723 ? 29.179 30.100 -33.128 1.00 83.00 723 ARG A N 1
ATOM 5887 C CA . ARG A 1 723 ? 28.636 28.894 -33.764 1.00 83.00 723 ARG A CA 1
ATOM 5888 C C . ARG A 1 723 ? 29.757 28.079 -34.399 1.00 83.00 723 ARG A C 1
ATOM 5890 O O . ARG A 1 723 ? 30.804 28.587 -34.807 1.00 83.00 723 ARG A O 1
ATOM 5897 N N . ARG A 1 724 ? 29.483 26.786 -34.547 1.00 79.88 724 ARG A N 1
ATOM 5898 C CA . ARG A 1 724 ? 30.430 25.777 -35.026 1.00 79.88 724 ARG A CA 1
ATOM 5899 C C . ARG A 1 724 ? 31.195 26.145 -36.308 1.00 79.88 724 ARG A C 1
ATOM 5901 O O . ARG A 1 724 ? 32.409 25.948 -36.308 1.00 79.88 724 ARG A O 1
ATOM 5908 N N . PRO A 1 725 ? 30.573 26.715 -37.363 1.00 84.81 725 PRO A N 1
ATOM 5909 C CA . PRO A 1 725 ? 31.299 27.067 -38.585 1.00 84.81 725 PRO A CA 1
ATOM 5910 C C . PRO A 1 725 ? 32.350 28.163 -38.367 1.00 84.81 725 PRO A C 1
ATOM 5912 O O . PRO A 1 725 ? 33.471 28.041 -38.858 1.00 84.81 725 PRO A O 1
ATOM 5915 N N . ALA A 1 726 ? 32.012 29.207 -37.605 1.00 86.00 726 ALA A N 1
ATOM 5916 C CA . ALA A 1 726 ? 32.949 30.270 -37.249 1.00 86.00 726 ALA A CA 1
ATOM 5917 C C . ALA A 1 726 ? 34.062 29.732 -36.341 1.00 86.00 726 ALA A C 1
ATOM 5919 O O . ALA A 1 726 ? 35.237 30.020 -36.561 1.00 86.00 726 ALA A O 1
ATOM 5920 N N . LEU A 1 727 ? 33.702 28.874 -35.381 1.00 87.56 727 LEU A N 1
ATOM 5921 C CA . LEU A 1 727 ? 34.657 28.242 -34.478 1.00 87.56 727 LEU A CA 1
ATOM 5922 C C . LEU A 1 727 ? 35.672 27.362 -35.224 1.00 87.56 727 LEU A C 1
ATOM 5924 O O . LEU A 1 727 ? 36.862 27.469 -34.956 1.00 87.56 727 LEU A O 1
ATOM 5928 N N . ASN A 1 728 ? 35.237 26.559 -36.202 1.00 87.06 728 ASN A N 1
ATOM 5929 C CA . ASN A 1 728 ? 36.132 25.762 -37.050 1.00 87.06 728 ASN A CA 1
ATOM 5930 C C . ASN A 1 728 ? 37.138 26.633 -37.803 1.00 87.06 728 ASN A C 1
ATOM 5932 O O . ASN A 1 728 ? 38.333 26.343 -37.791 1.00 87.06 728 ASN A O 1
ATOM 5936 N N . GLN A 1 729 ? 36.668 27.712 -38.432 1.00 88.31 729 GLN A N 1
ATOM 5937 C CA . GLN A 1 729 ? 37.539 28.611 -39.187 1.00 88.31 729 GLN A CA 1
ATOM 5938 C C . GLN A 1 729 ? 38.571 29.282 -38.280 1.00 88.31 729 GLN A C 1
ATOM 5940 O O . GLN A 1 729 ? 39.748 29.336 -38.633 1.00 88.31 729 GLN A O 1
ATOM 5945 N N . ILE A 1 730 ? 38.157 29.735 -37.093 1.00 89.06 730 ILE A N 1
ATOM 5946 C CA . ILE A 1 730 ? 39.071 30.330 -36.115 1.00 89.06 730 ILE A CA 1
ATOM 5947 C C . ILE A 1 730 ? 40.077 29.284 -35.635 1.00 89.06 730 ILE A C 1
ATOM 5949 O O . ILE A 1 730 ? 41.276 29.515 -35.756 1.00 89.06 730 ILE A O 1
ATOM 5953 N N . SER A 1 731 ? 39.626 28.114 -35.171 1.00 88.62 731 SER A N 1
ATOM 5954 C CA . SER A 1 731 ? 40.506 27.044 -34.682 1.00 88.62 731 SER A CA 1
ATOM 5955 C C . SER A 1 731 ? 41.509 26.548 -35.731 1.00 88.62 731 SER A C 1
ATOM 5957 O O . SER A 1 731 ? 42.620 26.180 -35.358 1.00 88.62 731 SER A O 1
ATOM 5959 N N . LEU A 1 732 ? 41.156 26.559 -37.023 1.00 88.19 732 LEU A N 1
ATOM 5960 C CA . LEU A 1 732 ? 42.078 26.252 -38.123 1.00 88.19 732 LEU A CA 1
ATOM 5961 C C . LEU A 1 732 ? 43.121 27.355 -38.339 1.00 88.19 732 LEU A C 1
ATOM 5963 O O . LEU A 1 732 ? 44.287 27.044 -38.558 1.00 88.19 732 LEU A O 1
ATOM 5967 N N . LEU A 1 733 ? 42.728 28.631 -38.264 1.00 89.06 733 LEU A N 1
ATOM 5968 C CA . LEU A 1 733 ? 43.652 29.764 -38.415 1.00 89.06 733 LEU A CA 1
ATOM 5969 C C . LEU A 1 733 ? 44.687 29.829 -37.287 1.00 89.06 733 LEU A C 1
ATOM 5971 O O . LEU A 1 733 ? 45.819 30.255 -37.523 1.00 89.06 733 LEU A O 1
ATOM 5975 N N . VAL A 1 734 ? 44.287 29.415 -36.082 1.00 87.38 734 VAL A N 1
ATOM 5976 C CA . VAL A 1 734 ? 45.131 29.458 -34.880 1.00 87.38 734 VAL A CA 1
ATOM 5977 C C . VAL A 1 734 ? 45.783 28.126 -34.522 1.00 87.38 734 VAL A C 1
ATOM 5979 O O . VAL A 1 734 ? 46.525 28.065 -33.546 1.00 87.38 734 VAL A O 1
ATOM 5982 N N . GLU A 1 735 ? 45.467 27.063 -35.266 1.00 85.62 735 GLU A N 1
ATOM 5983 C CA . GLU A 1 735 ? 45.910 25.681 -35.018 1.00 85.62 735 GLU A CA 1
ATOM 5984 C C . GLU A 1 735 ? 45.718 25.235 -33.551 1.00 85.62 735 GLU A C 1
ATOM 5986 O O . GLU A 1 735 ? 46.487 24.458 -32.987 1.00 85.62 735 GLU A O 1
ATOM 5991 N N . CYS A 1 736 ? 44.665 25.743 -32.904 1.00 83.88 736 CYS A N 1
ATOM 5992 C CA . CYS A 1 736 ? 44.401 25.555 -31.482 1.00 83.88 736 CYS A CA 1
ATOM 5993 C C . CYS A 1 736 ? 42.902 25.357 -31.237 1.00 83.88 736 CYS A C 1
ATOM 5995 O O . CYS A 1 736 ? 42.086 26.225 -31.555 1.00 83.88 736 CYS A O 1
ATOM 5997 N N . ALA A 1 737 ? 42.540 24.215 -30.646 1.00 84.00 737 ALA A N 1
ATOM 5998 C CA . ALA A 1 737 ? 41.165 23.914 -30.257 1.00 84.00 737 ALA A CA 1
ATOM 5999 C C . ALA A 1 737 ? 40.811 24.552 -28.897 1.00 84.00 737 ALA A C 1
ATOM 6001 O O . ALA A 1 737 ? 41.622 24.454 -27.967 1.00 84.00 737 ALA A O 1
ATOM 6002 N N . PRO A 1 738 ? 39.589 25.095 -28.737 1.00 86.31 738 PRO A N 1
ATOM 6003 C CA . PRO A 1 738 ? 39.090 25.744 -27.535 1.00 86.31 738 PRO A CA 1
ATOM 6004 C C . PRO A 1 738 ? 38.682 24.746 -26.432 1.00 86.31 738 PRO A C 1
ATOM 6006 O O . PRO A 1 738 ? 37.732 24.994 -25.702 1.00 86.31 738 PRO A O 1
ATOM 6009 N N . TYR A 1 739 ? 39.374 23.610 -26.337 1.00 84.88 739 TYR A N 1
ATOM 6010 C CA . TYR A 1 739 ? 39.066 22.508 -25.425 1.00 84.88 739 TYR A CA 1
ATOM 6011 C C . TYR A 1 739 ? 40.220 22.248 -24.456 1.00 84.88 739 TYR A C 1
ATOM 6013 O O . TYR A 1 739 ? 41.400 22.369 -24.825 1.00 84.88 739 TYR A O 1
ATOM 6021 N N . SER A 1 740 ? 39.883 21.820 -23.243 1.00 82.56 740 SER A N 1
ATOM 6022 C CA . SER A 1 740 ? 40.826 21.311 -22.254 1.00 82.56 740 SER A CA 1
ATOM 6023 C C . SER A 1 740 ? 41.492 20.017 -22.719 1.00 82.56 740 SER A C 1
ATOM 6025 O O . SER A 1 740 ? 40.996 19.310 -23.597 1.00 82.56 740 SER A O 1
ATOM 6027 N N . ASN A 1 741 ? 42.630 19.655 -22.123 1.00 82.50 741 ASN A N 1
ATOM 6028 C CA . ASN A 1 741 ? 43.280 18.377 -22.443 1.00 82.50 741 ASN A CA 1
ATOM 6029 C C . ASN A 1 741 ? 42.379 17.171 -22.127 1.00 82.50 741 ASN A C 1
ATOM 6031 O O . ASN A 1 741 ? 42.381 16.197 -22.876 1.00 82.50 741 ASN A O 1
ATOM 6035 N N . LYS A 1 742 ? 41.572 17.243 -21.059 1.00 83.19 742 LYS A N 1
ATOM 6036 C CA . LYS A 1 742 ? 40.611 16.182 -20.719 1.00 83.19 742 LYS A CA 1
ATOM 6037 C C . LYS A 1 742 ? 39.494 16.097 -21.755 1.00 83.19 742 LYS A C 1
ATOM 6039 O O . LYS A 1 742 ? 39.105 14.997 -22.135 1.00 83.19 742 LYS A O 1
ATOM 6044 N N . GLU A 1 743 ? 39.002 17.241 -22.223 1.00 83.19 743 GLU A N 1
ATOM 6045 C CA . GLU A 1 743 ? 37.965 17.305 -23.255 1.00 83.19 743 GLU A CA 1
ATOM 6046 C C . GLU A 1 743 ? 38.463 16.771 -24.595 1.00 83.19 743 GLU A C 1
ATOM 6048 O O . GLU A 1 743 ? 37.813 15.915 -25.195 1.00 83.19 743 GLU A O 1
ATOM 6053 N N . LYS A 1 744 ? 39.663 17.195 -25.011 1.00 85.19 744 LYS A N 1
ATOM 6054 C CA . LYS A 1 744 ? 40.341 16.693 -26.213 1.00 85.19 744 LYS A CA 1
ATOM 6055 C C . LYS A 1 744 ? 40.455 15.176 -26.192 1.00 85.19 744 LYS A C 1
ATOM 6057 O O . LYS A 1 744 ? 40.089 14.544 -27.173 1.00 85.19 744 LYS A O 1
ATOM 6062 N N . VAL A 1 745 ? 40.880 14.586 -25.072 1.00 87.19 745 VAL A N 1
ATOM 6063 C CA . VAL A 1 745 ? 40.972 13.124 -24.939 1.00 87.19 745 VAL A CA 1
ATOM 6064 C C . VAL A 1 745 ? 39.622 12.444 -25.166 1.00 87.19 745 VAL A C 1
ATOM 6066 O O . VAL A 1 745 ? 39.573 11.465 -25.904 1.00 87.19 745 VAL A O 1
ATOM 6069 N N . LYS A 1 746 ? 38.513 12.943 -24.599 1.00 87.31 746 LYS A N 1
ATOM 6070 C CA . LYS A 1 746 ? 37.215 12.287 -24.841 1.00 87.31 746 LYS A CA 1
ATOM 6071 C C . LYS A 1 746 ? 36.724 12.472 -26.276 1.00 87.31 746 LYS A C 1
ATOM 6073 O O . LYS A 1 746 ? 36.098 11.564 -26.813 1.00 87.31 746 LYS A O 1
ATOM 6078 N N . ILE A 1 747 ? 37.011 13.614 -26.904 1.00 87.25 747 ILE A N 1
ATOM 6079 C CA . ILE A 1 747 ? 36.659 13.831 -28.312 1.00 87.25 747 ILE A CA 1
ATOM 6080 C C . ILE A 1 747 ? 37.494 12.912 -29.210 1.00 87.25 747 ILE A C 1
ATOM 6082 O O . ILE A 1 747 ? 36.923 12.239 -30.063 1.00 87.25 747 ILE A O 1
ATOM 6086 N N . TYR A 1 748 ? 38.802 12.787 -28.965 1.00 88.50 748 TYR A N 1
ATOM 6087 C CA . TYR A 1 748 ? 39.649 11.815 -29.659 1.00 88.50 748 TYR A CA 1
ATOM 6088 C C . TYR A 1 748 ? 39.161 10.383 -29.447 1.00 88.50 748 TYR A C 1
ATOM 6090 O O . TYR A 1 748 ? 39.073 9.638 -30.412 1.00 88.50 748 TYR A O 1
ATOM 6098 N N . ASN A 1 749 ? 38.711 10.019 -28.245 1.00 89.25 749 ASN A N 1
ATOM 6099 C CA . ASN A 1 749 ? 38.102 8.712 -27.992 1.00 89.25 749 ASN A CA 1
ATOM 6100 C C . ASN A 1 749 ? 36.862 8.454 -28.862 1.00 89.25 749 ASN A C 1
ATOM 6102 O O . ASN A 1 749 ? 36.725 7.366 -29.416 1.00 89.25 749 ASN A O 1
ATOM 6106 N N . ILE A 1 750 ? 35.977 9.443 -29.032 1.00 89.69 750 ILE A N 1
ATOM 6107 C CA . ILE A 1 750 ? 34.835 9.324 -29.956 1.00 89.69 750 ILE A CA 1
ATOM 6108 C C . ILE A 1 750 ? 35.331 9.124 -31.395 1.00 89.69 750 ILE A C 1
ATOM 6110 O O . ILE A 1 750 ? 34.774 8.309 -32.125 1.00 89.69 750 ILE A O 1
ATOM 6114 N N . MET A 1 751 ? 36.381 9.839 -31.801 1.00 88.81 751 MET A N 1
ATOM 6115 C CA . MET A 1 751 ? 36.930 9.783 -33.159 1.00 88.81 751 MET A CA 1
ATOM 6116 C C . MET A 1 751 ? 37.638 8.459 -33.468 1.00 88.81 751 MET A C 1
ATOM 6118 O O . MET A 1 751 ? 37.431 7.920 -34.554 1.00 88.81 751 MET A O 1
ATOM 6122 N N . GLU A 1 752 ? 38.378 7.902 -32.509 1.00 89.31 752 GLU A N 1
ATOM 6123 C CA . GLU A 1 752 ? 39.013 6.577 -32.578 1.00 89.31 752 GLU A CA 1
ATOM 6124 C C . GLU A 1 752 ? 37.984 5.468 -32.835 1.00 89.31 752 GLU A C 1
ATOM 6126 O O . GLU A 1 752 ? 38.202 4.568 -33.643 1.00 89.31 752 GLU A O 1
ATOM 6131 N N . VAL A 1 753 ? 36.813 5.544 -32.191 1.00 90.31 753 VAL A N 1
ATOM 6132 C CA . VAL A 1 753 ? 35.757 4.529 -32.357 1.00 90.31 753 VAL A CA 1
ATOM 6133 C C . VAL A 1 753 ? 34.712 4.876 -33.412 1.00 90.31 753 VAL A C 1
ATOM 6135 O O . VAL A 1 753 ? 33.824 4.067 -33.686 1.00 90.31 753 VAL A O 1
ATOM 6138 N N . ARG A 1 754 ? 34.800 6.058 -34.028 1.00 90.94 754 ARG A N 1
ATOM 6139 C CA . ARG A 1 754 ? 33.822 6.546 -35.008 1.00 90.94 754 ARG A CA 1
ATOM 6140 C C . ARG A 1 754 ? 33.718 5.624 -36.213 1.00 90.94 754 ARG A C 1
ATOM 6142 O O . ARG A 1 754 ? 32.610 5.320 -36.646 1.00 90.94 754 ARG A O 1
ATOM 6149 N N . GLU A 1 755 ? 34.847 5.177 -36.760 1.00 90.69 755 GLU A N 1
ATOM 6150 C CA . GLU A 1 755 ? 34.824 4.264 -37.909 1.00 90.69 755 GLU A CA 1
ATOM 6151 C C . GLU A 1 755 ? 34.221 2.911 -37.540 1.00 90.69 755 GLU A C 1
ATOM 6153 O O . GLU A 1 755 ? 33.390 2.399 -38.284 1.00 90.69 755 GLU A O 1
ATOM 6158 N N . ILE A 1 756 ? 34.559 2.383 -36.360 1.00 91.94 756 ILE A N 1
ATOM 6159 C CA . ILE A 1 756 ? 33.973 1.147 -35.828 1.00 91.94 756 ILE A CA 1
ATOM 6160 C C . ILE A 1 756 ? 32.450 1.304 -35.740 1.00 91.94 756 ILE A C 1
ATOM 6162 O O . ILE A 1 756 ? 31.708 0.476 -36.266 1.00 91.94 756 ILE A O 1
ATOM 6166 N N . TYR A 1 757 ? 31.972 2.401 -35.142 1.00 93.56 757 TYR A N 1
ATOM 6167 C CA . TYR A 1 757 ? 30.544 2.697 -35.029 1.00 93.56 757 TYR A CA 1
ATOM 6168 C C . TYR A 1 757 ? 29.853 2.721 -36.395 1.00 93.56 757 TYR A C 1
ATOM 6170 O O . TYR A 1 757 ? 28.842 2.050 -36.595 1.00 93.56 757 TYR A O 1
ATOM 6178 N N . LEU A 1 758 ? 30.415 3.464 -37.351 1.00 92.69 758 LEU A N 1
ATOM 6179 C CA . LEU A 1 758 ? 29.855 3.614 -38.693 1.00 92.69 758 LEU A CA 1
ATOM 6180 C C . LEU A 1 758 ? 29.855 2.295 -39.473 1.00 92.69 758 LEU A C 1
ATOM 6182 O O . LEU A 1 758 ? 28.901 2.015 -40.194 1.00 92.69 758 LEU A O 1
ATOM 6186 N N . GLN A 1 759 ? 30.866 1.444 -39.296 1.00 90.94 759 GLN A N 1
ATOM 6187 C CA . GLN A 1 759 ? 30.893 0.108 -39.893 1.00 90.94 759 GLN A CA 1
ATOM 6188 C C . GLN A 1 759 ? 29.769 -0.782 -39.346 1.00 90.94 759 GLN A C 1
ATOM 6190 O O . GLN A 1 759 ? 29.071 -1.436 -40.124 1.00 90.94 759 GLN A O 1
ATOM 6195 N N . TYR A 1 760 ? 29.535 -0.781 -38.030 1.00 91.62 760 TYR A N 1
ATOM 6196 C CA . TYR A 1 760 ? 28.406 -1.510 -37.439 1.00 91.62 760 TYR A CA 1
ATOM 6197 C C . TYR A 1 760 ? 27.057 -0.924 -37.848 1.00 91.62 760 TYR A C 1
ATOM 6199 O O . TYR A 1 760 ? 26.125 -1.670 -38.143 1.00 91.62 760 TYR A O 1
ATOM 6207 N N . LEU A 1 761 ? 26.962 0.397 -37.962 1.00 91.31 761 LEU A N 1
ATOM 6208 C CA . LEU A 1 761 ? 25.764 1.054 -38.463 1.00 91.31 761 LEU A CA 1
ATOM 6209 C C . LEU A 1 761 ? 25.507 0.717 -39.941 1.00 91.31 761 LEU A C 1
ATOM 6211 O O . LEU A 1 761 ? 24.360 0.520 -40.329 1.00 91.31 761 LEU A O 1
ATOM 6215 N N . SER A 1 762 ? 26.555 0.537 -40.752 1.00 90.88 762 SER A N 1
ATOM 6216 C CA . SER A 1 762 ? 26.439 0.014 -42.119 1.00 90.88 762 SER A CA 1
ATOM 6217 C C . SER A 1 762 ? 25.965 -1.438 -42.155 1.00 90.88 762 SER A C 1
ATOM 6219 O O . SER A 1 762 ? 25.175 -1.790 -43.031 1.00 90.88 762 SER A O 1
ATOM 6221 N N . LYS A 1 763 ? 26.448 -2.291 -41.238 1.00 90.19 763 LYS A N 1
ATOM 6222 C CA . LYS A 1 763 ? 25.957 -3.674 -41.086 1.00 90.19 763 LYS A CA 1
ATOM 6223 C C . LYS A 1 763 ? 24.481 -3.694 -40.680 1.00 90.19 763 LYS A C 1
ATOM 6225 O O . LYS A 1 763 ? 23.762 -4.609 -41.071 1.00 90.19 763 LYS A O 1
ATOM 6230 N N . LEU A 1 764 ? 24.038 -2.718 -39.885 1.00 89.38 764 LEU A N 1
ATOM 6231 C CA . LEU A 1 764 ? 22.632 -2.564 -39.521 1.00 89.38 764 LEU A CA 1
ATOM 6232 C C . LEU A 1 764 ? 21.819 -2.076 -40.719 1.00 89.38 764 LEU A C 1
ATOM 6234 O O . LEU A 1 764 ? 20.779 -2.646 -41.006 1.00 89.38 764 LEU A O 1
ATOM 6238 N N . LEU A 1 765 ? 22.327 -1.092 -41.462 1.00 88.69 765 LEU A N 1
ATOM 6239 C CA . LEU A 1 765 ? 21.670 -0.509 -42.633 1.00 88.69 765 LEU A CA 1
ATOM 6240 C C . LEU A 1 765 ? 21.325 -1.551 -43.706 1.00 88.69 765 LEU A C 1
ATOM 6242 O O . LEU A 1 765 ? 20.279 -1.444 -44.340 1.00 88.69 765 LEU A O 1
ATOM 6246 N N . SER A 1 766 ? 22.176 -2.565 -43.903 1.00 87.31 766 SER A N 1
ATOM 6247 C CA . SER A 1 766 ? 21.909 -3.650 -44.857 1.00 87.31 766 SER A CA 1
ATOM 6248 C C . SER A 1 766 ? 20.842 -4.649 -44.394 1.00 87.31 766 SER A C 1
ATOM 6250 O O . SER A 1 766 ? 20.386 -5.447 -45.209 1.00 87.31 766 SER A O 1
ATOM 6252 N N . LYS A 1 767 ? 20.446 -4.615 -43.115 1.00 86.31 767 LYS A N 1
ATOM 6253 C CA . LYS A 1 767 ? 19.474 -5.537 -42.502 1.00 86.31 767 LYS A CA 1
ATOM 6254 C C . LYS A 1 767 ? 18.168 -4.845 -42.125 1.00 86.31 767 LYS A C 1
ATOM 6256 O O . LYS A 1 767 ? 17.097 -5.354 -42.424 1.00 86.31 767 LYS A O 1
ATOM 6261 N N . ASP A 1 768 ? 18.269 -3.687 -41.482 1.00 86.62 768 ASP A N 1
ATOM 6262 C CA . ASP A 1 768 ? 17.163 -2.841 -41.053 1.00 86.62 768 ASP A CA 1
ATOM 6263 C C . ASP A 1 768 ? 17.517 -1.369 -41.305 1.00 86.62 768 ASP A C 1
ATOM 6265 O O . ASP A 1 768 ? 18.178 -0.688 -40.510 1.00 86.62 768 ASP A O 1
ATOM 6269 N N . LYS A 1 769 ? 17.055 -0.878 -42.458 1.00 87.62 769 LYS A N 1
ATOM 6270 C CA . LYS A 1 769 ? 17.304 0.491 -42.913 1.00 87.62 769 LYS A CA 1
ATOM 6271 C C . LYS A 1 769 ? 16.704 1.537 -41.972 1.00 87.62 769 LYS A C 1
ATOM 6273 O O . LYS A 1 769 ? 17.315 2.584 -41.765 1.00 87.62 769 LYS A O 1
ATOM 6278 N N . MET A 1 770 ? 15.534 1.263 -41.391 1.00 84.88 770 MET A N 1
ATOM 6279 C CA . MET A 1 770 ? 14.839 2.212 -40.518 1.00 84.88 770 MET A CA 1
ATOM 6280 C C . MET A 1 770 ? 15.523 2.330 -39.161 1.00 84.88 770 MET A C 1
ATOM 6282 O O . MET A 1 770 ? 15.746 3.442 -38.679 1.00 84.88 770 MET A O 1
ATOM 6286 N N . LEU A 1 771 ? 15.888 1.200 -38.551 1.00 86.00 771 LEU A N 1
ATOM 6287 C CA . LEU A 1 771 ? 16.588 1.200 -37.272 1.00 86.00 771 LEU A CA 1
ATOM 6288 C C . LEU A 1 771 ? 17.974 1.847 -37.405 1.00 86.00 771 LEU A C 1
ATOM 6290 O O . LEU A 1 771 ? 18.350 2.658 -36.557 1.00 86.00 771 LEU A O 1
ATOM 6294 N N . ALA A 1 772 ? 18.694 1.579 -38.502 1.00 89.19 772 ALA A N 1
ATOM 6295 C CA . ALA A 1 772 ? 19.954 2.256 -38.809 1.00 89.19 772 ALA A CA 1
ATOM 6296 C C . ALA A 1 772 ? 19.781 3.774 -38.960 1.00 89.19 772 ALA A C 1
ATOM 6298 O O . ALA A 1 772 ? 20.552 4.533 -38.378 1.00 89.19 772 ALA A O 1
ATOM 6299 N N . ALA A 1 773 ? 18.754 4.227 -39.685 1.00 87.69 773 ALA A N 1
ATOM 6300 C CA . ALA A 1 773 ? 18.477 5.652 -39.854 1.00 87.69 773 ALA A CA 1
ATOM 6301 C C . ALA A 1 773 ? 18.124 6.344 -38.527 1.00 87.69 773 ALA A C 1
ATOM 6303 O O . ALA A 1 773 ? 18.570 7.463 -38.278 1.00 87.69 773 ALA A O 1
ATOM 6304 N N . LYS A 1 774 ? 17.391 5.666 -37.634 1.00 87.56 774 LYS A N 1
ATOM 6305 C CA . LYS A 1 774 ? 17.092 6.172 -36.287 1.00 87.56 774 LYS A CA 1
ATOM 6306 C C . LYS A 1 774 ? 18.364 6.364 -35.456 1.00 87.56 774 LYS A C 1
ATOM 6308 O O . LYS A 1 774 ? 18.552 7.435 -34.880 1.00 87.56 774 LYS A O 1
ATOM 6313 N N . HIS A 1 775 ? 19.234 5.352 -35.408 1.00 88.56 775 HIS A N 1
ATOM 6314 C CA . HIS A 1 775 ? 20.529 5.460 -34.729 1.00 88.56 775 HIS A CA 1
ATOM 6315 C C . HIS A 1 775 ? 21.406 6.546 -35.364 1.00 88.56 775 HIS A C 1
ATOM 6317 O O . HIS A 1 775 ? 22.049 7.307 -34.644 1.00 88.56 775 HIS A O 1
ATOM 6323 N N . TRP A 1 776 ? 21.401 6.660 -36.696 1.00 92.50 776 TRP A N 1
ATOM 6324 C CA . TRP A 1 776 ? 22.136 7.708 -37.398 1.00 92.50 776 TRP A CA 1
ATOM 6325 C C . TRP A 1 776 ? 21.668 9.096 -36.974 1.00 92.50 776 TRP A C 1
ATOM 6327 O O . TRP A 1 776 ? 22.481 9.880 -36.503 1.00 92.50 776 TRP A O 1
ATOM 6337 N N . ASN A 1 777 ? 20.366 9.365 -37.022 1.00 86.88 777 ASN A N 1
ATOM 6338 C CA . ASN A 1 777 ? 19.796 10.648 -36.616 1.00 86.88 777 ASN A CA 1
ATOM 6339 C C . ASN A 1 777 ? 20.117 11.011 -35.150 1.00 86.88 777 ASN A C 1
ATOM 6341 O O . ASN A 1 777 ? 20.404 12.168 -34.852 1.00 86.88 777 ASN A O 1
ATOM 6345 N N . GLU A 1 778 ? 20.122 10.038 -34.227 1.00 88.06 778 GLU A N 1
ATOM 6346 C CA . GLU A 1 778 ? 20.472 10.284 -32.816 1.00 88.06 778 GLU A CA 1
ATOM 6347 C C . GLU A 1 778 ? 21.963 10.632 -32.628 1.00 88.06 778 GLU A C 1
ATOM 6349 O O . GLU A 1 778 ? 22.299 11.517 -31.839 1.00 88.06 778 GLU A O 1
ATOM 6354 N N . TRP A 1 779 ? 22.867 9.964 -33.353 1.00 88.44 779 TRP A N 1
ATOM 6355 C CA . TRP A 1 779 ? 24.308 10.009 -33.063 1.00 88.44 779 TRP A CA 1
ATOM 6356 C C . TRP A 1 779 ? 25.160 10.781 -34.075 1.00 88.44 779 TRP A C 1
ATOM 6358 O O . TRP A 1 779 ? 26.302 11.132 -33.766 1.00 88.44 779 TRP A O 1
ATOM 6368 N N . LYS A 1 780 ? 24.619 11.113 -35.251 1.00 89.62 780 LYS A N 1
ATOM 6369 C CA . LYS A 1 780 ? 25.307 11.809 -36.352 1.00 89.62 780 LYS A CA 1
ATOM 6370 C C . LYS A 1 780 ? 26.021 13.074 -35.896 1.00 89.62 780 LYS A C 1
ATOM 6372 O O . LYS A 1 780 ? 27.190 13.265 -36.230 1.00 89.62 780 LYS A O 1
ATOM 6377 N N . LYS A 1 781 ? 25.355 13.910 -35.091 1.00 85.25 781 LYS A N 1
ATOM 6378 C CA . LYS A 1 781 ? 25.955 15.135 -34.542 1.00 85.25 781 LYS A CA 1
ATOM 6379 C C . LYS A 1 781 ? 27.201 14.814 -33.714 1.00 85.25 781 LYS A C 1
ATOM 6381 O O . LYS A 1 781 ? 28.253 15.387 -33.951 1.00 85.25 781 LYS A O 1
ATOM 6386 N N . TYR A 1 782 ? 27.129 13.857 -32.795 1.00 86.00 782 TYR A N 1
ATOM 6387 C CA . TYR A 1 782 ? 28.261 13.522 -31.924 1.00 86.00 782 TYR A CA 1
ATOM 6388 C C . TYR A 1 782 ? 29.432 12.874 -32.676 1.00 86.00 782 TYR A C 1
ATOM 6390 O O . TYR A 1 782 ? 30.586 13.098 -32.320 1.00 86.00 782 TYR A O 1
ATOM 6398 N N . LEU A 1 783 ? 29.144 12.102 -33.726 1.00 87.69 783 LEU A N 1
ATOM 6399 C CA . LEU A 1 783 ? 30.154 11.398 -34.520 1.00 87.69 783 LEU A CA 1
ATOM 6400 C C . LEU A 1 783 ? 30.849 12.305 -35.543 1.00 87.69 783 LEU A C 1
ATOM 6402 O O . LEU A 1 783 ? 32.039 12.135 -35.813 1.00 87.69 783 LEU A O 1
ATOM 6406 N N . LEU A 1 784 ? 30.119 13.248 -36.145 1.00 85.44 784 LEU A N 1
ATOM 6407 C CA . LEU A 1 784 ? 30.631 14.058 -37.253 1.00 85.44 784 LEU A CA 1
ATOM 6408 C C . LEU A 1 784 ? 30.937 15.502 -36.876 1.00 85.44 784 LEU A C 1
ATOM 6410 O O . LEU A 1 784 ? 31.750 16.132 -37.552 1.00 85.44 784 LEU A O 1
ATOM 6414 N N . ASP A 1 785 ? 30.340 16.046 -35.821 1.00 79.19 785 ASP A N 1
ATOM 6415 C CA . ASP A 1 785 ? 30.424 17.471 -35.512 1.00 79.19 785 ASP A CA 1
ATOM 6416 C C . ASP A 1 785 ? 31.594 17.815 -34.573 1.00 79.19 785 ASP A C 1
ATOM 6418 O O . ASP A 1 785 ? 31.449 18.579 -33.623 1.00 79.19 785 ASP A O 1
ATOM 6422 N N . SER A 1 786 ? 32.784 17.242 -34.798 1.00 82.81 786 SER A N 1
ATOM 6423 C CA . SER A 1 786 ? 34.044 17.629 -34.125 1.00 82.81 786 SER A CA 1
ATOM 6424 C C . SER A 1 786 ? 34.733 18.808 -34.838 1.00 82.81 786 SER A C 1
ATOM 6426 O O . SER A 1 786 ? 34.466 19.050 -36.017 1.00 82.81 786 SER A O 1
ATOM 6428 N N . LEU A 1 787 ? 35.634 19.530 -34.155 1.00 83.88 787 LEU A N 1
ATOM 6429 C CA . LEU A 1 787 ? 36.363 20.637 -34.787 1.00 83.88 787 LEU A CA 1
ATOM 6430 C C . LEU A 1 787 ? 37.325 20.135 -35.859 1.00 83.88 787 LEU A C 1
ATOM 6432 O O . LEU A 1 787 ? 37.971 19.102 -35.678 1.00 83.88 787 LEU A O 1
ATOM 6436 N N . ASP A 1 788 ? 37.486 20.910 -36.928 1.00 84.81 788 ASP A N 1
ATOM 6437 C CA . ASP A 1 788 ? 38.315 20.515 -38.073 1.00 84.81 788 ASP A CA 1
ATOM 6438 C C . ASP A 1 788 ? 39.793 20.318 -37.699 1.00 84.81 788 ASP A C 1
ATOM 6440 O O . ASP A 1 788 ? 40.429 19.377 -38.171 1.00 84.81 788 ASP A O 1
ATOM 6444 N N . VAL A 1 789 ? 40.317 21.122 -36.766 1.00 83.31 789 VAL A N 1
ATOM 6445 C CA . VAL A 1 789 ? 41.686 20.961 -36.243 1.00 83.31 789 VAL A CA 1
ATOM 6446 C C . VAL A 1 789 ? 41.897 19.612 -35.544 1.00 83.31 789 VAL A C 1
ATOM 6448 O O . VAL A 1 789 ? 42.976 19.046 -35.640 1.00 83.31 789 VAL A O 1
ATOM 6451 N N . MET A 1 790 ? 40.867 19.064 -34.890 1.00 83.62 790 MET A N 1
ATOM 6452 C CA . MET A 1 790 ? 40.944 17.747 -34.242 1.00 83.62 790 MET A CA 1
ATOM 6453 C C . MET A 1 790 ? 40.663 16.608 -35.227 1.00 83.62 790 MET A C 1
ATOM 6455 O O . MET A 1 790 ? 41.177 15.511 -35.053 1.00 83.62 790 MET A O 1
ATOM 6459 N N . LYS A 1 791 ? 39.874 16.864 -36.282 1.00 81.44 791 LYS A N 1
ATOM 6460 C CA . LYS A 1 791 ? 39.617 15.920 -37.386 1.00 81.44 791 LYS A CA 1
ATOM 6461 C C . LYS A 1 791 ? 40.828 15.648 -38.257 1.00 81.44 791 LYS A C 1
ATOM 6463 O O . LYS A 1 791 ? 40.887 14.570 -38.840 1.00 81.44 791 LYS A O 1
ATOM 6468 N N . LYS A 1 792 ? 41.762 16.595 -38.350 1.00 79.50 792 LYS A N 1
ATOM 6469 C CA . LYS A 1 792 ? 42.938 16.497 -39.222 1.00 79.50 792 LYS A CA 1
ATOM 6470 C C . LYS A 1 792 ? 43.726 15.199 -39.012 1.00 79.50 792 LYS A C 1
ATOM 6472 O O . LYS A 1 792 ? 44.134 14.588 -39.994 1.00 79.50 792 LYS A O 1
ATOM 6477 N N . ASP A 1 793 ? 43.862 14.765 -37.761 1.00 78.25 793 ASP A N 1
ATOM 6478 C CA . ASP A 1 793 ? 44.641 13.575 -37.392 1.00 78.25 793 ASP A CA 1
ATOM 6479 C C . ASP A 1 793 ? 43.824 12.270 -37.453 1.00 78.25 793 ASP A C 1
ATOM 6481 O O . ASP A 1 793 ? 44.373 11.178 -37.347 1.00 78.25 793 ASP A O 1
ATOM 6485 N N . TYR A 1 794 ? 42.512 12.377 -37.685 1.00 82.25 794 TYR A N 1
ATOM 6486 C CA . TYR A 1 794 ? 41.564 11.264 -37.752 1.00 82.25 794 TYR A CA 1
ATOM 6487 C C . TYR A 1 794 ? 40.685 11.384 -39.005 1.00 82.25 794 TYR A C 1
ATOM 6489 O O . TYR A 1 794 ? 39.477 11.657 -38.896 1.00 82.25 794 TYR A O 1
ATOM 6497 N N . PRO A 1 795 ? 41.259 11.234 -40.212 1.00 82.00 795 PRO A N 1
ATOM 6498 C CA . PRO A 1 795 ? 40.486 11.267 -41.445 1.00 82.00 795 PRO A CA 1
ATOM 6499 C C . PRO A 1 795 ? 39.494 10.100 -41.491 1.00 82.00 795 PRO A C 1
ATOM 6501 O O . PRO A 1 795 ? 39.763 9.022 -40.975 1.00 82.00 795 PRO A O 1
ATOM 6504 N N . ILE A 1 796 ? 38.334 10.322 -42.112 1.00 85.06 796 ILE A N 1
ATOM 6505 C CA . ILE A 1 796 ? 37.365 9.253 -42.376 1.00 85.06 796 ILE A CA 1
ATOM 6506 C C . ILE A 1 796 ? 37.804 8.524 -43.643 1.00 85.06 796 ILE A C 1
ATOM 6508 O O . ILE A 1 796 ? 37.916 9.149 -44.703 1.00 85.06 796 ILE A O 1
ATOM 6512 N N . SER A 1 797 ? 38.013 7.215 -43.542 1.00 85.81 797 SER A N 1
ATOM 6513 C CA . SER A 1 797 ? 38.361 6.353 -44.666 1.00 85.81 797 SER A CA 1
ATOM 6514 C C . SER A 1 797 ? 37.298 6.391 -45.774 1.00 85.81 797 SER A C 1
ATOM 6516 O O . SER A 1 797 ? 36.099 6.529 -45.519 1.00 85.81 797 SER A O 1
ATOM 6518 N N . GLN A 1 798 ? 37.727 6.252 -47.033 1.00 84.62 798 GLN A N 1
ATOM 6519 C CA . GLN A 1 798 ? 36.831 6.305 -48.197 1.00 84.62 798 GLN A CA 1
ATOM 6520 C C . GLN A 1 798 ? 35.619 5.351 -48.092 1.00 84.62 798 GLN A C 1
ATOM 6522 O O . GLN A 1 798 ? 34.502 5.797 -48.360 1.00 84.62 798 GLN A O 1
ATOM 6527 N N . PRO A 1 799 ? 35.770 4.089 -47.631 1.00 83.75 799 PRO A N 1
ATOM 6528 C CA . PRO A 1 799 ? 34.629 3.190 -47.452 1.00 83.75 799 PRO A CA 1
ATOM 6529 C C . PRO A 1 799 ? 33.596 3.716 -46.448 1.00 83.75 799 PRO A C 1
ATOM 6531 O O . PRO A 1 799 ? 32.396 3.524 -46.625 1.00 83.75 799 PRO A O 1
ATOM 6534 N N . VAL A 1 800 ? 34.041 4.407 -45.396 1.00 86.12 800 VAL A N 1
ATOM 6535 C CA . VAL A 1 800 ? 33.154 4.980 -44.379 1.00 86.12 800 VAL A CA 1
ATOM 6536 C C . VAL A 1 800 ? 32.459 6.244 -44.895 1.00 86.12 800 VAL A C 1
ATOM 6538 O O . VAL A 1 800 ? 31.302 6.483 -44.556 1.00 86.12 800 VAL A O 1
ATOM 6541 N N . GLN A 1 801 ? 33.097 7.023 -45.772 1.00 86.94 801 GLN A N 1
ATOM 6542 C CA . GLN A 1 801 ? 32.431 8.144 -46.451 1.00 86.94 801 GLN A CA 1
ATOM 6543 C C . GLN A 1 801 ? 31.258 7.666 -47.321 1.00 86.94 801 GLN A C 1
ATOM 6545 O O . GLN A 1 801 ? 30.191 8.283 -47.320 1.00 86.94 801 GLN A O 1
ATOM 6550 N N . ASP A 1 802 ? 31.414 6.527 -48.001 1.00 86.75 802 ASP A N 1
ATOM 6551 C CA . ASP A 1 802 ? 30.322 5.897 -48.749 1.00 86.75 802 ASP A CA 1
ATOM 6552 C C . ASP A 1 802 ? 29.185 5.428 -47.837 1.00 86.75 802 ASP A C 1
ATOM 6554 O O . ASP A 1 802 ? 28.012 5.563 -48.192 1.00 86.75 802 ASP A O 1
ATOM 6558 N N . VAL A 1 803 ? 29.516 4.911 -46.650 1.00 88.75 803 VAL A N 1
ATOM 6559 C CA . VAL A 1 803 ? 28.531 4.553 -45.621 1.00 88.75 803 VAL A CA 1
ATOM 6560 C C . VAL A 1 803 ? 27.771 5.783 -45.133 1.00 88.75 803 VAL A C 1
ATOM 6562 O O . VAL A 1 803 ? 26.547 5.737 -45.080 1.00 88.75 803 VAL A O 1
ATOM 6565 N N . ILE A 1 804 ? 28.458 6.889 -44.828 1.00 90.06 804 ILE A N 1
ATOM 6566 C CA . ILE A 1 804 ? 27.825 8.147 -44.401 1.00 90.06 804 ILE A CA 1
ATOM 6567 C C . ILE A 1 804 ? 26.838 8.635 -45.459 1.00 90.06 804 ILE A C 1
ATOM 6569 O O . ILE A 1 804 ? 25.706 8.957 -45.121 1.00 90.06 804 ILE A O 1
ATOM 6573 N N . ARG A 1 805 ? 27.220 8.620 -46.742 1.00 89.69 805 ARG A N 1
ATOM 6574 C CA . ARG A 1 805 ? 26.318 8.999 -47.838 1.00 89.69 805 ARG A CA 1
ATOM 6575 C C . ARG A 1 805 ? 25.060 8.127 -47.869 1.00 89.69 805 ARG A C 1
ATOM 6577 O O . ARG A 1 805 ? 23.958 8.661 -47.946 1.00 89.69 805 ARG A O 1
ATOM 6584 N N . LYS A 1 806 ? 25.213 6.805 -47.750 1.00 89.75 806 LYS A N 1
ATOM 6585 C CA . LYS A 1 806 ? 24.078 5.865 -47.707 1.00 89.75 806 LYS A CA 1
ATOM 6586 C C . LYS A 1 806 ? 23.208 6.051 -46.461 1.00 89.75 806 LYS A C 1
ATOM 6588 O O . LYS A 1 806 ? 21.995 5.887 -46.536 1.00 89.75 806 LYS A O 1
ATOM 6593 N N . LEU A 1 807 ? 23.807 6.389 -45.321 1.00 89.44 807 LEU A N 1
ATOM 6594 C CA . LEU A 1 807 ? 23.089 6.693 -44.084 1.00 89.44 807 LEU A CA 1
ATOM 6595 C C . LEU A 1 807 ? 22.364 8.037 -44.160 1.00 89.44 807 LEU A C 1
ATOM 6597 O O . LEU A 1 807 ? 21.246 8.128 -43.677 1.00 89.44 807 LEU A O 1
ATOM 6601 N N . ASP A 1 808 ? 22.944 9.050 -44.800 1.00 88.62 808 ASP A N 1
ATOM 6602 C CA . ASP A 1 808 ? 22.297 10.338 -45.065 1.00 88.62 808 ASP A CA 1
ATOM 6603 C C . ASP A 1 808 ? 21.132 10.190 -46.046 1.00 88.62 808 ASP A C 1
ATOM 6605 O O . ASP A 1 808 ? 20.105 10.842 -45.885 1.00 88.62 808 ASP A O 1
ATOM 6609 N N . GLU A 1 809 ? 21.261 9.327 -47.055 1.00 86.75 809 GLU A N 1
ATOM 6610 C CA . GLU A 1 809 ? 20.152 8.934 -47.930 1.00 86.75 809 GLU A CA 1
ATOM 6611 C C . GLU A 1 809 ? 19.068 8.198 -47.137 1.00 86.75 809 GLU A C 1
ATOM 6613 O O . GLU A 1 809 ? 17.898 8.553 -47.239 1.00 86.75 809 GLU A O 1
ATOM 6618 N N . ALA A 1 810 ? 19.446 7.241 -46.285 1.00 85.56 810 ALA A N 1
ATOM 6619 C CA . ALA A 1 810 ? 18.512 6.502 -45.441 1.00 85.56 810 ALA A CA 1
ATOM 6620 C C . ALA A 1 810 ? 17.853 7.364 -44.354 1.00 85.56 810 ALA A C 1
ATOM 6622 O O . ALA A 1 810 ? 16.700 7.118 -44.027 1.00 85.56 810 ALA A O 1
ATOM 6623 N N . GLU A 1 811 ? 18.540 8.367 -43.806 1.00 85.56 811 GLU A N 1
ATOM 6624 C CA . GLU A 1 811 ? 17.999 9.358 -42.872 1.00 85.56 811 GLU A CA 1
ATOM 6625 C C . GLU A 1 811 ? 17.103 10.348 -43.593 1.00 85.56 811 GLU A C 1
ATOM 6627 O O . GLU A 1 811 ? 16.027 10.628 -43.089 1.00 85.56 811 GLU A O 1
ATOM 6632 N N . LYS A 1 812 ? 17.482 10.851 -44.774 1.00 84.19 812 LYS A N 1
ATOM 6633 C CA . LYS A 1 812 ? 16.582 11.670 -45.596 1.00 84.19 812 LYS A CA 1
ATOM 6634 C C . LYS A 1 812 ? 15.325 10.896 -45.917 1.00 84.19 812 LYS A C 1
ATOM 6636 O O . LYS A 1 812 ? 14.253 11.431 -45.686 1.00 84.19 812 LYS A O 1
ATOM 6641 N N . GLU A 1 813 ? 15.470 9.646 -46.357 1.00 80.44 813 GLU A N 1
ATOM 6642 C CA . GLU A 1 813 ? 14.361 8.728 -46.546 1.00 80.44 813 GLU A CA 1
ATOM 6643 C C . GLU A 1 813 ? 13.588 8.556 -45.249 1.00 80.44 813 GLU A C 1
ATOM 6645 O O . GLU A 1 813 ? 12.413 8.829 -45.277 1.00 80.44 813 GLU A O 1
ATOM 6650 N N . PHE A 1 814 ? 14.203 8.231 -44.112 1.00 77.44 814 PHE A N 1
ATOM 6651 C CA . PHE A 1 814 ? 13.538 8.076 -42.815 1.00 77.44 814 PHE A CA 1
ATOM 6652 C C . PHE A 1 814 ? 12.845 9.348 -42.319 1.00 77.44 814 PHE A C 1
ATOM 6654 O O . PHE A 1 814 ? 11.783 9.243 -41.727 1.00 77.44 814 PHE A O 1
ATOM 6661 N N . LEU A 1 815 ? 13.401 10.536 -42.541 1.00 72.50 815 LEU A N 1
ATOM 6662 C CA . LEU A 1 815 ? 12.817 11.829 -42.186 1.00 72.50 815 LEU A CA 1
ATOM 6663 C C . LEU A 1 815 ? 11.703 12.202 -43.159 1.00 72.50 815 LEU A C 1
ATOM 6665 O O . LEU A 1 815 ? 10.706 12.771 -42.721 1.00 72.50 815 LEU A O 1
ATOM 6669 N N . THR A 1 816 ? 11.813 11.814 -44.438 1.00 65.94 816 THR A N 1
ATOM 6670 C CA . THR A 1 816 ? 10.657 11.741 -45.329 1.00 65.94 816 THR A CA 1
ATOM 6671 C C . THR A 1 816 ? 9.695 10.693 -44.799 1.00 65.94 816 THR A C 1
ATOM 6673 O O . THR A 1 816 ? 8.721 11.153 -44.275 1.00 65.94 816 THR A O 1
ATOM 6676 N N . SER A 1 817 ? 9.934 9.378 -44.759 1.00 57.72 817 SER A N 1
ATOM 6677 C CA . SER A 1 817 ? 9.166 8.287 -44.109 1.00 57.72 817 SER A CA 1
ATOM 6678 C C . SER A 1 817 ? 8.527 8.633 -42.756 1.00 57.72 817 SER A C 1
ATOM 6680 O O . SER A 1 817 ? 7.437 8.163 -42.477 1.00 57.72 817 SER A O 1
ATOM 6682 N N . SER A 1 818 ? 9.143 9.468 -41.917 1.00 52.12 818 SER A N 1
ATOM 6683 C CA . SER A 1 818 ? 8.619 9.936 -40.620 1.00 52.12 818 SER A CA 1
ATOM 6684 C C . SER A 1 818 ? 7.777 11.206 -40.781 1.00 52.12 818 SER A C 1
ATOM 6686 O O . SER A 1 818 ? 6.701 11.305 -40.205 1.00 52.12 818 SER A O 1
ATOM 6688 N N . GLY A 1 819 ? 8.171 12.120 -41.672 1.00 45.12 819 GLY A N 1
ATOM 6689 C CA . GLY A 1 819 ? 7.299 13.136 -42.285 1.00 45.12 819 GLY A CA 1
ATOM 6690 C C . GLY A 1 819 ? 6.295 12.567 -43.310 1.00 45.12 819 GLY A C 1
ATOM 6691 O O . GLY A 1 819 ? 5.509 13.302 -43.894 1.00 45.12 819 GLY A O 1
ATOM 6692 N N . GLN A 1 820 ? 6.302 11.249 -43.506 1.00 39.12 820 GLN A N 1
ATOM 6693 C CA . GLN A 1 820 ? 5.517 10.424 -44.417 1.00 39.12 820 GLN A CA 1
ATOM 6694 C C . GLN A 1 820 ? 4.801 9.306 -43.619 1.00 39.12 820 GLN A C 1
ATOM 6696 O O . GLN A 1 820 ? 3.914 8.646 -44.148 1.00 39.12 820 GLN A O 1
ATOM 6701 N N . ASN A 1 821 ? 4.981 9.243 -42.295 1.00 36.78 821 ASN A N 1
ATOM 6702 C CA . ASN A 1 821 ? 3.892 8.907 -41.380 1.00 36.78 821 ASN A CA 1
ATOM 6703 C C . ASN A 1 821 ? 2.819 10.016 -41.444 1.00 36.78 821 ASN A C 1
ATOM 6705 O O . ASN A 1 821 ? 1.632 9.737 -41.279 1.00 36.78 821 ASN A O 1
ATOM 6709 N N . ASN A 1 822 ? 3.199 11.211 -41.922 1.00 38.94 822 ASN A N 1
ATOM 6710 C CA . ASN A 1 822 ? 2.320 12.216 -42.540 1.00 38.94 822 ASN A CA 1
ATOM 6711 C C . ASN A 1 822 ? 2.028 11.990 -44.052 1.00 38.94 822 ASN A C 1
ATOM 6713 O O . ASN A 1 822 ? 1.347 12.779 -44.688 1.00 38.94 822 ASN A O 1
ATOM 6717 N N . GLN A 1 823 ? 2.441 10.869 -44.639 1.00 37.09 823 GLN A N 1
ATOM 6718 C CA . GLN A 1 823 ? 2.030 10.316 -45.944 1.00 37.09 823 GLN A CA 1
ATOM 6719 C C . GLN A 1 823 ? 1.369 8.942 -45.780 1.00 37.09 823 GLN A C 1
ATOM 6721 O O . GLN A 1 823 ? 1.072 8.269 -46.771 1.00 37.09 823 GLN A O 1
ATOM 6726 N N . SER A 1 824 ? 0.875 8.644 -44.571 1.00 38.03 824 SER A N 1
ATOM 6727 C CA . SER A 1 824 ? -0.456 8.051 -44.546 1.00 38.03 824 SER A CA 1
ATOM 6728 C C . SER A 1 824 ? -1.423 8.933 -45.346 1.00 38.03 824 SER A C 1
ATOM 6730 O O . SER A 1 824 ? -2.355 8.393 -45.891 1.00 38.03 824 SER A O 1
ATOM 6732 N N . ILE A 1 825 ? -1.164 10.231 -45.568 1.00 45.59 825 ILE A N 1
ATOM 6733 C CA . ILE A 1 825 ? -1.941 11.079 -46.481 1.00 45.59 825 ILE A CA 1
ATOM 6734 C C . ILE A 1 825 ? -1.872 10.633 -47.952 1.00 45.59 825 ILE A C 1
ATOM 6736 O O . ILE A 1 825 ? -2.877 10.800 -48.619 1.00 45.59 825 ILE A O 1
ATOM 6740 N N . GLN A 1 826 ? -0.806 10.016 -48.487 1.00 37.28 826 GLN A N 1
ATOM 6741 C CA . GLN A 1 826 ? -0.792 9.613 -49.911 1.00 37.28 826 GLN A CA 1
ATOM 6742 C C . GLN A 1 826 ? -1.385 8.218 -50.158 1.00 37.28 826 GLN A C 1
ATOM 6744 O O . GLN A 1 826 ? -2.175 8.056 -51.088 1.00 37.28 826 GLN A O 1
ATOM 6749 N N . SER A 1 827 ? -1.154 7.246 -49.267 1.00 38.50 827 SER A N 1
ATOM 6750 C CA . SER A 1 827 ? -1.895 5.974 -49.300 1.00 38.50 827 SER A CA 1
ATOM 6751 C C . SER A 1 827 ? -3.350 6.152 -48.849 1.00 38.50 827 SER A C 1
ATOM 6753 O O . SER A 1 827 ? -4.248 5.575 -49.460 1.00 38.50 827 SER A O 1
ATOM 6755 N N . LYS A 1 828 ? -3.628 7.046 -47.884 1.00 41.53 828 LYS A N 1
ATOM 6756 C CA . LYS A 1 828 ? -4.985 7.529 -47.580 1.00 41.53 828 LYS A CA 1
ATOM 6757 C C . LYS A 1 828 ? -5.523 8.442 -48.665 1.00 41.53 828 LYS A C 1
ATOM 6759 O O . LYS A 1 828 ? -6.726 8.509 -48.710 1.00 41.53 828 LYS A O 1
ATOM 6764 N N . MET A 1 829 ? -4.755 9.100 -49.538 1.00 36.91 829 MET A N 1
ATOM 6765 C CA . MET A 1 829 ? -5.301 9.846 -50.690 1.00 36.91 829 MET A CA 1
ATOM 6766 C C . MET A 1 829 ? -5.636 8.916 -51.838 1.00 36.91 829 MET A C 1
ATOM 6768 O O . MET A 1 829 ? -6.562 9.223 -52.565 1.00 36.91 829 MET A O 1
ATOM 6772 N N . GLN A 1 830 ? -4.964 7.775 -51.987 1.00 37.97 830 GLN A N 1
ATOM 6773 C CA . GLN A 1 830 ? -5.351 6.771 -52.975 1.00 37.97 830 GLN A CA 1
ATOM 6774 C C . GLN A 1 830 ? -6.528 5.933 -52.461 1.00 37.97 830 GLN A C 1
ATOM 6776 O O . GLN A 1 830 ? -7.510 5.785 -53.174 1.00 37.97 830 GLN A O 1
ATOM 6781 N N . ILE A 1 831 ? -6.527 5.546 -51.178 1.00 43.84 831 ILE A N 1
ATOM 6782 C CA . ILE A 1 831 ? -7.692 4.964 -50.486 1.00 43.84 831 ILE A CA 1
ATOM 6783 C C . ILE A 1 831 ? -8.815 6.000 -50.323 1.00 43.84 831 ILE A C 1
ATOM 6785 O O . ILE A 1 831 ? -9.976 5.619 -50.355 1.00 43.84 831 ILE A O 1
ATOM 6789 N N . ALA A 1 832 ? -8.528 7.300 -50.196 1.00 41.47 832 ALA A N 1
ATOM 6790 C CA . ALA A 1 832 ? -9.529 8.370 -50.198 1.00 41.47 832 ALA A CA 1
ATOM 6791 C C . ALA A 1 832 ? -9.944 8.771 -51.602 1.00 41.47 832 ALA A C 1
ATOM 6793 O O . ALA A 1 832 ? -11.060 9.223 -51.715 1.00 41.47 832 ALA A O 1
ATOM 6794 N N . LEU A 1 833 ? -9.165 8.581 -52.668 1.00 37.78 833 LEU A N 1
ATOM 6795 C CA . LEU A 1 833 ? -9.663 8.729 -54.039 1.00 37.78 833 LEU A CA 1
ATOM 6796 C C . LEU A 1 833 ? -10.569 7.546 -54.381 1.00 37.78 833 LEU A C 1
ATOM 6798 O O . LEU A 1 833 ? -11.646 7.763 -54.921 1.00 37.78 833 LEU A O 1
ATOM 6802 N N . THR A 1 834 ? -10.211 6.323 -53.975 1.00 41.03 834 THR A N 1
ATOM 6803 C CA . THR A 1 834 ? -11.092 5.149 -54.078 1.00 41.03 834 THR A CA 1
ATOM 6804 C C . THR A 1 834 ? -12.335 5.313 -53.192 1.00 41.03 834 THR A C 1
ATOM 6806 O O . THR A 1 834 ? -13.442 5.108 -53.673 1.00 41.03 834 THR A O 1
ATOM 6809 N N . ARG A 1 835 ? -12.203 5.821 -51.954 1.00 45.56 835 ARG A N 1
ATOM 6810 C CA . ARG A 1 835 ? -13.335 6.140 -51.059 1.00 45.56 835 ARG A CA 1
ATOM 6811 C C . ARG A 1 835 ? -14.074 7.425 -51.411 1.00 45.56 835 ARG A C 1
ATOM 6813 O O . ARG A 1 835 ? -15.177 7.596 -50.923 1.00 45.56 835 ARG A O 1
ATOM 6820 N N . VAL A 1 836 ? -13.508 8.346 -52.190 1.00 41.97 836 VAL A N 1
ATOM 6821 C CA . VAL A 1 836 ? -14.201 9.524 -52.741 1.00 41.97 836 VAL A CA 1
ATOM 6822 C C . VAL A 1 836 ? -15.021 9.068 -53.934 1.00 41.97 836 VAL A C 1
ATOM 6824 O O . VAL A 1 836 ? -16.186 9.417 -53.990 1.00 41.97 836 VAL A O 1
ATOM 6827 N N . ILE A 1 837 ? -14.500 8.175 -54.780 1.00 41.81 837 ILE A N 1
ATOM 6828 C CA . ILE A 1 837 ? -15.276 7.506 -55.833 1.00 41.81 837 ILE A CA 1
ATOM 6829 C C . ILE A 1 837 ? -16.391 6.621 -55.221 1.00 41.81 837 ILE A C 1
ATOM 6831 O O . ILE A 1 837 ? -17.520 6.646 -55.710 1.00 41.81 837 ILE A O 1
ATOM 6835 N N . GLU A 1 838 ? -16.153 5.946 -54.086 1.00 41.56 838 GLU A N 1
ATOM 6836 C CA . GLU A 1 838 ? -17.204 5.234 -53.327 1.00 41.56 838 GLU A CA 1
ATOM 6837 C C . GLU A 1 838 ? -18.127 6.175 -52.515 1.00 41.56 838 GLU A C 1
ATOM 6839 O O . GLU A 1 838 ? -19.321 5.900 -52.413 1.00 41.56 838 GLU A O 1
ATOM 6844 N N . LYS A 1 839 ? -17.646 7.315 -51.986 1.00 40.66 839 LYS A N 1
ATOM 6845 C CA . LYS A 1 839 ? -18.454 8.337 -51.274 1.00 40.66 839 LYS A CA 1
ATOM 6846 C C . LYS A 1 839 ? -19.357 9.117 -52.214 1.00 40.66 839 LYS A C 1
ATOM 6848 O O . LYS A 1 839 ? -20.455 9.481 -51.804 1.00 40.66 839 LYS A O 1
ATOM 6853 N N . THR A 1 840 ? -18.941 9.369 -53.452 1.00 38.66 840 THR A N 1
ATOM 6854 C CA . THR A 1 840 ? -19.817 9.965 -54.468 1.00 38.66 840 THR A CA 1
ATOM 6855 C C . THR A 1 840 ? -20.936 8.982 -54.842 1.00 38.66 840 THR A C 1
ATOM 6857 O O . THR A 1 840 ? -22.042 9.416 -55.151 1.00 38.66 840 THR A O 1
ATOM 6860 N N . HIS A 1 841 ? -20.717 7.669 -54.671 1.00 34.38 841 HIS A N 1
ATOM 6861 C CA . HIS A 1 841 ? -21.768 6.645 -54.723 1.00 34.38 841 HIS A CA 1
ATOM 6862 C C . HIS A 1 841 ? -22.568 6.479 -53.409 1.00 34.38 841 HIS A C 1
ATOM 6864 O O . HIS A 1 841 ? -23.740 6.103 -53.462 1.00 34.38 841 HIS A O 1
ATOM 6870 N N . SER A 1 842 ? -21.992 6.773 -52.233 1.00 38.25 842 SER A N 1
ATOM 6871 C CA . SER A 1 842 ? -22.646 6.618 -50.919 1.00 38.25 842 SER A CA 1
ATOM 6872 C C . SER A 1 842 ? -23.403 7.860 -50.433 1.00 38.25 842 SER A C 1
ATOM 6874 O O . SER A 1 842 ? -24.153 7.763 -49.465 1.00 38.25 842 SER A O 1
ATOM 6876 N N . PHE A 1 843 ? -23.229 9.020 -51.076 1.00 39.28 843 PHE A N 1
ATOM 6877 C CA . PHE A 1 843 ? -23.889 10.283 -50.705 1.00 39.28 843 PHE A CA 1
ATOM 6878 C C . PHE A 1 843 ? -25.426 10.215 -50.797 1.00 39.28 843 PHE A C 1
ATOM 6880 O O . PHE A 1 843 ? -26.119 11.030 -50.197 1.00 39.28 843 PHE A O 1
ATOM 6887 N N . PHE A 1 844 ? -25.957 9.209 -51.500 1.00 38.66 844 PHE A N 1
ATOM 6888 C CA . PHE A 1 844 ? -27.390 8.953 -51.660 1.00 38.66 844 PHE A CA 1
ATOM 6889 C C . PHE A 1 844 ? -27.921 7.776 -50.820 1.00 38.66 844 PHE A C 1
ATOM 6891 O O . PHE A 1 844 ? -29.052 7.343 -51.033 1.00 38.66 844 PHE A O 1
ATOM 6898 N N . LYS A 1 845 ? -27.149 7.247 -49.857 1.00 42.47 845 LYS A N 1
ATOM 6899 C CA . LYS A 1 845 ? -27.638 6.229 -48.910 1.00 42.47 845 LYS A CA 1
ATOM 6900 C C . LYS A 1 845 ? -27.586 6.745 -47.477 1.00 42.47 845 LYS A C 1
ATOM 6902 O O . LYS A 1 845 ? -26.556 7.228 -47.014 1.00 42.47 845 LYS A O 1
ATOM 6907 N N . SER A 1 846 ? -28.702 6.610 -46.762 1.00 50.44 846 SER A N 1
ATOM 6908 C CA . SER A 1 846 ? -28.737 6.756 -45.309 1.00 50.44 846 SER A CA 1
ATOM 6909 C C . SER A 1 846 ? -27.696 5.813 -44.695 1.00 50.44 846 SER A C 1
ATOM 6911 O O . SER A 1 846 ? -27.732 4.607 -44.941 1.00 50.44 846 SER A O 1
ATOM 6913 N N . LYS A 1 847 ? -26.737 6.358 -43.934 1.00 64.75 847 LYS A N 1
ATOM 6914 C CA . LYS A 1 847 ? -25.757 5.532 -43.218 1.00 64.75 847 LYS A CA 1
ATOM 6915 C C . LYS A 1 847 ? -26.499 4.621 -42.248 1.00 64.75 847 LYS A C 1
ATOM 6917 O O . LYS A 1 847 ? -27.317 5.097 -41.461 1.00 64.75 847 LYS A O 1
ATOM 6922 N N . THR A 1 848 ? -26.225 3.324 -42.308 1.00 80.12 848 THR A N 1
ATOM 6923 C CA . THR A 1 848 ? -26.782 2.380 -41.339 1.00 80.12 848 THR A CA 1
ATOM 6924 C C . THR A 1 848 ? -26.103 2.574 -39.979 1.00 80.12 848 THR A C 1
ATOM 6926 O O . THR A 1 848 ? -25.000 3.120 -39.903 1.00 80.12 848 THR A O 1
ATOM 6929 N N . LEU A 1 849 ? -26.732 2.113 -38.890 1.00 83.69 849 LEU A N 1
ATOM 6930 C CA . LEU A 1 849 ? -26.126 2.114 -37.547 1.00 83.69 849 LEU A CA 1
ATOM 6931 C C . LEU A 1 849 ? -24.716 1.503 -37.571 1.00 83.69 849 LEU A C 1
ATOM 6933 O O . LEU A 1 849 ? -23.782 2.055 -36.994 1.00 83.69 849 LEU A O 1
ATOM 6937 N N . LYS A 1 850 ? -24.562 0.392 -38.298 1.00 86.94 850 LYS A N 1
ATOM 6938 C CA . LYS A 1 850 ? -23.288 -0.300 -38.483 1.00 86.94 850 LYS A CA 1
ATOM 6939 C C . LYS A 1 850 ? -22.229 0.609 -39.104 1.00 86.94 850 LYS A C 1
ATOM 6941 O O . LYS A 1 850 ? -21.130 0.686 -38.567 1.00 86.94 850 LYS A O 1
ATOM 6946 N N . ASP A 1 851 ? -22.571 1.329 -40.172 1.00 84.75 851 ASP A N 1
ATOM 6947 C CA . ASP A 1 851 ? -21.635 2.231 -40.854 1.00 84.75 851 ASP A CA 1
ATOM 6948 C C . ASP A 1 851 ? -21.176 3.362 -39.927 1.00 84.75 851 ASP A C 1
ATOM 6950 O O . ASP A 1 851 ? -19.993 3.683 -39.882 1.00 84.75 851 ASP A O 1
ATOM 6954 N N . ILE A 1 852 ? -22.093 3.933 -39.137 1.00 87.56 852 ILE A N 1
ATOM 6955 C CA . ILE A 1 852 ? -21.784 5.011 -38.184 1.00 87.56 852 ILE A CA 1
ATOM 6956 C C . ILE A 1 852 ? -20.816 4.526 -37.099 1.00 87.56 852 ILE A C 1
ATOM 6958 O O . ILE A 1 852 ? -19.815 5.187 -36.822 1.00 87.56 852 ILE A O 1
ATOM 6962 N N . ILE A 1 853 ? -21.105 3.370 -36.495 1.00 88.88 853 ILE A N 1
ATOM 6963 C CA . ILE A 1 853 ? -20.309 2.796 -35.404 1.00 88.88 853 ILE A CA 1
ATOM 6964 C C . ILE A 1 853 ? -18.922 2.378 -35.901 1.00 88.88 853 ILE A C 1
ATOM 6966 O O . ILE A 1 853 ? -17.916 2.701 -35.267 1.00 88.88 853 ILE A O 1
ATOM 6970 N N . THR A 1 854 ? -18.852 1.702 -37.051 1.00 87.56 854 THR A N 1
ATOM 6971 C CA . THR A 1 854 ? -17.582 1.297 -37.662 1.00 87.56 854 THR A CA 1
ATOM 6972 C C . THR A 1 854 ? -16.750 2.515 -38.063 1.00 87.56 854 THR A C 1
ATOM 6974 O O . THR A 1 854 ? -15.566 2.563 -37.733 1.00 87.56 854 THR A O 1
ATOM 6977 N N . ASP A 1 855 ? -17.354 3.530 -38.692 1.00 85.38 855 ASP A N 1
ATOM 6978 C CA . ASP A 1 855 ? -16.665 4.780 -39.031 1.00 85.38 855 ASP A CA 1
ATOM 6979 C C . ASP A 1 855 ? -16.089 5.451 -37.779 1.00 85.38 855 ASP A C 1
ATOM 6981 O O . ASP A 1 855 ? -14.947 5.904 -37.800 1.00 85.38 855 ASP A O 1
ATOM 6985 N N . TYR A 1 856 ? -16.859 5.517 -36.686 1.00 86.69 856 TYR A N 1
ATOM 6986 C CA . TYR A 1 856 ? -16.412 6.148 -35.444 1.00 86.69 856 TYR A CA 1
ATOM 6987 C C . TYR A 1 856 ? -15.282 5.369 -34.763 1.00 86.69 856 TYR A C 1
ATOM 6989 O O . TYR A 1 856 ? -14.336 5.982 -34.278 1.00 86.69 856 TYR A O 1
ATOM 6997 N N . TYR A 1 857 ? -15.325 4.032 -34.773 1.00 87.06 857 TYR A N 1
ATOM 6998 C CA . TYR A 1 857 ? -14.255 3.203 -34.206 1.00 87.06 857 TYR A CA 1
ATOM 6999 C C . TYR A 1 857 ? -12.892 3.466 -34.864 1.00 87.06 857 TYR A C 1
ATOM 7001 O O . TYR A 1 857 ? -11.867 3.475 -34.185 1.00 87.06 857 TYR A O 1
ATOM 7009 N N . TYR A 1 858 ? -12.883 3.724 -36.176 1.00 83.38 858 TYR A N 1
ATOM 7010 C CA . TYR A 1 858 ? -11.670 4.020 -36.944 1.00 83.38 858 TYR A CA 1
ATOM 7011 C C . TYR A 1 858 ? -11.297 5.511 -36.999 1.00 83.38 858 TYR A C 1
ATOM 7013 O O . TYR A 1 858 ? -10.279 5.857 -37.605 1.00 83.38 858 TYR A O 1
ATOM 7021 N N . LYS A 1 859 ? -12.079 6.408 -36.381 1.00 76.31 859 LYS A N 1
ATOM 7022 C CA . LYS A 1 859 ? -11.698 7.818 -36.208 1.00 76.31 859 LYS A CA 1
ATOM 7023 C C . LYS A 1 859 ? -10.632 7.915 -35.120 1.00 76.31 859 LYS A C 1
ATOM 7025 O O . LYS A 1 859 ? -10.932 8.197 -33.965 1.00 76.31 859 LYS A O 1
ATOM 7030 N N . GLU A 1 860 ? -9.374 7.685 -35.480 1.00 56.69 860 GLU A N 1
ATOM 7031 C CA . GLU A 1 860 ? -8.269 8.052 -34.596 1.00 56.69 860 GLU A CA 1
ATOM 7032 C C . GLU A 1 860 ? -8.149 9.584 -34.531 1.00 56.69 860 GLU A C 1
ATOM 7034 O O . GLU A 1 860 ? -8.055 10.230 -35.579 1.00 56.69 860 GLU A O 1
ATOM 7039 N N . PRO A 1 861 ? -8.145 10.194 -33.332 1.00 56.44 861 PRO A N 1
ATOM 7040 C CA . PRO A 1 861 ? -7.733 11.581 -33.186 1.00 56.44 861 PRO A CA 1
ATOM 7041 C C . PRO A 1 861 ? -6.256 11.696 -33.574 1.00 56.44 861 PRO A C 1
ATOM 7043 O O . PRO A 1 861 ? -5.451 10.868 -33.134 1.00 56.44 861 PRO A O 1
ATOM 7046 N N . GLU A 1 862 ? -5.905 12.721 -34.356 1.00 48.31 862 GLU A N 1
ATOM 7047 C CA . GLU A 1 862 ? -4.507 13.097 -34.607 1.00 48.31 862 GLU A CA 1
ATOM 7048 C C . GLU A 1 862 ? -3.747 13.204 -33.275 1.00 48.31 862 GLU A C 1
ATOM 7050 O O . GLU A 1 862 ? -4.316 13.609 -32.256 1.00 48.31 862 GLU A O 1
ATOM 7055 N N . GLU A 1 863 ? -2.479 12.781 -33.268 1.00 45.16 863 GLU A N 1
ATOM 7056 C CA . GLU A 1 863 ? -1.618 12.798 -32.086 1.00 45.16 863 GLU A CA 1
ATOM 7057 C C . GLU A 1 863 ? -1.616 14.190 -31.443 1.00 45.16 863 GLU A C 1
ATOM 7059 O O . GLU A 1 863 ? -0.992 15.128 -31.935 1.00 45.16 863 GLU A O 1
ATOM 7064 N N . VAL A 1 864 ? -2.319 14.332 -30.318 1.00 44.56 864 VAL A N 1
ATOM 7065 C CA . VAL A 1 864 ? -2.189 15.516 -29.472 1.00 44.56 864 VAL A CA 1
ATOM 7066 C C . VAL A 1 864 ? -0.780 15.461 -28.888 1.00 44.56 864 VAL A C 1
ATOM 7068 O O . VAL A 1 864 ? -0.443 14.533 -28.145 1.00 44.56 864 VAL A O 1
ATOM 7071 N N . SER A 1 865 ? 0.053 16.415 -29.302 1.00 37.19 865 SER A N 1
ATOM 7072 C CA . SER A 1 865 ? 1.429 16.572 -28.844 1.00 37.19 865 SER A CA 1
ATOM 7073 C C . SER A 1 865 ? 1.498 16.620 -27.320 1.00 37.19 865 SER A C 1
ATOM 7075 O O . SER A 1 865 ? 0.576 17.097 -26.654 1.00 37.19 865 SER A O 1
ATOM 7077 N N . ASP A 1 866 ? 2.608 16.119 -26.783 1.00 41.72 866 ASP A N 1
ATOM 7078 C CA . ASP A 1 866 ? 2.899 16.108 -25.354 1.00 41.72 866 ASP A CA 1
ATOM 7079 C C . ASP A 1 866 ? 2.643 17.477 -24.700 1.00 41.72 866 ASP A C 1
ATOM 7081 O O . ASP A 1 866 ? 3.069 18.511 -25.205 1.00 41.72 866 ASP A O 1
ATOM 7085 N N . TYR A 1 867 ? 1.963 17.434 -23.552 1.00 37.69 867 TYR A N 1
ATOM 7086 C CA . TYR A 1 867 ? 1.646 18.549 -22.655 1.00 37.69 867 TYR A CA 1
ATOM 7087 C C . TYR A 1 867 ? 0.678 19.629 -23.185 1.00 37.69 867 TYR A C 1
ATOM 7089 O O . TYR A 1 867 ? 1.073 20.649 -23.737 1.00 37.69 867 TYR A O 1
ATOM 7097 N N . GLY A 1 868 ? -0.604 19.486 -22.820 1.00 40.84 868 GLY A N 1
ATOM 7098 C CA . GLY A 1 868 ? -1.412 20.640 -22.395 1.00 40.84 868 GLY A CA 1
ATOM 7099 C C . GLY A 1 868 ? -2.556 21.115 -23.292 1.00 40.84 868 GLY A C 1
ATOM 7100 O O . GLY A 1 868 ? -3.248 22.047 -22.885 1.00 40.84 868 GLY A O 1
ATOM 7101 N N . ASP A 1 869 ? -2.817 20.510 -24.454 1.00 38.66 869 ASP A N 1
ATOM 7102 C CA . ASP A 1 869 ? -3.895 21.014 -25.317 1.00 38.66 869 ASP A CA 1
ATOM 7103 C C . ASP A 1 869 ? -5.275 20.478 -24.879 1.00 38.66 869 ASP A C 1
ATOM 7105 O O . ASP A 1 869 ? -5.602 19.300 -25.018 1.00 38.66 869 ASP A O 1
ATOM 7109 N N . SER A 1 870 ? -6.093 21.367 -24.314 1.00 41.16 870 SER A N 1
ATOM 7110 C CA . SER A 1 870 ? -7.417 21.107 -23.720 1.00 41.16 870 SER A CA 1
ATOM 7111 C C . SER A 1 870 ? -8.539 20.877 -24.746 1.00 41.16 870 SER A C 1
ATOM 7113 O O . SER A 1 870 ? -9.710 21.142 -24.464 1.00 41.16 870 SER A O 1
ATOM 7115 N N . ARG A 1 871 ? -8.219 20.393 -25.954 1.00 48.69 871 ARG A N 1
ATOM 7116 C CA . ARG A 1 871 ? -9.239 20.165 -26.986 1.00 48.69 871 ARG A CA 1
ATOM 7117 C C . ARG A 1 871 ? -10.116 18.964 -26.602 1.00 48.69 871 ARG A C 1
ATOM 7119 O O . ARG A 1 871 ? -9.595 17.856 -26.465 1.00 48.69 871 ARG A O 1
ATOM 7126 N N . PRO A 1 872 ? -11.438 19.146 -26.428 1.00 55.50 872 PRO A N 1
ATOM 7127 C CA . PRO A 1 872 ? -12.336 18.037 -26.136 1.00 55.50 872 PRO A CA 1
ATOM 7128 C C . PRO A 1 872 ? -12.380 17.070 -27.327 1.00 55.50 872 PRO A C 1
ATOM 7130 O O . PRO A 1 872 ? -12.398 17.499 -28.481 1.00 55.50 872 PRO A O 1
ATOM 7133 N N . TYR A 1 873 ? -12.410 15.762 -27.052 1.00 68.19 873 TYR A N 1
ATOM 7134 C CA . TYR A 1 873 ? -12.634 14.748 -28.085 1.00 68.19 873 TYR A CA 1
ATOM 7135 C C . TYR A 1 873 ? -13.931 15.025 -28.859 1.00 68.19 873 TYR A C 1
ATOM 7137 O O . TYR A 1 873 ? -14.898 15.552 -28.304 1.00 68.19 873 TYR A O 1
ATOM 7145 N N . ALA A 1 874 ? -13.960 14.643 -30.139 1.00 65.06 874 ALA A N 1
ATOM 7146 C CA . ALA A 1 874 ? -15.153 14.771 -30.968 1.00 65.06 874 ALA A CA 1
ATOM 7147 C C . ALA A 1 874 ? -16.310 13.938 -30.386 1.00 65.06 874 ALA A C 1
ATOM 7149 O O . ALA A 1 874 ? -16.195 12.720 -30.244 1.00 65.06 874 ALA A O 1
ATOM 7150 N N . ASN A 1 875 ? -17.428 14.596 -30.081 1.00 79.88 875 ASN A N 1
ATOM 7151 C CA . ASN A 1 875 ? -18.678 13.951 -29.682 1.00 79.88 875 ASN A CA 1
ATOM 7152 C C . ASN A 1 875 ? -19.625 13.917 -30.883 1.00 79.88 875 ASN A C 1
ATOM 7154 O O . ASN A 1 875 ? -19.801 14.937 -31.552 1.00 79.88 875 ASN A O 1
ATOM 7158 N N . GLU A 1 876 ? -20.262 12.776 -31.134 1.00 86.62 876 GLU A N 1
ATOM 7159 C CA . GLU A 1 876 ? -21.261 12.636 -32.196 1.00 86.62 876 GLU A CA 1
ATOM 7160 C C . GLU A 1 876 ? -22.616 12.260 -31.615 1.00 86.62 876 GLU A C 1
ATOM 7162 O O . GLU A 1 876 ? -22.765 11.196 -31.017 1.00 86.62 876 GLU A O 1
ATOM 7167 N N . ASN A 1 877 ? -23.609 13.126 -31.820 1.00 87.00 877 ASN A N 1
ATOM 7168 C CA . ASN A 1 877 ? -24.990 12.876 -31.426 1.00 87.00 877 ASN A CA 1
ATOM 7169 C C . ASN A 1 877 ? -25.787 12.389 -32.639 1.00 87.00 877 ASN A C 1
ATOM 7171 O O . ASN A 1 877 ? -25.818 13.055 -33.674 1.00 87.00 877 ASN A O 1
ATOM 7175 N N . HIS A 1 878 ? -26.457 11.249 -32.491 1.00 87.50 878 HIS A N 1
ATOM 7176 C CA . HIS A 1 878 ? -27.288 10.615 -33.513 1.00 87.50 878 HIS A CA 1
ATOM 7177 C C . HIS A 1 878 ? -28.717 10.470 -32.984 1.00 87.50 878 HIS A C 1
ATOM 7179 O O . HIS A 1 878 ? -29.225 9.364 -32.806 1.00 87.50 878 HIS A O 1
ATOM 7185 N N . ASP A 1 879 ? -29.383 11.599 -32.725 1.00 82.88 879 ASP A N 1
ATOM 7186 C CA . ASP A 1 879 ? -30.700 11.636 -32.065 1.00 82.88 879 ASP A CA 1
ATOM 7187 C C . ASP A 1 879 ? -31.774 10.809 -32.791 1.00 82.88 879 ASP A C 1
ATOM 7189 O O . ASP A 1 879 ? -32.612 10.183 -32.142 1.00 82.88 879 ASP A O 1
ATOM 7193 N N . ASN A 1 880 ? -31.711 10.735 -34.126 1.00 82.44 880 ASN A N 1
ATOM 7194 C CA . ASN A 1 880 ? -32.623 9.930 -34.951 1.00 82.44 880 ASN A CA 1
ATOM 7195 C C . ASN A 1 880 ? -32.477 8.418 -34.724 1.00 82.44 880 ASN A C 1
ATOM 7197 O O . ASN A 1 880 ? -33.416 7.666 -34.963 1.00 82.44 880 ASN A O 1
ATOM 7201 N N . LEU A 1 881 ? -31.301 7.976 -34.278 1.00 84.25 881 LEU A N 1
ATOM 7202 C CA . LEU A 1 881 ? -31.005 6.586 -33.928 1.00 84.25 881 LEU A CA 1
ATOM 7203 C C . LEU A 1 881 ? -30.923 6.385 -32.408 1.00 84.25 881 LEU A C 1
ATOM 7205 O O . LEU A 1 881 ? -30.640 5.284 -31.945 1.00 84.25 881 LEU A O 1
ATOM 7209 N N . ASN A 1 882 ? -31.224 7.434 -31.636 1.00 88.25 882 ASN A N 1
ATOM 7210 C CA . ASN A 1 882 ? -31.319 7.431 -30.184 1.00 88.25 882 ASN A CA 1
ATOM 7211 C C . ASN A 1 882 ? -30.009 7.129 -29.424 1.00 88.25 882 ASN A C 1
ATOM 7213 O O . ASN A 1 882 ? -30.045 6.559 -28.330 1.00 88.25 882 ASN A O 1
ATOM 7217 N N . PHE A 1 883 ? -28.854 7.538 -29.952 1.00 92.81 883 PHE A N 1
ATOM 7218 C CA . PHE A 1 883 ? -27.576 7.381 -29.249 1.00 92.81 883 PHE A CA 1
ATOM 7219 C C . PHE A 1 883 ? -26.586 8.510 -29.527 1.00 92.81 883 PHE A C 1
ATOM 7221 O O . PHE A 1 883 ? -26.719 9.269 -30.487 1.00 92.81 883 PHE A O 1
ATOM 7228 N N . LYS A 1 884 ? -25.547 8.575 -28.700 1.00 91.50 884 LYS A N 1
ATOM 7229 C CA . LYS A 1 884 ? -24.361 9.401 -28.901 1.00 91.50 884 LYS A CA 1
ATOM 7230 C C . LYS A 1 884 ? -23.088 8.594 -28.668 1.00 91.50 884 LYS A C 1
ATOM 7232 O O . LYS A 1 884 ? -23.087 7.617 -27.919 1.00 91.50 884 LYS A O 1
ATOM 7237 N N . LEU A 1 885 ? -22.015 9.030 -29.316 1.00 91.88 885 LEU A N 1
ATOM 7238 C CA . LEU A 1 885 ? -20.677 8.463 -29.196 1.00 91.88 885 LEU A CA 1
ATOM 7239 C C . LEU A 1 885 ? -19.710 9.513 -28.667 1.00 91.88 885 LEU A C 1
ATOM 7241 O O . LEU A 1 885 ? -19.703 10.658 -29.134 1.00 91.88 885 LEU A O 1
ATOM 7245 N N . LYS A 1 886 ? -18.881 9.105 -27.710 1.00 89.56 886 LYS A N 1
ATOM 7246 C CA . LYS A 1 886 ? -17.872 9.960 -27.089 1.00 89.56 886 LYS A CA 1
ATOM 7247 C C . LYS A 1 886 ? -16.588 9.187 -26.845 1.00 89.56 886 LYS A C 1
ATOM 7249 O O . LYS A 1 886 ? -16.612 8.094 -26.294 1.00 89.56 886 LYS A O 1
ATOM 7254 N N . MET A 1 887 ? -15.449 9.789 -27.166 1.00 86.75 887 MET A N 1
ATOM 7255 C CA . MET A 1 887 ? -14.144 9.258 -26.778 1.00 86.75 887 MET A CA 1
ATOM 7256 C C . MET A 1 887 ? -13.652 9.912 -25.484 1.00 86.75 887 MET A C 1
ATOM 7258 O O . MET A 1 887 ? -13.875 11.103 -25.257 1.00 86.75 887 MET A O 1
ATOM 7262 N N . PHE A 1 888 ? -12.982 9.147 -24.626 1.00 84.56 888 PHE A N 1
ATOM 7263 C CA . PHE A 1 888 ? -12.372 9.662 -23.399 1.00 84.56 888 PHE A CA 1
ATOM 7264 C C . PHE A 1 888 ? -11.136 8.852 -22.988 1.00 84.56 888 PHE A C 1
ATOM 7266 O O . PHE A 1 888 ? -10.886 7.766 -23.512 1.00 84.56 888 PHE A O 1
ATOM 7273 N N . HIS A 1 889 ? -10.357 9.385 -22.045 1.00 79.88 889 HIS A N 1
ATOM 7274 C CA . HIS A 1 889 ? -9.236 8.690 -21.411 1.00 79.88 889 HIS A CA 1
ATOM 7275 C C . HIS A 1 889 ? -9.290 8.846 -19.889 1.00 79.88 889 HIS A C 1
ATOM 7277 O O . HIS A 1 889 ? -9.939 9.763 -19.390 1.00 79.88 889 HIS A O 1
ATOM 7283 N N . VAL A 1 890 ? -8.623 7.947 -19.157 1.00 65.94 890 VAL A N 1
ATOM 7284 C CA . VAL A 1 890 ? -8.662 7.926 -17.680 1.00 65.94 890 VAL A CA 1
ATOM 7285 C C . VAL A 1 890 ? -7.411 8.551 -17.058 1.00 65.94 890 VAL A C 1
ATOM 7287 O O . VAL A 1 890 ? -7.523 9.318 -16.110 1.00 65.94 890 VAL A O 1
ATOM 7290 N N . GLN A 1 891 ? -6.219 8.232 -17.572 1.00 60.88 891 GLN A N 1
ATOM 7291 C CA . GLN A 1 891 ? -4.943 8.710 -17.006 1.00 60.88 891 GLN A CA 1
ATOM 7292 C C . GLN A 1 891 ? -3.994 9.241 -18.074 1.00 60.88 891 GLN A C 1
ATOM 7294 O O . GLN A 1 891 ? -3.350 10.264 -17.879 1.00 60.88 891 GLN A O 1
ATOM 7299 N N . ASP A 1 892 ? -3.920 8.542 -19.205 1.00 62.34 892 ASP A N 1
ATOM 7300 C CA . ASP A 1 892 ? -2.999 8.864 -20.283 1.00 62.34 892 ASP A CA 1
ATOM 7301 C C . ASP A 1 892 ? -3.773 8.990 -21.607 1.00 62.34 892 ASP A C 1
ATOM 7303 O O . ASP A 1 892 ? -4.334 7.989 -22.087 1.00 62.34 892 ASP A O 1
ATOM 7307 N N . PRO A 1 893 ? -3.819 10.193 -22.211 1.00 60.75 893 PRO A N 1
ATOM 7308 C CA . PRO A 1 893 ? -4.508 10.444 -23.470 1.00 60.75 893 PRO A CA 1
ATOM 7309 C C . PRO A 1 893 ? -3.906 9.689 -24.653 1.00 60.75 893 PRO A C 1
ATOM 7311 O O . PRO A 1 893 ? -4.565 9.615 -25.685 1.00 60.75 893 PRO A O 1
ATOM 7314 N N . LYS A 1 894 ? -2.701 9.120 -24.551 1.00 60.31 894 LYS A N 1
ATOM 7315 C CA . LYS A 1 894 ? -2.099 8.258 -25.581 1.00 60.31 894 LYS A CA 1
ATOM 7316 C C . LYS A 1 894 ? -2.454 6.783 -25.387 1.00 60.31 894 LYS A C 1
ATOM 7318 O O . LYS A 1 894 ? -2.458 6.026 -26.348 1.00 60.31 894 LYS A O 1
ATOM 7323 N N . ASN A 1 895 ? -2.790 6.383 -24.161 1.00 62.50 895 ASN A N 1
ATOM 7324 C CA . ASN A 1 895 ? -2.651 4.992 -23.729 1.00 62.50 895 ASN A CA 1
ATOM 7325 C C . ASN A 1 895 ? -3.813 4.419 -22.909 1.00 62.50 895 ASN A C 1
ATOM 7327 O O . ASN A 1 895 ? -3.685 3.298 -22.430 1.00 62.50 895 ASN A O 1
ATOM 7331 N N . THR A 1 896 ? -4.885 5.181 -22.668 1.00 77.19 896 THR A N 1
ATOM 7332 C CA . THR A 1 896 ? -6.060 4.737 -21.886 1.00 77.19 896 THR A CA 1
ATOM 7333 C C . THR A 1 896 ? -7.381 5.127 -22.555 1.00 77.19 896 THR A C 1
ATOM 7335 O O . THR A 1 896 ? -8.307 5.573 -21.883 1.00 77.19 896 THR A O 1
ATOM 7338 N N . ARG A 1 897 ? -7.461 5.019 -23.891 1.00 86.00 897 ARG A N 1
ATOM 7339 C CA . ARG A 1 897 ? -8.587 5.535 -24.694 1.00 86.00 897 ARG A CA 1
ATOM 7340 C C . ARG A 1 897 ? -9.759 4.554 -24.794 1.00 86.00 897 ARG A C 1
ATOM 7342 O O . ARG A 1 897 ? -9.591 3.419 -25.254 1.00 86.00 897 ARG A O 1
ATOM 7349 N N . TRP A 1 898 ? -10.948 5.058 -24.482 1.00 89.69 898 TRP A N 1
ATOM 7350 C CA . TRP A 1 898 ? -12.232 4.364 -24.555 1.00 89.69 898 TRP A CA 1
ATOM 7351 C C . TRP A 1 898 ? -13.209 5.110 -25.461 1.00 89.69 898 TRP A C 1
ATOM 7353 O O . TRP A 1 898 ? -13.175 6.338 -25.540 1.00 89.69 898 TRP A O 1
ATOM 7363 N N . ILE A 1 899 ? -14.096 4.357 -26.104 1.00 91.44 899 ILE A N 1
ATOM 7364 C CA . ILE A 1 899 ? -15.254 4.869 -26.836 1.00 91.44 899 ILE A CA 1
ATOM 7365 C C . ILE A 1 899 ? -16.498 4.509 -26.031 1.00 91.44 899 ILE A C 1
ATOM 7367 O O . ILE A 1 899 ? -16.765 3.334 -25.803 1.00 91.44 899 ILE A O 1
ATOM 7371 N N . GLU A 1 900 ? -17.240 5.512 -25.587 1.00 91.81 900 GLU A N 1
ATOM 7372 C CA . GLU A 1 900 ? -18.522 5.391 -24.903 1.00 91.81 900 GLU A CA 1
ATOM 7373 C C . GLU A 1 900 ? -19.663 5.482 -25.917 1.00 91.81 900 GLU A C 1
ATOM 7375 O O . GLU A 1 900 ? -19.704 6.400 -26.740 1.00 91.81 900 GLU A O 1
ATOM 7380 N N . TYR A 1 901 ? -20.592 4.537 -25.830 1.00 93.62 901 TYR A N 1
ATOM 7381 C CA . TYR A 1 901 ? -21.922 4.621 -26.413 1.00 93.62 901 TYR A CA 1
ATOM 7382 C C . TYR A 1 901 ? -22.904 4.961 -25.294 1.00 93.62 901 TYR A C 1
ATOM 7384 O O . TYR A 1 901 ? -22.943 4.264 -24.278 1.00 93.62 901 TYR A O 1
ATOM 7392 N N . GLU A 1 902 ? -23.733 5.984 -25.491 1.00 92.56 902 GLU A N 1
ATOM 7393 C CA . GLU A 1 902 ? -24.798 6.357 -24.555 1.00 92.56 902 GLU A CA 1
ATOM 7394 C C . GLU A 1 902 ? -26.120 6.580 -25.298 1.00 92.56 902 GLU A C 1
ATOM 7396 O O . GLU A 1 902 ? -26.175 7.274 -26.311 1.00 92.56 902 GLU A O 1
ATOM 7401 N N . ARG A 1 903 ? -27.207 6.015 -24.772 1.00 92.12 903 ARG A N 1
ATOM 7402 C CA . ARG A 1 903 ? -28.580 6.234 -25.244 1.00 92.12 903 ARG A CA 1
ATOM 7403 C C . ARG A 1 903 ? -29.047 7.671 -24.979 1.00 92.12 903 ARG A C 1
ATOM 7405 O O . ARG A 1 903 ? -28.891 8.176 -23.871 1.00 92.12 903 ARG A O 1
ATOM 7412 N N . CYS A 1 904 ? -29.731 8.294 -25.941 1.00 87.69 904 CYS A N 1
ATOM 7413 C CA . CYS A 1 904 ? -30.296 9.641 -25.763 1.00 87.69 904 CYS A CA 1
ATOM 7414 C C . CYS A 1 904 ? -31.635 9.648 -24.994 1.00 87.69 904 CYS A C 1
ATOM 7416 O O . CYS A 1 904 ? -31.887 10.552 -24.195 1.00 87.69 904 CYS A O 1
ATOM 7418 N N . LYS A 1 905 ? -32.519 8.669 -25.239 1.00 85.19 905 LYS A N 1
ATOM 7419 C CA . LYS A 1 905 ? -33.879 8.583 -24.675 1.00 85.19 905 LYS A CA 1
ATOM 7420 C C . LYS A 1 905 ? -34.247 7.145 -24.256 1.00 85.19 905 LYS A C 1
ATOM 7422 O O . LYS A 1 905 ? -34.155 6.250 -25.092 1.00 85.19 905 LYS A O 1
ATOM 7427 N N . PRO A 1 906 ? -34.753 6.913 -23.030 1.00 85.94 906 PRO A N 1
ATOM 7428 C CA . PRO A 1 906 ? -34.816 7.881 -21.940 1.00 85.94 906 PRO A CA 1
ATOM 7429 C C . PRO A 1 906 ? -33.406 8.321 -21.494 1.00 85.94 906 PRO A C 1
ATOM 7431 O O . PRO A 1 906 ? -32.455 7.550 -21.668 1.00 85.94 906 PRO A O 1
ATOM 7434 N N . PRO A 1 907 ? -33.265 9.553 -20.963 1.00 82.31 907 PRO A N 1
ATOM 7435 C CA . PRO A 1 907 ? -31.971 10.097 -20.565 1.00 82.31 907 PRO A CA 1
ATOM 7436 C C . PRO A 1 907 ? -31.277 9.200 -19.545 1.00 82.31 907 PRO A C 1
ATOM 7438 O O . PRO A 1 907 ? -31.910 8.712 -18.606 1.00 82.31 907 PRO A O 1
ATOM 7441 N N . VAL A 1 908 ? -29.969 9.016 -19.700 1.00 81.81 908 VAL A N 1
ATOM 7442 C CA . VAL A 1 908 ? -29.170 8.283 -18.721 1.00 81.81 908 VAL A CA 1
ATOM 7443 C C . VAL A 1 908 ? -28.901 9.184 -17.513 1.00 81.81 908 VAL A C 1
ATOM 7445 O O . VAL A 1 908 ? -28.300 10.253 -17.623 1.00 81.81 908 VAL A O 1
ATOM 7448 N N . VAL A 1 909 ? -29.366 8.765 -16.333 1.00 68.00 909 VAL A N 1
ATOM 7449 C CA . VAL A 1 909 ? -29.025 9.421 -15.062 1.00 68.00 909 VAL A CA 1
ATOM 7450 C C . VAL A 1 909 ? -27.547 9.153 -14.786 1.00 68.00 909 VAL A C 1
ATOM 7452 O O . VAL A 1 909 ? -27.137 8.000 -14.880 1.00 68.00 909 VAL A O 1
ATOM 7455 N N . ARG A 1 910 ? -26.768 10.211 -14.482 1.00 60.09 910 ARG A N 1
ATOM 7456 C CA . ARG A 1 910 ? -25.294 10.199 -14.319 1.00 60.09 910 ARG A CA 1
ATOM 7457 C C . ARG A 1 910 ? -24.747 8.813 -13.967 1.00 60.09 910 ARG A C 1
ATOM 7459 O O . ARG A 1 910 ? -25.043 8.292 -12.891 1.00 60.09 910 ARG A O 1
ATOM 7466 N N . ASN A 1 911 ? -23.924 8.268 -14.863 1.00 58.75 911 ASN A N 1
ATOM 7467 C CA . ASN A 1 911 ? -23.256 6.988 -14.670 1.00 58.75 911 ASN A CA 1
ATOM 7468 C C . ASN A 1 911 ? -22.487 7.008 -13.349 1.00 58.75 911 ASN A C 1
ATOM 7470 O O . ASN A 1 911 ? -21.499 7.730 -13.211 1.00 58.75 911 ASN A O 1
ATOM 7474 N N . ASN A 1 912 ? -22.940 6.217 -12.380 1.00 61.50 912 ASN A N 1
ATOM 7475 C CA . ASN A 1 912 ? -22.080 5.832 -11.284 1.00 61.50 912 ASN A CA 1
ATOM 7476 C C . ASN A 1 912 ? -21.168 4.728 -11.820 1.00 61.50 912 ASN A C 1
ATOM 7478 O O . ASN A 1 912 ? -21.597 3.585 -11.951 1.00 61.50 912 ASN A O 1
ATOM 7482 N N . GLU A 1 913 ? -19.928 5.068 -12.181 1.00 62.44 913 GLU A N 1
ATOM 7483 C CA . GLU A 1 913 ? -18.950 4.055 -12.602 1.00 62.44 913 GLU A CA 1
ATOM 7484 C C . GLU A 1 913 ? -18.671 3.023 -11.497 1.00 62.44 913 GLU A C 1
ATOM 7486 O O . GLU A 1 913 ? -18.159 1.948 -11.800 1.00 62.44 913 GLU A O 1
ATOM 7491 N N . LEU A 1 914 ? -19.053 3.328 -10.247 1.00 68.06 914 LEU A N 1
ATOM 7492 C CA . LEU A 1 914 ? -18.876 2.490 -9.064 1.00 68.06 914 LEU A CA 1
ATOM 7493 C C . LEU A 1 914 ? -19.966 1.411 -8.868 1.00 68.06 914 LEU A C 1
ATOM 7495 O O . LEU A 1 914 ? -20.140 0.953 -7.747 1.00 68.06 914 LEU A O 1
ATOM 7499 N N . ASP A 1 915 ? -20.716 1.032 -9.906 1.00 81.69 915 ASP A N 1
ATOM 7500 C CA . ASP A 1 915 ? -21.845 0.081 -9.823 1.00 81.69 915 ASP A CA 1
ATOM 7501 C C . ASP A 1 915 ? -21.530 -1.267 -10.523 1.00 81.69 915 ASP A C 1
ATOM 7503 O O . ASP A 1 915 ? -20.439 -1.475 -11.073 1.00 81.69 915 ASP A O 1
ATOM 7507 N N . TRP A 1 916 ? -22.487 -2.198 -10.520 1.00 90.31 916 TRP A N 1
ATOM 7508 C CA . TRP A 1 916 ? -22.421 -3.481 -11.217 1.00 90.31 916 TRP A CA 1
ATOM 7509 C C . TRP A 1 916 ? -22.239 -3.305 -12.730 1.00 90.31 916 TRP A C 1
ATOM 7511 O O . TRP A 1 916 ? -22.869 -2.459 -13.379 1.00 90.31 916 TRP A O 1
ATOM 7521 N N . LYS A 1 917 ? -21.401 -4.155 -13.327 1.00 92.81 917 LYS A N 1
ATOM 7522 C CA . LYS A 1 917 ? -21.074 -4.110 -14.756 1.00 92.81 917 LYS A CA 1
ATOM 7523 C C . LYS A 1 917 ? -20.766 -5.483 -15.338 1.00 92.81 917 LYS A C 1
ATOM 7525 O O . LYS A 1 917 ? -20.209 -6.355 -14.666 1.00 92.81 917 LYS A O 1
ATOM 7530 N N . PHE A 1 918 ? -21.057 -5.631 -16.624 1.00 95.38 918 PHE A N 1
ATOM 7531 C CA . PHE A 1 918 ? -20.618 -6.766 -17.424 1.00 95.38 918 PHE A CA 1
ATOM 7532 C C . PHE A 1 918 ? -19.350 -6.415 -18.191 1.00 95.38 918 PHE A C 1
ATOM 7534 O O . PHE A 1 918 ? -19.181 -5.288 -18.649 1.00 95.38 918 PHE A O 1
ATOM 7541 N N . ASN A 1 919 ? -18.474 -7.395 -18.355 1.00 95.62 919 ASN A N 1
ATOM 7542 C CA . ASN A 1 919 ? -17.283 -7.314 -19.183 1.00 95.62 919 ASN A CA 1
ATOM 7543 C C . ASN A 1 919 ? -17.384 -8.379 -20.272 1.00 95.62 919 ASN A C 1
ATOM 7545 O O . ASN A 1 919 ? -17.695 -9.531 -19.957 1.00 95.62 919 ASN A O 1
ATOM 7549 N N . LEU A 1 920 ? -17.115 -7.997 -21.519 1.00 96.44 920 LEU A N 1
ATOM 7550 C CA . LEU A 1 920 ? -17.032 -8.921 -22.644 1.00 96.44 920 LEU A CA 1
ATOM 7551 C C . LEU A 1 920 ? -15.570 -9.139 -23.028 1.00 96.44 920 LEU A C 1
ATOM 7553 O O . LEU A 1 920 ? -14.856 -8.168 -23.287 1.00 96.44 920 LEU A O 1
ATOM 7557 N N . SER A 1 921 ? -15.164 -10.407 -23.100 1.00 95.31 921 SER A N 1
ATOM 7558 C CA . SER A 1 921 ? -13.864 -10.829 -23.617 1.00 95.31 921 SER A CA 1
ATOM 7559 C C . SER A 1 921 ? -13.894 -10.885 -25.136 1.00 95.31 921 SER A C 1
ATOM 7561 O O . SER A 1 921 ? -14.458 -11.813 -25.704 1.00 95.31 921 SER A O 1
ATOM 7563 N N . ILE A 1 922 ? -13.283 -9.912 -25.807 1.00 96.25 922 ILE A N 1
ATOM 7564 C CA . ILE A 1 922 ? -13.288 -9.814 -27.273 1.00 96.25 922 ILE A CA 1
ATOM 7565 C C . ILE A 1 922 ? -11.858 -9.685 -27.776 1.00 96.25 922 ILE A C 1
ATOM 7567 O O . ILE A 1 922 ? -11.122 -8.798 -27.346 1.00 96.25 922 ILE A O 1
ATOM 7571 N N . HIS A 1 923 ? -11.463 -10.543 -28.717 1.00 94.69 923 HIS A N 1
ATOM 7572 C CA . HIS A 1 923 ? -10.144 -10.462 -29.331 1.00 94.69 923 HIS A CA 1
ATOM 7573 C C . HIS A 1 923 ? -9.939 -9.090 -29.987 1.00 94.69 923 HIS A C 1
ATOM 7575 O O . HIS A 1 923 ? -10.813 -8.587 -30.692 1.00 94.69 923 HIS A O 1
ATOM 7581 N N . LYS A 1 924 ? -8.757 -8.499 -29.791 1.00 92.06 924 LYS A N 1
ATOM 7582 C CA . LYS A 1 924 ? -8.430 -7.129 -30.222 1.00 92.06 924 LYS A CA 1
ATOM 7583 C C . LYS A 1 924 ? -8.724 -6.830 -31.700 1.00 92.06 924 LYS A C 1
ATOM 7585 O O . LYS A 1 924 ? -9.124 -5.718 -32.023 1.00 92.06 924 LYS A O 1
ATOM 7590 N N . ASP A 1 925 ? -8.540 -7.809 -32.586 1.00 93.31 925 ASP A N 1
ATOM 7591 C CA . ASP A 1 925 ? -8.760 -7.646 -34.034 1.00 93.31 925 ASP A CA 1
ATOM 7592 C C . ASP A 1 925 ? -10.245 -7.749 -34.414 1.00 93.31 925 ASP A C 1
ATOM 7594 O O . ASP A 1 925 ? -10.647 -7.335 -35.499 1.00 93.31 925 ASP A O 1
ATOM 7598 N N . ASP A 1 926 ? -11.070 -8.290 -33.516 1.00 95.56 926 ASP A N 1
ATOM 7599 C CA . ASP A 1 926 ? -12.494 -8.511 -33.744 1.00 95.56 926 ASP A CA 1
ATOM 7600 C C . ASP A 1 926 ? -13.350 -7.410 -33.084 1.00 95.56 926 ASP A C 1
ATOM 7602 O O . ASP A 1 926 ? -14.566 -7.386 -33.268 1.00 95.56 926 ASP A O 1
ATOM 7606 N N . LEU A 1 927 ? -12.746 -6.444 -32.376 1.00 93.62 927 LEU A N 1
ATOM 7607 C CA . LEU A 1 927 ? -13.444 -5.286 -31.798 1.00 93.62 927 LEU A CA 1
ATOM 7608 C C . LEU A 1 927 ? -14.203 -4.427 -32.829 1.00 93.62 927 LEU A C 1
ATOM 7610 O O . LEU A 1 927 ? -15.373 -4.128 -32.569 1.00 93.62 927 LEU A O 1
ATOM 7614 N N . PRO A 1 928 ? -13.642 -4.093 -34.014 1.00 90.62 928 PRO A N 1
ATOM 7615 C CA . PRO A 1 928 ? -14.388 -3.373 -35.053 1.00 90.62 928 PRO A CA 1
ATOM 7616 C C . PRO A 1 928 ? -15.629 -4.122 -35.552 1.00 90.62 928 PRO A C 1
ATOM 7618 O O . PRO A 1 928 ? -16.560 -3.516 -36.083 1.00 90.62 928 PRO A O 1
ATOM 7621 N N . LYS A 1 929 ? -15.636 -5.450 -35.399 1.00 93.62 929 LYS A N 1
ATOM 7622 C CA . LYS A 1 929 ? -16.730 -6.341 -35.790 1.00 93.62 929 LYS A CA 1
ATOM 7623 C C . LYS A 1 929 ? -17.743 -6.528 -34.659 1.00 93.62 929 LYS A C 1
ATOM 7625 O O . LYS A 1 929 ? -18.940 -6.551 -34.926 1.00 93.62 929 LYS A O 1
ATOM 7630 N N . ALA A 1 930 ? -17.281 -6.627 -33.414 1.00 95.88 930 ALA A N 1
ATOM 7631 C CA . ALA A 1 930 ? -18.122 -6.791 -32.233 1.00 95.88 930 ALA A CA 1
ATOM 7632 C C . ALA A 1 930 ? -18.877 -5.506 -31.862 1.00 95.88 930 ALA A C 1
ATOM 7634 O O . ALA A 1 930 ? -20.043 -5.574 -31.478 1.00 95.88 930 ALA A O 1
ATOM 7635 N N . PHE A 1 931 ? -18.253 -4.333 -32.004 1.00 95.38 931 PHE A N 1
ATOM 7636 C CA . PHE A 1 931 ? -18.857 -3.068 -31.580 1.00 95.38 931 PHE A CA 1
ATOM 7637 C C . PHE A 1 931 ? -20.185 -2.750 -32.300 1.00 95.38 931 PHE A C 1
ATOM 7639 O O . PHE A 1 931 ? -21.165 -2.488 -31.602 1.00 95.38 931 PHE A O 1
ATOM 7646 N N . PRO A 1 932 ? -20.307 -2.860 -33.640 1.00 94.25 932 PRO A N 1
ATOM 7647 C CA . PRO A 1 932 ? -21.594 -2.682 -34.314 1.00 94.25 932 PRO A CA 1
ATOM 7648 C C . PRO A 1 932 ? -22.678 -3.667 -33.864 1.00 94.25 932 PRO A C 1
ATOM 7650 O O . PRO A 1 932 ? -23.831 -3.271 -33.736 1.00 94.25 932 PRO A O 1
ATOM 7653 N N . ILE A 1 933 ? -22.310 -4.925 -33.589 1.00 95.81 933 ILE A N 1
ATOM 7654 C CA . ILE A 1 933 ? -23.245 -5.951 -33.099 1.00 95.81 933 ILE A CA 1
ATOM 7655 C C . ILE A 1 933 ? -23.795 -5.534 -31.732 1.00 95.81 933 ILE A C 1
ATOM 7657 O O . ILE A 1 933 ? -25.003 -5.532 -31.515 1.00 95.81 933 ILE A O 1
ATOM 7661 N N . ILE A 1 934 ? -22.912 -5.134 -30.817 1.00 96.00 934 ILE A N 1
ATOM 7662 C CA . ILE A 1 934 ? -23.296 -4.715 -29.465 1.00 96.00 934 ILE A CA 1
ATOM 7663 C C . ILE A 1 934 ? -24.114 -3.421 -29.511 1.00 96.00 934 ILE A C 1
ATOM 7665 O O . ILE A 1 934 ? -25.085 -3.303 -28.773 1.00 96.00 934 ILE A O 1
ATOM 7669 N N . ALA A 1 935 ? -23.782 -2.479 -30.398 1.00 94.38 935 ALA A N 1
ATOM 7670 C CA . ALA A 1 935 ? -24.551 -1.251 -30.588 1.00 94.38 935 ALA A CA 1
ATOM 7671 C C . ALA A 1 935 ? -25.971 -1.528 -31.115 1.00 94.38 935 ALA A C 1
ATOM 7673 O O . ALA A 1 935 ? -26.931 -0.958 -30.606 1.00 94.38 935 ALA A O 1
ATOM 7674 N N . GLU A 1 936 ? -26.129 -2.443 -32.076 1.00 93.50 936 GLU A N 1
ATOM 7675 C CA . GLU A 1 936 ? -27.444 -2.860 -32.582 1.00 93.50 936 GLU A CA 1
ATOM 7676 C C . GLU A 1 936 ? -28.290 -3.517 -31.485 1.00 93.50 936 GLU A C 1
ATOM 7678 O O . GLU A 1 936 ? -29.464 -3.180 -31.305 1.00 93.50 936 GLU A O 1
ATOM 7683 N N . LEU A 1 937 ? -27.677 -4.401 -30.691 1.00 93.56 937 LEU A N 1
ATOM 7684 C CA . LEU A 1 937 ? -28.316 -4.982 -29.513 1.00 93.56 937 LEU A CA 1
ATOM 7685 C C . LEU A 1 937 ? -28.661 -3.915 -28.473 1.00 93.56 937 LEU A C 1
ATOM 7687 O O . LEU A 1 937 ? -29.751 -3.962 -27.911 1.00 93.56 937 LEU A O 1
ATOM 7691 N N . ALA A 1 938 ? -27.792 -2.928 -28.254 1.00 92.50 938 ALA A N 1
ATOM 7692 C CA . ALA A 1 938 ? -28.037 -1.825 -27.335 1.00 92.50 938 ALA A CA 1
ATOM 7693 C C . ALA A 1 938 ? -29.229 -0.969 -27.766 1.00 92.50 938 ALA A C 1
ATOM 7695 O O . ALA A 1 938 ? -30.069 -0.638 -26.931 1.00 92.50 938 ALA A O 1
ATOM 7696 N N . THR A 1 939 ? -29.354 -0.665 -29.060 1.00 89.88 939 THR A N 1
ATOM 7697 C CA . THR A 1 939 ? -30.521 0.040 -29.601 1.00 89.88 939 THR A CA 1
ATOM 7698 C C . THR A 1 939 ? -31.793 -0.804 -29.460 1.00 89.88 939 THR A C 1
ATOM 7700 O O . THR A 1 939 ? -32.800 -0.310 -28.956 1.00 89.88 939 THR A O 1
ATOM 7703 N N . ARG A 1 940 ? -31.756 -2.089 -29.843 1.00 91.69 940 ARG A N 1
ATOM 7704 C CA . ARG A 1 940 ? -32.924 -2.990 -29.817 1.00 91.69 940 ARG A CA 1
ATOM 7705 C C . ARG A 1 940 ? -33.404 -3.321 -28.402 1.00 91.69 940 ARG A C 1
ATOM 7707 O O . ARG A 1 940 ? -34.606 -3.361 -28.156 1.00 91.69 940 ARG A O 1
ATOM 7714 N N . MET A 1 941 ? -32.472 -3.567 -27.485 1.00 91.25 941 MET A N 1
ATOM 7715 C CA . MET A 1 941 ? -32.738 -3.953 -26.093 1.00 91.25 941 MET A CA 1
ATOM 7716 C C . MET A 1 941 ? -32.742 -2.764 -25.134 1.00 91.25 941 MET A C 1
ATOM 7718 O O . MET A 1 941 ? -32.913 -2.952 -23.931 1.00 91.25 941 MET A O 1
ATOM 7722 N N . ASN A 1 942 ? -32.597 -1.546 -25.661 1.00 89.19 942 ASN A N 1
ATOM 7723 C CA . ASN A 1 942 ? -32.686 -0.305 -24.907 1.00 89.19 942 ASN A CA 1
ATOM 7724 C C . ASN A 1 942 ? -31.632 -0.195 -23.779 1.00 89.19 942 ASN A C 1
ATOM 7726 O O . ASN A 1 942 ? -31.936 0.244 -22.667 1.00 89.19 942 ASN A O 1
ATOM 7730 N N . LEU A 1 943 ? -30.389 -0.598 -24.065 1.00 91.31 943 LEU A N 1
ATOM 7731 C CA . LEU A 1 943 ? -29.260 -0.473 -23.138 1.00 91.31 943 LEU A CA 1
ATOM 7732 C C . LEU A 1 943 ? -28.833 0.993 -23.011 1.00 91.31 943 LEU A C 1
ATOM 7734 O O . LEU A 1 943 ? -28.775 1.723 -24.000 1.00 91.31 943 LEU A O 1
ATOM 7738 N N . GLY A 1 944 ? -28.533 1.422 -21.788 1.00 89.25 944 GLY A N 1
ATOM 7739 C CA . GLY A 1 944 ? -28.212 2.809 -21.486 1.00 89.25 944 GLY A CA 1
ATOM 7740 C C . GLY A 1 944 ? -26.797 3.193 -21.903 1.00 89.25 944 GLY A C 1
ATOM 7741 O O . GLY A 1 944 ? -26.644 4.076 -22.745 1.00 89.25 944 GLY A O 1
ATOM 7742 N N . VAL A 1 945 ? -25.770 2.558 -21.321 1.00 91.81 945 VAL A N 1
ATOM 7743 C CA . VAL A 1 945 ? -24.358 2.901 -21.580 1.00 91.81 945 VAL A CA 1
ATOM 7744 C C . VAL A 1 945 ? -23.469 1.671 -21.618 1.00 91.81 945 VAL A C 1
ATOM 7746 O O . VAL A 1 945 ? -23.548 0.790 -20.758 1.00 91.81 945 VAL A O 1
ATOM 7749 N N . PHE A 1 946 ? -22.551 1.663 -22.577 1.00 94.31 946 PHE A N 1
ATOM 7750 C CA . PHE A 1 946 ? -21.400 0.775 -22.570 1.00 94.31 946 PHE A CA 1
ATOM 7751 C C . PHE A 1 946 ? -20.180 1.483 -23.155 1.00 94.31 946 PHE A C 1
ATOM 7753 O O . PHE A 1 946 ? -20.299 2.485 -23.859 1.00 94.31 946 PHE A O 1
ATOM 7760 N N . LYS A 1 947 ? -18.994 0.950 -22.874 1.00 93.56 947 LYS A N 1
ATOM 7761 C CA . LYS A 1 947 ? -17.743 1.435 -23.456 1.00 93.56 947 LYS A CA 1
ATOM 7762 C C . LYS A 1 947 ? -16.939 0.314 -24.088 1.00 93.56 947 LYS A C 1
ATOM 7764 O O . LYS A 1 947 ? -16.969 -0.819 -23.617 1.00 93.56 947 LYS A O 1
ATOM 7769 N N . VAL A 1 948 ? -16.195 0.658 -25.128 1.00 94.88 948 VAL A N 1
ATOM 7770 C CA . VAL A 1 948 ? -15.333 -0.241 -25.895 1.00 94.88 948 VAL A CA 1
ATOM 7771 C C . VAL A 1 948 ? -13.915 0.315 -25.893 1.00 94.88 948 VAL A C 1
ATOM 7773 O O . VAL A 1 948 ? -13.712 1.525 -26.024 1.00 94.88 948 VAL A O 1
ATOM 7776 N N . MET A 1 949 ? -12.920 -0.555 -25.740 1.00 92.62 949 MET A N 1
ATOM 7777 C CA . MET A 1 949 ? -11.522 -0.175 -25.917 1.00 92.62 949 MET A CA 1
ATOM 7778 C C . MET A 1 949 ? -11.269 0.297 -27.352 1.00 92.62 949 MET A C 1
ATOM 7780 O O . MET A 1 949 ? -11.656 -0.360 -28.320 1.00 92.62 949 MET A O 1
ATOM 7784 N N . SER A 1 950 ? -10.553 1.410 -27.500 1.00 88.94 950 SER A N 1
ATOM 7785 C CA . SER A 1 950 ? -9.979 1.771 -28.801 1.00 88.94 950 SER A CA 1
ATOM 7786 C C . SER A 1 950 ? -8.984 0.703 -29.281 1.00 88.94 950 SER A C 1
ATOM 7788 O O . SER A 1 950 ? -8.429 -0.049 -28.474 1.00 88.94 950 SER A O 1
ATOM 7790 N N . GLN A 1 951 ? -8.698 0.667 -30.585 1.00 87.25 951 GLN A N 1
ATOM 7791 C CA . GLN A 1 951 ? -7.741 -0.293 -31.145 1.00 87.25 951 GLN A CA 1
ATOM 7792 C C . GLN A 1 951 ? -6.352 -0.173 -30.492 1.00 87.25 951 GLN A C 1
ATOM 7794 O O . GLN A 1 951 ? -5.729 -1.185 -30.166 1.00 87.25 951 GLN A O 1
ATOM 7799 N N . GLY A 1 952 ? -5.883 1.057 -30.247 1.00 83.44 952 GLY A N 1
ATOM 7800 C CA . GLY A 1 952 ? -4.614 1.320 -29.561 1.00 83.44 952 GLY A CA 1
ATOM 7801 C C . GLY A 1 952 ? -4.584 0.760 -28.135 1.00 83.44 952 GLY A C 1
ATOM 7802 O O . GLY A 1 952 ? -3.621 0.093 -27.754 1.00 83.44 952 GLY A O 1
ATOM 7803 N N . GLN A 1 953 ? -5.671 0.946 -27.378 1.00 86.88 953 GLN A N 1
ATOM 7804 C CA . GLN A 1 953 ? -5.821 0.373 -26.039 1.00 86.88 953 GLN A CA 1
ATOM 7805 C C . GLN A 1 953 ? -5.780 -1.158 -26.072 1.00 86.88 953 GLN A C 1
ATOM 7807 O O . GLN A 1 953 ? -5.027 -1.765 -25.315 1.00 86.88 953 GLN A O 1
ATOM 7812 N N . ALA A 1 954 ? -6.571 -1.779 -26.950 1.00 88.81 954 ALA A N 1
ATOM 7813 C CA . ALA A 1 954 ? -6.679 -3.233 -27.039 1.00 88.81 954 ALA A CA 1
ATOM 7814 C C . ALA A 1 954 ? -5.349 -3.886 -27.448 1.00 88.81 954 ALA A C 1
ATOM 7816 O O . ALA A 1 954 ? -4.929 -4.875 -26.850 1.00 88.81 954 ALA A O 1
ATOM 7817 N N . ASN A 1 955 ? -4.634 -3.291 -28.412 1.00 86.12 955 ASN A N 1
ATOM 7818 C CA . ASN A 1 955 ? -3.293 -3.731 -28.802 1.00 86.12 955 ASN A CA 1
ATOM 7819 C C . ASN A 1 955 ? -2.312 -3.675 -27.630 1.00 86.12 955 ASN A C 1
ATOM 7821 O O . ASN A 1 955 ? -1.563 -4.626 -27.409 1.00 86.12 955 ASN A O 1
ATOM 7825 N N . ARG A 1 956 ? -2.330 -2.581 -26.863 1.00 81.81 956 ARG A N 1
ATOM 7826 C CA . ARG A 1 956 ? -1.464 -2.438 -25.695 1.00 81.81 956 ARG A CA 1
ATOM 7827 C C . ARG A 1 956 ? -1.813 -3.445 -24.612 1.00 81.81 956 ARG A C 1
ATOM 7829 O O . ARG A 1 956 ? -0.897 -4.050 -24.088 1.00 81.81 956 ARG A O 1
ATOM 7836 N N . VAL A 1 957 ? -3.090 -3.620 -24.272 1.00 84.12 957 VAL A N 1
ATOM 7837 C CA . VAL A 1 957 ? -3.525 -4.570 -23.233 1.00 84.12 957 VAL A CA 1
ATOM 7838 C C . VAL A 1 957 ? -3.115 -6.000 -23.591 1.00 84.12 957 VAL A C 1
ATOM 7840 O O . VAL A 1 957 ? -2.619 -6.712 -22.725 1.00 84.12 957 VAL A O 1
ATOM 7843 N N . GLN A 1 958 ? -3.229 -6.398 -24.861 1.00 79.75 958 GLN A N 1
ATOM 7844 C CA . GLN A 1 958 ? -2.794 -7.725 -25.308 1.00 79.75 958 GLN A CA 1
ATOM 7845 C C . GLN A 1 958 ? -1.271 -7.911 -25.216 1.00 79.75 958 GLN A C 1
ATOM 7847 O O . GLN A 1 958 ? -0.798 -8.995 -24.885 1.00 79.75 958 GLN A O 1
ATOM 7852 N N . ASN A 1 959 ? -0.513 -6.853 -25.511 1.00 76.50 959 ASN A N 1
ATOM 7853 C CA . ASN A 1 959 ? 0.951 -6.840 -25.434 1.00 76.50 959 ASN A CA 1
ATOM 7854 C C . ASN A 1 959 ? 1.459 -6.460 -24.033 1.00 76.50 959 ASN A C 1
ATOM 7856 O O . ASN A 1 959 ? 2.667 -6.370 -23.813 1.00 76.50 959 ASN A O 1
ATOM 7860 N N . SER A 1 960 ? 0.538 -6.175 -23.112 1.00 73.38 960 SER A N 1
ATOM 7861 C CA . SER A 1 960 ? 0.835 -5.771 -21.755 1.00 73.38 960 SER A CA 1
ATOM 7862 C C . SER A 1 960 ? 1.156 -6.995 -20.931 1.00 73.38 960 SER A C 1
ATOM 7864 O O . SER A 1 960 ? 0.747 -8.131 -21.161 1.00 73.38 960 SER A O 1
ATOM 7866 N N . THR A 1 961 ? 1.925 -6.669 -19.932 1.00 56.25 961 THR A N 1
ATOM 7867 C CA . THR A 1 961 ? 2.623 -7.525 -19.020 1.00 56.25 961 THR A CA 1
ATOM 7868 C C . THR A 1 961 ? 1.678 -7.760 -17.819 1.00 56.25 961 THR A C 1
ATOM 7870 O O . THR A 1 961 ? 1.326 -8.898 -17.494 1.00 56.25 961 THR A O 1
ATOM 7873 N N . ASP A 1 962 ? 1.006 -6.689 -17.368 1.00 65.94 962 ASP A N 1
ATOM 7874 C CA . ASP A 1 962 ? -0.238 -6.759 -16.595 1.00 65.94 962 ASP A CA 1
ATOM 7875 C C . ASP A 1 962 ? -1.436 -7.152 -17.488 1.00 65.94 962 ASP A C 1
ATOM 7877 O O . ASP A 1 962 ? -1.970 -6.332 -18.245 1.00 65.94 962 ASP A O 1
ATOM 7881 N N . LYS A 1 963 ? -1.863 -8.417 -17.379 1.00 77.12 963 LYS A N 1
ATOM 7882 C CA . LYS A 1 963 ? -3.001 -9.004 -18.110 1.00 77.12 963 LYS A CA 1
ATOM 7883 C C . LYS A 1 963 ? -4.365 -8.793 -17.436 1.00 77.12 963 LYS A C 1
ATOM 7885 O O . LYS A 1 963 ? -5.363 -9.307 -17.934 1.00 77.12 963 LYS A O 1
ATOM 7890 N N . LYS A 1 964 ? -4.468 -8.030 -16.337 1.00 81.19 964 LYS A N 1
ATOM 7891 C CA . LYS A 1 964 ? -5.739 -7.847 -15.588 1.00 81.19 964 LYS A CA 1
ATOM 7892 C C . LYS A 1 964 ? -6.860 -7.169 -16.391 1.00 81.19 964 LYS A C 1
ATOM 7894 O O . LYS A 1 964 ? -8.029 -7.267 -16.011 1.00 81.19 964 LYS A O 1
ATOM 7899 N N . MET A 1 965 ? -6.506 -6.480 -17.479 1.00 84.50 965 MET A N 1
ATOM 7900 C CA . MET A 1 965 ? -7.446 -5.823 -18.395 1.00 84.50 965 MET A CA 1
ATOM 7901 C C . MET A 1 965 ? -7.926 -6.720 -19.546 1.00 84.50 965 MET A C 1
ATOM 7903 O O . MET A 1 965 ? -8.901 -6.355 -20.204 1.00 84.50 965 MET A O 1
ATOM 7907 N N . ILE A 1 966 ? -7.279 -7.867 -19.785 1.00 89.44 966 ILE A N 1
ATOM 7908 C CA . ILE A 1 966 ? -7.734 -8.846 -20.781 1.00 89.44 966 ILE A CA 1
ATOM 7909 C C . ILE A 1 966 ? -9.060 -9.447 -20.303 1.00 89.44 966 ILE A C 1
ATOM 7911 O O . ILE A 1 966 ? -9.227 -9.767 -19.126 1.00 89.44 966 ILE A O 1
ATOM 7915 N N . GLY A 1 967 ? -10.020 -9.578 -21.215 1.00 90.25 967 GLY A N 1
ATOM 7916 C CA . GLY A 1 967 ? -11.376 -10.035 -20.911 1.00 90.25 967 GLY A CA 1
ATOM 7917 C C . GLY A 1 967 ? -12.338 -8.909 -20.511 1.00 90.25 967 GLY A C 1
ATOM 7918 O O . GLY A 1 967 ? -13.418 -9.179 -19.982 1.00 90.25 967 GLY A O 1
ATOM 7919 N N . ARG A 1 968 ? -11.929 -7.647 -20.704 1.00 92.81 968 ARG A N 1
ATOM 7920 C CA . ARG A 1 968 ? -12.698 -6.430 -20.379 1.00 92.81 968 ARG A CA 1
ATOM 7921 C C . ARG A 1 968 ? -12.734 -5.430 -21.531 1.00 92.81 968 ARG A C 1
ATOM 7923 O O . ARG A 1 968 ? -12.851 -4.226 -21.302 1.00 92.81 968 ARG A O 1
ATOM 7930 N N . GLU A 1 969 ? -12.588 -5.904 -22.764 1.00 94.62 969 GLU A N 1
ATOM 7931 C CA . GLU A 1 969 ? -12.452 -5.034 -23.932 1.00 94.62 969 GLU A CA 1
ATOM 7932 C C . GLU A 1 969 ? -13.743 -4.263 -24.238 1.00 94.62 969 GLU A C 1
ATOM 7934 O O . GLU A 1 969 ? -13.690 -3.155 -24.777 1.00 94.62 969 GLU A O 1
ATOM 7939 N N . VAL A 1 970 ? -14.893 -4.802 -23.820 1.00 95.94 970 VAL A N 1
ATOM 7940 C CA . VAL A 1 970 ? -16.166 -4.074 -23.746 1.00 95.94 970 VAL A CA 1
ATOM 7941 C C . VAL A 1 970 ? -16.715 -4.138 -22.326 1.00 95.94 970 VAL A C 1
ATOM 7943 O O . VAL A 1 970 ? -16.696 -5.197 -21.701 1.00 95.94 970 VAL A O 1
ATOM 7946 N N . VAL A 1 971 ? -17.236 -3.018 -21.826 1.00 94.44 971 VAL A N 1
ATOM 7947 C CA . VAL A 1 971 ? -17.840 -2.908 -20.493 1.00 94.44 971 VAL A CA 1
ATOM 7948 C C . VAL A 1 971 ? -19.249 -2.340 -20.610 1.00 94.44 971 VAL A C 1
ATOM 7950 O O . VAL A 1 971 ? -19.416 -1.221 -21.092 1.00 94.44 971 VAL A O 1
ATOM 7953 N N . LEU A 1 972 ? -20.252 -3.088 -20.151 1.00 94.12 972 LEU A N 1
ATOM 7954 C CA . LEU A 1 972 ? -21.655 -2.670 -20.109 1.00 94.12 972 LEU A CA 1
ATOM 7955 C C . LEU A 1 972 ? -22.024 -2.325 -18.666 1.00 94.12 972 LEU A C 1
ATOM 7957 O O . LEU A 1 972 ? -21.787 -3.127 -17.762 1.00 94.12 972 LEU A O 1
ATOM 7961 N N . TYR A 1 973 ? -22.613 -1.154 -18.441 1.00 91.12 973 TYR A N 1
ATOM 7962 C CA . TYR A 1 973 ? -22.979 -0.702 -17.099 1.00 91.12 973 TYR A CA 1
ATOM 7963 C C . TYR A 1 973 ? -24.425 -1.086 -16.773 1.00 91.12 973 TYR A C 1
ATOM 7965 O O . TYR A 1 973 ? -25.314 -0.872 -17.595 1.00 91.12 973 TYR A O 1
ATOM 7973 N N . CYS A 1 974 ? -24.678 -1.603 -15.565 1.00 89.56 974 CYS A N 1
ATOM 7974 C CA . CYS A 1 974 ? -26.037 -1.965 -15.139 1.00 89.56 974 CYS A CA 1
ATOM 7975 C C . CYS A 1 974 ? -26.832 -0.746 -14.645 1.00 89.56 974 CYS A C 1
ATOM 7977 O O . CYS A 1 974 ? -28.033 -0.651 -14.876 1.00 89.56 974 CYS A O 1
ATOM 7979 N N . ASN A 1 975 ? -26.159 0.214 -13.997 1.00 83.88 975 ASN A N 1
ATOM 7980 C CA . ASN A 1 975 ? -26.769 1.406 -13.389 1.00 83.88 975 ASN A CA 1
ATOM 7981 C C . ASN A 1 975 ? -27.689 2.227 -14.326 1.00 83.88 975 ASN A C 1
ATOM 7983 O O . ASN A 1 975 ? -28.717 2.707 -13.854 1.00 83.88 975 ASN A O 1
ATOM 7987 N N . PRO A 1 976 ? -27.390 2.400 -15.630 1.00 86.06 976 PRO A N 1
ATOM 7988 C CA . PRO A 1 976 ? -28.297 3.058 -16.579 1.00 86.06 976 PRO A CA 1
ATOM 7989 C C . PRO A 1 976 ? -29.625 2.330 -16.854 1.00 86.06 976 PRO A C 1
ATOM 7991 O O . PRO A 1 976 ? -30.498 2.911 -17.498 1.00 86.06 976 PRO A O 1
ATOM 7994 N N . ASN A 1 977 ? -29.762 1.080 -16.402 1.00 89.19 977 ASN A N 1
ATOM 7995 C CA . ASN A 1 977 ? -30.911 0.199 -16.611 1.00 89.19 977 ASN A CA 1
ATOM 7996 C C . ASN A 1 977 ? -31.324 -0.499 -15.295 1.00 89.19 977 ASN A C 1
ATOM 7998 O O . ASN A 1 977 ? -31.453 -1.724 -15.245 1.00 89.19 977 ASN A O 1
ATOM 8002 N N . LYS A 1 978 ? -31.504 0.260 -14.201 1.00 83.88 978 LYS A N 1
ATOM 8003 C CA . LYS A 1 978 ? -31.868 -0.295 -12.873 1.00 83.88 978 LYS A CA 1
ATOM 8004 C C . LYS A 1 978 ? -33.189 -1.058 -12.859 1.00 83.88 978 LYS A C 1
ATOM 8006 O O . LYS A 1 978 ? -33.443 -1.824 -11.939 1.00 83.88 978 LYS A O 1
ATOM 8011 N N . GLU A 1 979 ? -34.042 -0.803 -13.841 1.00 86.31 979 GLU A N 1
ATOM 8012 C CA . GLU A 1 979 ? -35.323 -1.469 -14.024 1.00 86.31 979 GLU A CA 1
ATOM 8013 C C . GLU A 1 979 ? -35.197 -2.916 -14.527 1.00 86.31 979 GLU A C 1
ATOM 8015 O O . GLU A 1 979 ? -36.185 -3.647 -14.505 1.00 86.31 979 GLU A O 1
ATOM 8020 N N . PHE A 1 980 ? -34.017 -3.341 -14.993 1.00 91.56 980 PHE A N 1
ATOM 8021 C CA . PHE A 1 980 ? -33.801 -4.702 -15.485 1.00 91.56 980 PHE A CA 1
ATOM 8022 C C . PHE A 1 980 ? -33.478 -5.659 -14.339 1.00 91.56 980 PHE A C 1
ATOM 8024 O O . PHE A 1 980 ? -32.493 -5.488 -13.620 1.00 91.56 980 PHE A O 1
ATOM 8031 N N . ASP A 1 981 ? -34.292 -6.704 -14.215 1.00 90.44 981 ASP A N 1
ATOM 8032 C CA . ASP A 1 981 ? -34.038 -7.819 -13.311 1.00 90.44 981 ASP A CA 1
ATOM 8033 C C . ASP A 1 981 ? -33.043 -8.832 -13.907 1.00 90.44 981 ASP A C 1
ATOM 8035 O O . ASP A 1 981 ? -32.579 -8.714 -15.047 1.00 90.44 981 ASP A O 1
ATOM 8039 N N . ALA A 1 982 ? -32.711 -9.854 -13.116 1.00 90.25 982 ALA A N 1
ATOM 8040 C CA . ALA A 1 982 ? -31.810 -10.920 -13.534 1.00 90.25 982 ALA A CA 1
ATOM 8041 C C . ALA A 1 982 ? -32.278 -11.602 -14.828 1.00 90.25 982 ALA A C 1
ATOM 8043 O O . ALA A 1 982 ? -31.465 -11.828 -15.716 1.00 90.25 982 ALA A O 1
ATOM 8044 N N . SER A 1 983 ? -33.580 -11.885 -14.970 1.00 90.06 983 SER A N 1
ATOM 8045 C CA . SER A 1 983 ? -34.123 -12.564 -16.154 1.00 90.06 983 SER A CA 1
ATOM 8046 C C . SER A 1 983 ? -33.903 -11.734 -17.414 1.00 90.06 983 SER A C 1
ATOM 8048 O O . SER A 1 983 ? -33.424 -12.252 -18.421 1.00 90.06 983 SER A O 1
ATOM 8050 N N . LYS A 1 984 ? -34.186 -10.429 -17.349 1.00 93.44 984 LYS A N 1
ATOM 8051 C CA . LYS A 1 984 ? -34.006 -9.531 -18.487 1.00 93.44 984 LYS A CA 1
ATOM 8052 C C . LYS A 1 984 ? -32.542 -9.429 -18.906 1.00 93.44 984 LYS A C 1
ATOM 8054 O O . LYS A 1 984 ? -32.247 -9.419 -20.101 1.00 93.44 984 LYS A O 1
ATOM 8059 N N . TRP A 1 985 ? -31.623 -9.375 -17.942 1.00 93.81 985 TRP A N 1
ATOM 8060 C CA . TRP A 1 985 ? -30.194 -9.394 -18.243 1.00 93.81 985 TRP A CA 1
ATOM 8061 C C . TRP A 1 985 ? -29.729 -10.725 -18.828 1.00 93.81 985 TRP A C 1
ATOM 8063 O O . TRP A 1 985 ? -28.910 -10.708 -19.740 1.00 93.81 985 TRP A O 1
ATOM 8073 N N . ILE A 1 986 ? -30.256 -11.859 -18.364 1.00 92.94 986 ILE A N 1
ATOM 8074 C CA . ILE A 1 986 ? -29.957 -13.174 -18.947 1.00 92.94 986 ILE A CA 1
ATOM 8075 C C . ILE A 1 986 ? -30.353 -13.208 -20.428 1.00 92.94 986 ILE A C 1
ATOM 8077 O O . ILE A 1 986 ? -29.532 -13.609 -21.250 1.00 92.94 986 ILE A O 1
ATOM 8081 N N . ASP A 1 987 ? -31.539 -12.708 -20.787 1.00 92.31 987 ASP A N 1
ATOM 8082 C CA . ASP A 1 987 ? -31.967 -12.620 -22.191 1.00 92.31 987 ASP A CA 1
ATOM 8083 C C . ASP A 1 987 ? -30.996 -11.772 -23.028 1.00 92.31 987 ASP A C 1
ATOM 8085 O O . ASP A 1 987 ? -30.601 -12.155 -24.130 1.00 92.31 987 ASP A O 1
ATOM 8089 N N . ILE A 1 988 ? -30.567 -10.625 -22.491 1.00 93.94 988 ILE A N 1
ATOM 8090 C CA . ILE A 1 988 ? -29.590 -9.741 -23.142 1.00 93.94 988 ILE A CA 1
ATOM 8091 C C . ILE A 1 988 ? -28.248 -10.460 -23.330 1.00 93.94 988 ILE A C 1
ATOM 8093 O O . ILE A 1 988 ? -27.663 -10.387 -24.411 1.00 93.94 988 ILE A O 1
ATOM 8097 N N . ILE A 1 989 ? -27.768 -11.166 -22.304 1.00 93.94 989 ILE A N 1
ATOM 8098 C CA . ILE A 1 989 ? -26.512 -11.922 -22.348 1.00 93.94 989 ILE A CA 1
ATOM 8099 C C . ILE A 1 989 ? -26.598 -13.010 -23.417 1.00 93.94 989 ILE A C 1
ATOM 8101 O O . ILE A 1 989 ? -25.710 -13.092 -24.258 1.00 93.94 989 ILE A O 1
ATOM 8105 N N . ILE A 1 990 ? -27.675 -13.797 -23.445 1.00 93.50 990 ILE A N 1
ATOM 8106 C CA . ILE A 1 990 ? -27.877 -14.859 -24.441 1.00 93.50 990 ILE A CA 1
ATOM 8107 C C . ILE A 1 990 ? -27.858 -14.284 -25.864 1.00 93.50 990 ILE A C 1
ATOM 8109 O O . ILE A 1 990 ? -27.215 -14.843 -26.754 1.00 93.50 990 ILE A O 1
ATOM 8113 N N . GLU A 1 991 ? -28.511 -13.145 -26.090 1.00 95.00 991 GLU A N 1
ATOM 8114 C CA . GLU A 1 991 ? -28.534 -12.484 -27.397 1.00 95.00 991 GLU A CA 1
ATOM 8115 C C . GLU A 1 991 ? -27.156 -11.943 -27.809 1.00 95.00 991 GLU A C 1
ATOM 8117 O O . GLU A 1 991 ? -26.779 -12.067 -28.979 1.00 95.00 991 GLU A O 1
ATOM 8122 N N . ILE A 1 992 ? -26.376 -11.400 -26.866 1.00 94.94 992 ILE A N 1
ATOM 8123 C CA . ILE A 1 992 ? -24.980 -10.991 -27.095 1.00 94.94 992 ILE A CA 1
ATOM 8124 C C . ILE A 1 992 ? -24.130 -12.209 -27.466 1.00 94.94 992 ILE A C 1
ATOM 8126 O O . ILE A 1 992 ? -23.482 -12.212 -28.513 1.00 94.94 992 ILE A O 1
ATOM 8130 N N . GLU A 1 993 ? -24.169 -13.259 -26.647 1.00 94.62 993 GLU A N 1
ATOM 8131 C CA . GLU A 1 993 ? -23.410 -14.497 -26.835 1.00 94.62 993 GLU A CA 1
ATOM 8132 C C . GLU A 1 993 ? -23.708 -15.119 -28.207 1.00 94.62 993 GLU A C 1
ATOM 8134 O O . GLU A 1 993 ? -22.793 -15.362 -28.995 1.00 94.62 993 GLU A O 1
ATOM 8139 N N . ASN A 1 994 ? -24.986 -15.301 -28.548 1.00 94.94 994 ASN A N 1
ATOM 8140 C CA . ASN A 1 994 ? -25.401 -15.886 -29.824 1.00 94.94 994 ASN A CA 1
ATOM 8141 C C . ASN A 1 994 ? -24.999 -15.023 -31.025 1.00 94.94 994 ASN A C 1
ATOM 8143 O O . ASN A 1 994 ? -24.539 -15.555 -32.038 1.00 94.94 994 ASN A O 1
ATOM 8147 N N . SER A 1 995 ? -25.134 -13.698 -30.922 1.00 95.44 995 SER A N 1
ATOM 8148 C CA . SER A 1 995 ? -24.782 -12.782 -32.013 1.00 95.44 995 SER A CA 1
ATOM 8149 C C . SER A 1 995 ? -23.276 -12.771 -32.284 1.00 95.44 995 SER A C 1
ATOM 8151 O O . SER A 1 995 ? -22.859 -12.808 -33.444 1.00 95.44 995 SER A O 1
ATOM 8153 N N . LEU A 1 996 ? -22.451 -12.791 -31.232 1.00 95.88 996 LEU A N 1
ATOM 8154 C CA . LEU A 1 996 ? -20.992 -12.846 -31.352 1.00 95.88 996 LEU A CA 1
ATOM 8155 C C . LEU A 1 996 ? -20.508 -14.203 -31.890 1.00 95.88 996 LEU A C 1
ATOM 8157 O O . LEU A 1 996 ? -19.667 -14.225 -32.794 1.00 95.88 996 LEU A O 1
ATOM 8161 N N . LYS A 1 997 ? -21.091 -15.322 -31.427 1.00 94.12 997 LYS A N 1
ATOM 8162 C CA . LYS A 1 997 ? -20.805 -16.671 -31.962 1.00 94.12 997 LYS A CA 1
ATOM 8163 C C . LYS A 1 997 ? -21.165 -16.770 -33.437 1.00 94.12 997 LYS A C 1
ATOM 8165 O O . LYS A 1 997 ? -20.335 -17.181 -34.243 1.00 94.12 997 LYS A O 1
ATOM 8170 N N . LYS A 1 998 ? -22.375 -16.335 -33.809 1.00 94.94 998 LYS A N 1
ATOM 8171 C CA . LYS A 1 998 ? -22.854 -16.338 -35.201 1.00 94.94 998 LYS A CA 1
ATOM 8172 C C . LYS A 1 998 ? -21.968 -15.491 -36.107 1.00 94.94 998 LYS A C 1
ATOM 8174 O O . LYS A 1 998 ? -21.741 -15.850 -37.259 1.00 94.94 998 LYS A O 1
ATOM 8179 N N . ALA A 1 999 ? -21.461 -14.374 -35.594 1.00 93.81 999 ALA A N 1
ATOM 8180 C CA . ALA A 1 999 ? -20.530 -13.541 -36.329 1.00 93.81 999 ALA A CA 1
ATOM 8181 C C . ALA A 1 999 ? -19.128 -14.161 -36.424 1.00 93.81 999 ALA A C 1
ATOM 8183 O O . ALA A 1 999 ? -18.355 -13.712 -37.261 1.00 93.81 999 ALA A O 1
ATOM 8184 N N . GLY A 1 1000 ? -18.769 -15.166 -35.621 1.00 95.12 1000 GLY A N 1
ATOM 8185 C CA . GLY A 1 1000 ? -17.410 -15.709 -35.560 1.00 95.12 1000 GLY A CA 1
ATOM 8186 C C . GLY A 1 1000 ? -16.431 -14.706 -34.950 1.00 95.12 1000 GLY A C 1
ATOM 8187 O O . GLY A 1 1000 ? -15.394 -14.414 -35.545 1.00 95.12 1000 GLY A O 1
ATOM 8188 N N . VAL A 1 1001 ? -16.815 -14.083 -33.833 1.00 95.88 1001 VAL A N 1
ATOM 8189 C CA . VAL A 1 1001 ? -15.937 -13.233 -33.013 1.00 95.88 1001 VAL A CA 1
ATOM 8190 C C . VAL A 1 1001 ? -15.149 -14.122 -32.051 1.00 95.88 1001 VAL A C 1
ATOM 8192 O O . VAL A 1 1001 ? -15.725 -14.997 -31.409 1.00 95.88 1001 VAL A O 1
ATOM 8195 N N . ARG A 1 1002 ? -13.838 -13.921 -31.934 1.00 95.38 1002 ARG A N 1
ATOM 8196 C CA . ARG A 1 1002 ? -12.977 -14.666 -31.004 1.00 95.38 1002 ARG A CA 1
ATOM 8197 C C . ARG A 1 1002 ? -12.972 -14.009 -29.623 1.00 95.38 1002 ARG A C 1
ATOM 8199 O O . ARG A 1 1002 ? -13.087 -12.788 -29.508 1.00 95.38 1002 ARG A O 1
ATOM 8206 N N . THR A 1 1003 ? -12.811 -14.816 -28.581 1.00 93.88 1003 THR A N 1
ATOM 8207 C CA . THR A 1 1003 ? -12.525 -14.339 -27.222 1.00 93.88 1003 THR A CA 1
ATOM 8208 C C . THR A 1 1003 ? -11.073 -13.862 -27.132 1.00 93.88 1003 THR A C 1
ATOM 8210 O O . THR A 1 1003 ? -10.200 -14.347 -27.853 1.00 93.88 1003 THR A O 1
ATOM 8213 N N . SER A 1 1004 ? -10.795 -12.882 -26.270 1.00 90.56 1004 SER A N 1
ATOM 8214 C CA . SER A 1 1004 ? -9.410 -12.477 -25.968 1.00 90.56 1004 SER A CA 1
ATOM 8215 C C . SER A 1 1004 ? -8.711 -13.445 -25.007 1.00 90.56 1004 SER A C 1
ATOM 8217 O O . SER A 1 1004 ? -7.482 -13.486 -24.961 1.00 90.56 1004 SER A O 1
ATOM 8219 N N . THR A 1 1005 ? -9.493 -14.219 -24.249 1.00 86.06 1005 THR A N 1
ATOM 8220 C CA . THR A 1 1005 ? -9.054 -15.225 -23.278 1.00 86.06 1005 THR A CA 1
ATOM 8221 C C . THR A 1 1005 ? -10.151 -16.277 -23.086 1.00 86.06 1005 THR A C 1
ATOM 8223 O O . THR A 1 1005 ? -11.335 -15.950 -23.140 1.00 86.06 1005 THR A O 1
ATOM 8226 N N . ASP A 1 1006 ? -9.772 -17.528 -22.820 1.00 78.69 1006 ASP A N 1
ATOM 8227 C CA . ASP A 1 1006 ? -10.726 -18.610 -22.519 1.00 78.69 1006 ASP A CA 1
ATOM 8228 C C . ASP A 1 1006 ? -11.196 -18.594 -21.051 1.00 78.69 1006 ASP A C 1
ATOM 8230 O O . ASP A 1 1006 ? -12.256 -19.125 -20.704 1.00 78.69 1006 ASP A O 1
ATOM 8234 N N . SER A 1 1007 ? -10.429 -17.939 -20.174 1.00 84.00 1007 SER A N 1
ATOM 8235 C CA . SER A 1 1007 ? -10.769 -17.724 -18.766 1.00 84.00 1007 SER A CA 1
ATOM 8236 C C . SER A 1 1007 ? -11.210 -16.283 -18.521 1.00 84.00 1007 SER A C 1
ATOM 8238 O O . SER A 1 1007 ? -10.495 -15.353 -18.905 1.00 84.00 1007 SER A O 1
ATOM 8240 N N . CYS A 1 1008 ? -12.337 -16.078 -17.828 1.00 87.38 1008 CYS A N 1
ATOM 8241 C CA . CYS A 1 1008 ? -12.709 -14.743 -17.357 1.00 87.38 1008 CYS A CA 1
ATOM 8242 C C . CYS A 1 1008 ? -11.754 -14.271 -16.241 1.00 87.38 1008 CYS A C 1
ATOM 8244 O O . CYS A 1 1008 ? -11.184 -15.108 -15.534 1.00 87.38 1008 CYS A O 1
ATOM 8246 N N . PRO A 1 1009 ? -11.597 -12.951 -16.027 1.00 89.81 1009 PRO A N 1
ATOM 8247 C CA . PRO A 1 1009 ? -10.829 -12.436 -14.894 1.00 89.81 1009 PRO A CA 1
ATOM 8248 C C . PRO A 1 1009 ? -11.333 -13.019 -13.567 1.00 89.81 1009 PRO A C 1
ATOM 8250 O O . PRO A 1 1009 ? -12.543 -13.084 -13.359 1.00 89.81 1009 PRO A O 1
ATOM 8253 N N . SER A 1 1010 ? -10.430 -13.389 -12.650 1.00 90.19 1010 SER A N 1
ATOM 8254 C CA . SER A 1 1010 ? -10.792 -13.962 -11.336 1.00 90.19 1010 SER A CA 1
ATOM 8255 C C . SER A 1 1010 ? -11.657 -13.026 -10.486 1.00 90.19 1010 SER A C 1
ATOM 8257 O O . SER A 1 1010 ? -12.454 -13.475 -9.662 1.00 90.19 1010 SER A O 1
ATOM 8259 N N . SER A 1 1011 ? -11.520 -11.718 -10.702 1.00 90.94 1011 SER A N 1
ATOM 8260 C CA . SER A 1 1011 ? -12.334 -10.672 -10.085 1.00 90.94 1011 SER A CA 1
ATOM 8261 C C . SER A 1 1011 ? -13.772 -10.606 -10.602 1.00 90.94 1011 SER A C 1
ATOM 8263 O O . SER A 1 1011 ? -14.584 -9.898 -10.008 1.00 90.94 1011 SER A O 1
ATOM 8265 N N . ASN A 1 1012 ? -14.103 -11.357 -11.657 1.00 93.38 1012 ASN A N 1
ATOM 8266 C CA . ASN A 1 1012 ? -15.435 -11.434 -12.241 1.00 93.38 1012 ASN A CA 1
ATOM 8267 C C . ASN A 1 1012 ? -16.062 -12.820 -12.031 1.00 93.38 1012 ASN A C 1
ATOM 8269 O O . ASN A 1 1012 ? -15.384 -13.843 -11.975 1.00 93.38 1012 ASN A O 1
ATOM 8273 N N . LYS A 1 1013 ? -17.391 -12.860 -12.022 1.00 93.38 1013 LYS A N 1
ATOM 8274 C CA . LYS A 1 1013 ? -18.200 -14.074 -12.132 1.00 93.38 1013 LYS A CA 1
ATOM 8275 C C . LYS A 1 1013 ? -18.451 -14.385 -13.609 1.00 93.38 1013 LYS A C 1
ATOM 8277 O O . LYS A 1 1013 ? -18.968 -13.530 -14.330 1.00 93.38 1013 LYS A O 1
ATOM 8282 N N . LYS A 1 1014 ? -18.088 -15.580 -14.084 1.00 93.62 1014 LYS A N 1
ATOM 8283 C CA . LYS A 1 1014 ? -18.385 -16.021 -15.462 1.00 93.62 1014 LYS A CA 1
ATOM 8284 C C . LYS A 1 1014 ? -19.896 -16.197 -15.621 1.00 93.62 1014 LYS A C 1
ATOM 8286 O O . LYS A 1 1014 ? -20.513 -16.855 -14.787 1.00 93.62 1014 LYS A O 1
ATOM 8291 N N . LEU A 1 1015 ? -20.477 -15.614 -16.670 1.00 93.44 1015 LEU A N 1
ATOM 8292 C CA . LEU A 1 1015 ? -21.893 -15.792 -17.015 1.00 93.44 1015 LEU A CA 1
ATOM 8293 C C . LEU A 1 1015 ? -22.077 -16.374 -18.420 1.00 93.44 1015 LEU A C 1
ATOM 8295 O O . LEU A 1 1015 ? -23.055 -17.070 -18.645 1.00 93.44 1015 LEU A O 1
ATOM 8299 N N . GLY A 1 1016 ? -21.141 -16.155 -19.343 1.00 92.56 1016 GLY A N 1
ATOM 8300 C CA . GLY A 1 1016 ? -21.154 -16.709 -20.698 1.00 92.56 1016 GLY A CA 1
ATOM 8301 C C . GLY A 1 1016 ? -19.741 -16.982 -21.216 1.00 92.56 1016 GLY A C 1
ATOM 8302 O O . GLY A 1 1016 ? -18.768 -16.918 -20.457 1.00 92.56 1016 GLY A O 1
ATOM 8303 N N . LYS A 1 1017 ? -19.622 -17.284 -22.513 1.00 91.44 1017 LYS A N 1
ATOM 8304 C CA . LYS A 1 1017 ? -18.325 -17.460 -23.181 1.00 91.44 1017 LYS A CA 1
ATOM 8305 C C . LYS A 1 1017 ? -17.584 -16.134 -23.310 1.00 91.44 1017 LYS A C 1
ATOM 8307 O O . LYS A 1 1017 ? -16.391 -16.079 -23.031 1.00 91.44 1017 LYS A O 1
ATOM 8312 N N . TYR A 1 1018 ? -18.288 -15.073 -23.702 1.00 94.81 1018 TYR A N 1
ATOM 8313 C CA . TYR A 1 1018 ? -17.727 -13.723 -23.778 1.00 94.81 1018 TYR A CA 1
ATOM 8314 C C . TYR A 1 1018 ? -17.977 -12.957 -22.477 1.00 94.81 1018 TYR A C 1
ATOM 8316 O O . TYR A 1 1018 ? -17.146 -12.148 -22.074 1.00 94.81 1018 TYR A O 1
ATOM 8324 N N . THR A 1 1019 ? -19.107 -13.203 -21.812 1.00 95.12 1019 THR A N 1
ATOM 8325 C CA . THR A 1 1019 ? -19.630 -12.323 -20.765 1.00 95.12 1019 THR A CA 1
ATOM 8326 C C . THR A 1 1019 ? -19.242 -12.744 -19.349 1.00 95.12 1019 THR A C 1
ATOM 8328 O O . THR A 1 1019 ? -19.404 -13.891 -18.926 1.00 95.12 1019 THR A O 1
ATOM 8331 N N . SER A 1 1020 ? -18.813 -11.768 -18.555 1.00 95.06 1020 SER A N 1
ATOM 8332 C CA . SER A 1 1020 ? -18.561 -11.907 -17.121 1.00 95.06 1020 SER A CA 1
ATOM 8333 C C . SER A 1 1020 ? -19.081 -10.692 -16.347 1.00 95.06 1020 SER A C 1
ATOM 8335 O O . SER A 1 1020 ? -19.283 -9.632 -16.929 1.00 95.06 1020 SER A O 1
ATOM 8337 N N . TYR A 1 1021 ? -19.309 -10.828 -15.044 1.00 95.06 1021 TYR A N 1
ATOM 8338 C CA . TYR A 1 1021 ? -19.999 -9.849 -14.196 1.00 95.06 1021 TYR A CA 1
ATOM 8339 C C . TYR A 1 1021 ? -19.161 -9.463 -12.975 1.00 95.06 1021 TYR A C 1
ATOM 8341 O O . TYR A 1 1021 ? -18.498 -10.315 -12.389 1.00 95.06 1021 TYR A O 1
ATOM 8349 N N . THR A 1 1022 ? -19.148 -8.184 -12.597 1.00 93.31 1022 THR A N 1
ATOM 8350 C CA . THR A 1 1022 ? -18.371 -7.679 -11.449 1.00 93.31 1022 THR A CA 1
ATOM 8351 C C . THR A 1 1022 ? -18.945 -6.379 -10.902 1.00 93.31 1022 THR A C 1
ATOM 8353 O O . THR A 1 1022 ? -19.749 -5.725 -11.564 1.00 93.31 1022 THR A O 1
ATOM 8356 N N . HIS A 1 1023 ? -18.455 -5.962 -9.736 1.00 89.88 1023 HIS A N 1
ATOM 8357 C CA . HIS A 1 1023 ? -18.675 -4.633 -9.182 1.00 89.88 1023 HIS A CA 1
ATOM 8358 C C . HIS A 1 1023 ? -17.371 -3.829 -9.140 1.00 89.88 1023 HIS A C 1
ATOM 8360 O O . HIS A 1 1023 ? -16.285 -4.383 -8.950 1.00 89.88 1023 HIS A O 1
ATOM 8366 N N . GLU A 1 1024 ? -17.469 -2.511 -9.300 1.00 83.62 1024 GLU A N 1
ATOM 8367 C CA . GLU A 1 1024 ? -16.300 -1.625 -9.270 1.00 83.62 1024 GLU A CA 1
ATOM 8368 C C . GLU A 1 1024 ? -15.723 -1.425 -7.852 1.00 83.62 1024 GLU A C 1
ATOM 8370 O O . GLU A 1 1024 ? -14.524 -1.181 -7.711 1.00 83.62 1024 GLU A O 1
ATOM 8375 N N . GLU A 1 1025 ? -16.527 -1.655 -6.804 1.00 80.12 1025 GLU A N 1
ATOM 8376 C CA . GLU A 1 1025 ? -16.116 -1.665 -5.378 1.00 80.12 1025 GLU A CA 1
ATOM 8377 C C . GLU A 1 1025 ? -15.077 -2.740 -5.019 1.00 80.12 1025 GLU A C 1
ATOM 8379 O O . GLU A 1 1025 ? -14.723 -2.865 -3.860 1.00 80.12 1025 GLU A O 1
ATOM 8384 N N . TRP A 1 1026 ? -14.567 -3.540 -5.948 1.00 82.75 1026 TRP A N 1
ATOM 8385 C CA . TRP A 1 1026 ? -13.282 -4.213 -5.722 1.00 82.75 1026 TRP A CA 1
ATOM 8386 C C . TRP A 1 1026 ? -12.319 -4.091 -6.883 1.00 82.75 1026 TRP A C 1
ATOM 8388 O O . TRP A 1 1026 ? -11.107 -4.106 -6.672 1.00 82.75 1026 TRP A O 1
ATOM 8398 N N . THR A 1 1027 ? -12.822 -3.846 -8.091 1.00 81.38 1027 THR A N 1
ATOM 8399 C CA . THR A 1 1027 ? -11.977 -3.766 -9.279 1.00 81.38 1027 THR A CA 1
ATOM 8400 C C . THR A 1 1027 ? -11.307 -2.412 -9.494 1.00 81.38 1027 THR A C 1
ATOM 8402 O O . THR A 1 1027 ? -10.312 -2.376 -10.210 1.00 81.38 1027 THR A O 1
ATOM 8405 N N . HIS A 1 1028 ? -11.760 -1.322 -8.859 1.00 72.38 1028 HIS A N 1
ATOM 8406 C CA . HIS A 1 1028 ? -11.240 0.027 -9.135 1.00 72.38 1028 HIS A CA 1
ATOM 8407 C C . HIS A 1 1028 ? -9.735 0.193 -8.852 1.00 72.38 1028 HIS A C 1
ATOM 8409 O O . HIS A 1 1028 ? -8.992 0.727 -9.673 1.00 72.38 1028 HIS A O 1
ATOM 8415 N N . LYS A 1 1029 ? -9.267 -0.267 -7.679 1.00 66.12 1029 LYS A N 1
ATOM 8416 C CA . LYS A 1 1029 ? -7.844 -0.192 -7.280 1.00 66.12 1029 LYS A CA 1
ATOM 8417 C C . LYS A 1 1029 ? -7.116 -1.535 -7.367 1.00 66.12 1029 LYS A C 1
ATOM 8419 O O . LYS A 1 1029 ? -5.893 -1.548 -7.479 1.00 66.12 1029 LYS A O 1
ATOM 8424 N N . ARG A 1 1030 ? -7.839 -2.657 -7.267 1.00 69.81 1030 ARG A N 1
ATOM 8425 C CA . ARG A 1 1030 ? -7.271 -4.011 -7.185 1.00 69.81 1030 ARG A CA 1
ATOM 8426 C C . ARG A 1 1030 ? -8.094 -5.028 -7.972 1.00 69.81 1030 ARG A C 1
ATOM 8428 O O . ARG A 1 1030 ? -8.928 -5.745 -7.436 1.00 69.81 1030 ARG A O 1
ATOM 8435 N N . MET A 1 1031 ? -7.798 -5.142 -9.263 1.00 77.12 1031 MET A N 1
ATOM 8436 C CA . MET A 1 1031 ? -8.437 -6.123 -10.153 1.00 77.12 1031 MET A CA 1
ATOM 8437 C C . MET A 1 1031 ? -8.045 -7.587 -9.873 1.00 77.12 1031 MET A C 1
ATOM 8439 O O . MET A 1 1031 ? -8.531 -8.483 -10.560 1.00 77.12 1031 MET A O 1
ATOM 8443 N N . ASP A 1 1032 ? -7.168 -7.837 -8.900 1.00 80.00 1032 ASP A N 1
ATOM 8444 C CA . ASP A 1 1032 ? -6.679 -9.161 -8.510 1.00 80.00 1032 ASP A CA 1
ATOM 8445 C C . ASP A 1 1032 ? -7.492 -9.833 -7.388 1.00 80.00 1032 ASP A C 1
ATOM 8447 O O . ASP A 1 1032 ? -7.302 -11.020 -7.139 1.00 80.00 1032 ASP A O 1
ATOM 8451 N N . ILE A 1 1033 ? -8.406 -9.109 -6.730 1.00 83.69 1033 ILE A N 1
ATOM 8452 C CA . ILE A 1 1033 ? -9.294 -9.674 -5.701 1.00 83.69 1033 ILE A CA 1
ATOM 8453 C C . ILE A 1 1033 ? -10.356 -10.538 -6.382 1.00 83.69 1033 ILE A C 1
ATOM 8455 O O . ILE A 1 1033 ? -11.097 -10.039 -7.229 1.00 83.69 1033 ILE A O 1
ATOM 8459 N N . ALA A 1 1034 ? -10.448 -11.818 -6.017 1.00 90.00 1034 ALA A N 1
ATOM 8460 C CA . ALA A 1 1034 ? -11.421 -12.735 -6.608 1.00 90.00 1034 ALA A CA 1
ATOM 8461 C C . ALA A 1 1034 ? -12.867 -12.287 -6.325 1.00 90.00 1034 ALA A C 1
ATOM 8463 O O . ALA A 1 1034 ? -13.146 -11.767 -5.247 1.00 90.00 1034 ALA A O 1
ATOM 8464 N N . PHE A 1 1035 ? -13.805 -12.537 -7.248 1.00 91.06 1035 PHE A N 1
ATOM 8465 C CA . PHE A 1 1035 ? -15.208 -12.106 -7.112 1.00 91.06 1035 PHE A CA 1
ATOM 8466 C C . PHE A 1 1035 ? -15.828 -12.531 -5.771 1.00 91.06 1035 PHE A C 1
ATOM 8468 O O . PHE A 1 1035 ? -16.451 -11.726 -5.085 1.00 91.06 1035 PHE A O 1
ATOM 8475 N N . THR A 1 1036 ? -15.614 -13.789 -5.373 1.00 89.94 1036 THR A N 1
ATOM 8476 C CA . THR A 1 1036 ? -16.141 -14.363 -4.124 1.00 89.94 1036 THR A CA 1
ATOM 8477 C C . THR A 1 1036 ? -15.578 -13.700 -2.871 1.00 89.94 1036 THR A C 1
ATOM 8479 O O . THR A 1 1036 ? -16.253 -13.660 -1.851 1.00 89.94 1036 THR A O 1
ATOM 8482 N N . GLU A 1 1037 ? -14.348 -13.190 -2.935 1.00 88.06 1037 GLU A N 1
ATOM 8483 C CA . GLU A 1 1037 ? -13.731 -12.434 -1.844 1.00 88.06 1037 GLU A CA 1
ATOM 8484 C C . GLU A 1 1037 ? -14.236 -10.987 -1.849 1.00 88.06 1037 GLU A C 1
ATOM 8486 O O . GLU A 1 1037 ? -14.688 -10.488 -0.821 1.00 88.06 1037 GLU A O 1
ATOM 8491 N N . GLY A 1 1038 ? -14.226 -10.336 -3.017 1.00 86.69 1038 GLY A N 1
ATOM 8492 C CA . GLY A 1 1038 ? -14.617 -8.937 -3.179 1.00 86.69 1038 GLY A CA 1
ATOM 8493 C C . GLY A 1 1038 ? -16.061 -8.669 -2.764 1.00 86.69 1038 GLY A C 1
ATOM 8494 O O . GLY A 1 1038 ? -16.323 -7.699 -2.050 1.00 86.69 1038 GLY A O 1
ATOM 8495 N N . ILE A 1 1039 ? -16.990 -9.552 -3.138 1.00 88.38 1039 ILE A N 1
ATOM 8496 C CA . ILE A 1 1039 ? -18.411 -9.388 -2.813 1.00 88.38 1039 ILE A CA 1
ATOM 8497 C C . ILE A 1 1039 ? -18.692 -9.496 -1.308 1.00 88.38 1039 ILE A C 1
ATOM 8499 O O . ILE A 1 1039 ? -19.476 -8.717 -0.767 1.00 88.38 1039 ILE A O 1
ATOM 8503 N N . VAL A 1 1040 ? -18.008 -10.413 -0.617 1.00 86.50 1040 VAL A N 1
ATOM 8504 C CA . VAL A 1 1040 ? -18.128 -10.586 0.838 1.00 86.50 1040 VAL A CA 1
ATOM 8505 C C . VAL A 1 1040 ? -17.458 -9.428 1.568 1.00 86.50 1040 VAL A C 1
ATOM 8507 O O . VAL A 1 1040 ? -18.014 -8.857 2.505 1.00 86.50 1040 VAL A O 1
ATOM 8510 N N . GLU A 1 1041 ? -16.268 -9.032 1.117 1.00 82.06 1041 GLU A N 1
ATOM 8511 C CA . GLU A 1 1041 ? -15.510 -7.947 1.735 1.00 82.06 1041 GLU A CA 1
ATOM 8512 C C . GLU A 1 1041 ? -16.262 -6.609 1.668 1.00 82.06 1041 GLU A C 1
ATOM 8514 O O . GLU A 1 1041 ? -16.174 -5.813 2.608 1.00 82.06 1041 GLU A O 1
ATOM 8519 N N . THR A 1 1042 ? -17.040 -6.390 0.602 1.00 81.81 1042 THR A N 1
ATOM 8520 C CA . THR A 1 1042 ? -17.853 -5.183 0.367 1.00 81.81 1042 THR A CA 1
ATOM 8521 C C . THR A 1 1042 ? -19.303 -5.286 0.851 1.00 81.81 1042 THR A C 1
ATOM 8523 O O . THR A 1 1042 ? -20.036 -4.301 0.759 1.00 81.81 1042 THR A O 1
ATOM 8526 N N . ALA A 1 1043 ? -19.697 -6.433 1.420 1.00 84.81 1043 ALA A N 1
ATOM 8527 C CA . ALA A 1 1043 ? -21.048 -6.717 1.911 1.00 84.81 1043 ALA A CA 1
ATOM 8528 C C . ALA A 1 1043 ? -22.156 -6.538 0.848 1.00 84.81 1043 ALA A C 1
ATOM 8530 O O . ALA A 1 1043 ? -23.251 -6.073 1.165 1.00 84.81 1043 ALA A O 1
ATOM 8531 N N . LEU A 1 1044 ? -21.859 -6.890 -0.408 1.00 86.31 1044 LEU A N 1
ATOM 8532 C CA . LEU A 1 1044 ? -22.758 -6.760 -1.564 1.00 86.31 1044 LEU A CA 1
ATOM 8533 C C . LEU A 1 1044 ? -23.450 -8.082 -1.940 1.00 86.31 1044 LEU A C 1
ATOM 8535 O O . LEU A 1 1044 ? -24.040 -8.189 -3.012 1.00 86.31 1044 LEU A O 1
ATOM 8539 N N . GLU A 1 1045 ? -23.392 -9.108 -1.085 1.00 88.81 1045 GLU A N 1
ATOM 8540 C CA . GLU A 1 1045 ? -23.907 -10.445 -1.423 1.00 88.81 1045 GLU A CA 1
ATOM 8541 C C . GLU A 1 1045 ? -25.419 -10.446 -1.665 1.00 88.81 1045 GLU A C 1
ATOM 8543 O O . GLU A 1 1045 ? -25.905 -11.149 -2.546 1.00 88.81 1045 GLU A O 1
ATOM 8548 N N . ASP A 1 1046 ? -26.148 -9.622 -0.909 1.00 84.50 1046 ASP A N 1
ATOM 8549 C CA . ASP A 1 1046 ? -27.605 -9.489 -1.013 1.00 84.50 1046 ASP A CA 1
ATOM 8550 C C . ASP A 1 1046 ? -28.031 -8.659 -2.248 1.00 84.50 1046 ASP A C 1
ATOM 8552 O O . ASP A 1 1046 ? -29.216 -8.591 -2.566 1.00 84.50 1046 ASP A O 1
ATOM 8556 N N . GLU A 1 1047 ? -27.070 -8.037 -2.945 1.00 85.75 1047 GLU A N 1
ATOM 8557 C CA . GLU A 1 1047 ? -27.265 -7.235 -4.161 1.00 85.75 1047 GLU A CA 1
ATOM 8558 C C . GLU A 1 1047 ? -26.800 -7.969 -5.441 1.00 85.75 1047 GLU A C 1
ATOM 8560 O O . GLU A 1 1047 ? -26.934 -7.425 -6.537 1.00 85.75 1047 GLU A O 1
ATOM 8565 N N . ASP A 1 1048 ? -26.276 -9.205 -5.341 1.00 90.50 1048 ASP A N 1
ATOM 8566 C CA . ASP A 1 1048 ? -25.899 -10.018 -6.513 1.00 90.50 1048 ASP A CA 1
ATOM 8567 C C . ASP A 1 1048 ? -27.146 -10.447 -7.296 1.00 90.50 1048 ASP A C 1
ATOM 8569 O O . ASP A 1 1048 ? -27.807 -11.440 -6.962 1.00 90.50 1048 ASP A O 1
ATOM 8573 N N . LEU A 1 1049 ? -27.411 -9.734 -8.396 1.00 89.38 1049 LEU A N 1
ATOM 8574 C CA . LEU A 1 1049 ? -28.489 -10.034 -9.344 1.00 89.38 1049 LEU A CA 1
ATOM 8575 C C . LEU A 1 1049 ? -28.434 -11.478 -9.865 1.00 89.38 1049 LEU A C 1
ATOM 8577 O O . LEU A 1 1049 ? -29.464 -12.044 -10.218 1.00 89.38 1049 LEU A O 1
ATOM 8581 N N . PHE A 1 1050 ? -27.252 -12.097 -9.906 1.00 92.19 1050 PHE A N 1
ATOM 8582 C CA . PHE A 1 1050 ? -27.051 -13.434 -10.462 1.00 92.19 1050 PHE A CA 1
ATOM 8583 C C . PHE A 1 1050 ? -26.765 -14.490 -9.396 1.00 92.19 1050 PHE A C 1
ATOM 8585 O O . PHE A 1 1050 ? -26.248 -15.558 -9.728 1.00 92.19 1050 PHE A O 1
ATOM 8592 N N . SER A 1 1051 ? -27.043 -14.228 -8.118 1.00 90.12 1051 SER A N 1
ATOM 8593 C CA . SER A 1 1051 ? -26.780 -15.161 -7.007 1.00 90.12 1051 SER A CA 1
ATOM 8594 C C . SER A 1 1051 ? -27.350 -16.570 -7.249 1.00 90.12 1051 SER A C 1
ATOM 8596 O O . SER A 1 1051 ? -26.674 -17.562 -6.954 1.00 90.12 1051 SER A O 1
ATOM 8598 N N . ASP A 1 1052 ? -28.513 -16.661 -7.898 1.00 89.06 1052 ASP A N 1
ATOM 8599 C CA . ASP A 1 1052 ? -29.207 -17.906 -8.264 1.00 89.06 1052 ASP A CA 1
ATOM 8600 C C . ASP A 1 1052 ? -28.760 -18.539 -9.592 1.00 89.06 1052 ASP A C 1
ATOM 8602 O O . ASP A 1 1052 ? -29.297 -19.573 -9.995 1.00 89.06 1052 ASP A O 1
ATOM 8606 N N . TYR A 1 1053 ? -27.788 -17.948 -10.285 1.00 90.06 1053 TYR A N 1
ATOM 8607 C CA . TYR A 1 1053 ? -27.315 -18.410 -11.588 1.00 90.06 1053 TYR A CA 1
ATOM 8608 C C . TYR A 1 1053 ? -25.855 -18.865 -11.525 1.00 90.06 1053 TYR A C 1
ATOM 8610 O O . TYR A 1 1053 ? -25.041 -18.355 -10.747 1.00 90.06 1053 TYR A O 1
ATOM 8618 N N . GLU A 1 1054 ? -25.524 -19.838 -12.363 1.00 89.88 1054 GLU A N 1
ATOM 8619 C CA . GLU A 1 1054 ? -24.172 -20.336 -12.592 1.00 89.88 1054 GLU A CA 1
ATOM 8620 C C . GLU A 1 1054 ? -23.916 -20.508 -14.088 1.00 89.88 1054 GLU A C 1
ATOM 8622 O O . GLU A 1 1054 ? -24.843 -20.621 -14.883 1.00 89.88 1054 GLU A O 1
ATOM 8627 N N . TYR A 1 1055 ? -22.653 -20.488 -14.493 1.00 90.94 1055 TYR A N 1
ATOM 8628 C CA . TYR A 1 1055 ? -22.294 -20.703 -15.887 1.00 90.94 1055 TYR A CA 1
ATOM 8629 C C . TYR A 1 1055 ? -22.217 -22.204 -16.192 1.00 90.94 1055 TYR A C 1
ATOM 8631 O O . TYR A 1 1055 ? -21.557 -22.956 -15.475 1.00 90.94 1055 TYR A O 1
ATOM 8639 N N . SER A 1 1056 ? -22.874 -22.625 -17.271 1.00 88.75 1056 SER A N 1
ATOM 8640 C CA . SER A 1 1056 ? -22.844 -24.000 -17.769 1.00 88.75 1056 SER A CA 1
ATOM 8641 C C . SER A 1 1056 ? -21.902 -24.110 -18.967 1.00 88.75 1056 SER A C 1
ATOM 8643 O O . SER A 1 1056 ? -22.120 -23.453 -19.986 1.00 88.75 1056 SER A O 1
ATOM 8645 N N . GLU A 1 1057 ? -20.887 -24.976 -18.871 1.00 86.50 1057 GLU A N 1
ATOM 8646 C CA . GLU A 1 1057 ? -19.962 -25.253 -19.983 1.00 86.50 1057 GLU A CA 1
ATOM 8647 C C . GLU A 1 1057 ? -20.666 -25.917 -21.177 1.00 86.50 1057 GLU A C 1
ATOM 8649 O O . GLU A 1 1057 ? -20.293 -25.675 -22.319 1.00 86.50 1057 GLU A O 1
ATOM 8654 N N . SER A 1 1058 ? -21.711 -26.723 -20.946 1.00 85.44 1058 SER A N 1
ATOM 8655 C CA . SER A 1 1058 ? -22.395 -27.452 -22.026 1.00 85.44 1058 SER A CA 1
ATOM 8656 C C . SER A 1 1058 ? -23.238 -26.542 -22.919 1.00 85.44 1058 SER A C 1
ATOM 8658 O O . SER A 1 1058 ? -23.323 -26.765 -24.124 1.00 85.44 1058 SER A O 1
ATOM 8660 N N . SER A 1 1059 ? -23.852 -25.510 -22.338 1.00 83.06 1059 SER A N 1
ATOM 8661 C CA . SER A 1 1059 ? -24.640 -24.510 -23.065 1.00 83.06 1059 SER A CA 1
ATOM 8662 C C . SER A 1 1059 ? -23.868 -23.215 -23.332 1.00 83.06 1059 SER A C 1
ATOM 8664 O O . SER A 1 1059 ? -24.402 -22.317 -23.983 1.00 83.06 1059 SER A O 1
ATOM 8666 N N . GLU A 1 1060 ? -22.640 -23.088 -22.812 1.00 85.81 1060 GLU A N 1
ATOM 8667 C CA . GLU A 1 1060 ? -21.835 -21.857 -22.811 1.00 85.81 1060 GLU A CA 1
ATOM 8668 C C . GLU A 1 1060 ? -22.683 -20.617 -22.434 1.00 85.81 1060 GLU A C 1
ATOM 8670 O O . GLU A 1 1060 ? -22.647 -19.590 -23.117 1.00 85.81 1060 GLU A O 1
ATOM 8675 N N . SER A 1 1061 ? -23.538 -20.749 -21.415 1.00 85.31 1061 SER A N 1
ATOM 8676 C CA . SER A 1 1061 ? -24.589 -19.780 -21.056 1.00 85.31 1061 SER A CA 1
ATOM 8677 C C . SER A 1 1061 ? -24.938 -19.875 -19.568 1.00 85.31 1061 SER A C 1
ATOM 8679 O O . SER A 1 1061 ? -24.685 -20.919 -18.953 1.00 85.31 1061 SER A O 1
ATOM 8681 N N . PRO A 1 1062 ? -25.534 -18.826 -18.979 1.00 87.88 1062 PRO A N 1
ATOM 8682 C CA . PRO A 1 1062 ? -25.927 -18.849 -17.580 1.00 87.88 1062 PRO A CA 1
ATOM 8683 C C . PRO A 1 1062 ? -27.189 -19.702 -17.395 1.00 87.88 1062 PRO A C 1
ATOM 8685 O O . PRO A 1 1062 ? -28.172 -19.555 -18.119 1.00 87.88 1062 PRO A O 1
ATOM 8688 N N . VAL A 1 1063 ? -27.164 -20.592 -16.408 1.00 88.81 1063 VAL A N 1
ATOM 8689 C CA . VAL A 1 1063 ? -28.266 -21.481 -16.029 1.00 88.81 1063 VAL A CA 1
ATOM 8690 C C . VAL A 1 1063 ? -28.644 -21.247 -14.573 1.00 88.81 1063 VAL A C 1
ATOM 8692 O O . VAL A 1 1063 ? -27.819 -20.854 -13.749 1.00 88.81 1063 VAL A O 1
ATOM 8695 N N . LYS A 1 1064 ? -29.916 -21.463 -14.242 1.00 89.00 1064 LYS A N 1
ATOM 8696 C CA . LYS A 1 1064 ? -30.387 -21.349 -12.862 1.00 89.00 1064 LYS A CA 1
ATOM 8697 C C . LYS A 1 1064 ? -29.850 -22.527 -12.050 1.00 89.00 1064 LYS A C 1
ATOM 8699 O O . LYS A 1 1064 ? -29.980 -23.670 -12.485 1.00 89.00 1064 LYS A O 1
ATOM 8704 N N . LYS A 1 1065 ? -29.284 -22.259 -10.873 1.00 88.25 1065 LYS A N 1
ATOM 8705 C CA . LYS A 1 1065 ? -28.773 -23.294 -9.969 1.00 88.25 1065 LYS A CA 1
ATOM 8706 C C . LYS A 1 1065 ? -29.892 -24.270 -9.629 1.00 88.25 1065 LYS A C 1
ATOM 8708 O O . LYS A 1 1065 ? -30.952 -23.875 -9.135 1.00 88.25 1065 LYS A O 1
ATOM 8713 N N . THR A 1 1066 ? -29.658 -25.556 -9.859 1.00 74.38 1066 THR A N 1
ATOM 8714 C CA . THR A 1 1066 ? -30.572 -26.604 -9.401 1.00 74.38 1066 THR A CA 1
ATOM 8715 C C . THR A 1 1066 ? -30.543 -26.615 -7.875 1.00 74.38 1066 THR A C 1
ATOM 8717 O O . THR A 1 1066 ? -29.529 -26.973 -7.278 1.00 74.38 1066 THR A O 1
ATOM 8720 N N . MET A 1 1067 ? -31.633 -26.206 -7.218 1.00 51.56 1067 MET A N 1
ATOM 8721 C CA . MET A 1 1067 ? -31.742 -26.354 -5.769 1.00 51.56 1067 MET A CA 1
ATOM 8722 C C . MET A 1 1067 ? -31.789 -27.845 -5.432 1.00 51.56 1067 MET A C 1
ATOM 8724 O O . MET A 1 1067 ? -32.852 -28.460 -5.422 1.00 51.56 1067 MET A O 1
ATOM 8728 N N . THR A 1 1068 ? -30.643 -28.445 -5.116 1.00 42.16 1068 THR A N 1
ATOM 8729 C CA . THR A 1 1068 ? -30.642 -29.636 -4.270 1.00 42.16 1068 THR A CA 1
ATOM 8730 C C . THR A 1 1068 ? -31.204 -29.201 -2.929 1.00 42.16 1068 THR A C 1
ATOM 8732 O O . THR A 1 1068 ? -30.547 -28.476 -2.182 1.00 42.16 1068 THR A O 1
ATOM 8735 N N . SER A 1 1069 ? -32.442 -29.604 -2.656 1.00 37.34 1069 SER A N 1
ATOM 8736 C CA . SER A 1 1069 ? -33.115 -29.453 -1.374 1.00 37.34 1069 SER A CA 1
ATOM 8737 C C . SER A 1 1069 ? -32.208 -29.960 -0.250 1.00 37.34 1069 SER A C 1
ATOM 8739 O O . SER A 1 1069 ? -32.161 -31.159 0.035 1.00 37.34 1069 SER A O 1
ATOM 8741 N N . LYS A 1 1070 ? -31.467 -29.055 0.395 1.00 38.19 1070 LYS A N 1
ATOM 8742 C CA . LYS A 1 1070 ? -30.893 -29.328 1.707 1.00 38.19 1070 LYS A CA 1
ATOM 8743 C C . LYS A 1 1070 ? -32.060 -29.370 2.684 1.00 38.19 1070 LYS A C 1
ATOM 8745 O O . LYS A 1 1070 ? -32.749 -28.371 2.877 1.00 38.19 1070 LYS A O 1
ATOM 8750 N N . LYS A 1 1071 ? -32.285 -30.565 3.233 1.00 35.97 1071 LYS A N 1
ATOM 8751 C CA . LYS A 1 1071 ? -33.089 -30.810 4.430 1.00 35.97 1071 LYS A CA 1
ATOM 8752 C C . LYS A 1 1071 ? -32.848 -29.695 5.451 1.00 35.97 1071 LYS A C 1
ATOM 8754 O O . LYS A 1 1071 ? -31.699 -29.395 5.765 1.00 35.97 1071 LYS A O 1
ATOM 8759 N N . LEU A 1 1072 ? -33.944 -29.127 5.943 1.00 34.81 1072 LEU A N 1
ATOM 8760 C CA . LEU A 1 1072 ? -33.998 -28.479 7.246 1.00 34.81 1072 LEU A CA 1
ATOM 8761 C C . LEU A 1 1072 ? -33.459 -29.458 8.299 1.00 34.81 1072 LEU A C 1
ATOM 8763 O O . LEU A 1 1072 ? -34.081 -30.498 8.507 1.00 34.81 1072 LEU A O 1
ATOM 8767 N N . GLU A 1 1073 ? -32.345 -29.104 8.936 1.00 32.19 1073 GLU A N 1
ATOM 8768 C CA . GLU A 1 1073 ? -31.985 -29.494 10.307 1.00 32.19 1073 GLU A CA 1
ATOM 8769 C C . GLU A 1 1073 ? -31.429 -28.271 11.038 1.00 32.19 1073 GLU A C 1
ATOM 8771 O O . GLU A 1 1073 ? -30.592 -27.552 10.436 1.00 32.19 1073 GLU A O 1
#